Protein AF-A0A359EXN2-F1 (afdb_monomer_lite)

pLDDT: mean 73.9, std 18.59, range [25.0, 98.06]

Sequence (907 aa):
HVLEALAAQRRRSAAPAVPRDEPAVAEAGSRNLCIGRDELIGEAWLSVSHDRRREAVEIQGAPGIGKSTICRAILDRAESEGWRTVEVPLSDVKTKAEALQAILSSCGTEPLARSSTVIAKVGPEPDASLELEVERISNGAGRTILYLDNMEDPQADADFTRWFVDSVERSEWQILYSTQTTIRSPNVRHLHVGPLGPKSAEELFAMRWGPVSPDESDSLSELVRVTDCHPLSLVLISGQRDRWQTVPEVLAAWTTEVDQFTMHEANYRHRSVEIALRLALDRVIRDRSCMELLALMAHVSDYLPLPIMNRALDAYPSLRGESADPLGTLLHQGLVESAVRKEPCGNQTAYRMLGPLKRTVLDAAGHSTEARAVARLAHAYEQVFEAARDVARDGGANADDLERLAASSIHQAWSLMASALGADPLAARTLMRAMRDHVAYLPGPSQLIFRQLLREDSIVVHGSHSLRGSTSALPSGRAAIPLILCALLNHGGASVLTGLPYSEEINSFMELLRSMGVPSTWSVDHTELQIATPERILVTRLNVDQARRTWSTLLVCAVFPPGDSHWSVPLKGGAREAAAKFTEVARVLRDIAGTQLSFEGDAAHFHRSRGPRDASQHGGRIYTLRFPDEDAAIVGILLAAQFTHETEIRNVPWCYAIGELCFFLSVAGIEVRGLGTSTLVIRGSDKVSGDLRYTCTEDPTDAMSLIVSAIATKSEISISRTPIEYMRCELALLEQMGLGLTYASEYSAANGLARLVDLTVLPVEAESDSLHAVADKIHPMPHGGLAVSVMPLFAVTAVFADGSSLIHNWPGEGWFTQSSVQFLTALNALGASVEWLDPHRILVSGPRQPRGRIIGCPQEAILATSLVVTALGADGDVEIQHLGSLSTELESFLQRLRLLGAQIASA

Foldseek 3Di:
DLVVVVVVVVVPPDDDDDDDDDDDDDDDDDPPDPDPCVVLLVVQLVQLPDDPAQFEEEEEDDPPLCSVVSVVVSVVVLVVVPAAEQEFECPPPQAPQSSLQSSCVSVPHDRDDDDVVVVVPDDSDDDVVSVVVVQVSQVPGPRYEYEYEEPDDDNRDPCNLVVVLVVSVVGNHRYYYYYHDDRDDPRYDYDYGDHDDLVVLLVLLCVLLPDADPVQVVLSSVVCVQLVSQNQLSNLLSNVCVPPVGSVVSSVLLVVVVVPDDDDDDDSNLVSVQSSCVVRVLVLLVDLSSLLVLLVDLQPDLSQDLVSLLVSCVRDVVLQQPDDDPSSVSSLLSSLLSLLVPPPRSLVVNVVRLPSVLNVLVVLLPDDPLSVLLSLLSVLLVVLVVVLVVCVVVPPPDNSVLSNLSSVLCNLLSVLVVVSSVDDPVSSVVSVVVNLVSLVVRPPVSSVSSQVSSCFWKKKFFALDFFDEEDAFAFDQLLLLLVVLLQLQAPAAKEKEFRHDPAPLNVLVVLQQVQQPWDWDADPVRGIIITDHDPDGRLVRGDQVSLLPDPSNVLNLLSDPDPDQKDKTFYVDFQVVNCQQCVQVQVLCCQQQVWHWHGDGGMIMIGRPDHDDPPPPDAAAEAERPAQRASNLSSNQSSQQQDQHKYKYAQHFQALSSVLSVLQSVQLVWDWPDRLHRMIITRHDNHSHDYHYAYGAGDQLSVLLVLLLCLLNLYKYKYFRRQCQQCVQVVVVQVLQQWDKDWDDWDADPRSRTIGIIMITHGQDDPPRAGAADPDAAEADGRSHDDLLCLLSVLLSLQQHAAKHKYFHPPRQAQPDPLSVLLVVQCVVQPWDWDDPDSGIIITHDPDAGAADEGEHRPDLSSNSSVSSNQNNHDGMHMYGNCDSSCRVCVVVVVVSVVSPTDMDID

Structure (mmCIF, N/CA/C/O backbone):
data_AF-A0A359EXN2-F1
#
_entry.id   AF-A0A359EXN2-F1
#
loop_
_atom_site.group_PDB
_atom_site.id
_atom_site.type_symbol
_atom_site.label_atom_id
_atom_site.label_alt_id
_atom_site.label_comp_id
_atom_site.label_asym_id
_atom_site.label_entity_id
_atom_site.label_seq_id
_atom_site.pdbx_PDB_ins_code
_atom_site.Cartn_x
_atom_site.Cartn_y
_atom_site.Cartn_z
_atom_site.occupancy
_atom_site.B_iso_or_equiv
_atom_site.auth_seq_id
_atom_site.auth_comp_id
_atom_site.auth_asym_id
_atom_site.auth_atom_id
_atom_site.pdbx_PDB_model_num
ATOM 1 N N . HIS A 1 1 ? 31.407 49.471 -8.001 1.00 35.03 1 HIS A N 1
ATOM 2 C CA . HIS A 1 1 ? 30.624 48.536 -8.829 1.00 35.03 1 HIS A CA 1
ATOM 3 C C . HIS A 1 1 ? 29.157 48.939 -9.003 1.00 35.03 1 HIS A C 1
ATOM 5 O O . HIS A 1 1 ? 28.824 49.508 -10.036 1.00 35.03 1 HIS A O 1
ATOM 11 N N . VAL A 1 2 ? 28.263 48.683 -8.034 1.00 31.34 2 VAL A N 1
ATOM 12 C CA . VAL A 1 2 ? 26.797 48.704 -8.278 1.00 31.34 2 VAL A CA 1
ATOM 13 C C . VAL A 1 2 ? 26.257 50.042 -8.817 1.00 31.34 2 VAL A C 1
ATOM 15 O O . VAL A 1 2 ? 25.465 50.049 -9.755 1.00 31.34 2 VAL A O 1
ATOM 18 N N . LEU A 1 3 ? 26.732 51.186 -8.311 1.00 31.55 3 LEU A N 1
ATOM 19 C CA . LEU A 1 3 ? 26.304 52.507 -8.801 1.00 31.55 3 LEU A CA 1
ATOM 20 C C . LEU A 1 3 ? 27.116 53.051 -9.993 1.00 31.55 3 LEU A C 1
ATOM 22 O O . LEU A 1 3 ? 26.696 54.033 -10.602 1.00 31.55 3 LEU A O 1
ATOM 26 N N . GLU A 1 4 ? 28.227 52.413 -10.370 1.00 37.25 4 GLU A N 1
ATOM 27 C CA . GLU A 1 4 ? 29.009 52.788 -11.561 1.00 37.25 4 GLU A CA 1
ATOM 28 C C . GLU A 1 4 ? 28.361 52.230 -12.836 1.00 37.25 4 GLU A C 1
ATOM 30 O O . GLU A 1 4 ? 28.213 52.950 -13.826 1.00 37.25 4 GLU A O 1
ATOM 35 N N . ALA A 1 5 ? 27.869 50.986 -12.785 1.00 37.31 5 ALA A N 1
ATOM 36 C CA . ALA A 1 5 ? 27.118 50.372 -13.883 1.00 37.31 5 ALA A CA 1
ATOM 37 C C . ALA A 1 5 ? 25.824 51.150 -14.205 1.00 37.31 5 ALA A C 1
ATOM 39 O O . ALA A 1 5 ? 25.551 51.458 -15.369 1.00 37.31 5 ALA A O 1
ATOM 40 N N . LEU A 1 6 ? 25.083 51.565 -13.169 1.00 36.03 6 LEU A N 1
ATOM 41 C CA . LEU A 1 6 ? 23.851 52.357 -13.302 1.00 36.03 6 LEU A CA 1
ATOM 42 C C . LEU A 1 6 ? 24.079 53.739 -13.950 1.00 36.03 6 LEU A C 1
ATOM 44 O O . LEU A 1 6 ? 23.170 54.286 -14.580 1.00 36.03 6 LEU A O 1
ATOM 48 N N . ALA A 1 7 ? 25.291 54.297 -13.858 1.00 33.88 7 ALA A N 1
ATOM 49 C CA . ALA A 1 7 ? 25.661 55.540 -14.537 1.00 33.88 7 ALA A CA 1
ATOM 50 C C . ALA A 1 7 ? 26.118 55.319 -15.993 1.00 33.88 7 ALA A C 1
ATOM 52 O O . ALA A 1 7 ? 25.807 56.138 -16.861 1.00 33.88 7 ALA A O 1
ATOM 53 N N . ALA A 1 8 ? 26.812 54.214 -16.290 1.00 38.88 8 ALA A N 1
ATOM 54 C CA . ALA A 1 8 ? 27.240 53.880 -17.651 1.00 38.88 8 ALA A CA 1
ATOM 55 C C . ALA A 1 8 ? 26.046 53.646 -18.598 1.00 38.88 8 ALA A C 1
ATOM 57 O O . ALA A 1 8 ? 26.073 54.066 -19.757 1.00 38.88 8 ALA A O 1
ATOM 58 N N . GLN A 1 9 ? 24.970 53.036 -18.093 1.00 37.50 9 GLN A N 1
ATOM 59 C CA . GLN A 1 9 ? 23.781 52.697 -18.877 1.00 37.50 9 GLN A CA 1
ATOM 60 C C . GLN A 1 9 ? 22.968 53.931 -19.312 1.00 37.50 9 GLN A C 1
ATOM 62 O O . GLN A 1 9 ? 22.524 53.992 -20.458 1.00 37.50 9 GLN A O 1
ATOM 67 N N . ARG A 1 10 ? 22.850 54.965 -18.460 1.00 33.75 10 ARG A N 1
ATOM 68 C CA . ARG A 1 10 ? 22.173 56.234 -18.813 1.00 33.75 10 ARG A CA 1
ATOM 69 C C . ARG A 1 10 ? 22.906 57.047 -19.893 1.00 33.75 10 ARG A C 1
ATOM 71 O O . ARG A 1 10 ? 22.299 57.923 -20.495 1.00 33.75 10 ARG A O 1
ATOM 78 N N . ARG A 1 11 ? 24.190 56.769 -20.163 1.00 35.38 11 ARG A N 1
ATOM 79 C CA . ARG A 1 11 ? 25.008 57.506 -21.150 1.00 35.38 11 ARG A CA 1
ATOM 80 C C . ARG A 1 11 ? 24.904 56.987 -22.594 1.00 35.38 11 ARG A C 1
ATOM 82 O O . ARG A 1 11 ? 25.449 57.631 -23.482 1.00 35.38 11 ARG A O 1
ATOM 89 N N . ARG A 1 12 ? 24.236 55.853 -22.857 1.00 36.94 12 ARG A N 1
ATOM 90 C CA . ARG A 1 12 ? 24.164 55.235 -24.205 1.00 36.94 12 ARG A CA 1
ATOM 91 C C . ARG A 1 12 ? 22.854 55.471 -24.979 1.00 36.94 12 ARG A C 1
ATOM 93 O O . ARG A 1 12 ? 22.750 55.011 -26.110 1.00 36.94 12 ARG A O 1
ATOM 100 N N . SER A 1 13 ? 21.861 56.154 -24.405 1.00 30.30 13 SER A N 1
ATOM 101 C CA . SER A 1 13 ? 20.474 56.171 -24.917 1.00 30.30 13 SER A CA 1
ATOM 102 C C . SER A 1 13 ? 19.960 57.515 -25.473 1.00 30.30 13 SER A C 1
ATOM 104 O O . SER A 1 13 ? 18.755 57.668 -25.662 1.00 30.30 13 SER A O 1
ATOM 106 N N . ALA A 1 14 ? 20.843 58.464 -25.809 1.00 29.48 14 ALA A N 1
ATOM 107 C CA . ALA A 1 14 ? 20.511 59.656 -26.606 1.00 29.48 14 ALA A CA 1
ATOM 108 C C . ALA A 1 14 ? 21.476 59.772 -27.810 1.00 29.48 14 ALA A C 1
ATOM 110 O O . ALA A 1 14 ? 22.689 59.706 -27.637 1.00 29.48 14 ALA A O 1
ATOM 111 N N . ALA A 1 15 ? 20.924 59.855 -29.026 1.00 29.45 15 ALA A N 1
ATOM 112 C CA . ALA A 1 15 ? 21.588 59.565 -30.316 1.00 29.45 15 ALA A CA 1
ATOM 113 C C . ALA A 1 15 ? 22.148 60.831 -31.037 1.00 29.45 15 ALA A C 1
ATOM 115 O O . ALA A 1 15 ? 22.026 61.909 -30.452 1.00 29.45 15 ALA A O 1
ATOM 116 N N . PRO A 1 16 ? 22.640 60.803 -32.311 1.00 54.47 16 PRO A N 1
ATOM 117 C CA . PRO A 1 16 ? 23.051 59.697 -33.214 1.00 54.47 16 PRO A CA 1
ATOM 118 C C . PRO A 1 16 ? 24.403 59.928 -33.986 1.00 54.47 16 PRO A C 1
ATOM 120 O O . PRO A 1 16 ? 25.042 60.962 -33.833 1.00 54.47 16 PRO A O 1
ATOM 123 N N . ALA A 1 17 ? 24.731 59.009 -34.923 1.00 27.33 17 ALA A N 1
ATOM 124 C CA . ALA A 1 17 ? 25.569 59.153 -36.150 1.00 27.33 17 ALA A CA 1
ATOM 125 C C . ALA A 1 17 ? 26.979 58.487 -36.231 1.00 27.33 17 ALA A C 1
ATOM 127 O O . ALA A 1 17 ? 27.638 58.206 -35.240 1.00 27.33 17 ALA A O 1
ATOM 128 N N . VAL A 1 18 ? 27.369 58.184 -37.482 1.00 30.62 18 VAL A N 1
ATOM 129 C CA . VAL A 1 18 ? 28.436 57.293 -38.035 1.00 30.62 18 VAL A CA 1
ATOM 130 C C . VAL A 1 18 ? 29.489 58.197 -38.744 1.00 30.62 18 VAL A C 1
ATOM 132 O O . VAL A 1 18 ? 29.029 59.223 -39.253 1.00 30.62 18 VAL A O 1
ATOM 135 N N . PRO A 1 19 ? 30.832 57.930 -38.823 1.00 32.94 19 PRO A N 1
ATOM 136 C CA . PRO A 1 19 ? 31.454 56.735 -39.435 1.00 32.94 19 PRO A CA 1
ATOM 137 C C . PRO A 1 19 ? 32.795 56.191 -38.857 1.00 32.94 19 PRO A C 1
ATOM 139 O O . PRO A 1 19 ? 33.327 56.666 -37.862 1.00 32.94 19 PRO A O 1
ATOM 142 N N . ARG A 1 20 ? 33.275 55.137 -39.543 1.00 33.91 20 ARG A N 1
ATOM 143 C CA . ARG A 1 20 ? 34.540 54.368 -39.455 1.00 33.91 20 ARG A CA 1
ATOM 144 C C . ARG A 1 20 ? 35.824 55.177 -39.172 1.00 33.91 20 ARG A C 1
ATOM 146 O O . ARG A 1 20 ? 35.983 56.247 -39.745 1.00 33.91 20 ARG A O 1
ATOM 153 N N . ASP A 1 21 ? 36.778 54.592 -38.436 1.00 25.00 21 ASP A N 1
ATOM 154 C CA . ASP A 1 21 ? 37.959 53.889 -39.002 1.00 25.00 21 ASP A CA 1
ATOM 155 C C . ASP A 1 21 ? 38.807 53.191 -37.898 1.00 25.00 21 ASP A C 1
ATOM 157 O O . ASP A 1 21 ? 38.730 53.533 -36.720 1.00 25.00 21 ASP A O 1
ATOM 161 N N . GLU A 1 22 ? 39.573 52.168 -38.289 1.00 27.06 22 GLU A N 1
ATOM 162 C CA . GLU A 1 22 ? 40.579 51.411 -37.502 1.00 27.06 22 GLU A CA 1
ATOM 163 C C . GLU A 1 22 ? 42.006 51.988 -37.732 1.00 27.06 22 GLU A C 1
ATOM 165 O O . GLU A 1 22 ? 42.163 52.761 -38.680 1.00 27.06 22 GLU A O 1
ATOM 170 N N . PRO A 1 23 ? 43.096 51.560 -37.036 1.00 43.62 23 PRO A N 1
ATOM 171 C CA . PRO A 1 23 ? 43.223 50.800 -35.773 1.00 43.62 23 PRO A CA 1
ATOM 172 C C . PRO A 1 23 ? 44.321 51.340 -34.791 1.00 43.62 23 PRO A C 1
ATOM 174 O O . PRO A 1 23 ? 45.029 52.299 -35.086 1.00 43.62 23 PRO A O 1
ATOM 177 N N . ALA A 1 24 ? 44.552 50.593 -33.691 1.00 26.77 24 ALA A N 1
ATOM 178 C CA . ALA A 1 24 ? 45.738 50.599 -32.797 1.00 26.77 24 ALA A CA 1
ATOM 179 C C . ALA A 1 24 ? 45.880 51.788 -31.802 1.00 26.77 24 ALA A C 1
ATOM 181 O O . ALA A 1 24 ? 45.406 52.883 -32.063 1.00 26.77 24 ALA A O 1
ATOM 182 N N . VAL A 1 25 ? 46.491 51.661 -30.611 1.00 27.12 25 VAL A N 1
ATOM 183 C CA . VAL A 1 25 ? 47.327 50.602 -29.986 1.00 27.12 25 VAL A CA 1
ATOM 184 C C . VAL A 1 25 ? 46.792 50.269 -28.574 1.00 27.12 25 VAL A C 1
ATOM 186 O O . VAL A 1 25 ? 46.077 51.065 -27.976 1.00 27.12 25 VAL A O 1
ATOM 189 N N . ALA A 1 26 ? 47.130 49.091 -28.040 1.00 34.47 26 ALA A N 1
ATOM 190 C CA . ALA A 1 26 ? 46.698 48.610 -26.728 1.00 34.47 26 ALA A CA 1
ATOM 191 C C . ALA A 1 26 ? 47.128 49.487 -25.527 1.00 34.47 26 ALA A C 1
ATOM 193 O O . ALA A 1 26 ? 48.319 49.678 -25.291 1.00 34.47 26 ALA A O 1
ATOM 194 N N . GLU A 1 27 ? 46.159 49.848 -24.683 1.00 28.58 27 GLU A N 1
ATOM 195 C CA . GLU A 1 27 ? 46.332 49.910 -23.225 1.00 28.58 27 GLU A CA 1
ATOM 196 C C . GLU A 1 27 ? 45.338 48.930 -22.584 1.00 28.58 27 GLU A C 1
ATOM 198 O O . GLU A 1 27 ? 44.192 48.812 -23.025 1.00 28.58 27 GLU A O 1
ATOM 203 N N . ALA A 1 28 ? 45.799 48.170 -21.589 1.00 30.61 28 ALA A N 1
ATOM 204 C CA . ALA A 1 28 ? 45.033 47.076 -20.998 1.00 30.61 28 ALA A CA 1
ATOM 205 C C . ALA A 1 28 ? 43.793 47.572 -20.231 1.00 30.61 28 ALA A C 1
ATOM 207 O O . ALA A 1 28 ? 43.821 48.601 -19.553 1.00 30.61 28 ALA A O 1
ATOM 208 N N . GLY A 1 29 ? 42.700 46.810 -20.333 1.00 28.83 29 GLY A N 1
ATOM 209 C CA . GLY A 1 29 ? 41.444 47.106 -19.647 1.00 28.83 29 GLY A CA 1
ATOM 210 C C . GLY A 1 29 ? 41.546 47.030 -18.119 1.00 28.83 29 GLY A C 1
ATOM 211 O O . GLY A 1 29 ? 42.414 46.362 -17.567 1.00 28.83 29 GLY A O 1
ATOM 212 N N . SER A 1 30 ? 40.610 47.716 -17.453 1.00 32.44 30 SER A N 1
ATOM 213 C CA . SER A 1 30 ? 40.390 47.718 -15.996 1.00 32.44 30 SER A CA 1
ATOM 214 C C . SER A 1 30 ? 41.604 48.045 -15.111 1.00 32.44 30 SER A C 1
ATOM 216 O O . SER A 1 30 ? 42.067 47.219 -14.329 1.00 32.44 30 SER A O 1
ATOM 218 N N . ARG A 1 31 ? 41.986 49.331 -15.068 1.00 39.44 31 ARG A N 1
ATOM 219 C CA . ARG A 1 31 ? 42.448 49.921 -13.797 1.00 39.44 31 ARG A CA 1
ATOM 220 C C . ARG A 1 31 ? 41.274 49.955 -12.811 1.00 39.44 31 ARG A C 1
ATOM 222 O O . ARG A 1 31 ? 40.552 50.948 -12.744 1.00 39.44 31 ARG A O 1
ATOM 229 N N . ASN A 1 32 ? 41.090 48.881 -12.046 1.00 43.38 32 ASN A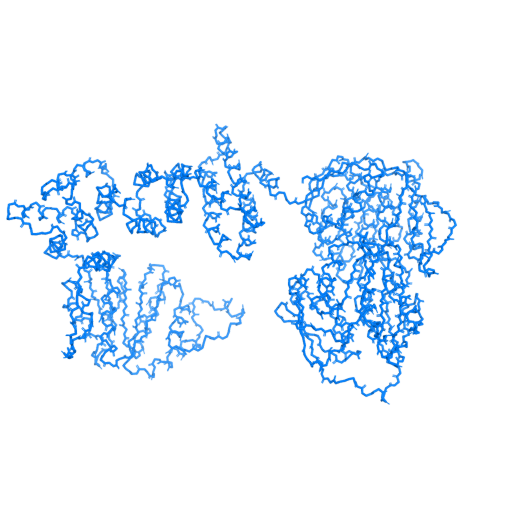 N 1
ATOM 230 C CA . ASN A 1 32 ? 40.236 48.891 -10.859 1.00 43.38 32 ASN A CA 1
ATOM 231 C C . ASN A 1 32 ? 40.911 49.750 -9.778 1.00 43.38 32 ASN A C 1
ATOM 233 O O . ASN A 1 32 ? 41.668 49.245 -8.953 1.00 43.38 32 ASN A O 1
ATOM 237 N N . LEU A 1 33 ? 40.668 51.064 -9.813 1.00 48.47 33 LEU A N 1
ATOM 238 C CA . LEU A 1 33 ? 41.210 52.014 -8.840 1.00 48.47 33 LEU A CA 1
ATOM 239 C C . LEU A 1 33 ? 40.679 51.708 -7.434 1.00 48.47 33 LEU A C 1
ATOM 241 O O . LEU A 1 33 ? 39.583 52.121 -7.053 1.00 48.47 33 LEU A O 1
ATOM 245 N N . CYS A 1 34 ? 41.501 51.035 -6.631 1.00 57.00 34 CYS A N 1
ATOM 246 C CA . CYS A 1 34 ? 41.351 50.993 -5.182 1.00 57.00 34 CYS A CA 1
ATOM 247 C C . CYS A 1 34 ? 41.772 52.358 -4.613 1.00 57.00 34 CYS A C 1
ATOM 249 O O . CYS A 1 34 ? 42.881 52.502 -4.106 1.00 57.00 34 CYS A O 1
ATOM 251 N N . ILE A 1 35 ? 40.893 53.360 -4.756 1.00 59.12 35 ILE A N 1
ATOM 252 C CA . ILE A 1 35 ? 41.147 54.785 -4.467 1.00 59.12 35 ILE A CA 1
ATOM 253 C C . ILE A 1 35 ? 41.953 54.956 -3.167 1.00 59.12 35 ILE A C 1
ATOM 255 O O . ILE A 1 35 ? 41.470 54.633 -2.081 1.00 59.12 35 ILE A O 1
ATOM 259 N N . GLY A 1 36 ? 43.182 55.468 -3.297 1.00 61.50 36 GLY A N 1
ATOM 260 C CA . GLY A 1 36 ? 44.067 55.790 -2.174 1.00 61.50 36 GLY A CA 1
ATOM 261 C C . GLY A 1 36 ? 44.728 54.595 -1.474 1.00 61.50 36 GLY A C 1
ATOM 262 O O . GLY A 1 36 ? 45.139 54.742 -0.326 1.00 61.50 36 GLY A O 1
ATOM 263 N N . ARG A 1 37 ? 44.809 53.412 -2.105 1.00 70.31 37 ARG A N 1
ATOM 264 C CA . ARG A 1 37 ? 45.339 52.176 -1.480 1.00 70.31 37 ARG A CA 1
ATOM 265 C C . ARG A 1 37 ? 46.481 51.493 -2.241 1.00 70.31 37 ARG A C 1
ATOM 267 O O . ARG A 1 37 ? 46.892 50.396 -1.863 1.00 70.31 37 ARG A O 1
ATOM 274 N N . ASP A 1 38 ? 47.011 52.133 -3.279 1.00 67.00 38 ASP A N 1
ATOM 275 C CA . ASP A 1 38 ? 48.025 51.548 -4.166 1.00 67.00 38 ASP A CA 1
ATOM 276 C C . ASP A 1 38 ? 49.340 51.193 -3.439 1.00 67.00 38 ASP A C 1
ATOM 278 O O . ASP A 1 38 ? 49.955 50.170 -3.739 1.00 67.00 38 ASP A O 1
ATOM 282 N N . GLU A 1 39 ? 49.742 51.978 -2.431 1.00 68.56 39 GLU A N 1
ATOM 283 C CA . GLU A 1 39 ? 50.935 51.701 -1.609 1.00 68.56 39 GLU A CA 1
ATOM 284 C C . GLU A 1 39 ? 50.800 50.395 -0.805 1.00 68.56 39 GLU A C 1
ATOM 286 O O . GLU A 1 39 ? 51.725 49.581 -0.787 1.00 68.56 39 GLU A O 1
ATOM 291 N N . LEU A 1 40 ? 49.625 50.146 -0.212 1.00 73.75 40 LEU A N 1
ATOM 292 C CA . LEU A 1 40 ? 49.343 48.943 0.585 1.00 73.75 40 LEU A CA 1
ATOM 293 C C . LEU A 1 40 ? 49.300 47.683 -0.295 1.00 73.75 40 LEU A C 1
ATOM 295 O O . LEU A 1 40 ? 49.820 46.638 0.095 1.00 73.75 40 LEU A O 1
ATOM 299 N N . ILE A 1 41 ? 48.745 47.790 -1.510 1.00 78.06 41 ILE A N 1
ATOM 300 C CA . ILE A 1 41 ? 48.794 46.719 -2.523 1.00 78.06 41 ILE A CA 1
ATOM 301 C C . ILE A 1 41 ? 50.252 46.413 -2.909 1.00 78.06 41 ILE A C 1
ATOM 303 O O . ILE A 1 41 ? 50.633 45.246 -3.017 1.00 78.06 41 ILE A O 1
ATOM 307 N N . GLY A 1 42 ? 51.085 47.446 -3.079 1.00 75.12 42 GLY A N 1
ATOM 308 C CA . GLY A 1 42 ? 52.511 47.298 -3.379 1.00 75.12 42 GLY A CA 1
ATOM 309 C C . GLY A 1 42 ? 53.303 46.594 -2.271 1.00 75.12 42 GLY A C 1
ATOM 310 O O . GLY A 1 42 ? 54.102 45.703 -2.563 1.00 75.12 42 GLY A O 1
ATOM 311 N N . GLU A 1 43 ? 53.063 46.948 -1.006 1.00 78.00 43 GLU A N 1
ATOM 312 C CA . GLU A 1 43 ? 53.715 46.322 0.154 1.00 78.00 43 GLU A CA 1
ATOM 313 C C . GLU A 1 43 ? 53.313 44.847 0.326 1.00 78.00 43 GLU A C 1
ATOM 315 O O . GLU A 1 43 ? 54.174 43.984 0.549 1.00 78.00 43 GLU A O 1
ATOM 320 N N . ALA A 1 44 ? 52.022 44.540 0.164 1.00 79.31 44 ALA A N 1
ATOM 321 C CA . ALA A 1 44 ? 51.517 43.172 0.187 1.00 79.31 44 ALA A CA 1
ATOM 322 C C . ALA A 1 44 ? 52.158 42.324 -0.924 1.00 79.31 44 ALA A C 1
ATOM 324 O O . ALA A 1 44 ? 52.705 41.255 -0.651 1.00 79.31 44 ALA A O 1
ATOM 325 N N . TRP A 1 45 ? 52.180 42.833 -2.162 1.00 83.19 45 TRP A N 1
ATOM 326 C CA . TRP A 1 45 ? 52.772 42.130 -3.301 1.00 83.19 45 TRP A CA 1
ATOM 327 C C . TRP A 1 45 ? 54.262 41.824 -3.110 1.00 83.19 45 TRP A C 1
ATOM 329 O O . TRP A 1 45 ? 54.700 40.699 -3.356 1.00 83.19 45 TRP A O 1
ATOM 339 N N . LEU A 1 46 ? 55.053 42.793 -2.636 1.00 78.00 46 LEU A N 1
ATOM 340 C CA . LEU A 1 46 ? 56.488 42.594 -2.389 1.00 78.00 46 LEU A CA 1
ATOM 341 C C . LEU A 1 46 ? 56.766 41.487 -1.363 1.00 78.00 46 LEU A C 1
ATOM 343 O O . LEU A 1 46 ? 57.797 40.822 -1.462 1.00 78.00 46 LEU A O 1
ATOM 347 N N . SER A 1 47 ? 55.848 41.288 -0.415 1.00 75.94 47 SER A N 1
ATOM 348 C CA . SER A 1 47 ? 55.962 40.284 0.645 1.00 75.94 47 SER A CA 1
ATOM 349 C C . SER A 1 47 ? 55.701 38.865 0.122 1.00 75.94 47 SER A C 1
ATOM 351 O O . SER A 1 47 ? 56.517 37.982 0.354 1.00 75.94 47 SER A O 1
ATOM 353 N N . VAL A 1 48 ? 54.633 38.663 -0.662 1.00 76.06 48 VAL A N 1
ATOM 354 C CA . VAL A 1 48 ? 54.263 37.342 -1.224 1.00 76.06 48 VAL A CA 1
ATOM 355 C C . VAL A 1 48 ? 55.174 36.916 -2.396 1.00 76.06 48 VAL A C 1
ATOM 357 O O . VAL A 1 48 ? 55.255 35.741 -2.741 1.00 76.06 48 VAL A O 1
ATOM 360 N N . SER A 1 49 ? 55.893 37.854 -3.025 1.00 73.81 49 SER A N 1
ATOM 361 C CA . SER A 1 49 ? 56.711 37.584 -4.223 1.00 73.81 49 SER A CA 1
ATOM 362 C C . SER A 1 49 ? 58.201 37.296 -3.965 1.00 73.81 49 SER A C 1
ATOM 364 O O . SER A 1 49 ? 58.902 36.888 -4.896 1.00 73.81 49 SER A O 1
ATOM 366 N N . HIS A 1 50 ? 58.722 37.490 -2.744 1.00 67.50 50 HIS A N 1
ATOM 367 C CA . HIS A 1 50 ? 60.161 37.352 -2.458 1.00 67.50 50 HIS A CA 1
ATOM 368 C C . HIS A 1 50 ? 60.586 35.944 -1.996 1.00 67.50 50 HIS A C 1
ATOM 370 O O . HIS A 1 50 ? 60.129 35.409 -0.994 1.00 67.50 50 HIS A O 1
ATOM 376 N N . ASP A 1 51 ? 61.582 35.384 -2.684 1.00 55.03 51 ASP A N 1
ATOM 377 C CA . ASP A 1 51 ? 61.976 33.963 -2.621 1.00 55.03 51 ASP A CA 1
ATOM 378 C C . ASP A 1 51 ? 62.873 33.566 -1.420 1.00 55.03 51 ASP A C 1
ATOM 380 O O . ASP A 1 51 ? 63.396 32.457 -1.361 1.00 55.03 51 ASP A O 1
ATOM 384 N N . ARG A 1 52 ? 63.150 34.482 -0.475 1.00 53.03 52 ARG A N 1
ATOM 385 C CA . ARG A 1 52 ? 64.170 34.273 0.586 1.00 53.03 52 ARG A CA 1
ATOM 386 C C . ARG A 1 52 ? 63.645 34.121 2.011 1.00 53.03 52 ARG A C 1
ATOM 388 O O . ARG A 1 52 ? 64.415 33.692 2.870 1.00 53.03 52 ARG A O 1
ATOM 395 N N . ARG A 1 53 ? 62.373 34.435 2.263 1.00 55.25 53 ARG A N 1
ATOM 396 C CA . ARG A 1 53 ? 61.618 34.045 3.464 1.00 55.25 53 ARG A CA 1
ATOM 397 C C . ARG A 1 53 ? 60.161 33.864 3.059 1.00 55.25 53 ARG A C 1
ATOM 399 O O . ARG A 1 53 ? 59.598 34.752 2.432 1.00 55.25 53 ARG A O 1
ATOM 406 N N . ARG A 1 54 ? 59.594 32.703 3.381 1.00 63.66 54 ARG A N 1
ATOM 407 C CA . ARG A 1 54 ? 58.199 32.355 3.099 1.00 63.66 54 ARG A CA 1
ATOM 408 C C . ARG A 1 54 ? 57.369 32.808 4.301 1.00 63.66 54 ARG A C 1
ATOM 410 O O . ARG A 1 54 ? 57.287 32.092 5.291 1.00 63.66 54 ARG A O 1
ATOM 417 N N . GLU A 1 55 ? 56.870 34.037 4.245 1.00 69.44 55 GLU A N 1
ATOM 418 C CA . GLU A 1 55 ? 56.026 34.648 5.281 1.00 69.44 55 GLU A CA 1
ATOM 419 C C . GLU A 1 55 ? 54.592 34.740 4.739 1.00 69.44 55 GLU A C 1
ATOM 421 O O . GLU A 1 55 ? 54.386 35.212 3.621 1.00 69.44 55 GLU A O 1
ATOM 426 N N . ALA A 1 56 ? 53.595 34.295 5.509 1.00 76.44 56 ALA A N 1
ATOM 427 C CA . ALA A 1 56 ? 52.196 34.420 5.096 1.00 76.44 56 ALA A CA 1
ATOM 428 C C . ALA A 1 56 ? 51.699 35.861 5.304 1.00 76.44 56 ALA A C 1
ATOM 430 O O . ALA A 1 56 ? 52.040 36.497 6.304 1.00 76.44 56 ALA A O 1
ATOM 431 N N . VAL A 1 57 ? 50.885 36.378 4.380 1.00 83.62 57 VAL A N 1
ATOM 432 C CA . VAL A 1 57 ? 50.389 37.764 4.421 1.00 83.62 57 VAL A CA 1
ATOM 433 C C . VAL A 1 57 ? 48.908 37.807 4.786 1.00 83.62 57 VAL A C 1
ATOM 435 O O . VAL A 1 57 ? 48.054 37.283 4.070 1.00 83.62 57 VAL A O 1
ATOM 438 N N . GLU A 1 58 ? 48.611 38.489 5.889 1.00 84.50 58 GLU A N 1
ATOM 439 C CA . GLU A 1 58 ? 47.264 38.714 6.409 1.00 84.50 58 GLU A CA 1
ATOM 440 C C . GLU A 1 58 ? 46.778 40.118 6.036 1.00 84.50 58 GLU A C 1
ATOM 442 O O . GLU A 1 58 ? 47.374 41.115 6.453 1.00 84.50 58 GLU A O 1
ATOM 447 N N . ILE A 1 59 ? 45.664 40.217 5.303 1.00 84.25 59 ILE A N 1
ATOM 448 C CA . ILE A 1 59 ? 44.972 41.490 5.066 1.00 84.25 59 ILE A CA 1
ATOM 449 C C . ILE A 1 59 ? 43.801 41.607 6.045 1.00 84.25 59 ILE A C 1
ATOM 451 O O . ILE A 1 59 ? 42.744 40.993 5.860 1.00 84.25 59 ILE A O 1
ATOM 455 N N . GLN A 1 60 ? 43.995 42.414 7.089 1.00 79.44 60 GLN A N 1
ATOM 456 C CA . GLN A 1 60 ? 43.057 42.562 8.200 1.00 79.44 60 GLN A CA 1
ATOM 457 C C . GLN A 1 60 ? 42.147 43.790 8.047 1.00 79.44 60 GLN A C 1
ATOM 459 O O . GLN A 1 60 ? 42.575 44.870 7.632 1.00 79.44 60 GLN A O 1
ATOM 464 N N . GLY A 1 61 ? 40.895 43.652 8.489 1.00 70.00 61 GLY A N 1
ATOM 465 C CA . GLY A 1 61 ? 40.084 44.781 8.945 1.00 70.00 61 GLY A CA 1
ATOM 466 C C . GLY A 1 61 ? 38.575 44.514 8.984 1.00 70.00 61 GLY A C 1
ATOM 467 O O . GLY A 1 61 ? 38.095 43.420 8.681 1.00 70.00 61 GLY A O 1
ATOM 468 N N . ALA A 1 62 ? 37.826 45.548 9.369 1.00 63.44 62 ALA A N 1
ATOM 469 C CA . ALA A 1 62 ? 36.378 45.514 9.585 1.00 63.44 62 ALA A CA 1
ATOM 470 C C . ALA A 1 62 ? 35.551 45.038 8.359 1.00 63.44 62 ALA A C 1
ATOM 472 O O . ALA A 1 62 ? 36.013 45.139 7.217 1.00 63.44 62 ALA A O 1
ATOM 473 N N . PRO A 1 63 ? 34.298 44.576 8.557 1.00 58.44 63 PRO A N 1
ATOM 474 C CA . PRO A 1 63 ? 33.384 44.251 7.462 1.00 58.44 63 PRO A CA 1
ATOM 475 C C . PRO A 1 63 ? 33.227 45.396 6.451 1.00 58.44 63 PRO A C 1
ATOM 477 O O . PRO A 1 63 ? 33.239 46.574 6.808 1.00 58.44 63 PRO A O 1
ATOM 480 N N . GLY A 1 64 ? 33.047 45.054 5.173 1.00 55.66 64 GLY A N 1
ATOM 481 C CA . GLY A 1 64 ? 32.693 46.018 4.122 1.00 55.66 64 GLY A CA 1
ATOM 482 C C . GLY A 1 64 ? 33.806 46.968 3.657 1.00 55.66 64 GLY A C 1
ATOM 483 O O . GLY A 1 64 ? 33.598 47.703 2.695 1.00 55.66 64 GLY A O 1
ATOM 484 N N . ILE A 1 65 ? 35.006 46.943 4.251 1.00 63.78 65 ILE A N 1
ATOM 485 C CA . ILE A 1 65 ? 36.103 47.849 3.857 1.00 63.78 65 ILE A CA 1
ATOM 486 C C . ILE A 1 65 ? 36.822 47.455 2.554 1.00 63.78 65 ILE A C 1
ATOM 488 O O . ILE A 1 65 ? 37.743 48.162 2.149 1.00 63.78 65 ILE A O 1
ATOM 492 N N . GLY A 1 66 ? 36.454 46.345 1.904 1.00 67.62 66 GLY A N 1
ATOM 493 C CA . GLY A 1 66 ? 37.033 45.904 0.624 1.00 67.62 66 GLY A CA 1
ATOM 494 C C . GLY A 1 66 ? 38.335 45.092 0.719 1.00 67.62 66 GLY A C 1
ATOM 495 O O . GLY A 1 66 ? 39.202 45.261 -0.135 1.00 67.62 66 GLY A O 1
ATOM 496 N N . LYS A 1 67 ? 38.483 44.224 1.733 1.00 76.38 67 LYS A N 1
ATOM 497 C CA . LYS A 1 67 ? 39.661 43.346 1.910 1.00 76.38 67 LYS A CA 1
ATOM 498 C C . LYS A 1 67 ? 39.890 42.414 0.717 1.00 76.38 67 LYS A C 1
ATOM 500 O O . LYS A 1 67 ? 40.961 42.439 0.117 1.00 76.38 67 LYS A O 1
ATOM 505 N N . SER A 1 68 ? 38.868 41.653 0.326 1.00 72.25 68 SER A N 1
ATOM 506 C CA . SER A 1 68 ? 38.946 40.701 -0.790 1.00 72.25 68 SER A CA 1
ATOM 507 C C . SER A 1 68 ? 39.198 41.400 -2.133 1.00 72.25 68 SER A C 1
ATOM 509 O O . SER A 1 68 ? 39.837 40.831 -3.007 1.00 72.25 68 SER A O 1
ATOM 511 N N . THR A 1 69 ? 38.801 42.672 -2.285 1.00 70.88 69 THR A N 1
ATOM 512 C CA . THR A 1 69 ? 39.151 43.499 -3.457 1.00 70.88 69 THR A CA 1
ATOM 513 C C . THR A 1 69 ? 40.655 43.770 -3.543 1.00 70.88 69 THR A C 1
ATOM 515 O O . THR A 1 69 ? 41.221 43.726 -4.631 1.00 70.88 69 THR A O 1
ATOM 518 N N . ILE A 1 70 ? 41.307 44.030 -2.403 1.00 75.69 70 ILE A N 1
ATOM 519 C CA . ILE A 1 70 ? 42.764 44.220 -2.320 1.00 75.69 70 ILE A CA 1
ATOM 520 C C . ILE A 1 70 ? 43.470 42.890 -2.599 1.00 75.69 70 ILE A C 1
ATOM 522 O O . ILE A 1 70 ? 44.394 42.856 -3.403 1.00 75.69 70 ILE A O 1
ATOM 526 N N . CYS A 1 71 ? 42.997 41.789 -2.003 1.00 81.56 71 CYS A N 1
ATOM 527 C CA . CYS A 1 71 ? 43.552 40.456 -2.249 1.00 81.56 71 CYS A CA 1
ATOM 528 C C . CYS A 1 71 ? 43.446 40.061 -3.729 1.00 81.56 71 CYS A C 1
ATOM 530 O O . CYS A 1 71 ? 44.441 39.659 -4.322 1.00 81.56 71 CYS A O 1
ATOM 532 N N . ARG A 1 72 ? 42.282 40.258 -4.360 1.00 79.31 72 ARG A N 1
ATOM 533 C CA . ARG A 1 72 ? 42.080 39.949 -5.782 1.00 79.31 72 ARG A CA 1
ATOM 534 C C . ARG A 1 72 ? 42.988 40.776 -6.693 1.00 79.31 72 ARG A C 1
ATOM 536 O O . ARG A 1 72 ? 43.634 40.200 -7.552 1.00 79.31 72 ARG A O 1
ATOM 543 N N . ALA A 1 73 ? 43.174 42.071 -6.422 1.00 77.50 73 ALA A N 1
ATOM 544 C CA . ALA A 1 73 ? 44.134 42.896 -7.166 1.00 77.50 73 ALA A CA 1
ATOM 545 C C . ALA A 1 73 ? 45.597 42.401 -7.057 1.00 77.50 73 ALA A C 1
ATOM 547 O O . ALA A 1 73 ? 46.400 42.640 -7.961 1.00 77.50 73 ALA A O 1
ATOM 548 N N . ILE A 1 74 ? 45.956 41.710 -5.968 1.00 80.88 74 ILE A N 1
ATOM 549 C CA . ILE A 1 74 ? 47.270 41.069 -5.790 1.00 80.88 74 ILE A CA 1
ATOM 550 C C . ILE A 1 74 ? 47.345 39.749 -6.579 1.00 80.88 74 ILE A C 1
ATOM 552 O O . ILE A 1 74 ? 48.378 39.468 -7.184 1.00 80.88 74 ILE A O 1
ATOM 556 N N . LEU A 1 75 ? 46.265 38.964 -6.621 1.00 81.94 75 LEU A N 1
ATOM 557 C CA . LEU A 1 75 ? 46.185 37.706 -7.379 1.00 81.94 75 LEU A CA 1
ATOM 558 C C . LEU A 1 75 ? 46.169 37.936 -8.893 1.00 81.94 75 LEU A C 1
ATOM 560 O O . LEU A 1 75 ? 46.976 37.329 -9.591 1.00 81.94 75 LEU A O 1
ATOM 564 N N . ASP A 1 76 ? 45.357 38.880 -9.378 1.00 78.81 76 ASP A N 1
ATOM 565 C CA . ASP A 1 76 ? 45.322 39.306 -10.785 1.00 78.81 76 ASP A CA 1
ATOM 566 C C . ASP A 1 76 ? 46.739 39.691 -11.260 1.00 78.81 76 ASP A C 1
ATOM 568 O O . ASP A 1 76 ? 47.185 39.346 -12.360 1.00 78.81 76 ASP A O 1
ATOM 572 N N . ARG A 1 77 ? 47.494 40.377 -10.388 1.00 81.75 77 ARG A N 1
ATOM 573 C CA . ARG A 1 77 ? 48.900 40.706 -10.627 1.00 81.75 77 ARG A CA 1
ATOM 574 C C . ARG A 1 77 ? 49.795 39.465 -10.623 1.00 81.75 77 ARG A C 1
ATOM 576 O O . ARG A 1 77 ? 50.629 39.335 -11.518 1.00 81.75 77 ARG A O 1
ATOM 583 N N . ALA A 1 78 ? 49.638 38.564 -9.659 1.00 79.19 78 ALA A N 1
ATOM 584 C CA . ALA A 1 78 ? 50.428 37.340 -9.571 1.00 79.19 78 ALA A CA 1
ATOM 585 C C . ALA A 1 78 ? 50.292 36.460 -10.823 1.00 79.19 78 ALA A C 1
ATOM 587 O O . ALA A 1 78 ? 51.303 36.025 -11.379 1.00 79.19 78 ALA A O 1
ATOM 588 N N . GLU A 1 79 ? 49.065 36.265 -11.307 1.00 79.12 79 GLU A N 1
ATOM 589 C CA . GLU A 1 79 ? 48.767 35.540 -12.547 1.00 79.12 79 GLU A CA 1
ATOM 590 C C . GLU A 1 79 ? 49.441 36.211 -13.750 1.00 79.12 79 GLU A C 1
ATOM 592 O O . GLU A 1 79 ? 50.086 35.540 -14.559 1.00 79.12 79 GLU A O 1
ATOM 597 N N . SER A 1 80 ? 49.392 37.549 -13.824 1.00 76.56 80 SER A N 1
ATOM 598 C CA . SER A 1 80 ? 50.068 38.316 -14.881 1.00 76.56 80 SER A CA 1
ATOM 599 C C . SER A 1 80 ? 51.602 38.188 -14.852 1.00 76.56 80 SER A C 1
ATOM 601 O O . SER A 1 80 ? 52.242 38.231 -15.903 1.00 76.56 80 SER A O 1
ATOM 603 N N . GLU A 1 81 ? 52.200 37.973 -13.672 1.00 77.69 81 GLU A N 1
ATOM 604 C CA . GLU A 1 81 ? 53.635 37.705 -13.483 1.00 77.69 81 GLU A CA 1
ATOM 605 C C . GLU A 1 81 ? 53.980 36.189 -13.535 1.00 77.69 81 GLU A C 1
ATOM 607 O O . GLU A 1 81 ? 55.124 35.793 -13.287 1.00 77.69 81 GLU A O 1
ATOM 612 N N . GLY A 1 82 ? 53.023 35.329 -13.916 1.00 73.56 82 GLY A N 1
ATOM 613 C CA . GLY A 1 82 ? 53.229 33.899 -14.183 1.00 73.56 82 GLY A CA 1
ATOM 614 C C . GLY A 1 82 ? 53.226 32.988 -12.952 1.00 73.56 82 GLY A C 1
ATOM 615 O O . GLY A 1 82 ? 53.815 31.905 -12.997 1.00 73.56 82 GLY A O 1
ATOM 616 N N . TRP A 1 83 ? 52.605 33.414 -11.852 1.00 81.19 83 TRP A N 1
ATOM 617 C CA . TRP A 1 83 ? 52.347 32.570 -10.683 1.00 81.19 83 TRP A CA 1
ATOM 618 C C . TRP A 1 83 ? 51.072 31.745 -10.872 1.00 81.19 83 TRP A C 1
ATOM 620 O O . TRP A 1 83 ? 50.118 32.196 -11.503 1.00 81.19 83 TRP A O 1
ATOM 630 N N . ARG A 1 84 ? 51.025 30.550 -10.271 1.00 80.31 84 ARG A N 1
ATOM 631 C CA . ARG A 1 84 ? 49.771 29.802 -10.116 1.00 80.31 84 ARG A CA 1
ATOM 632 C C . ARG A 1 84 ? 49.029 30.329 -8.890 1.00 80.31 84 ARG A C 1
ATOM 634 O O . ARG A 1 84 ? 49.593 30.355 -7.801 1.00 80.31 84 ARG A O 1
ATOM 641 N N . THR A 1 85 ? 47.768 30.690 -9.042 1.00 81.25 85 THR A N 1
ATOM 642 C CA . THR A 1 85 ? 46.859 31.031 -7.942 1.00 81.25 85 THR A CA 1
ATOM 643 C C . THR A 1 85 ? 45.957 29.838 -7.616 1.00 81.25 85 THR A C 1
ATOM 645 O O . THR A 1 85 ? 45.620 29.031 -8.487 1.00 81.25 85 THR A O 1
ATOM 648 N N . VAL A 1 86 ? 45.599 29.685 -6.341 1.00 78.75 86 VAL A N 1
ATOM 649 C CA . VAL A 1 86 ? 44.597 28.723 -5.861 1.00 78.75 86 VAL A CA 1
ATOM 650 C C . VAL A 1 86 ? 43.700 29.464 -4.875 1.00 78.75 86 VAL A C 1
ATOM 652 O O . VAL A 1 86 ? 44.106 29.708 -3.744 1.00 78.75 86 VAL A O 1
ATOM 655 N N . GLU A 1 87 ? 42.508 29.871 -5.312 1.00 81.75 87 GLU A N 1
ATOM 656 C CA . GLU A 1 87 ? 41.504 30.535 -4.469 1.00 81.75 87 GLU A CA 1
ATOM 657 C C . GLU A 1 87 ? 40.635 29.480 -3.774 1.00 81.75 87 GLU A C 1
ATOM 659 O O . GLU A 1 87 ? 40.035 28.628 -4.430 1.00 81.75 87 GLU A O 1
ATOM 664 N N . VAL A 1 88 ? 40.581 29.532 -2.441 1.00 76.25 88 VAL A N 1
ATOM 665 C CA . VAL A 1 88 ? 39.756 28.659 -1.601 1.00 76.25 88 VAL A CA 1
ATOM 666 C C . VAL A 1 88 ? 38.802 29.537 -0.785 1.00 76.25 88 VAL A C 1
ATOM 668 O O . VAL A 1 88 ? 39.248 30.245 0.125 1.00 76.25 88 VAL A O 1
ATOM 671 N N . PRO A 1 89 ? 37.491 29.527 -1.083 1.00 71.38 89 PRO A N 1
ATOM 672 C CA . PRO A 1 89 ? 36.505 30.212 -0.258 1.00 71.38 89 PRO A CA 1
ATOM 673 C C . PRO A 1 89 ? 36.286 29.408 1.028 1.00 71.38 89 PRO A C 1
ATOM 675 O O . PRO A 1 89 ? 35.843 28.262 0.970 1.00 71.38 89 PRO A O 1
ATOM 678 N N . LEU A 1 90 ? 36.587 29.996 2.189 1.00 66.81 90 LEU A N 1
ATOM 679 C CA . LEU A 1 90 ? 36.419 29.336 3.494 1.00 66.81 90 LEU A CA 1
ATOM 680 C C . LEU A 1 90 ? 35.127 29.738 4.222 1.00 66.81 90 LEU A C 1
ATOM 682 O O . LEU A 1 90 ? 34.962 29.474 5.412 1.00 66.81 90 LEU A O 1
ATOM 686 N N . SER A 1 91 ? 34.177 30.328 3.494 1.00 59.16 91 SER A N 1
ATOM 687 C CA . SER A 1 91 ? 32.810 30.540 3.968 1.00 59.16 91 SER A CA 1
ATOM 688 C C . SER A 1 91 ? 32.194 29.216 4.444 1.00 59.16 91 SER A C 1
ATOM 690 O O . SER A 1 91 ? 32.212 28.225 3.720 1.00 59.16 91 SER A O 1
ATOM 692 N N . ASP A 1 92 ? 31.658 29.215 5.667 1.00 55.59 92 ASP A N 1
ATOM 693 C CA . ASP A 1 92 ? 30.992 28.082 6.333 1.00 55.59 92 ASP A CA 1
ATOM 694 C C . ASP A 1 92 ? 31.857 26.851 6.693 1.00 55.59 92 ASP A C 1
ATOM 696 O O . ASP A 1 92 ? 31.315 25.864 7.198 1.00 55.59 92 ASP A O 1
ATOM 700 N N . VAL A 1 93 ? 33.186 26.902 6.530 1.00 61.91 93 VAL A N 1
ATOM 701 C CA . VAL A 1 93 ? 34.105 25.818 6.940 1.00 61.91 93 VAL A CA 1
ATOM 702 C C . VAL A 1 93 ? 34.272 25.787 8.465 1.00 61.91 93 VAL A C 1
ATOM 704 O O . VAL A 1 93 ? 34.584 26.808 9.076 1.00 61.91 93 VAL A O 1
ATOM 707 N N . LYS A 1 94 ? 34.080 24.619 9.104 1.00 56.06 94 LYS A N 1
ATOM 708 C CA . LYS A 1 94 ? 34.044 24.490 10.579 1.00 56.06 94 LYS A CA 1
ATOM 709 C C . LYS A 1 94 ? 35.091 23.540 11.160 1.00 56.06 94 LYS A C 1
ATOM 711 O O . LYS A 1 94 ? 35.332 23.577 12.364 1.00 56.06 94 LYS A O 1
ATOM 716 N N . THR A 1 95 ? 35.718 22.695 10.342 1.00 62.66 95 THR A N 1
ATOM 717 C CA . THR A 1 95 ? 36.656 21.653 10.794 1.00 62.66 95 THR A CA 1
ATOM 718 C C . THR A 1 95 ? 37.935 21.577 9.952 1.00 62.66 95 THR A C 1
ATOM 720 O O . THR A 1 95 ? 37.956 21.950 8.777 1.00 62.66 95 THR A O 1
ATOM 723 N N . LYS A 1 96 ? 39.007 21.007 10.534 1.00 64.81 96 LYS A N 1
ATOM 724 C CA . LYS A 1 96 ? 40.273 20.697 9.831 1.00 64.81 96 LYS A CA 1
ATOM 725 C C . LYS A 1 96 ? 40.041 19.878 8.556 1.00 64.81 96 LYS A C 1
ATOM 727 O O . LYS A 1 96 ? 40.627 20.173 7.519 1.00 64.81 96 LYS A O 1
ATOM 732 N N . ALA A 1 97 ? 39.170 18.870 8.632 1.00 63.09 97 ALA A N 1
ATOM 733 C CA . ALA A 1 97 ? 38.872 17.972 7.521 1.00 63.09 97 ALA A CA 1
ATOM 734 C C . ALA A 1 97 ? 38.163 18.686 6.355 1.00 63.09 97 ALA A C 1
ATOM 736 O O . ALA A 1 97 ? 38.535 18.477 5.203 1.00 63.09 97 ALA A O 1
ATOM 737 N N . GLU A 1 98 ? 37.193 19.562 6.640 1.00 67.12 98 GLU A N 1
ATOM 738 C CA . GLU A 1 98 ? 36.504 20.362 5.615 1.00 67.12 98 GLU A CA 1
ATOM 739 C C . GLU A 1 98 ? 37.464 21.339 4.919 1.00 67.12 98 GLU A C 1
ATOM 741 O O . GLU A 1 98 ? 37.455 21.430 3.692 1.00 67.12 98 GLU A O 1
ATOM 746 N N . ALA A 1 99 ? 38.341 22.010 5.675 1.00 66.00 99 ALA A N 1
ATOM 747 C CA . ALA A 1 99 ? 39.351 22.910 5.115 1.00 66.00 99 ALA A CA 1
ATOM 748 C C . ALA A 1 99 ? 40.344 22.169 4.200 1.00 66.00 99 ALA A C 1
ATOM 750 O O . ALA A 1 99 ? 40.587 22.595 3.070 1.00 66.00 99 ALA A O 1
ATOM 751 N N . LEU A 1 100 ? 40.873 21.026 4.655 1.00 69.69 100 LEU A N 1
ATOM 752 C CA . LEU A 1 100 ? 41.744 20.160 3.853 1.00 69.69 100 LEU A CA 1
ATOM 753 C C . LEU A 1 100 ? 41.041 19.686 2.574 1.00 69.69 100 LEU A C 1
ATOM 755 O O . LEU A 1 100 ? 41.622 19.746 1.492 1.00 69.69 100 LEU A O 1
ATOM 759 N N . GLN A 1 101 ? 39.776 19.271 2.669 1.00 69.06 101 GLN A N 1
ATOM 760 C CA . GLN A 1 101 ? 39.002 18.819 1.515 1.00 69.06 101 GLN A CA 1
ATOM 761 C C . GLN A 1 101 ? 38.710 19.953 0.517 1.00 69.06 101 GLN A C 1
ATOM 763 O O . GLN A 1 101 ? 38.746 19.716 -0.693 1.00 69.06 101 GLN A O 1
ATOM 768 N N . ALA A 1 102 ? 38.471 21.180 0.989 1.00 69.56 102 ALA A N 1
ATOM 769 C CA . ALA A 1 102 ? 38.304 22.359 0.137 1.00 69.56 102 ALA A CA 1
ATOM 770 C C . ALA A 1 102 ? 39.601 22.715 -0.615 1.00 69.56 102 ALA A C 1
ATOM 772 O O . ALA A 1 102 ? 39.560 22.988 -1.819 1.00 69.56 102 ALA A O 1
ATOM 773 N N . ILE A 1 103 ? 40.756 22.635 0.060 1.00 71.69 103 ILE A N 1
ATOM 774 C CA . ILE A 1 103 ? 42.080 22.836 -0.550 1.00 71.69 103 ILE A CA 1
ATOM 775 C C . ILE A 1 103 ? 42.348 21.764 -1.617 1.00 71.69 103 ILE A C 1
ATOM 777 O O . ILE A 1 103 ? 42.634 22.114 -2.759 1.00 71.69 103 ILE A O 1
ATOM 781 N N . LEU A 1 104 ? 42.183 20.473 -1.293 1.00 70.94 104 LEU A N 1
ATOM 782 C CA . LEU A 1 104 ? 42.366 19.365 -2.247 1.00 70.94 104 LEU A CA 1
ATOM 783 C C . LEU A 1 104 ? 41.464 19.522 -3.486 1.00 70.94 104 LEU A C 1
ATOM 785 O O . LEU A 1 104 ? 41.936 19.437 -4.621 1.00 70.94 104 LEU A O 1
ATOM 789 N N . SER A 1 105 ? 40.189 19.862 -3.276 1.00 69.62 105 SER A N 1
ATOM 790 C CA . SER A 1 105 ? 39.235 20.099 -4.368 1.00 69.62 105 SER A CA 1
ATOM 791 C C . SER A 1 105 ? 39.672 21.263 -5.269 1.00 69.62 105 SER A C 1
ATOM 793 O O . SER A 1 105 ? 39.640 21.140 -6.492 1.00 69.62 105 SER A O 1
ATOM 795 N N . SER A 1 106 ? 40.149 22.368 -4.684 1.00 70.94 106 SER A N 1
ATOM 796 C CA . SER A 1 106 ? 40.643 23.542 -5.427 1.00 70.94 106 SER A CA 1
ATOM 797 C C . SER A 1 106 ? 41.987 23.287 -6.126 1.00 70.94 106 SER A C 1
ATOM 799 O O . SER A 1 106 ? 42.291 23.903 -7.148 1.00 70.94 106 SER A O 1
ATOM 801 N N . CYS A 1 107 ? 42.792 22.344 -5.628 1.00 69.06 107 CYS A N 1
ATOM 802 C CA . CYS A 1 107 ? 44.012 21.885 -6.294 1.00 69.06 107 CYS A CA 1
ATOM 803 C C . CYS A 1 107 ? 43.751 20.939 -7.482 1.00 69.06 107 CYS A C 1
ATOM 805 O O . CYS A 1 107 ? 44.661 20.756 -8.300 1.00 69.06 107 CYS A O 1
ATOM 807 N N . GLY A 1 108 ? 42.535 20.391 -7.607 1.00 58.78 108 GLY A N 1
ATOM 808 C CA . GLY A 1 108 ? 42.109 19.522 -8.707 1.00 58.78 108 GLY A CA 1
ATOM 809 C C . GLY A 1 108 ? 42.338 18.022 -8.483 1.00 58.78 108 GLY A C 1
ATOM 810 O O . GLY A 1 108 ? 42.352 17.271 -9.458 1.00 58.78 108 GLY A O 1
ATOM 811 N N . THR A 1 109 ? 42.537 17.571 -7.240 1.00 56.84 109 THR A N 1
ATOM 812 C CA . THR A 1 109 ? 42.558 16.138 -6.900 1.00 56.84 109 THR A CA 1
ATOM 813 C C . THR A 1 109 ? 41.140 15.582 -6.736 1.00 56.84 109 THR A C 1
ATOM 815 O O . THR A 1 109 ? 40.230 16.284 -6.293 1.00 56.84 109 THR A O 1
ATOM 818 N N . GLU A 1 110 ? 40.924 14.315 -7.114 1.00 45.56 110 GLU A N 1
ATOM 819 C CA . GLU A 1 110 ? 39.612 13.673 -6.956 1.00 45.56 110 GLU A CA 1
ATOM 820 C C . GLU A 1 110 ? 39.225 13.579 -5.468 1.00 45.56 110 GLU A C 1
ATOM 822 O O . GLU A 1 110 ? 40.046 13.163 -4.646 1.00 45.56 110 GLU A O 1
ATOM 827 N N . PRO A 1 111 ? 37.977 13.914 -5.089 1.00 46.06 111 PRO A N 1
ATOM 828 C CA . PRO A 1 111 ? 37.533 13.771 -3.711 1.00 46.06 111 PRO A CA 1
ATOM 829 C C . PRO A 1 111 ? 37.478 12.287 -3.328 1.00 46.06 111 PRO A C 1
ATOM 831 O O . PRO A 1 111 ? 36.733 11.511 -3.932 1.00 46.06 111 PRO A O 1
ATOM 834 N N . LEU A 1 112 ? 38.236 11.909 -2.291 1.00 45.38 112 LEU A N 1
ATOM 835 C CA . LEU A 1 112 ? 38.291 10.544 -1.757 1.00 45.38 112 LEU A CA 1
ATOM 836 C C . LEU A 1 112 ? 36.885 9.942 -1.592 1.00 45.38 112 LEU A C 1
ATOM 838 O O . LEU A 1 112 ? 35.982 10.551 -1.009 1.00 45.38 112 LEU A O 1
ATOM 842 N N . ALA A 1 113 ? 36.705 8.741 -2.149 1.00 38.47 113 ALA A N 1
ATOM 843 C CA . ALA A 1 113 ? 35.394 8.149 -2.386 1.00 38.47 113 ALA A CA 1
ATOM 844 C C . ALA A 1 113 ? 34.534 8.064 -1.110 1.00 38.47 113 ALA A C 1
ATOM 846 O O . ALA A 1 113 ? 34.921 7.467 -0.102 1.00 38.47 113 ALA A O 1
ATOM 847 N N . ARG A 1 114 ? 33.322 8.629 -1.183 1.00 38.81 114 ARG A N 1
ATOM 848 C CA . ARG A 1 114 ? 32.355 8.684 -0.076 1.00 38.81 114 ARG A CA 1
ATOM 849 C C . ARG A 1 114 ? 31.864 7.287 0.326 1.00 38.81 114 ARG A C 1
ATOM 851 O O . ARG A 1 114 ? 30.824 6.837 -0.146 1.00 38.81 114 ARG A O 1
ATOM 858 N N . SER A 1 115 ? 32.549 6.640 1.270 1.00 31.69 115 SER A N 1
ATOM 859 C CA . SER A 1 115 ? 31.928 5.598 2.096 1.00 31.69 115 SER A CA 1
ATOM 860 C C . SER A 1 115 ? 31.334 6.232 3.359 1.00 31.69 115 SER A C 1
ATOM 862 O O . SER A 1 115 ? 32.014 6.915 4.127 1.00 31.69 115 SER A O 1
ATOM 864 N N . SER A 1 116 ? 30.036 6.020 3.575 1.00 34.75 116 SER A N 1
ATOM 865 C CA . SER A 1 116 ? 29.256 6.614 4.672 1.00 34.75 116 SER A CA 1
ATOM 866 C C . SER A 1 116 ? 29.612 6.078 6.069 1.00 34.75 116 SER A C 1
ATOM 868 O O . SER A 1 116 ? 29.006 6.478 7.058 1.00 34.75 116 SER A O 1
ATOM 870 N N . THR A 1 117 ? 30.612 5.202 6.170 1.00 32.16 117 THR A N 1
ATOM 871 C CA . THR A 1 117 ? 31.125 4.608 7.412 1.00 32.16 117 THR A CA 1
ATOM 872 C C . THR A 1 117 ? 32.384 5.284 7.964 1.00 32.16 117 THR A C 1
ATOM 874 O O . THR A 1 117 ? 32.744 5.003 9.105 1.00 32.16 117 THR A O 1
ATOM 877 N N . VAL A 1 118 ? 33.042 6.178 7.212 1.00 34.09 118 VAL A N 1
ATOM 878 C CA . VAL A 1 118 ? 34.258 6.885 7.676 1.00 34.09 118 VAL A CA 1
ATOM 879 C C . VAL A 1 118 ? 33.935 8.225 8.346 1.00 34.09 118 VAL A C 1
ATOM 881 O O . VAL A 1 118 ? 34.524 8.541 9.374 1.00 34.09 118 VAL A O 1
ATOM 884 N N . ILE A 1 119 ? 32.933 8.969 7.862 1.00 35.78 119 ILE A N 1
ATOM 885 C CA . ILE A 1 119 ? 32.540 10.277 8.438 1.00 35.78 119 ILE A CA 1
ATOM 886 C C . ILE A 1 119 ? 32.063 10.142 9.901 1.00 35.78 119 ILE A C 1
ATOM 888 O O . ILE A 1 119 ? 32.244 11.050 10.698 1.00 35.78 119 ILE A O 1
ATOM 892 N N . ALA A 1 120 ? 31.541 8.975 10.298 1.00 35.88 120 ALA A N 1
ATOM 893 C CA . ALA A 1 120 ? 31.173 8.674 11.687 1.00 35.88 120 ALA A CA 1
ATOM 894 C C . ALA A 1 120 ? 32.356 8.228 12.586 1.00 35.88 120 ALA A C 1
ATOM 896 O O . ALA A 1 120 ? 32.136 7.817 13.726 1.00 35.88 120 ALA A O 1
ATOM 897 N N . LYS A 1 121 ? 33.596 8.244 12.075 1.00 34.78 121 LYS A N 1
ATOM 898 C CA . LYS A 1 121 ? 34.817 7.839 12.799 1.00 34.78 121 LYS A CA 1
ATOM 899 C C . LYS A 1 121 ? 36.023 8.766 12.632 1.00 34.78 121 LYS A C 1
ATOM 901 O O . LYS A 1 121 ? 37.006 8.564 13.341 1.00 34.78 121 LYS A O 1
ATOM 906 N N . VAL A 1 122 ? 35.958 9.771 11.762 1.00 38.78 122 VAL A N 1
ATOM 907 C CA . VAL A 1 122 ? 36.911 10.887 11.786 1.00 38.78 122 VAL A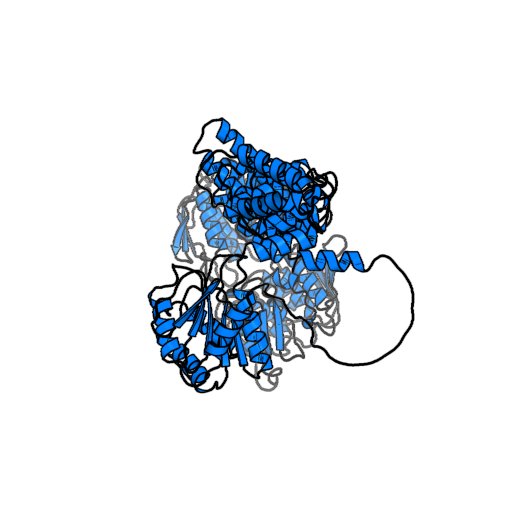 CA 1
ATOM 908 C C . VAL A 1 122 ? 36.502 11.798 12.943 1.00 38.78 122 VAL A C 1
ATOM 910 O O . VAL A 1 122 ? 35.400 12.343 12.953 1.00 38.78 122 VAL A O 1
ATOM 913 N N . GLY A 1 123 ? 37.358 11.881 13.963 1.00 43.16 123 GLY A N 1
ATOM 914 C CA . GLY A 1 123 ? 37.204 12.838 15.057 1.00 43.16 123 GLY A CA 1
ATOM 915 C C . GLY A 1 123 ? 37.570 14.263 14.613 1.00 43.16 123 GLY A C 1
ATOM 916 O O . GLY A 1 123 ? 37.664 14.533 13.420 1.00 43.16 123 GLY A O 1
ATOM 917 N N . PRO A 1 124 ? 37.835 15.192 15.548 1.00 46.81 124 PRO A N 1
ATOM 918 C CA . PRO A 1 124 ? 38.315 16.534 15.197 1.00 46.81 124 PRO A CA 1
ATOM 919 C C . PRO A 1 124 ? 39.723 16.555 14.563 1.00 46.81 124 PRO A C 1
ATOM 921 O O . PRO A 1 124 ? 40.149 17.595 14.061 1.00 46.81 124 PRO A O 1
ATOM 924 N N . GLU A 1 125 ? 40.450 15.432 14.569 1.00 49.25 125 GLU A N 1
ATOM 925 C CA . GLU A 1 125 ? 41.750 15.287 13.906 1.00 49.25 125 GLU A CA 1
ATOM 926 C C . GLU A 1 125 ? 41.599 14.690 12.494 1.00 49.25 125 GLU A C 1
ATOM 928 O O . GLU A 1 125 ? 40.829 13.740 12.314 1.00 49.25 125 GLU A O 1
ATOM 933 N N . PRO A 1 126 ? 42.317 15.225 11.487 1.00 51.75 126 PRO A N 1
ATOM 934 C CA . PRO A 1 126 ? 42.317 14.665 10.142 1.00 51.75 126 PRO A CA 1
ATOM 935 C C . PRO A 1 126 ? 42.947 13.267 10.129 1.00 51.75 126 PRO A C 1
ATOM 937 O O . PRO A 1 126 ? 43.882 12.978 10.874 1.00 51.75 126 PRO A O 1
ATOM 940 N N . ASP A 1 127 ? 42.454 12.396 9.247 1.00 56.34 127 ASP A N 1
ATOM 941 C CA . ASP A 1 127 ? 43.130 11.128 8.972 1.00 56.34 127 ASP A CA 1
ATOM 942 C C . ASP A 1 127 ? 44.512 11.419 8.363 1.00 56.34 127 ASP A C 1
ATOM 944 O O . ASP A 1 127 ? 44.626 12.242 7.452 1.00 56.34 127 ASP A O 1
ATOM 948 N N . ALA A 1 128 ? 45.563 10.743 8.838 1.00 56.88 128 ALA A N 1
ATOM 949 C CA . ALA A 1 128 ? 46.952 11.019 8.443 1.00 56.88 128 ALA A CA 1
ATOM 950 C C . ALA A 1 128 ? 47.193 10.844 6.926 1.00 56.88 128 ALA A C 1
ATOM 952 O O . ALA A 1 128 ? 48.163 11.358 6.371 1.00 56.88 128 ALA A O 1
ATOM 953 N N . SER A 1 129 ? 46.285 10.139 6.246 1.00 55.31 129 SER A N 1
ATOM 954 C CA . SER A 1 129 ? 46.206 10.034 4.789 1.00 55.31 129 SER A CA 1
ATOM 955 C C . SER A 1 129 ? 45.992 11.387 4.084 1.00 55.31 129 SER A C 1
ATOM 957 O O . SER A 1 129 ? 46.629 11.637 3.063 1.00 55.31 129 SER A O 1
ATOM 959 N N . LEU A 1 130 ? 45.150 12.271 4.633 1.00 57.09 130 LEU A N 1
ATOM 960 C CA . LEU A 1 130 ? 44.809 13.583 4.062 1.00 57.09 130 LEU A CA 1
ATOM 961 C C . LEU A 1 130 ? 45.943 14.599 4.228 1.00 57.09 130 LEU A C 1
ATOM 963 O O . LEU A 1 130 ? 46.240 15.345 3.294 1.00 57.09 130 LEU A O 1
ATOM 967 N N . GLU A 1 131 ? 46.601 14.609 5.391 1.00 60.16 131 GLU A N 1
ATOM 968 C CA . GLU A 1 131 ? 47.772 15.464 5.626 1.00 60.16 131 GLU A CA 1
ATOM 969 C C . GLU A 1 131 ? 48.914 15.091 4.667 1.00 60.16 131 GLU A C 1
ATOM 971 O O . GLU A 1 131 ? 49.493 15.968 4.028 1.00 60.16 131 GLU A O 1
ATOM 976 N N . LEU A 1 132 ? 49.152 13.788 4.458 1.00 61.25 132 LEU A N 1
ATOM 977 C CA . LEU A 1 132 ? 50.124 13.286 3.480 1.00 61.25 132 LEU A CA 1
ATOM 978 C C . LEU A 1 132 ? 49.786 13.657 2.026 1.00 61.25 132 LEU A C 1
ATOM 980 O O . LEU A 1 132 ? 50.704 13.830 1.223 1.00 61.25 132 LEU A O 1
ATOM 984 N N . GLU A 1 133 ? 48.513 13.782 1.638 1.00 60.22 133 GLU A N 1
ATOM 985 C CA . GLU A 1 133 ? 48.173 14.274 0.295 1.00 60.22 133 GLU A CA 1
ATOM 986 C C . GLU A 1 133 ? 48.452 15.771 0.146 1.00 60.22 133 GLU A C 1
ATOM 988 O O . GLU A 1 133 ? 49.057 16.172 -0.850 1.00 60.22 133 GLU A O 1
ATOM 993 N N . VAL A 1 134 ? 48.117 16.592 1.146 1.00 60.03 134 VAL A N 1
ATOM 994 C CA . VAL A 1 134 ? 48.445 18.026 1.117 1.00 60.03 134 VAL A CA 1
ATOM 995 C C . VAL A 1 134 ? 49.960 18.258 1.151 1.00 60.03 134 VAL A C 1
ATOM 997 O O . VAL A 1 134 ? 50.450 19.082 0.379 1.00 60.03 134 VAL A O 1
ATOM 1000 N N . GLU A 1 135 ? 50.733 17.476 1.914 1.00 61.91 135 GLU A N 1
ATOM 1001 C CA . GLU A 1 135 ? 52.203 17.489 1.838 1.00 61.91 135 GLU A CA 1
ATOM 1002 C C . GLU A 1 135 ? 52.732 17.093 0.446 1.00 61.91 135 GLU A C 1
ATOM 1004 O O . GLU A 1 135 ? 53.726 17.643 -0.031 1.00 61.91 135 GLU A O 1
ATOM 1009 N N . ARG A 1 136 ? 52.084 16.157 -0.257 1.00 61.19 136 ARG A N 1
ATOM 1010 C CA . ARG A 1 136 ? 52.518 15.745 -1.606 1.00 61.19 136 ARG A CA 1
ATOM 1011 C C . ARG A 1 136 ? 52.217 16.791 -2.675 1.00 61.19 136 ARG A C 1
ATOM 1013 O O . ARG A 1 136 ? 53.004 16.915 -3.612 1.00 61.19 136 ARG A O 1
ATOM 1020 N N . ILE A 1 137 ? 51.128 17.550 -2.544 1.00 60.31 137 ILE A N 1
ATOM 1021 C CA . ILE A 1 137 ? 50.853 18.694 -3.428 1.00 60.31 137 ILE A CA 1
ATOM 1022 C C . ILE A 1 137 ? 51.760 19.878 -3.048 1.00 60.31 137 ILE A C 1
ATOM 1024 O O . ILE A 1 137 ? 52.237 20.586 -3.939 1.00 60.31 137 ILE A O 1
ATOM 1028 N N . SER A 1 138 ? 52.067 20.075 -1.758 1.00 59.09 138 SER A N 1
ATOM 1029 C CA . SER A 1 138 ? 52.895 21.200 -1.313 1.00 59.09 138 SER A CA 1
ATOM 1030 C C . SER A 1 138 ? 54.341 21.111 -1.808 1.00 59.09 138 SER A C 1
ATOM 1032 O O . SER A 1 138 ? 54.826 22.059 -2.425 1.00 59.09 138 SER A O 1
ATOM 1034 N N . ASN A 1 139 ? 54.968 19.937 -1.687 1.00 56.91 139 ASN A N 1
ATOM 1035 C CA . ASN A 1 139 ? 56.332 19.657 -2.159 1.00 56.91 139 ASN A CA 1
ATOM 1036 C C . ASN A 1 139 ? 56.510 19.670 -3.700 1.00 56.91 139 ASN A C 1
ATOM 1038 O O . ASN A 1 139 ? 57.611 19.426 -4.195 1.00 56.91 139 ASN A O 1
ATOM 1042 N N . GLY A 1 140 ? 55.449 19.907 -4.484 1.00 54.81 140 GLY A N 1
ATOM 1043 C CA . GLY A 1 140 ? 55.498 19.939 -5.955 1.00 54.81 140 GLY A CA 1
ATOM 1044 C C . GLY A 1 140 ? 55.336 21.324 -6.595 1.00 54.81 140 GLY A C 1
ATOM 1045 O O . GLY A 1 140 ? 55.422 21.439 -7.818 1.00 54.81 140 GLY A O 1
ATOM 1046 N N . ALA A 1 141 ? 55.060 22.372 -5.814 1.00 56.53 141 ALA A N 1
ATOM 1047 C CA . ALA A 1 141 ? 54.353 23.563 -6.298 1.00 56.53 141 ALA A CA 1
ATOM 1048 C C . ALA A 1 141 ? 55.175 24.870 -6.266 1.00 56.53 141 ALA A C 1
ATOM 1050 O O . ALA A 1 141 ? 54.756 25.876 -5.688 1.00 56.53 141 ALA A O 1
ATOM 1051 N N . GLY A 1 142 ? 56.327 24.894 -6.943 1.00 61.62 142 GLY A N 1
ATOM 1052 C CA . GLY A 1 142 ? 57.098 26.131 -7.131 1.00 61.62 142 GLY A CA 1
ATOM 1053 C C . GLY A 1 142 ? 56.267 27.249 -7.791 1.00 61.62 142 GLY A C 1
ATOM 1054 O O . GLY A 1 142 ? 55.587 27.008 -8.785 1.00 61.62 142 GLY A O 1
ATOM 1055 N N . ARG A 1 143 ? 56.339 28.474 -7.243 1.00 75.06 143 ARG A N 1
ATOM 1056 C CA . ARG A 1 143 ? 55.548 29.662 -7.648 1.00 75.06 143 ARG A CA 1
ATOM 1057 C C . ARG A 1 143 ? 54.020 29.481 -7.610 1.00 75.06 143 ARG A C 1
ATOM 1059 O O . ARG A 1 143 ? 53.319 29.859 -8.550 1.00 75.06 143 ARG A O 1
ATOM 1066 N N . THR A 1 144 ? 53.501 28.957 -6.499 1.00 76.75 144 THR A N 1
ATOM 1067 C CA . THR A 1 144 ? 52.053 28.908 -6.228 1.00 76.75 144 THR A CA 1
ATOM 1068 C C . THR A 1 144 ? 51.676 29.795 -5.038 1.00 76.75 144 THR A C 1
ATOM 1070 O O . THR A 1 144 ? 52.332 29.722 -3.999 1.00 76.75 144 THR A O 1
ATOM 1073 N N . ILE A 1 145 ? 50.625 30.609 -5.194 1.00 82.31 145 ILE A N 1
ATOM 1074 C CA . ILE A 1 145 ? 49.974 31.381 -4.126 1.00 82.31 145 ILE A CA 1
ATOM 1075 C C . ILE A 1 145 ? 48.639 30.715 -3.780 1.00 82.31 145 ILE A C 1
ATOM 1077 O O . ILE A 1 145 ? 47.748 30.633 -4.627 1.00 82.31 145 ILE A O 1
ATOM 1081 N N . LEU A 1 146 ? 48.487 30.286 -2.529 1.00 82.31 146 LEU A N 1
ATOM 1082 C CA . LEU A 1 146 ? 47.200 29.905 -1.954 1.00 82.31 146 LEU A CA 1
ATOM 1083 C C . LEU A 1 146 ? 46.510 31.165 -1.411 1.00 82.31 146 LEU A C 1
ATOM 1085 O O . LEU A 1 146 ? 47.062 31.842 -0.540 1.00 82.31 146 LEU A O 1
ATOM 1089 N N . TYR A 1 147 ? 45.311 31.464 -1.908 1.00 85.00 147 TYR A N 1
ATOM 1090 C CA . TYR A 1 147 ? 44.442 32.501 -1.362 1.00 85.00 147 TYR A CA 1
ATOM 1091 C C . TYR A 1 147 ? 43.298 31.891 -0.558 1.00 85.00 147 TYR A C 1
ATOM 1093 O O . TYR A 1 147 ? 42.539 31.078 -1.084 1.00 85.00 147 TYR A O 1
ATOM 1101 N N . LEU A 1 148 ? 43.156 32.318 0.696 1.00 79.06 148 LEU A N 1
ATOM 1102 C CA . LEU A 1 148 ? 42.041 31.947 1.565 1.00 79.06 148 LEU A CA 1
ATOM 1103 C C . LEU A 1 148 ? 41.135 33.168 1.790 1.00 79.06 148 LEU A C 1
ATOM 1105 O O . LEU A 1 148 ? 41.529 34.122 2.471 1.00 79.06 148 LEU A O 1
ATOM 1109 N N . ASP A 1 149 ? 39.931 33.153 1.213 1.00 75.94 149 ASP A N 1
ATOM 1110 C CA . ASP A 1 149 ? 38.970 34.255 1.362 1.00 75.94 149 ASP A CA 1
ATOM 1111 C C . ASP A 1 149 ? 38.110 34.067 2.619 1.00 75.94 149 ASP A C 1
ATOM 1113 O O . ASP A 1 149 ? 37.519 33.006 2.835 1.00 75.94 149 ASP A O 1
ATOM 1117 N N . ASN A 1 150 ? 38.009 35.140 3.405 1.00 67.94 150 ASN A N 1
ATOM 1118 C CA . ASN A 1 150 ? 37.095 35.316 4.529 1.00 67.94 150 ASN A CA 1
ATOM 1119 C C . ASN A 1 150 ? 37.285 34.337 5.712 1.00 67.94 150 ASN A C 1
ATOM 1121 O O . ASN A 1 150 ? 36.333 33.706 6.171 1.00 67.94 150 ASN A O 1
ATOM 1125 N N . MET A 1 151 ? 38.514 34.268 6.241 1.00 68.56 151 MET A N 1
ATOM 1126 C CA . MET A 1 151 ? 38.902 33.517 7.451 1.00 68.56 151 MET A CA 1
ATOM 1127 C C . MET A 1 151 ? 38.321 34.142 8.737 1.00 68.56 151 MET A C 1
ATOM 1129 O O . MET A 1 151 ? 39.002 34.896 9.431 1.00 68.56 151 MET A O 1
ATOM 1133 N N . GLU A 1 152 ? 37.045 33.880 9.032 1.00 61.88 152 GLU A N 1
ATOM 1134 C CA . GLU A 1 152 ? 36.249 34.539 10.085 1.00 61.88 152 GLU A CA 1
ATOM 1135 C C . GLU A 1 152 ? 35.207 33.530 10.652 1.00 61.88 152 GLU A C 1
ATOM 1137 O O . GLU A 1 152 ? 34.534 32.871 9.868 1.00 61.88 152 GLU A O 1
ATOM 1142 N N . ASP A 1 153 ? 34.972 33.325 11.961 1.00 50.44 153 ASP A N 1
ATOM 1143 C CA . ASP A 1 153 ? 35.555 33.946 13.168 1.00 50.44 153 ASP A CA 1
ATOM 1144 C C . ASP A 1 153 ? 35.574 32.974 14.412 1.00 50.44 153 ASP A C 1
ATOM 1146 O O . ASP A 1 153 ? 35.782 31.771 14.228 1.00 50.44 153 ASP A O 1
ATOM 1150 N N . PRO A 1 154 ? 35.444 33.393 15.698 1.00 43.88 154 PRO A N 1
ATOM 1151 C CA . PRO A 1 154 ? 36.316 33.002 16.817 1.00 43.88 154 PRO A CA 1
ATOM 1152 C C . PRO A 1 154 ? 35.930 31.675 17.516 1.00 43.88 154 PRO A C 1
ATOM 1154 O O . PRO A 1 154 ? 36.305 31.436 18.664 1.00 43.88 154 PRO A O 1
ATOM 1157 N N . GLN A 1 155 ? 35.129 30.841 16.848 1.00 42.75 155 GLN A N 1
ATOM 1158 C CA . GLN A 1 155 ? 34.770 29.478 17.264 1.00 42.75 155 GLN A CA 1
ATOM 1159 C C . GLN A 1 155 ? 35.405 28.404 16.374 1.00 42.75 155 GLN A C 1
ATOM 1161 O O . GLN A 1 155 ? 35.296 27.221 16.695 1.00 42.75 155 GLN A O 1
ATOM 1166 N N . ALA A 1 156 ? 36.092 28.796 15.293 1.00 48.94 156 ALA A N 1
ATOM 1167 C CA . ALA A 1 156 ? 37.067 27.921 14.662 1.00 48.94 156 ALA A CA 1
ATOM 1168 C C . ALA A 1 156 ? 38.071 27.484 15.737 1.00 48.94 156 ALA A C 1
ATOM 1170 O O . ALA A 1 156 ? 38.694 28.324 16.390 1.00 48.94 156 ALA A O 1
ATOM 1171 N N . ASP A 1 157 ? 38.151 26.170 15.946 1.00 52.81 157 ASP A N 1
ATOM 1172 C CA . ASP A 1 157 ? 38.901 25.527 17.020 1.00 52.81 157 ASP A CA 1
ATOM 1173 C C . ASP A 1 157 ? 40.281 26.188 17.218 1.00 52.81 157 ASP A C 1
ATOM 1175 O O . ASP A 1 157 ? 41.008 26.449 16.251 1.00 52.81 157 ASP A O 1
ATOM 1179 N N . ALA A 1 158 ? 40.671 26.454 18.468 1.00 55.00 158 ALA A N 1
ATOM 1180 C CA . ALA A 1 158 ? 42.007 26.971 18.762 1.00 55.00 158 ALA A CA 1
ATOM 1181 C C . ALA A 1 158 ? 43.093 26.031 18.204 1.00 55.00 158 ALA A C 1
ATOM 1183 O O . ALA A 1 158 ? 44.164 26.489 17.797 1.00 55.00 158 ALA A O 1
ATOM 1184 N N . ASP A 1 159 ? 42.779 24.736 18.110 1.00 57.38 159 ASP A N 1
ATOM 1185 C CA . ASP A 1 159 ? 43.625 23.730 17.492 1.00 57.38 159 ASP A CA 1
ATOM 1186 C C . ASP A 1 159 ? 43.521 23.694 15.957 1.00 57.38 159 ASP A C 1
ATOM 1188 O O . ASP A 1 159 ? 44.445 23.172 15.340 1.00 57.38 159 ASP A O 1
ATOM 1192 N N . PHE A 1 160 ? 42.486 24.261 15.313 1.00 63.12 160 PHE A N 1
ATOM 1193 C CA . PHE A 1 160 ? 42.453 24.518 13.859 1.00 63.12 160 PHE A CA 1
ATOM 1194 C C . PHE A 1 160 ? 43.383 25.672 13.493 1.00 63.12 160 PHE A C 1
ATOM 1196 O O . PHE A 1 160 ? 44.277 25.491 12.672 1.00 63.12 160 PHE A O 1
ATOM 1203 N N . THR A 1 161 ? 43.234 26.830 14.142 1.00 58.06 161 THR A N 1
ATOM 1204 C CA . THR A 1 161 ? 44.071 28.008 13.854 1.00 58.06 161 THR A CA 1
ATOM 1205 C C . THR A 1 161 ? 45.545 27.732 14.168 1.00 58.06 161 THR A C 1
ATOM 1207 O O . THR A 1 161 ? 46.418 28.105 13.386 1.00 58.06 161 THR A O 1
ATOM 1210 N N . ARG A 1 162 ? 45.841 27.014 15.265 1.00 61.78 162 ARG A N 1
ATOM 1211 C CA . ARG A 1 162 ? 47.208 26.566 15.581 1.00 61.78 162 ARG A CA 1
ATOM 1212 C C . ARG A 1 162 ? 47.736 25.565 14.555 1.00 61.78 162 ARG A C 1
ATOM 1214 O O . ARG A 1 162 ? 48.830 25.764 14.052 1.00 61.78 162 ARG A O 1
ATOM 1221 N N . TRP A 1 163 ? 46.964 24.532 14.209 1.00 69.50 163 TRP A N 1
ATOM 1222 C CA . TRP A 1 163 ? 47.356 23.556 13.185 1.00 69.50 163 TRP A CA 1
ATOM 1223 C C . TRP A 1 163 ? 47.594 24.213 11.822 1.00 69.50 163 TRP A C 1
ATOM 1225 O O . TRP A 1 163 ? 48.543 23.846 11.136 1.00 69.50 163 TRP A O 1
ATOM 1235 N N . PHE A 1 164 ? 46.786 25.207 11.443 1.00 67.44 164 PHE A N 1
ATOM 1236 C CA . PHE A 1 164 ? 46.976 25.951 10.203 1.00 67.44 164 PHE A CA 1
ATOM 1237 C C . PHE A 1 164 ? 48.296 26.723 10.230 1.00 67.44 164 PHE A C 1
ATOM 1239 O O . PHE A 1 164 ? 49.083 26.578 9.304 1.00 67.44 164 PHE A O 1
ATOM 1246 N N . VAL A 1 165 ? 48.596 27.459 11.308 1.00 62.00 165 VAL A N 1
ATOM 1247 C CA . VAL A 1 165 ? 49.893 28.145 11.478 1.00 62.00 165 VAL A CA 1
ATOM 1248 C C . VAL A 1 165 ? 51.063 27.151 11.469 1.00 62.00 165 VAL A C 1
ATOM 1250 O O . VAL A 1 165 ? 52.012 27.346 10.714 1.00 62.00 165 VAL A O 1
ATOM 1253 N N . ASP A 1 166 ? 50.980 26.054 12.223 1.00 64.56 166 ASP A N 1
ATOM 1254 C CA . ASP A 1 166 ? 52.013 25.009 12.258 1.00 64.56 166 ASP A CA 1
ATOM 1255 C C . ASP A 1 166 ? 52.217 24.346 10.880 1.00 64.56 166 ASP A C 1
ATOM 1257 O O . ASP A 1 166 ? 53.325 23.915 10.555 1.00 64.56 166 ASP A O 1
ATOM 1261 N N . SER A 1 167 ? 51.159 24.252 10.066 1.00 64.50 167 SER A N 1
ATOM 1262 C CA . SER A 1 167 ? 51.198 23.697 8.706 1.00 64.50 167 SER A CA 1
ATOM 1263 C C . SER A 1 167 ? 51.738 24.705 7.693 1.00 64.50 167 SER A C 1
ATOM 1265 O O . SER A 1 167 ? 52.544 24.333 6.845 1.00 64.50 167 SER A O 1
ATOM 1267 N N . VAL A 1 168 ? 51.367 25.985 7.813 1.00 62.44 168 VAL A N 1
ATOM 1268 C CA . VAL A 1 168 ? 51.938 27.113 7.055 1.00 62.44 168 VAL A CA 1
ATOM 1269 C C . VAL A 1 168 ? 53.456 27.129 7.235 1.00 62.44 168 VAL A C 1
ATOM 1271 O O . VAL A 1 168 ? 54.178 27.109 6.240 1.00 62.44 168 VAL A O 1
ATOM 1274 N N . GLU A 1 169 ? 53.937 27.053 8.482 1.00 60.50 169 GLU A N 1
ATOM 1275 C CA . GLU A 1 169 ? 55.367 27.030 8.833 1.00 60.50 169 GLU A CA 1
ATOM 1276 C C . GLU A 1 169 ? 56.133 25.813 8.279 1.00 60.50 169 GLU A C 1
ATOM 1278 O O . GLU A 1 169 ? 57.356 25.872 8.133 1.00 60.50 169 GLU A O 1
ATOM 1283 N N . ARG A 1 170 ? 55.436 24.716 7.953 1.00 61.69 170 ARG A N 1
ATOM 1284 C CA . ARG A 1 170 ? 56.012 23.501 7.344 1.00 61.69 170 ARG A CA 1
ATOM 1285 C C . ARG A 1 170 ? 55.839 23.434 5.823 1.00 61.69 170 ARG A C 1
ATOM 1287 O O . ARG A 1 170 ? 56.496 22.617 5.182 1.00 61.69 170 ARG A O 1
ATOM 1294 N N . SER A 1 171 ? 54.962 24.251 5.244 1.00 63.53 171 SER A N 1
ATOM 1295 C CA . SER A 1 171 ? 54.604 24.196 3.823 1.00 63.53 171 SER A CA 1
ATOM 1296 C C . SER A 1 171 ? 55.592 24.943 2.915 1.00 63.53 171 SER A C 1
ATOM 1298 O O . SER A 1 171 ? 56.276 25.881 3.324 1.00 63.53 171 SER A O 1
ATOM 1300 N N . GLU A 1 172 ? 55.646 24.559 1.637 1.00 65.19 172 GLU A N 1
ATOM 1301 C CA . GLU A 1 172 ? 56.426 25.279 0.616 1.00 65.19 172 GLU A CA 1
ATOM 1302 C C . GLU A 1 172 ? 55.649 26.415 -0.085 1.00 65.19 172 GLU A C 1
ATOM 1304 O O . GLU A 1 172 ? 56.183 27.051 -0.996 1.00 65.19 172 GLU A O 1
ATOM 1309 N N . TRP A 1 173 ? 54.397 26.678 0.302 1.00 72.69 173 TRP A N 1
ATOM 1310 C CA . TRP A 1 173 ? 53.499 27.597 -0.409 1.00 72.69 173 TRP A CA 1
ATOM 1311 C C . TRP A 1 173 ? 53.649 29.061 0.018 1.00 72.69 173 T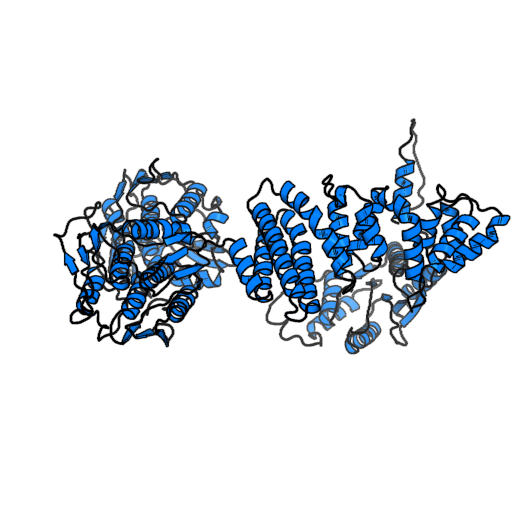RP A C 1
ATOM 1313 O O . TRP A 1 173 ? 53.922 29.368 1.175 1.00 72.69 173 TRP A O 1
ATOM 1323 N N . GLN A 1 174 ? 53.406 29.977 -0.926 1.00 79.44 174 GLN A N 1
ATOM 1324 C CA . GLN A 1 174 ? 53.118 31.377 -0.610 1.00 79.44 174 GLN A CA 1
ATOM 1325 C C . GLN A 1 174 ? 51.636 31.496 -0.238 1.00 79.44 174 GLN A C 1
ATOM 1327 O O . GLN A 1 174 ? 50.787 30.922 -0.921 1.00 79.44 174 GLN A O 1
ATOM 1332 N N . ILE A 1 175 ? 51.310 32.211 0.840 1.00 81.06 175 ILE A N 1
ATOM 1333 C CA . ILE A 1 175 ? 49.950 32.227 1.402 1.00 81.06 175 ILE A CA 1
ATOM 1334 C C . ILE A 1 175 ? 49.483 33.667 1.632 1.00 81.06 175 ILE A C 1
ATOM 1336 O O . ILE A 1 175 ? 50.162 34.462 2.283 1.00 81.06 175 ILE A O 1
ATOM 1340 N N . LEU A 1 176 ? 48.300 33.979 1.104 1.00 84.62 176 LEU A N 1
ATOM 1341 C CA . LEU A 1 176 ? 47.592 35.249 1.253 1.00 84.62 176 LEU A CA 1
ATOM 1342 C C . LEU A 1 176 ? 46.204 34.963 1.838 1.00 84.62 176 LEU A C 1
ATOM 1344 O O . LEU A 1 176 ? 45.526 34.047 1.374 1.00 84.62 176 LEU A O 1
ATOM 1348 N N . TYR A 1 177 ? 45.744 35.731 2.825 1.00 82.94 177 TYR A N 1
ATOM 1349 C CA . TYR A 1 177 ? 44.390 35.548 3.360 1.00 82.94 177 TYR A CA 1
ATOM 1350 C C . TYR A 1 177 ? 43.749 36.838 3.876 1.00 82.94 177 TYR A C 1
ATOM 1352 O O . TYR A 1 177 ? 44.433 37.791 4.259 1.00 82.94 177 TYR A O 1
ATOM 1360 N N . SER A 1 178 ? 42.413 36.867 3.874 1.00 81.12 178 SER A N 1
ATOM 1361 C CA . SER A 1 178 ? 41.605 37.989 4.367 1.00 81.12 178 SER A CA 1
ATOM 1362 C C . SER A 1 178 ? 40.865 37.610 5.660 1.00 81.12 178 SER A C 1
ATOM 1364 O O . SER A 1 178 ? 40.283 36.531 5.754 1.00 81.12 178 SER A O 1
ATOM 1366 N N . THR A 1 179 ? 40.890 38.479 6.682 1.00 72.81 179 THR A N 1
ATOM 1367 C CA . THR A 1 179 ? 40.235 38.211 7.985 1.00 72.81 179 THR A CA 1
ATOM 1368 C C . THR A 1 179 ? 39.779 39.482 8.725 1.00 72.81 179 THR A C 1
ATOM 1370 O O . THR A 1 179 ? 40.189 40.606 8.410 1.00 72.81 179 THR A O 1
ATOM 1373 N N . GLN A 1 180 ? 38.899 39.308 9.713 1.00 66.38 180 GLN A N 1
ATOM 1374 C CA . GLN A 1 180 ? 38.530 40.301 10.724 1.00 66.38 180 GLN A CA 1
ATOM 1375 C C . GLN A 1 180 ? 39.382 40.185 12.002 1.00 66.38 180 GLN A C 1
ATOM 1377 O O . GLN A 1 180 ? 39.630 41.209 12.647 1.00 66.38 180 GLN A O 1
ATOM 1382 N N . THR A 1 181 ? 39.876 38.995 12.356 1.00 61.44 181 THR A N 1
ATOM 1383 C CA . THR A 1 181 ? 40.544 38.721 13.639 1.00 61.44 181 THR A CA 1
ATOM 1384 C C . THR A 1 181 ? 42.024 38.367 13.479 1.00 61.44 181 THR A C 1
ATOM 1386 O O . THR A 1 181 ? 42.414 37.593 12.615 1.00 61.44 181 THR A O 1
ATOM 1389 N N . THR A 1 182 ? 42.878 38.962 14.322 1.00 61.19 182 THR A N 1
ATOM 1390 C CA . THR A 1 182 ? 44.340 38.831 14.198 1.00 61.19 182 THR A CA 1
ATOM 1391 C C . THR A 1 182 ? 44.826 37.450 14.635 1.00 61.19 182 THR A C 1
ATOM 1393 O O . THR A 1 182 ? 44.705 37.094 15.814 1.00 61.19 182 THR A O 1
ATOM 1396 N N . ILE A 1 183 ? 45.481 36.717 13.734 1.00 64.75 183 ILE A N 1
ATOM 1397 C CA . ILE A 1 183 ? 46.157 35.456 14.064 1.00 64.75 183 ILE A CA 1
ATOM 1398 C C . ILE A 1 183 ? 47.530 35.775 14.669 1.00 64.75 183 ILE A C 1
ATOM 1400 O O . ILE A 1 183 ? 48.354 36.434 14.051 1.00 64.75 183 ILE A O 1
ATOM 1404 N N . ARG A 1 184 ? 47.825 35.319 15.892 1.00 59.06 184 ARG A N 1
ATOM 1405 C CA . ARG A 1 184 ? 49.119 35.609 16.542 1.00 59.06 184 ARG A CA 1
ATOM 1406 C C . ARG A 1 184 ? 50.180 34.562 16.186 1.00 59.06 184 ARG A C 1
ATOM 1408 O O . ARG A 1 184 ? 50.312 33.573 16.902 1.00 59.06 184 ARG A O 1
ATOM 1415 N N . SER A 1 185 ? 50.968 34.814 15.141 1.00 65.88 185 SER A N 1
ATOM 1416 C CA . SER A 1 185 ? 52.161 34.025 14.784 1.00 65.88 185 SER A CA 1
ATOM 1417 C C . SER A 1 185 ? 53.361 34.933 14.470 1.00 65.88 185 SER A C 1
ATOM 1419 O O . SER A 1 185 ? 53.174 35.979 13.852 1.00 65.88 185 SER A O 1
ATOM 1421 N N . PRO A 1 186 ? 54.600 34.564 14.859 1.00 62.91 186 PRO A N 1
ATOM 1422 C CA . PRO A 1 186 ? 55.805 35.318 14.505 1.00 62.91 186 PRO A CA 1
ATOM 1423 C C . PRO A 1 186 ? 56.196 35.216 13.018 1.00 62.91 186 PRO A C 1
ATOM 1425 O O . PRO A 1 186 ? 57.062 35.974 12.589 1.00 62.91 186 PRO A O 1
ATOM 1428 N N . ASN A 1 187 ? 55.590 34.300 12.252 1.00 67.25 187 ASN A N 1
ATOM 1429 C CA . ASN A 1 187 ? 55.892 34.048 10.834 1.00 67.25 187 ASN A CA 1
ATOM 1430 C C . ASN A 1 187 ? 54.799 34.574 9.872 1.00 67.25 187 ASN A C 1
ATOM 1432 O O . ASN A 1 187 ? 54.786 34.238 8.686 1.00 67.25 187 ASN A O 1
ATOM 1436 N N . VAL A 1 188 ? 53.884 35.407 10.381 1.00 73.50 188 VAL A N 1
ATOM 1437 C CA . VAL A 1 188 ? 52.823 36.080 9.617 1.00 73.50 188 VAL A CA 1
ATOM 1438 C C . VAL A 1 188 ? 53.096 37.585 9.574 1.00 73.50 188 VAL A C 1
ATOM 1440 O O . VAL A 1 188 ? 53.436 38.196 10.587 1.00 73.50 188 VAL A O 1
ATOM 1443 N N . ARG A 1 189 ? 52.905 38.205 8.405 1.00 79.00 189 ARG A N 1
ATOM 1444 C CA . ARG A 1 189 ? 52.957 39.660 8.225 1.00 79.00 189 ARG A CA 1
ATOM 1445 C C . ARG A 1 189 ? 51.544 40.232 8.117 1.00 79.00 189 ARG A C 1
ATOM 1447 O O . ARG A 1 189 ? 50.812 39.919 7.181 1.00 79.00 189 ARG A O 1
ATOM 1454 N N . HIS A 1 190 ? 51.187 41.111 9.050 1.00 81.06 190 HIS A N 1
ATOM 1455 C CA . HIS A 1 190 ? 49.854 41.716 9.132 1.00 81.06 190 HIS A CA 1
ATOM 1456 C C . HIS A 1 190 ? 49.802 43.086 8.439 1.00 81.06 190 HIS A C 1
ATOM 1458 O O . HIS A 1 190 ? 50.607 43.969 8.743 1.00 81.06 190 HIS A O 1
ATOM 1464 N N . LEU A 1 191 ? 48.822 43.288 7.555 1.00 79.75 191 LEU A N 1
ATOM 1465 C CA . LEU A 1 191 ? 48.536 44.555 6.878 1.00 79.75 191 LEU A CA 1
ATOM 1466 C C . LEU A 1 191 ? 47.094 44.986 7.173 1.00 79.75 191 LEU A C 1
ATOM 1468 O O . LEU A 1 191 ? 46.135 44.342 6.749 1.00 79.75 191 LEU A O 1
ATOM 1472 N N . HIS A 1 192 ? 46.932 46.088 7.907 1.00 77.44 192 HIS A N 1
ATOM 1473 C CA . HIS A 1 192 ? 45.622 46.557 8.363 1.00 77.44 192 HIS A CA 1
ATOM 1474 C C . HIS A 1 192 ? 45.017 47.608 7.420 1.00 77.44 192 HIS A C 1
ATOM 1476 O O . HIS A 1 192 ? 45.629 48.638 7.132 1.00 77.44 192 HIS A O 1
ATOM 1482 N N . VAL A 1 193 ? 43.768 47.400 7.002 1.00 71.06 193 VAL A N 1
ATOM 1483 C CA . VAL A 1 193 ? 43.037 48.278 6.077 1.00 71.06 193 VAL A CA 1
ATOM 1484 C C . VAL A 1 193 ? 42.051 49.173 6.844 1.00 71.06 193 VAL A C 1
ATOM 1486 O O . VAL A 1 193 ? 41.284 48.712 7.686 1.00 71.06 193 VAL A O 1
ATOM 1489 N N . GLY A 1 194 ? 42.063 50.478 6.557 1.00 64.44 194 GLY A N 1
ATOM 1490 C CA . GLY A 1 194 ? 41.184 51.476 7.184 1.00 64.44 194 GLY A CA 1
ATOM 1491 C C . GLY A 1 194 ? 39.965 51.898 6.338 1.00 64.44 194 GLY A C 1
ATOM 1492 O O . GLY A 1 194 ? 39.855 51.518 5.163 1.00 64.44 194 GLY A O 1
ATOM 1493 N N . PRO A 1 195 ? 39.047 52.708 6.913 1.00 62.66 195 PRO A N 1
ATOM 1494 C CA . PRO A 1 195 ? 38.015 53.429 6.156 1.00 62.66 195 PRO A CA 1
ATOM 1495 C C . PRO A 1 195 ? 38.637 54.441 5.170 1.00 62.66 195 PRO A C 1
ATOM 1497 O O . PRO A 1 195 ? 39.843 54.684 5.203 1.00 62.66 195 PRO A O 1
ATOM 1500 N N . LEU A 1 196 ? 37.822 55.041 4.292 1.00 65.75 196 LEU A N 1
ATOM 1501 C CA . LEU A 1 196 ? 38.288 56.134 3.428 1.00 65.75 196 LEU A CA 1
ATOM 1502 C C . LEU A 1 196 ? 38.771 57.320 4.276 1.00 65.75 196 LEU A C 1
ATOM 1504 O O . LEU A 1 196 ? 38.125 57.688 5.256 1.00 65.75 196 LEU A O 1
ATOM 1508 N N . GLY A 1 197 ? 39.885 57.935 3.873 1.00 70.25 197 GLY A N 1
ATOM 1509 C CA . GLY A 1 197 ? 40.335 59.198 4.459 1.00 70.25 197 GLY A CA 1
ATOM 1510 C C . GLY A 1 197 ? 39.439 60.375 4.033 1.00 70.25 197 GLY A C 1
ATOM 1511 O O . GLY A 1 197 ? 38.826 60.297 2.965 1.00 70.25 197 GLY A O 1
ATOM 1512 N N . PRO A 1 198 ? 39.401 61.486 4.800 1.00 75.38 198 PRO A N 1
ATOM 1513 C CA . PRO A 1 198 ? 38.492 62.610 4.543 1.00 75.38 198 PRO A CA 1
ATOM 1514 C C . PRO A 1 198 ? 38.545 63.147 3.107 1.00 75.38 198 PRO A C 1
ATOM 1516 O O . PRO A 1 198 ? 37.509 63.254 2.461 1.00 75.38 198 PRO A O 1
ATOM 1519 N N . LYS A 1 199 ? 39.748 63.347 2.548 1.00 74.62 199 LYS A N 1
ATOM 1520 C CA . LYS A 1 199 ? 39.922 63.805 1.156 1.00 74.62 199 LYS A CA 1
ATOM 1521 C C . LYS A 1 199 ? 39.283 62.868 0.129 1.00 74.62 199 LYS A C 1
ATOM 1523 O O . LYS A 1 199 ? 38.578 63.323 -0.761 1.00 74.62 199 LYS A O 1
ATOM 1528 N N . SER A 1 200 ? 39.470 61.556 0.271 1.00 72.56 200 SER A N 1
ATOM 1529 C CA . SER A 1 200 ? 38.872 60.569 -0.640 1.00 72.56 200 SER A CA 1
ATOM 1530 C C . SER A 1 200 ? 37.348 60.480 -0.487 1.00 72.56 200 SER A C 1
ATOM 1532 O O . SER A 1 200 ? 36.653 60.109 -1.430 1.00 72.56 200 SER A O 1
ATOM 1534 N N . ALA A 1 201 ? 36.814 60.828 0.687 1.00 77.12 201 ALA A N 1
ATOM 1535 C CA . ALA A 1 201 ? 35.378 60.928 0.930 1.00 77.12 201 ALA A CA 1
ATOM 1536 C C . ALA A 1 201 ? 34.773 62.225 0.346 1.00 77.12 201 ALA A C 1
ATOM 1538 O O . ALA A 1 201 ? 33.698 62.177 -0.255 1.00 77.12 201 ALA A O 1
ATOM 1539 N N . GLU A 1 202 ? 35.481 63.354 0.438 1.00 81.31 202 GLU A N 1
ATOM 1540 C CA . GLU A 1 202 ? 35.146 64.615 -0.244 1.00 81.31 202 GLU A CA 1
ATOM 1541 C C . GLU A 1 202 ? 35.156 64.441 -1.773 1.00 81.31 202 GLU A C 1
ATOM 1543 O O . GLU A 1 202 ? 34.185 64.798 -2.441 1.00 81.31 202 GLU A O 1
ATOM 1548 N N . GLU A 1 203 ? 36.199 63.810 -2.326 1.00 76.88 203 GLU A N 1
ATOM 1549 C CA . GLU A 1 203 ? 36.304 63.449 -3.748 1.00 76.88 203 GLU A CA 1
ATOM 1550 C C . GLU A 1 203 ? 35.132 62.559 -4.197 1.00 76.88 203 GLU A C 1
ATOM 1552 O O . GLU A 1 203 ? 34.519 62.811 -5.238 1.00 76.88 203 GLU A O 1
ATOM 1557 N N . LEU A 1 204 ? 34.766 61.550 -3.394 1.00 77.44 204 LEU A N 1
ATOM 1558 C CA . LEU A 1 204 ? 33.629 60.666 -3.665 1.00 77.44 204 LEU A CA 1
ATOM 1559 C C . LEU A 1 204 ? 32.288 61.414 -3.689 1.00 77.44 204 LEU A C 1
ATOM 1561 O O . LEU A 1 204 ? 31.450 61.140 -4.552 1.00 77.44 204 LEU A O 1
ATOM 1565 N N . PHE A 1 205 ? 32.078 62.362 -2.772 1.00 81.12 205 PHE A N 1
ATOM 1566 C CA . PHE A 1 205 ? 30.874 63.194 -2.753 1.00 81.12 205 PHE A CA 1
ATOM 1567 C C . PHE A 1 205 ? 30.839 64.146 -3.960 1.00 81.12 205 PHE A C 1
ATOM 1569 O O . PHE A 1 205 ? 29.843 64.193 -4.688 1.00 81.12 205 PHE A O 1
ATOM 1576 N N . ALA A 1 206 ? 31.943 64.851 -4.230 1.00 78.12 206 ALA A N 1
ATOM 1577 C CA . ALA A 1 206 ? 32.066 65.807 -5.329 1.00 78.12 206 ALA A CA 1
ATOM 1578 C C . ALA A 1 206 ? 31.884 65.156 -6.713 1.00 78.12 206 ALA A C 1
ATOM 1580 O O . ALA A 1 206 ? 31.246 65.747 -7.587 1.00 78.12 206 ALA A O 1
ATOM 1581 N N . MET A 1 207 ? 32.342 63.910 -6.904 1.00 73.81 207 MET A N 1
ATOM 1582 C CA . MET A 1 207 ? 32.132 63.143 -8.144 1.00 73.81 207 MET A CA 1
ATOM 1583 C C . MET A 1 207 ? 30.652 62.964 -8.528 1.00 73.81 207 MET A C 1
ATOM 1585 O O . MET A 1 207 ? 30.353 62.752 -9.705 1.00 73.81 207 MET A O 1
ATOM 1589 N N . ARG A 1 208 ? 29.721 63.050 -7.565 1.00 72.88 208 ARG A N 1
ATOM 1590 C CA . ARG A 1 208 ? 28.273 62.892 -7.795 1.00 72.88 208 ARG A CA 1
ATOM 1591 C C . ARG A 1 208 ? 27.473 64.174 -7.568 1.00 72.88 208 ARG A C 1
ATOM 1593 O O . ARG A 1 208 ? 26.515 64.409 -8.300 1.00 72.88 208 ARG A O 1
ATOM 1600 N N . TRP A 1 209 ? 27.871 65.007 -6.607 1.00 79.06 209 TRP A N 1
ATOM 1601 C CA . TRP A 1 209 ? 27.243 66.307 -6.352 1.00 79.06 209 TRP A CA 1
ATOM 1602 C C . TRP A 1 209 ? 27.577 67.334 -7.442 1.00 79.06 209 TRP A C 1
ATOM 1604 O O . TRP A 1 209 ? 26.720 68.132 -7.820 1.00 79.06 209 TRP A O 1
ATOM 1614 N N . GLY A 1 210 ? 28.792 67.282 -7.995 1.00 76.00 210 GLY A N 1
ATOM 1615 C CA . GLY A 1 210 ? 29.377 68.325 -8.839 1.00 76.00 210 GLY A CA 1
ATOM 1616 C C . GLY A 1 210 ? 30.325 69.242 -8.050 1.00 76.00 210 GLY A C 1
ATOM 1617 O O . GLY A 1 210 ? 30.565 69.003 -6.866 1.00 76.00 210 GLY A O 1
ATOM 1618 N N . PRO A 1 211 ? 30.887 70.287 -8.690 1.00 74.12 211 PRO A N 1
ATOM 1619 C CA . PRO A 1 211 ? 31.817 71.200 -8.030 1.00 74.12 211 PRO A CA 1
ATOM 1620 C C . PRO A 1 211 ? 31.129 71.948 -6.881 1.00 74.12 211 PRO A C 1
ATOM 1622 O O . PRO A 1 211 ? 30.095 72.587 -7.082 1.00 74.12 211 PRO A O 1
ATOM 1625 N N . VAL A 1 212 ? 31.724 71.861 -5.692 1.00 79.69 212 VAL A N 1
ATOM 1626 C CA . VAL A 1 212 ? 31.297 72.561 -4.472 1.00 79.69 212 VAL A CA 1
ATOM 1627 C C . VAL A 1 212 ? 31.982 73.930 -4.429 1.00 79.69 212 VAL A C 1
ATOM 1629 O O . VAL A 1 212 ? 33.152 74.052 -4.799 1.00 79.69 212 VAL A O 1
ATOM 1632 N N . SER A 1 213 ? 31.249 74.975 -4.044 1.00 77.44 213 SER A N 1
ATOM 1633 C CA . SER A 1 213 ? 31.793 76.334 -3.941 1.00 77.44 213 SER A CA 1
ATOM 1634 C C . SER A 1 213 ? 32.718 76.470 -2.719 1.00 77.44 213 SER A C 1
ATOM 1636 O O . SER A 1 213 ? 32.557 75.728 -1.748 1.00 77.44 213 SER A O 1
ATOM 1638 N N . PRO A 1 214 ? 33.667 77.430 -2.711 1.00 76.75 214 PRO A N 1
ATOM 1639 C CA . PRO A 1 214 ? 34.517 77.674 -1.542 1.00 76.75 214 PRO A CA 1
ATOM 1640 C C . PRO A 1 214 ? 33.706 77.932 -0.263 1.00 76.75 214 PRO A C 1
ATOM 1642 O O . PRO A 1 214 ? 34.058 77.425 0.797 1.00 76.75 214 PRO A O 1
ATOM 1645 N N . ASP A 1 215 ? 32.581 78.639 -0.392 1.00 79.31 215 ASP A N 1
ATOM 1646 C CA . ASP A 1 215 ? 31.689 79.007 0.714 1.00 79.31 215 ASP A CA 1
ATOM 1647 C C . ASP A 1 215 ? 30.910 77.806 1.298 1.00 79.31 215 ASP A C 1
ATOM 1649 O O . ASP A 1 215 ? 30.408 77.873 2.418 1.00 79.31 215 ASP A O 1
ATOM 1653 N N . GLU A 1 216 ? 30.818 76.689 0.565 1.00 82.31 216 GLU A N 1
ATOM 1654 C CA . GLU A 1 216 ? 30.193 75.436 1.020 1.00 82.31 216 GLU A CA 1
ATOM 1655 C C . GLU A 1 216 ? 31.216 74.405 1.541 1.00 82.31 216 GLU A C 1
ATOM 1657 O O . GLU A 1 216 ? 30.825 73.375 2.097 1.00 82.31 216 GLU A O 1
ATOM 1662 N N . SER A 1 217 ? 32.523 74.671 1.406 1.00 83.00 217 SER A N 1
ATOM 1663 C CA . SER A 1 217 ? 33.600 73.717 1.721 1.00 83.00 217 SER A CA 1
ATOM 1664 C C . SER A 1 217 ? 33.615 73.277 3.191 1.00 83.00 217 SER A C 1
ATOM 1666 O O . SER A 1 217 ? 33.824 72.097 3.485 1.00 83.00 217 SER A O 1
ATOM 1668 N N . ASP A 1 218 ? 33.339 74.192 4.122 1.00 85.44 218 ASP A N 1
ATOM 1669 C CA . ASP A 1 218 ? 33.268 73.878 5.556 1.00 85.44 218 ASP A CA 1
ATOM 1670 C C . ASP A 1 218 ? 32.062 72.980 5.874 1.00 85.44 218 ASP A C 1
ATOM 1672 O O . ASP A 1 218 ? 32.161 72.048 6.672 1.00 85.44 218 ASP A O 1
ATOM 1676 N N . SER A 1 219 ? 30.933 73.198 5.189 1.00 86.12 219 SER A N 1
ATOM 1677 C CA . SER A 1 219 ? 29.734 72.358 5.328 1.00 86.12 219 SER A CA 1
ATOM 1678 C C . SER A 1 219 ? 29.923 70.973 4.706 1.00 86.12 219 SER A C 1
ATOM 1680 O O . SER A 1 219 ? 29.390 70.000 5.234 1.00 86.12 219 SER A O 1
ATOM 1682 N N . LEU A 1 220 ? 30.706 70.852 3.627 1.00 85.75 220 LEU A N 1
ATOM 1683 C CA . LEU A 1 220 ? 31.098 69.553 3.070 1.00 85.75 220 LEU A CA 1
ATOM 1684 C C . LEU A 1 220 ? 32.017 68.790 4.029 1.00 85.75 220 LEU A C 1
ATOM 1686 O O . LEU A 1 220 ? 31.791 67.606 4.272 1.00 85.75 220 LEU A O 1
ATOM 1690 N N . SER A 1 221 ? 33.014 69.472 4.592 1.00 86.38 221 SER A N 1
ATOM 1691 C CA . SER A 1 221 ? 33.952 68.895 5.564 1.00 86.38 221 SER A CA 1
ATOM 1692 C C . SER A 1 221 ? 33.205 68.375 6.797 1.00 86.38 221 SER A C 1
ATOM 1694 O O . SER A 1 221 ? 33.436 67.255 7.257 1.00 86.38 221 SER A O 1
ATOM 1696 N N . GLU A 1 222 ? 32.238 69.153 7.290 1.00 86.62 222 GLU A N 1
ATOM 1697 C CA . GLU A 1 222 ? 31.355 68.748 8.381 1.00 86.62 222 GLU A CA 1
ATOM 1698 C C . GLU A 1 222 ? 30.427 67.589 7.982 1.00 86.62 222 GLU A C 1
ATOM 1700 O O . GLU A 1 222 ? 30.301 66.633 8.743 1.00 86.62 222 GLU A O 1
ATOM 1705 N N . LEU A 1 223 ? 29.844 67.597 6.775 1.00 85.25 223 LEU A N 1
ATOM 1706 C CA . LEU A 1 223 ? 29.011 66.497 6.270 1.00 85.25 223 LEU A CA 1
ATOM 1707 C C . LEU A 1 223 ? 29.797 65.176 6.160 1.00 85.25 223 LEU A C 1
ATOM 1709 O O . LEU A 1 223 ? 29.305 64.117 6.557 1.00 85.25 223 LEU A O 1
ATOM 1713 N N . VAL A 1 224 ? 31.038 65.225 5.671 1.00 85.81 224 VAL A N 1
ATOM 1714 C CA . VAL A 1 224 ? 31.956 64.074 5.610 1.00 85.81 224 VAL A CA 1
ATOM 1715 C C . VAL A 1 224 ? 32.332 63.587 7.015 1.00 85.81 224 VAL A C 1
ATOM 1717 O O . VAL A 1 224 ? 32.410 62.377 7.248 1.00 85.81 224 VAL A O 1
ATOM 1720 N N . ARG A 1 225 ? 32.473 64.501 7.984 1.00 83.38 225 ARG A N 1
ATOM 1721 C CA . ARG A 1 225 ? 32.716 64.170 9.396 1.00 83.38 225 ARG A CA 1
ATOM 1722 C C . ARG A 1 225 ? 31.512 63.492 10.057 1.00 83.38 225 ARG A C 1
ATOM 1724 O O . ARG A 1 225 ? 31.677 62.418 10.632 1.00 83.38 225 ARG A O 1
ATOM 1731 N N . VAL A 1 226 ? 30.302 64.054 9.960 1.00 79.25 226 VAL A N 1
ATOM 1732 C CA . VAL A 1 226 ? 29.093 63.478 10.598 1.00 79.25 226 VAL A CA 1
ATOM 1733 C C . VAL A 1 226 ? 28.604 62.190 9.929 1.00 79.25 226 VAL A C 1
ATOM 1735 O O . VAL A 1 226 ? 27.856 61.428 10.540 1.00 79.25 226 VAL A O 1
ATOM 1738 N N . THR A 1 227 ? 29.038 61.913 8.696 1.00 75.88 227 THR A N 1
ATOM 1739 C CA . THR A 1 227 ? 28.788 60.636 8.008 1.00 75.88 227 THR A CA 1
ATOM 1740 C C . THR A 1 227 ? 29.841 59.557 8.304 1.00 75.88 227 THR A C 1
ATOM 1742 O O . THR A 1 227 ? 29.666 58.437 7.822 1.00 75.88 227 THR A O 1
ATOM 1745 N N . ASP A 1 228 ? 30.892 59.854 9.087 1.00 73.19 228 ASP A N 1
ATOM 1746 C CA . ASP A 1 228 ? 32.078 59.004 9.340 1.00 73.19 228 ASP A CA 1
ATOM 1747 C C . ASP A 1 228 ? 32.777 58.536 8.046 1.00 73.19 228 ASP A C 1
ATOM 1749 O O . ASP A 1 228 ? 33.139 57.368 7.891 1.00 73.19 228 ASP A O 1
ATOM 1753 N N . CYS A 1 229 ? 32.898 59.440 7.062 1.00 75.75 229 CYS A N 1
ATOM 1754 C CA . CYS A 1 229 ? 33.436 59.148 5.725 1.00 75.75 229 CYS A CA 1
ATOM 1755 C C . CYS A 1 229 ? 32.739 57.962 5.012 1.00 75.75 229 CYS A C 1
ATOM 1757 O O . CYS A 1 229 ? 33.325 57.330 4.127 1.00 75.75 229 CYS A O 1
ATOM 1759 N N . HIS A 1 230 ? 31.500 57.619 5.396 1.00 72.56 230 HIS A N 1
ATOM 1760 C CA . HIS A 1 230 ? 30.868 56.372 4.971 1.00 72.56 230 HIS A CA 1
ATOM 1761 C C . HIS A 1 230 ? 30.450 56.406 3.482 1.00 72.56 230 HIS A C 1
ATOM 1763 O O . HIS A 1 230 ? 29.563 57.188 3.117 1.00 72.56 230 HIS A O 1
ATOM 1769 N N . PRO A 1 231 ? 31.010 55.536 2.609 1.00 69.38 231 PRO A N 1
ATOM 1770 C CA . PRO A 1 231 ? 30.877 55.684 1.157 1.00 69.38 231 PRO A CA 1
ATOM 1771 C C . PRO A 1 231 ? 29.430 55.640 0.658 1.00 69.38 231 PRO A C 1
ATOM 1773 O O . PRO A 1 231 ? 29.019 56.469 -0.152 1.00 69.38 231 PRO A O 1
ATOM 1776 N N . LEU A 1 232 ? 28.631 54.689 1.156 1.00 70.75 232 LEU A N 1
ATOM 1777 C CA . LEU A 1 232 ? 27.242 54.523 0.719 1.00 70.75 232 LEU A CA 1
ATOM 1778 C C . LEU A 1 232 ? 26.367 55.710 1.142 1.00 70.75 232 LEU A C 1
ATOM 1780 O O . LEU A 1 232 ? 25.517 56.143 0.367 1.00 70.75 232 LEU A O 1
ATOM 1784 N N . SER A 1 233 ? 26.602 56.258 2.337 1.00 77.88 233 SER A N 1
ATOM 1785 C CA . SER A 1 233 ? 25.844 57.400 2.856 1.00 77.88 233 SER A CA 1
ATOM 1786 C C . SER A 1 233 ? 26.093 58.627 1.983 1.00 77.88 233 SER A C 1
ATOM 1788 O O . SER A 1 233 ? 25.151 59.200 1.439 1.00 77.88 233 SER A O 1
ATOM 1790 N N . LEU A 1 234 ? 27.367 58.956 1.743 1.00 79.56 234 LEU A N 1
ATOM 1791 C CA . LEU A 1 234 ? 27.775 60.073 0.887 1.00 79.56 234 LEU A CA 1
ATOM 1792 C C . LEU A 1 234 ? 27.195 59.959 -0.530 1.00 79.56 234 LEU A C 1
ATOM 1794 O O . LEU A 1 234 ? 26.719 60.951 -1.081 1.00 79.56 234 LEU A O 1
ATOM 1798 N N . VAL A 1 235 ? 27.160 58.756 -1.111 1.00 76.12 235 VAL A N 1
ATOM 1799 C CA . VAL A 1 235 ? 26.621 58.526 -2.463 1.00 76.12 235 VAL A CA 1
ATOM 1800 C C . VAL A 1 235 ? 25.081 58.579 -2.517 1.00 76.12 235 VAL A C 1
ATOM 1802 O O . VAL A 1 235 ? 24.524 59.079 -3.500 1.00 76.12 235 VAL A O 1
ATOM 1805 N N . LEU A 1 236 ? 24.374 58.106 -1.484 1.00 74.62 236 LEU A N 1
ATOM 1806 C CA . LEU A 1 236 ? 22.908 58.207 -1.391 1.00 74.62 236 LEU A CA 1
ATOM 1807 C C . LEU A 1 236 ? 22.448 59.663 -1.253 1.00 74.62 236 LEU A C 1
ATOM 1809 O O . LEU A 1 236 ? 21.520 60.081 -1.952 1.00 74.62 236 LEU A O 1
ATOM 1813 N N . ILE A 1 237 ? 23.125 60.424 -0.388 1.00 80.94 237 ILE A N 1
ATOM 1814 C CA . ILE A 1 237 ? 22.848 61.836 -0.099 1.00 80.94 237 ILE A CA 1
ATOM 1815 C C . ILE A 1 237 ? 23.179 62.713 -1.312 1.00 80.94 237 ILE A C 1
ATOM 1817 O O . ILE A 1 237 ? 22.326 63.469 -1.777 1.00 80.94 237 ILE A O 1
ATOM 1821 N N . SER A 1 238 ? 24.378 62.567 -1.891 1.00 80.00 238 SER A N 1
ATOM 1822 C CA . SER A 1 238 ? 24.784 63.345 -3.075 1.00 80.00 238 SER A CA 1
ATOM 1823 C C . SER A 1 238 ? 23.921 63.064 -4.316 1.00 80.00 238 SER A C 1
ATOM 1825 O O . SER A 1 238 ? 23.914 63.840 -5.268 1.00 80.00 238 SER A O 1
ATOM 1827 N N . GLY A 1 239 ? 23.137 61.980 -4.312 1.00 73.50 239 GLY A N 1
ATOM 1828 C CA . GLY A 1 239 ? 22.115 61.704 -5.322 1.00 73.50 239 GLY A CA 1
ATOM 1829 C C . GLY A 1 239 ? 20.825 62.535 -5.219 1.00 73.50 239 GLY A C 1
ATOM 1830 O O . GLY A 1 239 ? 19.982 62.399 -6.106 1.00 73.50 239 GLY A O 1
ATOM 1831 N N . GLN A 1 240 ? 20.646 63.360 -4.177 1.00 75.69 240 GLN A N 1
ATOM 1832 C CA . GLN A 1 240 ? 19.394 64.083 -3.877 1.00 75.69 240 GLN A CA 1
ATOM 1833 C C . GLN A 1 240 ? 19.404 65.572 -4.276 1.00 75.69 240 GLN A C 1
ATOM 1835 O O . GLN A 1 240 ? 18.627 66.357 -3.735 1.00 75.69 240 GLN A O 1
ATOM 1840 N N . ARG A 1 241 ? 20.244 65.979 -5.238 1.00 73.06 241 ARG A N 1
ATOM 1841 C CA . ARG A 1 241 ? 20.401 67.391 -5.652 1.00 73.06 241 ARG A CA 1
ATOM 1842 C C . ARG A 1 241 ? 19.121 68.060 -6.198 1.00 73.06 241 ARG A C 1
ATOM 1844 O O . ARG A 1 241 ? 19.015 69.279 -6.225 1.00 73.06 241 ARG A O 1
ATOM 1851 N N . ASP A 1 242 ? 18.117 67.268 -6.578 1.00 70.75 242 ASP A N 1
ATOM 1852 C CA . ASP A 1 242 ? 16.786 67.766 -6.968 1.00 70.75 242 ASP A CA 1
ATOM 1853 C C . ASP A 1 242 ? 15.941 68.236 -5.759 1.00 70.75 242 ASP A C 1
ATOM 1855 O O . ASP A 1 242 ? 14.939 68.926 -5.938 1.00 70.75 242 ASP A O 1
ATOM 1859 N N . ARG A 1 243 ? 16.312 67.824 -4.535 1.00 75.00 243 ARG A N 1
ATOM 1860 C CA . ARG A 1 243 ? 15.619 68.115 -3.264 1.00 75.00 243 ARG A CA 1
ATOM 1861 C C . ARG A 1 243 ? 16.334 69.184 -2.433 1.00 75.00 243 ARG A C 1
ATOM 1863 O O . ARG A 1 243 ? 15.658 69.953 -1.757 1.00 75.00 243 ARG A O 1
ATOM 1870 N N . TRP A 1 244 ? 17.664 69.219 -2.498 1.00 84.69 244 TRP A N 1
ATOM 1871 C CA . TRP A 1 244 ? 18.521 70.202 -1.831 1.00 84.69 244 TRP A CA 1
ATOM 1872 C C . TRP A 1 244 ? 19.534 70.744 -2.834 1.00 84.69 244 TRP A C 1
ATOM 1874 O O . TRP A 1 244 ? 20.223 69.961 -3.488 1.00 84.69 244 TRP A O 1
ATOM 1884 N N . GLN A 1 245 ? 19.618 72.065 -2.976 1.00 79.94 245 GLN A N 1
ATOM 1885 C CA . GLN A 1 245 ? 20.461 72.694 -4.000 1.00 79.94 245 GLN A CA 1
ATOM 1886 C C . GLN A 1 245 ? 21.880 72.994 -3.503 1.00 79.94 245 GLN A C 1
ATOM 1888 O O . GLN A 1 245 ? 22.799 73.068 -4.323 1.00 79.94 245 GLN A O 1
ATOM 1893 N N . THR A 1 246 ? 22.058 73.115 -2.185 1.00 87.31 246 THR A N 1
ATOM 1894 C CA . THR A 1 246 ? 23.308 73.508 -1.514 1.00 87.31 246 THR A CA 1
ATOM 1895 C C . THR A 1 246 ? 23.714 72.484 -0.443 1.00 87.31 246 THR A C 1
ATOM 1897 O O . THR A 1 246 ? 22.862 71.793 0.125 1.00 87.31 246 THR A O 1
ATOM 1900 N N . VAL A 1 247 ? 25.013 72.349 -0.144 1.00 86.44 247 VAL A N 1
ATOM 1901 C CA . VAL A 1 247 ? 25.487 71.424 0.912 1.00 86.44 247 VAL A CA 1
ATOM 1902 C C . VAL A 1 247 ? 24.957 71.773 2.326 1.00 86.44 247 VAL A C 1
ATOM 1904 O O . VAL A 1 247 ? 24.613 70.845 3.063 1.00 86.44 247 VAL A O 1
ATOM 1907 N N . PRO A 1 248 ? 24.799 73.052 2.733 1.00 89.75 248 PRO A N 1
ATOM 1908 C CA . PRO A 1 248 ? 24.198 73.405 4.024 1.00 89.75 248 PRO A CA 1
ATOM 1909 C C . PRO A 1 248 ? 22.758 72.900 4.218 1.00 89.75 248 PRO A C 1
ATOM 1911 O O . PRO A 1 248 ? 22.408 72.468 5.315 1.00 89.75 248 PRO A O 1
ATOM 1914 N N . GLU A 1 249 ? 21.922 72.898 3.171 1.00 86.81 249 GLU A N 1
ATOM 1915 C CA . GLU A 1 249 ? 20.553 72.352 3.236 1.00 86.81 249 GLU A CA 1
ATOM 1916 C C . GLU A 1 249 ? 20.547 70.848 3.546 1.00 86.81 249 GLU A C 1
ATOM 1918 O O . GLU A 1 249 ? 19.745 70.370 4.352 1.00 86.81 249 GLU A O 1
ATOM 1923 N N . VAL A 1 250 ? 21.476 70.111 2.930 1.00 86.31 250 VAL A N 1
ATOM 1924 C CA . VAL A 1 250 ? 21.689 68.681 3.179 1.00 86.31 250 VAL A CA 1
ATOM 1925 C C . VAL A 1 250 ? 22.110 68.440 4.627 1.00 86.31 250 VAL A C 1
ATOM 1927 O O . VAL A 1 250 ? 21.555 67.565 5.290 1.00 86.31 250 VAL A O 1
ATOM 1930 N N . LEU A 1 251 ? 23.065 69.226 5.131 1.00 87.50 251 LEU A N 1
ATOM 1931 C CA . LEU A 1 251 ? 23.564 69.110 6.500 1.00 87.50 251 LEU A CA 1
ATOM 1932 C C . LEU A 1 251 ? 22.471 69.442 7.535 1.00 87.50 251 LEU A C 1
ATOM 1934 O O . LEU A 1 251 ? 22.350 68.757 8.552 1.00 87.50 251 LEU A O 1
ATOM 1938 N N . ALA A 1 252 ? 21.618 70.432 7.259 1.00 86.25 252 ALA A N 1
ATOM 1939 C CA . ALA A 1 252 ? 20.467 70.764 8.099 1.00 86.25 252 ALA A CA 1
ATOM 1940 C C . ALA A 1 252 ? 19.411 69.640 8.127 1.00 86.25 252 ALA A C 1
ATOM 1942 O O . ALA A 1 252 ? 18.930 69.267 9.201 1.00 86.25 252 ALA A O 1
ATOM 1943 N N . ALA A 1 253 ? 19.082 69.053 6.969 1.00 84.12 253 ALA A N 1
ATOM 1944 C CA . ALA A 1 253 ? 18.174 67.907 6.886 1.00 84.12 253 ALA A CA 1
ATOM 1945 C C . ALA A 1 253 ? 18.737 66.666 7.603 1.00 84.12 253 ALA A C 1
ATOM 1947 O O . ALA A 1 253 ? 18.005 65.985 8.318 1.00 84.12 253 ALA A O 1
ATOM 1948 N N . TRP A 1 254 ? 20.043 66.414 7.470 1.00 87.06 254 TRP A N 1
ATOM 1949 C CA . TRP A 1 254 ? 20.752 65.363 8.203 1.00 87.06 254 TRP A CA 1
ATOM 1950 C C . TRP A 1 254 ? 20.647 65.558 9.718 1.00 87.06 254 TRP A C 1
ATOM 1952 O O . TRP A 1 254 ? 20.246 64.643 10.432 1.00 87.06 254 TRP A O 1
ATOM 1962 N N . THR A 1 255 ? 20.935 66.769 10.199 1.00 83.62 255 THR A N 1
ATOM 1963 C CA . THR A 1 255 ? 20.883 67.116 11.629 1.00 83.62 255 THR A CA 1
ATOM 1964 C C . THR A 1 255 ? 19.467 66.954 12.191 1.00 83.62 255 THR A C 1
ATOM 1966 O O . THR A 1 255 ? 19.285 66.359 13.247 1.00 83.62 255 THR A O 1
ATOM 1969 N N . THR A 1 256 ? 18.448 67.361 11.427 1.00 83.44 256 THR A N 1
ATOM 1970 C CA . THR A 1 256 ? 17.030 67.224 11.808 1.00 83.44 256 THR A CA 1
ATOM 1971 C C . THR A 1 256 ? 16.589 65.761 11.967 1.00 83.44 256 THR A C 1
ATOM 1973 O O . THR A 1 256 ? 15.723 65.466 12.790 1.00 83.44 256 THR A O 1
ATOM 1976 N N . GLU A 1 257 ? 17.153 64.827 11.193 1.00 79.50 257 GLU A N 1
ATOM 1977 C CA . GLU A 1 257 ? 16.920 63.388 11.393 1.00 79.50 257 GLU A CA 1
ATOM 1978 C C . GLU A 1 257 ? 17.743 62.840 12.571 1.00 79.50 257 GLU A C 1
ATOM 1980 O O . GLU A 1 257 ? 17.223 62.016 13.318 1.00 79.50 257 GLU A O 1
ATOM 1985 N N . VAL A 1 258 ? 18.983 63.308 12.791 1.00 75.81 258 VAL A N 1
ATOM 1986 C CA . VAL A 1 258 ? 19.811 62.925 13.958 1.00 75.81 258 VAL A CA 1
ATOM 1987 C C . VAL A 1 258 ? 19.107 63.263 15.277 1.00 75.81 258 VAL A C 1
ATOM 1989 O O . VAL A 1 258 ? 19.044 62.407 16.160 1.00 75.81 258 VAL A O 1
ATOM 1992 N N . ASP A 1 259 ? 18.520 64.458 15.389 1.00 68.69 259 ASP A N 1
ATOM 1993 C CA . ASP A 1 259 ? 17.821 64.930 16.596 1.00 68.69 259 ASP A CA 1
ATOM 1994 C C . ASP A 1 259 ? 16.581 64.085 16.965 1.00 68.69 259 ASP A C 1
ATOM 1996 O O . ASP A 1 259 ? 16.100 64.142 18.098 1.00 68.69 259 ASP A O 1
ATOM 2000 N N . GLN A 1 260 ? 16.066 63.267 16.039 1.00 65.31 260 GLN A N 1
ATOM 2001 C CA . GLN A 1 260 ? 14.933 62.363 16.280 1.00 65.31 260 GLN A CA 1
ATOM 2002 C C . GLN A 1 260 ? 15.346 61.011 16.898 1.00 65.31 260 GLN A C 1
ATOM 2004 O O . GLN A 1 260 ? 14.472 60.225 17.272 1.00 65.31 260 GLN A O 1
ATOM 2009 N N . PHE A 1 261 ? 16.646 60.716 17.039 1.00 63.09 261 PHE A N 1
ATOM 2010 C CA . PHE A 1 261 ? 17.132 59.479 17.664 1.00 63.09 261 PHE A CA 1
ATOM 2011 C C . PHE A 1 261 ? 17.435 59.662 19.158 1.00 63.09 261 PHE A C 1
ATOM 2013 O O . PHE A 1 261 ? 18.381 60.343 19.551 1.00 63.09 261 PHE A O 1
ATOM 2020 N N . THR A 1 262 ? 16.700 58.953 20.018 1.00 51.47 262 THR A N 1
ATOM 2021 C CA . THR A 1 262 ? 17.034 58.845 21.447 1.00 51.47 262 THR A CA 1
ATOM 2022 C C . THR A 1 262 ? 18.357 58.103 21.656 1.00 51.47 262 THR A C 1
ATOM 2024 O O . THR A 1 262 ? 18.559 57.019 21.106 1.00 51.47 262 THR A O 1
ATOM 2027 N N . MET A 1 263 ? 19.249 58.654 22.487 1.00 43.38 263 MET A N 1
ATOM 2028 C CA . MET A 1 263 ? 20.574 58.082 22.760 1.00 43.38 263 MET A CA 1
ATOM 2029 C C . MET A 1 263 ? 20.504 56.728 23.487 1.00 43.38 263 MET A C 1
ATOM 2031 O O . MET A 1 263 ? 20.507 56.698 24.714 1.00 43.38 263 MET A O 1
ATOM 2035 N N . HIS A 1 264 ? 20.514 55.616 22.752 1.00 42.53 264 HIS A N 1
ATOM 2036 C CA . HIS A 1 264 ? 20.950 54.298 23.240 1.00 42.53 264 HIS A CA 1
ATOM 2037 C C . HIS A 1 264 ? 21.969 53.686 22.268 1.00 42.53 264 HIS A C 1
ATOM 2039 O O . HIS A 1 264 ? 21.950 53.963 21.067 1.00 42.53 264 HIS A O 1
ATOM 2045 N N . GLU A 1 265 ? 22.923 52.939 22.816 1.00 41.81 265 GLU A N 1
ATOM 2046 C CA . GLU A 1 265 ? 24.209 52.584 22.204 1.00 41.81 265 GLU A CA 1
ATOM 2047 C C . GLU A 1 265 ? 24.054 51.790 20.897 1.00 41.81 265 GLU A C 1
ATOM 2049 O O . GLU A 1 265 ? 23.704 50.615 20.896 1.00 41.81 265 GLU A O 1
ATOM 2054 N N . ALA A 1 266 ? 24.338 52.431 19.758 1.00 42.22 266 ALA A N 1
ATOM 2055 C CA . ALA A 1 266 ? 24.344 51.771 18.456 1.00 42.22 266 ALA A CA 1
ATOM 2056 C C . ALA A 1 266 ? 25.476 52.321 17.583 1.00 42.22 266 ALA A C 1
ATOM 2058 O O . ALA A 1 266 ? 25.723 53.528 17.547 1.00 42.22 266 ALA A O 1
ATOM 2059 N N . ASN A 1 267 ? 26.146 51.408 16.883 1.00 50.56 267 ASN A N 1
ATOM 2060 C CA . ASN A 1 267 ? 27.353 51.632 16.094 1.00 50.56 267 ASN A CA 1
ATOM 2061 C C . ASN A 1 267 ? 27.164 52.772 15.063 1.00 50.56 267 ASN A C 1
ATOM 2063 O O . ASN A 1 267 ? 26.302 52.681 14.186 1.00 50.56 267 ASN A O 1
ATOM 2067 N N . TYR A 1 268 ? 27.958 53.850 15.163 1.00 51.47 268 TYR A N 1
ATOM 2068 C CA . TYR A 1 268 ? 27.725 55.130 14.460 1.00 51.47 268 TYR A CA 1
ATOM 2069 C C . TYR A 1 268 ? 27.547 54.989 12.933 1.00 51.47 268 TYR A C 1
ATOM 2071 O O . TYR A 1 268 ? 26.734 55.697 12.335 1.00 51.47 268 TYR A O 1
ATOM 2079 N N . ARG A 1 269 ? 28.233 54.029 12.299 1.00 55.19 269 ARG A N 1
ATOM 2080 C CA . ARG A 1 269 ? 28.125 53.767 10.850 1.00 55.19 269 ARG A CA 1
ATOM 2081 C C . ARG A 1 269 ? 26.751 53.268 10.409 1.00 55.19 269 ARG A C 1
ATOM 2083 O O . ARG A 1 269 ? 26.283 53.652 9.341 1.00 55.19 269 ARG A O 1
ATOM 2090 N N . HIS A 1 270 ? 26.080 52.465 11.235 1.00 59.78 270 HIS A N 1
ATOM 2091 C CA . HIS A 1 270 ? 24.745 51.950 10.920 1.00 59.78 270 HIS A CA 1
ATOM 2092 C C . HIS A 1 270 ? 23.724 53.099 10.915 1.00 59.78 270 HIS A C 1
ATOM 2094 O O . HIS A 1 270 ? 22.895 53.181 10.012 1.00 59.78 270 HIS A O 1
ATOM 2100 N N . ARG A 1 271 ? 23.861 54.048 11.856 1.00 68.19 271 ARG A N 1
ATOM 2101 C CA . ARG A 1 271 ? 23.040 55.270 11.913 1.00 68.19 271 ARG A CA 1
ATOM 2102 C C . ARG A 1 271 ? 23.226 56.147 10.672 1.00 68.19 271 ARG A C 1
ATOM 2104 O O . ARG A 1 271 ? 22.241 56.610 10.111 1.00 68.19 271 ARG A O 1
ATOM 2111 N N . SER A 1 272 ? 24.469 56.321 10.209 1.00 73.69 272 SER A N 1
ATOM 2112 C CA . SER A 1 272 ? 24.781 57.054 8.970 1.00 73.69 272 SER A CA 1
ATOM 2113 C C . SER A 1 272 ? 24.024 56.470 7.762 1.00 73.69 272 SER A C 1
ATOM 2115 O O . SER A 1 272 ? 23.376 57.202 7.016 1.00 73.69 272 SER A O 1
ATOM 2117 N N . VAL A 1 273 ? 24.012 55.143 7.592 1.00 72.56 273 VAL A N 1
ATOM 2118 C CA . VAL A 1 273 ? 23.262 54.506 6.492 1.00 72.56 273 VAL A CA 1
ATOM 2119 C C . VAL A 1 273 ? 21.747 54.623 6.678 1.00 72.56 273 VAL A C 1
ATOM 2121 O O . VAL A 1 273 ? 21.044 54.923 5.714 1.00 72.56 273 VAL A O 1
ATOM 2124 N N . GLU A 1 274 ? 21.232 54.432 7.895 1.00 71.44 274 GLU A N 1
ATOM 2125 C CA . GLU A 1 274 ? 19.800 54.576 8.189 1.00 71.44 274 GLU A CA 1
ATOM 2126 C C . GLU A 1 274 ? 19.282 55.987 7.863 1.00 71.44 274 GLU A C 1
ATOM 2128 O O . GLU A 1 274 ? 18.263 56.123 7.182 1.00 71.44 274 GLU A O 1
ATOM 2133 N N . ILE A 1 275 ? 19.987 57.034 8.300 1.00 76.38 275 ILE A N 1
ATOM 2134 C CA . ILE A 1 275 ? 19.600 58.428 8.046 1.00 76.38 275 ILE A CA 1
ATOM 2135 C C . ILE A 1 275 ? 19.665 58.728 6.542 1.00 76.38 275 ILE A C 1
ATOM 2137 O O . ILE A 1 275 ? 18.712 59.270 5.978 1.00 76.38 275 ILE A O 1
ATOM 2141 N N . ALA A 1 276 ? 20.729 58.294 5.855 1.00 77.62 276 ALA A N 1
ATOM 2142 C CA . ALA A 1 276 ? 20.845 58.440 4.403 1.00 77.62 276 ALA A CA 1
ATOM 2143 C C . ALA A 1 276 ? 19.689 57.755 3.647 1.00 77.62 276 ALA A C 1
ATOM 2145 O O . ALA A 1 276 ? 19.151 58.326 2.696 1.00 77.62 276 ALA A O 1
ATOM 2146 N N . LEU A 1 277 ? 19.266 56.561 4.083 1.00 74.44 277 LEU A N 1
ATOM 2147 C CA . LEU A 1 277 ? 18.127 55.847 3.501 1.00 74.44 277 LEU A CA 1
ATOM 2148 C C . LEU A 1 277 ? 16.794 56.549 3.787 1.00 74.44 277 LEU A C 1
ATOM 2150 O O . LEU A 1 277 ? 16.000 56.697 2.862 1.00 74.44 277 LEU A O 1
ATOM 2154 N N . ARG A 1 278 ? 16.547 57.036 5.012 1.00 75.19 278 ARG A N 1
ATOM 2155 C CA . ARG A 1 278 ? 15.330 57.803 5.364 1.00 75.19 278 ARG A CA 1
ATOM 2156 C C . ARG A 1 278 ? 15.168 59.052 4.500 1.00 75.19 278 ARG A C 1
ATOM 2158 O O . ARG A 1 278 ? 14.078 59.310 3.991 1.00 75.19 278 ARG A O 1
ATOM 2165 N N . LEU A 1 279 ? 16.262 59.783 4.290 1.00 78.56 279 LEU A N 1
ATOM 2166 C CA . LEU A 1 279 ? 16.314 60.991 3.464 1.00 78.56 279 LEU A CA 1
ATOM 2167 C C . LEU A 1 279 ? 16.127 60.709 1.959 1.00 78.56 279 LEU A C 1
ATOM 2169 O O . LEU A 1 279 ? 15.602 61.562 1.238 1.00 78.56 279 LEU A O 1
ATOM 2173 N N . ALA A 1 280 ? 16.520 59.520 1.487 1.00 75.88 280 ALA A N 1
ATOM 2174 C CA . ALA A 1 280 ? 16.465 59.112 0.079 1.00 75.88 280 ALA A CA 1
ATOM 2175 C C . ALA A 1 280 ? 15.255 58.227 -0.304 1.00 75.88 280 ALA A C 1
ATOM 2177 O O . ALA A 1 280 ? 15.032 58.000 -1.498 1.00 75.88 280 ALA A O 1
ATOM 2178 N N . LEU A 1 281 ? 14.483 57.719 0.666 1.00 72.88 281 LEU A N 1
ATOM 2179 C CA . LEU A 1 281 ? 13.521 56.620 0.480 1.00 72.88 281 LEU A CA 1
ATOM 2180 C C . LEU A 1 281 ? 12.497 56.870 -0.639 1.00 72.88 281 LEU A C 1
ATOM 2182 O O . LEU A 1 281 ? 12.303 56.014 -1.500 1.00 72.88 281 LEU A O 1
ATOM 2186 N N . ASP A 1 282 ? 11.902 58.064 -0.685 1.00 68.44 282 ASP A N 1
ATOM 2187 C CA . ASP A 1 282 ? 10.875 58.423 -1.677 1.00 68.44 282 ASP A CA 1
ATOM 2188 C C . ASP A 1 282 ? 11.392 58.405 -3.127 1.00 68.44 282 ASP A C 1
ATOM 2190 O O . ASP A 1 282 ? 10.605 58.286 -4.068 1.00 68.44 282 ASP A O 1
ATOM 2194 N N . ARG A 1 283 ? 12.714 58.530 -3.317 1.00 69.50 283 ARG A N 1
ATOM 2195 C CA . ARG A 1 283 ? 13.391 58.415 -4.616 1.00 69.50 283 ARG A CA 1
ATOM 2196 C C . ARG A 1 283 ? 13.828 56.978 -4.888 1.00 69.50 283 ARG A C 1
ATOM 2198 O O . ARG A 1 283 ? 13.650 56.508 -6.007 1.00 69.50 283 ARG A O 1
ATOM 2205 N N . VAL A 1 284 ? 14.331 56.278 -3.867 1.00 67.38 284 VAL A N 1
ATOM 2206 C CA . VAL A 1 284 ? 14.686 54.847 -3.928 1.00 67.38 284 VAL A CA 1
ATOM 2207 C C . VAL A 1 284 ? 13.489 54.005 -4.375 1.00 67.38 284 VAL A C 1
ATOM 2209 O O . VAL A 1 284 ? 13.649 53.157 -5.242 1.00 67.38 284 VAL A O 1
ATOM 2212 N N . ILE A 1 285 ? 12.283 54.293 -3.872 1.00 66.06 285 ILE A N 1
ATOM 2213 C CA . ILE A 1 285 ? 11.061 53.541 -4.209 1.00 66.06 285 ILE A CA 1
ATOM 2214 C C . ILE A 1 285 ? 10.548 53.819 -5.636 1.00 66.06 285 ILE A C 1
ATOM 2216 O O . ILE A 1 285 ? 9.848 52.993 -6.222 1.00 66.06 285 ILE A O 1
ATOM 2220 N N . ARG A 1 286 ? 10.911 54.964 -6.231 1.00 65.00 286 ARG A N 1
ATOM 2221 C CA . ARG A 1 286 ? 10.482 55.361 -7.587 1.00 65.00 286 ARG A CA 1
ATOM 2222 C C . ARG A 1 286 ? 11.421 54.894 -8.702 1.00 65.00 286 ARG A C 1
ATOM 2224 O O . ARG A 1 286 ? 11.024 54.942 -9.863 1.00 65.00 286 ARG A O 1
ATOM 2231 N N . ASP A 1 287 ? 12.643 54.469 -8.382 1.00 67.44 287 ASP A N 1
ATOM 2232 C CA . ASP A 1 287 ? 13.621 53.974 -9.357 1.00 67.44 287 ASP A CA 1
ATOM 2233 C C . ASP A 1 287 ? 13.715 52.440 -9.268 1.00 67.44 287 ASP A C 1
ATOM 2235 O O . ASP A 1 287 ? 14.085 51.882 -8.234 1.00 67.44 287 ASP A O 1
ATOM 2239 N N . ARG A 1 288 ? 13.359 51.742 -10.357 1.00 61.19 288 ARG A N 1
ATOM 2240 C CA . ARG A 1 288 ? 13.241 50.271 -10.396 1.00 61.19 288 ARG A CA 1
ATOM 2241 C C . ARG A 1 288 ? 14.529 49.567 -9.956 1.00 61.19 288 ARG A C 1
ATOM 2243 O O . ARG A 1 288 ? 14.465 48.609 -9.193 1.00 61.19 288 ARG A O 1
ATOM 2250 N N . SER A 1 289 ? 15.689 50.077 -10.365 1.00 60.00 289 SER A N 1
ATOM 2251 C CA . SER A 1 289 ? 16.980 49.480 -10.004 1.00 60.00 289 SER A CA 1
ATOM 2252 C C . SER A 1 289 ? 17.388 49.770 -8.556 1.00 60.00 289 SER A C 1
ATOM 2254 O O . SER A 1 289 ? 18.138 49.004 -7.953 1.00 60.00 289 SER A O 1
ATOM 2256 N N . CYS A 1 290 ? 16.871 50.846 -7.958 1.00 66.62 290 CYS A N 1
ATOM 2257 C CA . CYS A 1 290 ? 17.004 51.081 -6.521 1.00 66.62 290 CYS A CA 1
ATOM 2258 C C . CYS A 1 290 ? 16.069 50.173 -5.704 1.00 66.62 290 CYS A C 1
ATOM 2260 O O . CYS A 1 290 ? 16.434 49.782 -4.599 1.00 66.62 290 CYS A O 1
ATOM 2262 N N . MET A 1 291 ? 14.915 49.783 -6.255 1.00 64.56 291 MET A N 1
ATOM 2263 C CA . MET A 1 291 ? 14.007 48.801 -5.647 1.00 64.56 291 MET A CA 1
ATOM 2264 C C . MET A 1 291 ? 14.540 47.367 -5.705 1.00 64.56 291 MET A C 1
ATOM 2266 O O . MET A 1 291 ? 14.415 46.643 -4.722 1.00 64.56 291 MET A O 1
ATOM 2270 N N . GLU A 1 292 ? 15.204 46.977 -6.796 1.00 62.56 292 GLU A N 1
ATOM 2271 C CA . GLU A 1 292 ? 15.973 45.722 -6.880 1.00 62.56 292 GLU A CA 1
ATOM 2272 C C . GLU A 1 292 ? 17.042 45.660 -5.776 1.00 62.56 292 GLU A C 1
ATOM 2274 O O . GLU A 1 292 ? 17.140 44.667 -5.055 1.00 62.56 292 GLU A O 1
ATOM 2279 N N . LEU A 1 293 ? 17.778 46.757 -5.564 1.00 64.19 293 LEU A N 1
ATOM 2280 C CA . LEU A 1 293 ? 18.742 46.865 -4.467 1.00 64.19 293 LEU A CA 1
ATOM 2281 C C . LEU A 1 293 ? 18.071 46.803 -3.083 1.00 64.19 293 LEU A C 1
ATOM 2283 O O . LEU A 1 293 ? 18.575 46.119 -2.197 1.00 64.19 293 LEU A O 1
ATOM 2287 N N . LEU A 1 294 ? 16.939 47.489 -2.886 1.00 69.00 294 LEU A N 1
ATOM 2288 C CA . LEU A 1 294 ? 16.200 47.489 -1.618 1.00 69.00 294 LEU A CA 1
ATOM 2289 C C . LEU A 1 294 ? 15.680 46.084 -1.266 1.00 69.00 294 LEU A C 1
ATOM 2291 O O . LEU A 1 294 ? 15.770 45.675 -0.110 1.00 69.00 294 LEU A O 1
ATOM 2295 N N . ALA A 1 295 ? 15.192 45.334 -2.260 1.00 65.56 295 ALA A N 1
ATOM 2296 C CA . ALA A 1 295 ? 14.751 43.949 -2.099 1.00 65.56 295 ALA A CA 1
ATOM 2297 C C . ALA A 1 295 ? 15.914 43.040 -1.678 1.00 65.56 295 ALA A C 1
ATOM 2299 O O . ALA A 1 295 ? 15.814 42.324 -0.683 1.00 65.56 295 ALA A O 1
ATOM 2300 N N . LEU A 1 296 ? 17.051 43.135 -2.377 1.00 63.56 296 LEU A N 1
ATOM 2301 C CA . LEU A 1 296 ? 18.273 42.412 -2.020 1.00 63.56 296 LEU A CA 1
ATOM 2302 C C . LEU A 1 296 ? 18.756 42.764 -0.604 1.00 63.56 296 LEU A C 1
ATOM 2304 O O . LEU A 1 296 ? 19.092 41.869 0.165 1.00 63.56 296 LEU A O 1
ATOM 2308 N N . MET A 1 297 ? 18.736 44.045 -0.221 1.00 64.62 297 MET A N 1
ATOM 2309 C CA . MET A 1 297 ? 19.093 44.475 1.137 1.00 64.62 297 MET A CA 1
ATOM 2310 C C . MET A 1 297 ? 18.158 43.898 2.208 1.00 64.62 297 MET A C 1
ATOM 2312 O O . MET A 1 297 ? 18.631 43.582 3.297 1.00 64.62 297 MET A O 1
ATOM 2316 N N . ALA A 1 298 ? 16.865 43.740 1.908 1.00 66.88 298 ALA A N 1
ATOM 2317 C CA . ALA A 1 298 ? 15.887 43.172 2.835 1.00 66.88 298 ALA A CA 1
ATOM 2318 C C . ALA A 1 298 ? 16.102 41.664 3.062 1.00 66.88 298 ALA A C 1
ATOM 2320 O O . ALA A 1 298 ? 16.047 41.205 4.199 1.00 66.88 298 ALA A O 1
ATOM 2321 N N . HIS A 1 299 ? 16.435 40.907 2.013 1.00 58.31 299 HIS A N 1
ATOM 2322 C CA . HIS A 1 299 ? 16.779 39.484 2.137 1.00 58.31 299 HIS A CA 1
ATOM 2323 C C . HIS A 1 299 ? 18.120 39.243 2.851 1.00 58.31 299 HIS A C 1
ATOM 2325 O O . HIS A 1 299 ? 18.235 38.373 3.722 1.00 58.31 299 HIS A O 1
ATOM 2331 N N . VAL A 1 300 ? 19.150 40.003 2.467 1.00 54.00 300 VAL A N 1
ATOM 2332 C CA . VAL A 1 300 ? 20.544 39.717 2.839 1.00 54.00 300 VAL A CA 1
ATOM 2333 C C . VAL A 1 300 ? 20.891 40.205 4.249 1.00 54.00 300 VAL A C 1
ATOM 2335 O O . VAL A 1 300 ? 21.877 39.732 4.811 1.00 54.00 300 VAL A O 1
ATOM 2338 N N . SER A 1 301 ? 20.133 41.129 4.862 1.00 52.00 301 SER A N 1
ATOM 2339 C CA . SER A 1 301 ? 20.546 41.649 6.171 1.00 52.00 301 SER A CA 1
ATOM 2340 C C . SER A 1 301 ? 19.485 42.320 7.049 1.00 52.00 301 SER A C 1
ATOM 2342 O O . SER A 1 301 ? 18.517 42.925 6.591 1.00 52.00 301 SER A O 1
ATOM 2344 N N . ASP A 1 302 ? 19.783 42.339 8.347 1.00 53.06 302 ASP A N 1
ATOM 2345 C CA . ASP A 1 302 ? 19.066 43.079 9.384 1.00 53.06 302 ASP A CA 1
ATOM 2346 C C . ASP A 1 302 ? 19.309 44.604 9.322 1.00 53.06 302 ASP A C 1
ATOM 2348 O O . ASP A 1 302 ? 18.865 45.336 10.206 1.00 53.06 302 ASP A O 1
ATOM 2352 N N . TYR A 1 303 ? 19.985 45.134 8.294 1.00 55.31 303 TYR A N 1
ATOM 2353 C CA . TYR A 1 303 ? 20.249 46.577 8.161 1.00 55.31 303 TYR A CA 1
ATOM 2354 C C . TYR A 1 303 ? 18.990 47.446 8.002 1.00 55.31 303 TYR A C 1
ATOM 2356 O O . TYR A 1 303 ? 19.059 48.635 8.302 1.00 55.31 303 TYR A O 1
ATOM 2364 N N . LEU A 1 304 ? 17.854 46.910 7.533 1.00 64.25 304 LEU A N 1
ATOM 2365 C CA . LEU A 1 304 ? 16.646 47.703 7.261 1.00 64.25 304 LEU A CA 1
ATOM 2366 C C . LEU A 1 304 ? 15.843 48.005 8.548 1.00 64.25 304 LEU A C 1
ATOM 2368 O O . LEU A 1 304 ? 15.295 47.091 9.159 1.00 64.25 304 LEU A O 1
ATOM 2372 N N . PRO A 1 305 ? 15.739 49.263 9.013 1.00 65.69 305 PRO A N 1
ATOM 2373 C CA . PRO A 1 305 ? 15.006 49.601 10.235 1.00 65.69 305 PRO A CA 1
ATOM 2374 C C . PRO A 1 305 ? 13.489 49.485 10.034 1.00 65.69 305 PRO A C 1
ATOM 2376 O O . PRO A 1 305 ? 12.966 49.900 8.997 1.00 65.69 305 PRO A O 1
ATOM 2379 N N . LEU A 1 306 ? 12.759 49.015 11.055 1.00 63.25 306 LEU A N 1
ATOM 2380 C CA . LEU A 1 306 ? 11.296 48.835 11.005 1.00 63.25 306 LEU A CA 1
ATOM 2381 C C . LEU A 1 306 ? 10.512 50.074 10.503 1.00 63.25 306 LEU A C 1
ATOM 2383 O O . LEU A 1 306 ? 9.551 49.886 9.752 1.00 63.25 306 LEU A O 1
ATOM 2387 N N . PRO A 1 307 ? 10.892 51.334 10.815 1.00 65.25 307 PRO A N 1
ATOM 2388 C CA . PRO A 1 307 ? 10.230 52.511 10.243 1.00 65.25 307 PRO A CA 1
ATOM 2389 C C . PRO A 1 307 ? 10.416 52.670 8.725 1.00 65.25 307 PRO A C 1
ATOM 2391 O O . PRO A 1 307 ? 9.493 53.114 8.043 1.00 65.25 307 PRO A O 1
ATOM 2394 N N . ILE A 1 308 ? 11.578 52.283 8.178 1.00 69.75 308 ILE A N 1
ATOM 2395 C CA . ILE A 1 308 ? 11.832 52.301 6.726 1.00 69.75 308 ILE A CA 1
ATOM 2396 C C . ILE A 1 308 ? 10.990 51.219 6.044 1.00 69.75 308 ILE A C 1
ATOM 2398 O O . ILE A 1 308 ? 10.362 51.482 5.021 1.00 69.75 308 ILE A O 1
ATOM 2402 N N . MET A 1 309 ? 10.913 50.032 6.647 1.00 69.81 309 MET A N 1
ATOM 2403 C CA . MET A 1 309 ? 10.117 48.909 6.143 1.00 69.81 309 MET A CA 1
ATOM 2404 C C . MET A 1 309 ? 8.620 49.239 6.104 1.00 69.81 309 MET A C 1
ATOM 2406 O O . MET A 1 309 ? 7.968 49.021 5.086 1.00 69.81 309 MET A O 1
ATOM 2410 N N . ASN A 1 310 ? 8.084 49.839 7.173 1.00 68.31 310 ASN A N 1
ATOM 2411 C CA . ASN A 1 310 ? 6.691 50.291 7.212 1.00 68.31 310 ASN A CA 1
ATOM 2412 C C . ASN A 1 310 ? 6.409 51.380 6.161 1.00 68.31 310 ASN A C 1
ATOM 2414 O O . ASN A 1 310 ? 5.424 51.273 5.433 1.00 68.31 310 ASN A O 1
ATOM 2418 N N . ARG A 1 311 ? 7.297 52.376 5.993 1.00 69.19 311 ARG A N 1
ATOM 2419 C CA . ARG A 1 311 ? 7.156 53.361 4.901 1.00 69.19 311 ARG A CA 1
ATOM 2420 C C . ARG A 1 311 ? 7.218 52.720 3.511 1.00 69.19 311 ARG A C 1
ATOM 2422 O O . ARG A 1 311 ? 6.491 53.167 2.630 1.00 69.19 311 ARG A O 1
ATOM 2429 N N . ALA A 1 312 ? 8.044 51.693 3.304 1.00 69.25 312 ALA A N 1
ATOM 2430 C CA . ALA A 1 312 ? 8.134 51.003 2.018 1.00 69.25 312 ALA A CA 1
ATOM 2431 C C . ALA A 1 312 ? 6.816 50.297 1.643 1.00 69.25 312 ALA A C 1
ATOM 2433 O O . ALA A 1 312 ? 6.354 50.442 0.511 1.00 69.25 312 ALA A O 1
ATOM 2434 N N . LEU A 1 313 ? 6.165 49.627 2.605 1.00 66.19 313 LEU A N 1
ATOM 2435 C CA . LEU A 1 313 ? 4.812 49.069 2.435 1.00 66.19 313 LEU A CA 1
ATOM 2436 C C . LEU A 1 313 ? 3.777 50.144 2.103 1.00 66.19 313 LEU A C 1
ATOM 2438 O O . LEU A 1 313 ? 2.965 49.989 1.192 1.00 66.19 313 LEU A O 1
ATOM 2442 N N . ASP A 1 314 ? 3.799 51.246 2.854 1.00 65.81 314 ASP A N 1
ATOM 2443 C CA . ASP A 1 314 ? 2.819 52.314 2.698 1.00 65.81 314 ASP A CA 1
ATOM 2444 C C . ASP A 1 314 ? 3.012 53.105 1.382 1.00 65.81 314 ASP A C 1
ATOM 2446 O O . ASP A 1 314 ? 2.080 53.777 0.939 1.00 65.81 314 ASP A O 1
ATOM 2450 N N . ALA A 1 315 ? 4.169 52.999 0.718 1.00 63.41 315 ALA A N 1
ATOM 2451 C CA . ALA A 1 315 ? 4.485 53.745 -0.501 1.00 63.41 315 ALA A CA 1
ATOM 2452 C C . ALA A 1 315 ? 4.293 52.980 -1.830 1.00 63.41 315 ALA A C 1
ATOM 2454 O O . ALA A 1 315 ? 4.180 53.639 -2.865 1.00 63.41 315 ALA A O 1
ATOM 2455 N N . TYR A 1 316 ? 4.264 51.637 -1.854 1.00 65.44 316 TYR A N 1
ATOM 2456 C CA . TYR A 1 316 ? 4.291 50.869 -3.115 1.00 65.44 316 TYR A CA 1
ATOM 2457 C C . TYR A 1 316 ? 2.943 50.192 -3.467 1.00 65.44 316 TYR A C 1
ATOM 2459 O O . TYR A 1 316 ? 2.515 49.283 -2.752 1.00 65.44 316 TYR A O 1
ATOM 2467 N N . PRO A 1 317 ? 2.273 50.557 -4.584 1.00 58.06 317 PRO A N 1
ATOM 2468 C CA . PRO A 1 317 ? 0.937 50.042 -4.933 1.00 58.06 317 PRO A CA 1
ATOM 2469 C C . PRO A 1 317 ? 0.851 48.521 -5.128 1.00 58.06 317 PRO A C 1
ATOM 2471 O O . PRO A 1 317 ? -0.127 47.891 -4.733 1.00 58.06 317 PRO A O 1
ATOM 2474 N N . SER A 1 318 ? 1.890 47.891 -5.677 1.00 56.62 318 SER A N 1
ATOM 2475 C CA . SER A 1 318 ? 1.919 46.437 -5.889 1.00 56.62 318 SER A CA 1
ATOM 2476 C C . SER A 1 318 ? 2.141 45.640 -4.592 1.00 56.62 318 SER A C 1
ATOM 2478 O O . SER A 1 318 ? 1.731 44.486 -4.526 1.00 56.62 318 SER A O 1
ATOM 2480 N N . LEU A 1 319 ? 2.665 46.256 -3.515 1.00 54.25 319 LEU A N 1
ATOM 2481 C CA . LEU A 1 319 ? 2.627 45.667 -2.159 1.00 54.25 319 LEU A CA 1
ATOM 2482 C C . LEU A 1 319 ? 1.215 45.747 -1.539 1.00 54.25 319 LEU A C 1
ATOM 2484 O O . LEU A 1 319 ? 0.928 45.052 -0.571 1.00 54.25 319 LEU A O 1
ATOM 2488 N N . ARG A 1 320 ? 0.317 46.571 -2.099 1.00 54.28 320 ARG A N 1
ATOM 2489 C CA . ARG A 1 320 ? -1.085 46.724 -1.665 1.00 54.28 320 ARG A CA 1
ATOM 2490 C C . ARG A 1 320 ? -2.070 45.855 -2.457 1.00 54.28 320 ARG A C 1
ATOM 2492 O O . ARG A 1 320 ? -3.271 45.928 -2.214 1.00 54.28 320 ARG A O 1
ATOM 2499 N N . GLY A 1 321 ? -1.578 45.025 -3.380 1.00 52.50 321 GLY A N 1
ATOM 2500 C CA . GLY A 1 321 ? -2.402 44.115 -4.183 1.00 52.50 321 GLY A CA 1
ATOM 2501 C C . GLY A 1 321 ? -3.128 44.772 -5.365 1.00 52.50 321 GLY A C 1
ATOM 2502 O O . GLY A 1 321 ? -4.103 44.207 -5.856 1.00 52.50 321 GLY A O 1
ATOM 2503 N N . GLU A 1 322 ? -2.686 45.950 -5.823 1.00 46.88 322 GLU A N 1
ATOM 2504 C CA . GLU A 1 322 ? -3.282 46.645 -6.980 1.00 46.88 322 GLU A CA 1
ATOM 2505 C C . GLU A 1 322 ? -2.690 46.200 -8.334 1.00 46.88 322 GLU A C 1
ATOM 2507 O O . GLU A 1 322 ? -3.324 46.373 -9.375 1.00 46.88 322 GLU A O 1
ATOM 2512 N N . SER A 1 323 ? -1.499 45.589 -8.342 1.00 49.12 323 SER A N 1
ATOM 2513 C CA . SER A 1 323 ? -0.932 44.884 -9.502 1.00 49.12 323 SER A CA 1
ATOM 2514 C C . SER A 1 323 ? 0.128 43.859 -9.077 1.00 49.12 323 SER A C 1
ATOM 2516 O O . SER A 1 323 ? 0.759 44.005 -8.030 1.00 49.12 323 SER A O 1
ATOM 2518 N N . ALA A 1 324 ? 0.340 42.820 -9.888 1.00 51.75 324 ALA A N 1
ATOM 2519 C CA . ALA A 1 324 ? 1.369 41.807 -9.658 1.00 51.75 324 ALA A CA 1
ATOM 2520 C C . ALA A 1 324 ? 2.617 42.090 -10.519 1.00 51.75 324 ALA A C 1
ATOM 2522 O O . ALA A 1 324 ? 2.648 41.754 -11.701 1.00 51.75 324 ALA A O 1
ATOM 2523 N N . ASP A 1 325 ? 3.653 42.699 -9.929 1.00 59.12 325 ASP A N 1
ATOM 2524 C CA . ASP A 1 325 ? 5.010 42.755 -10.504 1.00 59.12 325 ASP A CA 1
ATOM 2525 C C . ASP A 1 325 ? 5.910 41.772 -9.724 1.00 59.12 325 ASP A C 1
ATOM 2527 O O . ASP A 1 325 ? 5.951 41.851 -8.486 1.00 59.12 325 ASP A O 1
ATOM 2531 N N . PRO A 1 326 ? 6.645 40.860 -10.394 1.00 57.44 326 PRO A N 1
ATOM 2532 C CA . PRO A 1 326 ? 7.645 40.002 -9.757 1.00 57.44 326 PRO A CA 1
ATOM 2533 C C . PRO A 1 326 ? 8.612 40.750 -8.827 1.00 57.44 326 PRO A C 1
ATOM 2535 O O . PRO A 1 326 ? 8.957 40.233 -7.765 1.00 57.44 326 PRO A O 1
ATOM 2538 N N . LEU A 1 327 ? 8.993 41.989 -9.165 1.00 60.06 327 LEU A N 1
ATOM 2539 C CA . LEU A 1 327 ? 9.876 42.798 -8.322 1.00 60.06 327 LEU A CA 1
ATOM 2540 C C . LEU A 1 327 ? 9.220 43.196 -6.991 1.00 60.06 327 LEU A C 1
ATOM 2542 O O . LEU A 1 327 ? 9.867 43.171 -5.945 1.00 60.06 327 LEU A O 1
ATOM 2546 N N . GLY A 1 328 ? 7.928 43.536 -7.026 1.00 64.19 328 GLY A N 1
ATOM 2547 C CA . GLY A 1 328 ? 7.152 43.826 -5.823 1.00 64.19 328 GLY A CA 1
ATOM 2548 C C . GLY A 1 328 ? 7.051 42.601 -4.918 1.00 64.19 328 GLY A C 1
ATOM 2549 O O . GLY A 1 328 ? 7.200 42.728 -3.709 1.00 64.19 328 GLY A O 1
ATOM 2550 N N . THR A 1 329 ? 6.890 41.412 -5.505 1.00 60.66 329 THR A N 1
ATOM 2551 C CA . THR A 1 329 ? 6.838 40.139 -4.766 1.00 60.66 329 THR A CA 1
ATOM 2552 C C . THR A 1 329 ? 8.170 39.832 -4.075 1.00 60.66 329 THR A C 1
ATOM 2554 O O . THR A 1 329 ? 8.174 39.515 -2.887 1.00 60.66 329 THR A O 1
ATOM 2557 N N . LEU A 1 330 ? 9.297 40.007 -4.778 1.00 61.62 330 LEU A N 1
ATOM 2558 C CA . LEU A 1 330 ? 10.643 39.832 -4.218 1.00 61.62 330 LEU A CA 1
ATOM 2559 C C . LEU A 1 330 ? 10.891 40.790 -3.039 1.00 61.62 330 LEU A C 1
ATOM 2561 O O . LEU A 1 330 ? 11.253 40.358 -1.949 1.00 61.62 330 LEU A O 1
ATOM 2565 N N . LEU A 1 331 ? 10.621 42.090 -3.221 1.00 67.31 331 LEU A N 1
ATOM 2566 C CA . LEU A 1 331 ? 10.750 43.070 -2.138 1.00 67.31 331 LEU A CA 1
ATOM 2567 C C . LEU A 1 331 ? 9.859 42.713 -0.943 1.00 67.31 331 LEU A C 1
ATOM 2569 O O . LEU A 1 331 ? 10.296 42.810 0.202 1.00 67.31 331 LEU A O 1
ATOM 2573 N N . HIS A 1 332 ? 8.621 42.292 -1.198 1.00 67.50 332 HIS A N 1
ATOM 2574 C CA . HIS A 1 332 ? 7.692 41.904 -0.146 1.00 67.50 332 HIS A CA 1
ATOM 2575 C C . HIS A 1 332 ? 8.206 40.711 0.667 1.00 67.50 332 HIS A C 1
ATOM 2577 O O . HIS A 1 332 ? 8.079 40.700 1.891 1.00 67.50 332 HIS A O 1
ATOM 2583 N N . GLN A 1 333 ? 8.788 39.713 -0.001 1.00 63.03 333 GLN A N 1
ATOM 2584 C CA . GLN A 1 333 ? 9.368 38.549 0.656 1.00 63.03 333 GLN A CA 1
ATOM 2585 C C . GLN A 1 333 ? 10.535 38.968 1.561 1.00 63.03 333 GLN A C 1
ATOM 2587 O O . GLN A 1 333 ? 10.495 38.690 2.758 1.00 63.03 333 GLN A O 1
ATOM 2592 N N . GLY A 1 334 ? 11.511 39.716 1.036 1.00 64.56 334 GLY A N 1
ATOM 2593 C CA . GLY A 1 334 ? 12.645 40.199 1.830 1.00 64.56 334 GLY A CA 1
ATOM 2594 C C . GLY A 1 334 ? 12.224 41.082 3.010 1.00 64.56 334 GLY A C 1
ATOM 2595 O O . GLY A 1 334 ? 12.804 40.993 4.089 1.00 64.56 334 GLY A O 1
ATOM 2596 N N . LEU A 1 335 ? 11.178 41.903 2.855 1.00 68.06 335 LEU A N 1
ATOM 2597 C CA . LEU A 1 335 ? 10.638 42.712 3.952 1.00 68.06 335 LEU A CA 1
ATOM 2598 C C . LEU A 1 335 ? 9.982 41.859 5.053 1.00 68.06 335 LEU A C 1
ATOM 2600 O O . LEU A 1 335 ? 10.174 42.169 6.227 1.00 68.06 335 LEU A O 1
ATOM 2604 N N . VAL A 1 336 ? 9.264 40.782 4.709 1.00 65.19 336 VAL A N 1
ATOM 2605 C CA . VAL A 1 336 ? 8.719 39.829 5.700 1.00 65.19 336 VAL A CA 1
ATOM 2606 C C . VAL A 1 336 ? 9.852 39.096 6.417 1.00 65.19 336 VAL A C 1
ATOM 2608 O O . VAL A 1 336 ? 9.853 39.020 7.643 1.00 65.19 336 VAL A O 1
ATOM 2611 N N . GLU A 1 337 ? 10.846 38.603 5.675 1.00 62.19 337 GLU A N 1
ATOM 2612 C CA . GLU A 1 337 ? 12.011 37.909 6.235 1.00 62.19 337 GLU A CA 1
ATOM 2613 C C . GLU A 1 337 ? 12.800 38.807 7.202 1.00 62.19 337 GLU A C 1
ATOM 2615 O O . GLU A 1 337 ? 13.080 38.401 8.330 1.00 62.19 337 GLU A O 1
ATOM 2620 N N . SER A 1 338 ? 13.082 40.054 6.811 1.00 66.06 338 SER A N 1
ATOM 2621 C CA . SER A 1 338 ? 13.752 41.042 7.668 1.00 66.06 338 SER A CA 1
ATOM 2622 C C . SER A 1 338 ? 12.901 41.440 8.884 1.00 66.06 338 SER A C 1
ATOM 2624 O O . SER A 1 338 ? 13.447 41.736 9.944 1.00 66.06 338 SER A O 1
ATOM 2626 N N . ALA A 1 339 ? 11.564 41.431 8.769 1.00 64.75 339 ALA A N 1
ATOM 2627 C CA . ALA A 1 339 ? 10.669 41.790 9.871 1.00 64.75 339 ALA A CA 1
ATOM 2628 C C . ALA A 1 339 ? 10.642 40.693 10.939 1.00 64.75 339 ALA A C 1
ATOM 2630 O O . ALA A 1 339 ? 10.779 41.002 12.120 1.00 64.75 339 ALA A O 1
ATOM 2631 N N . VAL A 1 340 ? 10.533 39.425 10.530 1.00 59.16 340 VAL A N 1
ATOM 2632 C CA . VAL A 1 340 ? 10.547 38.277 11.453 1.00 59.16 340 VAL A CA 1
ATOM 2633 C C . VAL A 1 340 ? 11.888 38.169 12.188 1.00 59.16 340 VAL A C 1
ATOM 2635 O O . VAL A 1 340 ? 11.895 37.927 13.387 1.00 59.16 340 VAL A O 1
ATOM 2638 N N . ARG A 1 341 ? 13.026 38.453 11.533 1.00 61.12 341 ARG A N 1
ATOM 2639 C CA . ARG A 1 341 ? 14.348 38.473 12.201 1.00 61.12 341 ARG A CA 1
ATOM 2640 C C . ARG A 1 341 ? 14.483 39.538 13.304 1.00 61.12 341 ARG A C 1
ATOM 2642 O O . ARG A 1 341 ? 15.386 39.445 14.129 1.00 61.12 341 ARG A O 1
ATOM 2649 N N . LYS A 1 342 ? 13.601 40.544 13.351 1.00 63.38 342 LYS A N 1
ATOM 2650 C CA . LYS A 1 342 ? 13.639 41.678 14.298 1.00 63.38 342 LYS A CA 1
ATOM 2651 C C . LYS A 1 342 ? 12.686 41.484 15.482 1.00 63.38 342 LYS A C 1
ATOM 2653 O O . LYS A 1 342 ? 11.968 42.413 15.870 1.00 63.38 342 LYS A O 1
ATOM 2658 N N . GLU A 1 343 ? 12.654 40.275 16.038 1.00 54.59 343 GLU A N 1
ATOM 2659 C CA . GLU A 1 343 ? 11.837 39.947 17.209 1.00 54.59 343 GLU A CA 1
ATOM 2660 C C . GLU A 1 343 ? 12.133 40.864 18.419 1.00 54.59 343 GLU A C 1
ATOM 2662 O O . GLU A 1 343 ? 13.266 41.320 18.594 1.00 54.59 343 GLU A O 1
ATOM 2667 N N . PRO A 1 344 ? 11.147 41.117 19.303 1.00 47.78 344 PRO A N 1
ATOM 2668 C CA . PRO A 1 344 ? 9.711 40.861 19.131 1.00 47.78 344 PRO A CA 1
ATOM 2669 C C . PRO A 1 344 ? 8.999 41.990 18.353 1.00 47.78 344 PRO A C 1
ATOM 2671 O O . PRO A 1 344 ? 7.875 41.830 17.883 1.00 47.78 344 PRO A O 1
ATOM 2674 N N . CYS A 1 345 ? 9.652 43.145 18.186 1.00 52.72 345 CYS A N 1
ATOM 2675 C CA . CYS A 1 345 ? 9.059 44.371 17.641 1.00 52.72 345 CYS A CA 1
ATOM 2676 C C . CYS A 1 345 ? 8.639 44.260 16.162 1.00 52.72 345 CYS A C 1
ATOM 2678 O O . CYS A 1 345 ? 7.784 45.016 15.696 1.00 52.72 345 CYS A O 1
ATOM 2680 N N . GLY A 1 346 ? 9.254 43.347 15.407 1.00 53.31 346 GLY A N 1
ATOM 2681 C CA . GLY A 1 346 ? 8.976 43.133 13.990 1.00 53.31 346 GLY A CA 1
ATOM 2682 C C . GLY A 1 346 ? 7.680 42.378 13.683 1.00 53.31 346 GLY A C 1
ATOM 2683 O O . GLY A 1 346 ? 7.151 42.536 12.580 1.00 53.31 346 GLY A O 1
ATOM 2684 N N . ASN A 1 347 ? 7.108 41.646 14.646 1.00 55.75 347 ASN A N 1
ATOM 2685 C CA . ASN A 1 347 ? 5.956 40.760 14.424 1.00 55.75 347 ASN A CA 1
ATOM 2686 C C . ASN A 1 347 ? 4.739 41.514 13.860 1.00 55.75 347 ASN A C 1
ATOM 2688 O O . ASN A 1 347 ? 4.196 41.128 12.829 1.00 55.75 347 ASN A O 1
ATOM 2692 N N . GLN A 1 348 ? 4.379 42.668 14.435 1.00 57.94 348 GLN A N 1
ATOM 2693 C CA . GLN A 1 348 ? 3.281 43.505 13.919 1.00 57.94 348 GLN A CA 1
ATOM 2694 C C . GLN A 1 348 ? 3.529 44.030 12.496 1.00 57.94 348 GLN A C 1
ATOM 2696 O O . GLN A 1 348 ? 2.589 44.190 11.714 1.00 57.94 348 GLN A O 1
ATOM 2701 N N . THR A 1 349 ? 4.792 44.281 12.146 1.00 57.69 349 THR A N 1
ATOM 2702 C CA . THR A 1 349 ? 5.176 44.709 10.795 1.00 57.69 349 THR A CA 1
ATOM 2703 C C . THR A 1 349 ? 5.018 43.544 9.812 1.00 57.69 349 THR A C 1
ATOM 2705 O O . THR A 1 349 ? 4.416 43.735 8.759 1.00 57.69 349 THR A O 1
ATOM 2708 N N . ALA A 1 350 ? 5.424 42.326 10.191 1.00 58.69 350 ALA A N 1
ATOM 2709 C CA . ALA A 1 350 ? 5.155 41.108 9.421 1.00 58.69 350 ALA A CA 1
ATOM 2710 C C . ALA A 1 350 ? 3.644 40.799 9.300 1.00 58.69 350 ALA A C 1
ATOM 2712 O O . ALA A 1 350 ? 3.182 40.398 8.235 1.00 58.69 350 ALA A O 1
ATOM 2713 N N . TYR A 1 351 ? 2.831 41.060 10.330 1.00 57.97 351 TYR A N 1
ATOM 2714 C CA . TYR A 1 351 ? 1.375 40.859 10.257 1.00 57.97 351 TYR A CA 1
ATOM 2715 C C . TYR A 1 351 ? 0.688 41.802 9.257 1.00 57.97 351 TYR A C 1
ATOM 2717 O O . TYR A 1 351 ? -0.183 41.359 8.508 1.00 57.97 351 TYR A O 1
ATOM 2725 N N . ARG A 1 352 ? 1.107 43.078 9.162 1.00 54.81 352 ARG A N 1
ATOM 2726 C CA . ARG A 1 352 ? 0.599 44.009 8.125 1.00 54.81 352 ARG A CA 1
ATOM 2727 C C . ARG A 1 352 ? 0.920 43.546 6.698 1.00 54.81 352 ARG A C 1
ATOM 2729 O O . ARG A 1 352 ? 0.214 43.929 5.770 1.00 54.81 352 ARG A O 1
ATOM 2736 N N . MET A 1 353 ? 1.973 42.747 6.529 1.00 58.97 353 MET A N 1
ATOM 2737 C CA . MET A 1 353 ? 2.468 42.271 5.238 1.00 58.97 353 MET A CA 1
ATOM 2738 C C . MET A 1 353 ? 1.664 41.076 4.686 1.00 58.97 353 MET A C 1
ATOM 2740 O O . MET A 1 353 ? 1.462 40.979 3.483 1.00 58.97 353 MET A O 1
ATOM 2744 N N . LEU A 1 354 ? 1.155 40.166 5.519 1.00 54.88 354 LEU A N 1
ATOM 2745 C CA . LEU A 1 354 ? 0.581 38.899 5.023 1.00 54.88 354 LEU A CA 1
ATOM 2746 C C . LEU A 1 354 ? -0.730 39.055 4.218 1.00 54.88 354 LEU A C 1
ATOM 2748 O O . LEU A 1 354 ? -0.976 38.294 3.281 1.00 54.88 354 LEU A O 1
ATOM 2752 N N . GLY A 1 355 ? -1.563 40.048 4.548 1.00 53.72 355 GLY A N 1
ATOM 2753 C CA . GLY A 1 355 ? -2.911 40.210 3.981 1.00 53.72 355 GLY A CA 1
ATOM 2754 C C . GLY A 1 355 ? -2.979 40.455 2.460 1.00 53.72 355 GLY A C 1
ATOM 2755 O O . GLY A 1 355 ? -3.698 39.727 1.773 1.00 53.72 355 GLY A O 1
ATOM 2756 N N . PRO A 1 356 ? -2.260 41.448 1.894 1.00 51.56 356 PRO A N 1
ATOM 2757 C CA . PRO A 1 356 ? -2.298 41.738 0.454 1.00 51.56 356 PRO A CA 1
ATOM 2758 C C . PRO A 1 356 ? -1.801 40.582 -0.428 1.00 51.56 356 PRO A C 1
ATOM 2760 O O . PRO A 1 356 ? -2.308 40.370 -1.531 1.00 51.56 356 PRO A O 1
ATOM 2763 N N . LEU A 1 357 ? -0.835 39.809 0.075 1.00 50.25 357 LEU A N 1
ATOM 2764 C CA . LEU A 1 357 ? -0.113 38.775 -0.670 1.00 50.25 357 LEU A CA 1
ATOM 2765 C C . LEU A 1 357 ? -0.987 37.551 -1.008 1.00 50.25 357 LEU A C 1
ATOM 2767 O O . LEU A 1 357 ? -0.825 36.935 -2.064 1.00 50.25 357 LEU A O 1
ATOM 2771 N N . LYS A 1 358 ? -1.980 37.255 -0.158 1.00 49.72 358 LYS A N 1
ATOM 2772 C CA . LYS A 1 358 ? -3.022 36.235 -0.377 1.00 49.72 358 LYS A CA 1
ATOM 2773 C C . LYS A 1 358 ? -3.676 36.351 -1.753 1.00 49.72 358 LYS A C 1
ATOM 2775 O O . LYS A 1 358 ? -3.876 35.342 -2.425 1.00 49.72 358 LYS A O 1
ATOM 2780 N N . ARG A 1 359 ? -3.989 37.577 -2.187 1.00 50.31 359 ARG A N 1
ATOM 2781 C CA . ARG A 1 359 ? -4.645 37.831 -3.475 1.00 50.31 359 ARG A CA 1
ATOM 2782 C C . ARG A 1 359 ? -3.717 37.498 -4.643 1.00 50.31 359 ARG A C 1
ATOM 2784 O O . ARG A 1 359 ? -4.105 36.743 -5.523 1.00 50.31 359 ARG A O 1
ATOM 2791 N N . THR A 1 360 ? -2.465 37.947 -4.573 1.00 49.41 360 THR A N 1
ATOM 2792 C CA . THR A 1 360 ? -1.429 37.678 -5.581 1.00 49.41 360 THR A CA 1
ATOM 2793 C C . THR A 1 360 ? -1.146 36.180 -5.752 1.00 49.41 360 THR A C 1
ATOM 2795 O O . THR A 1 360 ? -1.007 35.712 -6.879 1.00 49.41 360 THR A O 1
ATOM 2798 N N . VAL A 1 361 ? -1.104 35.406 -4.658 1.00 49.38 361 VAL A N 1
ATOM 2799 C CA . VAL A 1 361 ? -0.921 33.940 -4.717 1.00 49.38 361 VAL A CA 1
ATOM 2800 C C . VAL A 1 361 ? -2.140 33.245 -5.328 1.00 49.38 361 VAL A C 1
ATOM 2802 O O . VAL A 1 361 ? -1.977 32.343 -6.148 1.00 49.38 361 VAL A O 1
ATOM 2805 N N . LEU A 1 362 ? -3.358 33.666 -4.970 1.00 50.88 362 LEU A N 1
ATOM 2806 C CA . LEU A 1 362 ? -4.595 33.110 -5.529 1.00 50.88 362 LEU A CA 1
ATOM 2807 C C . LEU A 1 362 ? -4.741 33.413 -7.028 1.00 50.88 362 LEU A C 1
ATOM 2809 O O . LEU A 1 362 ? -5.072 32.508 -7.793 1.00 50.88 362 LEU A O 1
ATOM 2813 N N . ASP A 1 363 ? -4.428 34.639 -7.452 1.00 48.56 363 ASP A N 1
ATOM 2814 C CA . ASP A 1 363 ? -4.471 35.054 -8.860 1.00 48.56 363 ASP A CA 1
ATOM 2815 C C . ASP A 1 363 ? -3.389 34.338 -9.702 1.00 48.56 363 ASP A C 1
ATOM 2817 O O . ASP A 1 363 ? -3.612 34.026 -10.874 1.00 48.56 363 ASP A O 1
ATOM 2821 N N . ALA A 1 364 ? -2.239 33.992 -9.106 1.00 46.69 364 ALA A N 1
ATOM 2822 C CA . ALA A 1 364 ? -1.191 33.195 -9.752 1.00 46.69 364 ALA A CA 1
ATOM 2823 C C . ALA A 1 364 ? -1.510 31.684 -9.835 1.00 46.69 364 ALA A C 1
ATOM 2825 O O . ALA A 1 364 ? -1.027 30.996 -10.736 1.00 46.69 364 ALA A O 1
ATOM 2826 N N . ALA A 1 365 ? -2.334 31.141 -8.931 1.00 52.72 365 ALA A N 1
ATOM 2827 C CA . ALA A 1 365 ? -2.560 29.696 -8.775 1.00 52.72 365 ALA A CA 1
ATOM 2828 C C . ALA A 1 365 ? -3.479 29.041 -9.836 1.00 52.72 365 ALA A C 1
ATOM 2830 O O . ALA A 1 365 ? -3.858 27.875 -9.692 1.00 52.72 365 ALA A O 1
ATOM 2831 N N . GLY A 1 366 ? -3.844 29.753 -10.905 1.00 44.91 366 GLY A N 1
ATOM 2832 C CA . GLY A 1 366 ? -4.936 29.377 -11.814 1.00 44.91 366 GLY A CA 1
ATOM 2833 C C . GLY A 1 366 ? -4.777 28.093 -12.649 1.00 44.91 366 GLY A C 1
ATOM 2834 O O . GLY A 1 366 ? -5.747 27.703 -13.293 1.00 44.91 366 GLY A O 1
ATOM 2835 N N . HIS A 1 367 ? -3.605 27.438 -12.678 1.00 48.50 367 HIS A N 1
ATOM 2836 C CA . HIS A 1 367 ? -3.292 26.441 -13.723 1.00 48.50 367 HIS A CA 1
ATOM 2837 C C . HIS A 1 367 ? -2.672 25.098 -13.273 1.00 48.50 367 HIS A C 1
ATOM 2839 O O . HIS A 1 367 ? -2.481 24.235 -14.126 1.00 48.50 367 HIS A O 1
ATOM 2845 N N . SER A 1 368 ? -2.403 24.846 -11.982 1.00 51.28 368 SER A N 1
ATOM 2846 C CA . SER A 1 368 ? -1.945 23.513 -11.521 1.00 51.28 368 SER A CA 1
ATOM 2847 C C . SER A 1 368 ? -2.633 23.022 -10.242 1.00 51.28 368 SER A C 1
ATOM 2849 O O . SER A 1 368 ? -3.260 23.776 -9.493 1.00 51.28 368 SER A O 1
ATOM 2851 N N . THR A 1 369 ? -2.595 21.710 -10.019 1.00 46.12 369 THR A N 1
ATOM 2852 C CA . THR A 1 369 ? -3.090 21.034 -8.805 1.00 46.12 369 THR A CA 1
ATOM 2853 C C . THR A 1 369 ? -2.246 21.384 -7.582 1.00 46.12 369 THR A C 1
ATOM 2855 O O . THR A 1 369 ? -2.778 21.621 -6.499 1.00 46.12 369 THR A O 1
ATOM 2858 N N . GLU A 1 370 ? -0.941 21.496 -7.793 1.00 48.88 370 GLU A N 1
ATOM 2859 C CA . GLU A 1 370 ? 0.108 21.780 -6.826 1.00 48.88 370 GLU A CA 1
ATOM 2860 C C . GLU A 1 370 ? 0.027 23.237 -6.355 1.00 48.88 370 GLU A C 1
ATOM 2862 O O . GLU A 1 370 ? 0.001 23.488 -5.152 1.00 48.88 370 GLU A O 1
ATOM 2867 N N . ALA A 1 371 ? -0.145 24.200 -7.270 1.00 49.25 371 ALA A N 1
ATOM 2868 C CA . ALA A 1 371 ? -0.361 25.602 -6.903 1.00 49.25 371 ALA A CA 1
ATOM 2869 C C . ALA A 1 371 ? -1.666 25.788 -6.109 1.00 49.25 371 ALA A C 1
ATOM 2871 O O . ALA A 1 371 ? -1.708 26.557 -5.151 1.00 49.25 371 ALA A O 1
ATOM 2872 N N . ARG A 1 372 ? -2.720 25.022 -6.431 1.00 52.19 372 ARG A N 1
ATOM 2873 C CA . ARG A 1 372 ? -3.964 24.984 -5.641 1.00 52.19 372 ARG A CA 1
ATOM 2874 C C . ARG A 1 372 ? -3.816 24.271 -4.294 1.00 52.19 372 ARG A C 1
ATOM 2876 O O . ARG A 1 372 ? -4.612 24.535 -3.395 1.00 52.19 372 ARG A O 1
ATOM 2883 N N . ALA A 1 373 ? -2.853 23.366 -4.123 1.00 48.69 373 ALA A N 1
ATOM 2884 C CA . ALA A 1 373 ? -2.513 22.809 -2.813 1.00 48.69 373 ALA A CA 1
ATOM 2885 C C . ALA A 1 373 ? -1.776 23.859 -1.966 1.00 48.69 373 ALA A C 1
ATOM 2887 O O . ALA A 1 373 ? -2.211 24.155 -0.858 1.00 48.69 373 ALA A O 1
ATOM 2888 N N . VAL A 1 374 ? -0.761 24.514 -2.535 1.00 50.72 374 VAL A N 1
ATOM 2889 C CA . VAL A 1 374 ? -0.001 25.604 -1.898 1.00 50.72 374 VAL A CA 1
ATOM 2890 C C . VAL A 1 374 ? -0.899 26.794 -1.515 1.00 50.72 374 VAL A C 1
ATOM 2892 O O . VAL A 1 374 ? -0.788 27.316 -0.409 1.00 50.72 374 VAL A O 1
ATOM 2895 N N . ALA A 1 375 ? -1.856 27.185 -2.362 1.00 52.56 375 ALA A N 1
ATOM 2896 C CA . ALA A 1 375 ? -2.810 28.251 -2.039 1.00 52.56 375 ALA A CA 1
ATOM 2897 C C . ALA A 1 375 ? -3.774 27.877 -0.891 1.00 52.56 375 ALA A C 1
ATOM 2899 O O . ALA A 1 375 ? -4.076 28.714 -0.041 1.00 52.56 375 ALA A O 1
ATOM 2900 N N . ARG A 1 376 ? -4.229 26.614 -0.824 1.00 52.44 376 ARG A N 1
ATOM 2901 C CA . ARG A 1 376 ? -5.032 26.102 0.306 1.00 52.44 376 ARG A CA 1
ATOM 2902 C C . ARG A 1 376 ? -4.217 26.047 1.600 1.00 52.44 376 ARG A C 1
ATOM 2904 O O . ARG A 1 376 ? -4.724 26.413 2.654 1.00 52.44 376 ARG A O 1
ATOM 2911 N N . LEU A 1 377 ? -2.949 25.662 1.500 1.00 52.00 377 LEU A N 1
ATOM 2912 C CA . LEU A 1 377 ? -1.996 25.593 2.605 1.00 52.00 377 LEU A CA 1
ATOM 2913 C C . LEU A 1 377 ? -1.719 26.980 3.213 1.00 52.00 377 LEU A C 1
ATOM 2915 O O . LEU A 1 377 ? -1.779 27.140 4.430 1.00 52.00 377 LEU A O 1
ATOM 2919 N N . ALA A 1 378 ? -1.517 28.002 2.373 1.00 52.91 378 ALA A N 1
ATOM 2920 C CA . ALA A 1 378 ? -1.383 29.392 2.812 1.00 52.91 378 ALA A CA 1
ATOM 2921 C C . ALA A 1 378 ? -2.643 29.895 3.549 1.00 52.91 378 ALA A C 1
ATOM 2923 O O . ALA A 1 378 ? -2.537 30.559 4.580 1.00 52.91 378 ALA A O 1
ATOM 2924 N N . HIS A 1 379 ? -3.837 29.524 3.073 1.00 53.69 379 HIS A N 1
ATOM 2925 C CA . HIS A 1 379 ? -5.094 29.852 3.751 1.00 53.69 379 HIS A CA 1
ATOM 2926 C C . HIS A 1 379 ? -5.283 29.090 5.079 1.00 53.69 379 HIS A C 1
ATOM 2928 O O . HIS A 1 379 ? -5.838 29.639 6.030 1.00 53.69 379 HIS A O 1
ATOM 2934 N N . ALA A 1 380 ? -4.783 27.856 5.192 1.00 51.59 380 ALA A N 1
ATOM 2935 C CA . ALA A 1 380 ? -4.823 27.100 6.445 1.00 51.59 380 ALA A CA 1
ATOM 2936 C C . ALA A 1 380 ? -3.939 27.726 7.539 1.00 51.59 380 ALA A C 1
ATOM 2938 O O . ALA A 1 380 ? -4.359 27.801 8.693 1.00 51.59 380 ALA A O 1
ATOM 2939 N N . TYR A 1 381 ? -2.756 28.240 7.179 1.00 54.50 381 TYR A N 1
ATOM 2940 C CA . TYR A 1 381 ? -1.905 28.997 8.107 1.00 54.50 381 TYR A CA 1
ATOM 2941 C C . TYR A 1 381 ? -2.552 30.312 8.566 1.00 54.50 381 TYR A C 1
ATOM 2943 O O . TYR A 1 381 ? -2.449 30.656 9.740 1.00 54.50 381 TYR A O 1
ATOM 2951 N N . GLU A 1 382 ? -3.265 31.014 7.679 1.00 54.72 382 GLU A N 1
ATOM 2952 C CA . GLU A 1 382 ? -4.035 32.220 8.019 1.00 54.72 382 GLU A CA 1
ATOM 2953 C C . GLU A 1 382 ? -5.109 31.926 9.086 1.00 54.72 382 GLU A C 1
ATOM 2955 O O . GLU A 1 382 ? -5.163 32.617 10.100 1.00 54.72 382 GLU A O 1
ATOM 2960 N N . GLN A 1 383 ? -5.904 30.860 8.923 1.00 53.25 383 GLN A N 1
ATOM 2961 C CA . GLN A 1 383 ? -6.942 30.489 9.900 1.00 53.25 383 GLN A CA 1
ATOM 2962 C C . GLN A 1 383 ? -6.364 29.982 11.233 1.00 53.25 383 GLN A C 1
ATOM 2964 O O . GLN A 1 383 ? -6.864 30.334 12.303 1.00 53.25 383 GLN A O 1
ATOM 2969 N N . VAL A 1 384 ? -5.284 29.192 11.192 1.00 51.38 384 VAL A N 1
ATOM 2970 C CA . VAL A 1 384 ? -4.541 28.772 12.395 1.00 51.38 384 VAL A CA 1
ATOM 2971 C C . VAL A 1 384 ? -4.012 29.984 13.169 1.00 51.38 384 VAL A C 1
ATOM 2973 O O . VAL A 1 384 ? -4.057 29.992 14.400 1.00 51.38 384 VAL A O 1
ATOM 2976 N N . PHE A 1 385 ? -3.550 31.012 12.456 1.00 54.22 385 PHE A N 1
ATOM 2977 C CA . PHE A 1 385 ? -3.061 32.255 13.040 1.00 54.22 385 PHE A CA 1
ATOM 2978 C C . PHE A 1 385 ? -4.187 33.113 13.645 1.00 54.22 385 PHE A C 1
ATOM 2980 O O . PHE A 1 385 ? -4.027 33.620 14.755 1.00 54.22 385 PHE A O 1
ATOM 2987 N N . GLU A 1 386 ? -5.348 33.232 12.988 1.00 54.84 386 GLU A N 1
ATOM 2988 C CA . GLU A 1 386 ? -6.510 33.914 13.581 1.00 54.84 386 GLU A CA 1
ATOM 2989 C C . GLU A 1 386 ? -6.979 33.229 14.873 1.00 54.84 386 GLU A C 1
ATOM 2991 O O . GLU A 1 386 ? -7.196 33.908 15.878 1.00 54.84 386 GLU A O 1
ATOM 2996 N N . ALA A 1 387 ? -7.030 31.893 14.894 1.00 51.81 387 ALA A N 1
ATOM 2997 C CA . ALA A 1 387 ? -7.353 31.131 16.099 1.00 51.81 387 ALA A CA 1
ATOM 2998 C C . ALA A 1 387 ? -6.318 31.335 17.226 1.00 51.81 387 ALA A C 1
ATOM 3000 O O . ALA A 1 387 ? -6.693 31.482 18.388 1.00 51.81 387 ALA A O 1
ATOM 3001 N N . ALA A 1 388 ? -5.020 31.396 16.902 1.00 49.88 388 ALA A N 1
ATOM 3002 C CA . ALA A 1 388 ? -3.967 31.669 17.885 1.00 49.88 388 ALA A CA 1
ATOM 3003 C C . ALA A 1 388 ? -4.074 33.086 18.485 1.00 49.88 388 ALA A C 1
ATOM 3005 O O . ALA A 1 388 ? -3.910 33.258 19.693 1.00 49.88 388 ALA A O 1
ATOM 3006 N N . ARG A 1 389 ? -4.414 34.092 17.666 1.00 50.09 389 ARG A N 1
ATOM 3007 C CA . ARG A 1 389 ? -4.664 35.474 18.111 1.00 50.09 389 ARG A CA 1
ATOM 3008 C C . ARG A 1 389 ? -5.848 35.563 19.075 1.00 50.09 389 ARG A C 1
ATOM 3010 O O . ARG A 1 389 ? -5.808 36.334 20.034 1.00 50.09 389 ARG A O 1
ATOM 3017 N N . ASP A 1 390 ? -6.901 34.794 18.825 1.00 53.91 390 ASP A N 1
ATOM 3018 C CA . ASP A 1 390 ? -8.087 34.803 19.679 1.00 53.91 390 ASP A CA 1
ATOM 3019 C C . ASP A 1 390 ? -7.812 34.066 21.014 1.00 53.91 390 ASP A C 1
ATOM 3021 O O . ASP A 1 390 ? -8.197 34.564 22.069 1.00 53.91 390 ASP A O 1
ATOM 3025 N N . VAL A 1 391 ? -6.994 33.000 21.021 1.00 46.28 391 VAL A N 1
ATOM 3026 C CA . VAL A 1 391 ? -6.463 32.381 22.262 1.00 46.28 391 VAL A CA 1
ATOM 3027 C C . VAL A 1 391 ? -5.567 33.342 23.062 1.00 46.28 391 VAL A C 1
ATOM 3029 O O . VAL A 1 391 ? -5.664 33.396 24.290 1.00 46.28 391 VAL A O 1
ATOM 3032 N N . ALA A 1 392 ? -4.727 34.136 22.389 1.00 48.06 392 ALA A N 1
ATOM 3033 C CA . ALA A 1 392 ? -3.885 35.145 23.038 1.00 48.06 392 ALA A CA 1
ATOM 3034 C C . ALA A 1 392 ? -4.706 36.280 23.686 1.00 48.06 392 ALA A C 1
ATOM 3036 O O . ALA A 1 392 ? -4.305 36.821 24.717 1.00 48.06 392 ALA A O 1
ATOM 3037 N N . ARG A 1 393 ? -5.878 36.619 23.127 1.00 52.06 393 ARG A N 1
ATOM 3038 C CA . ARG A 1 393 ? -6.827 37.573 23.733 1.00 52.06 393 ARG A CA 1
ATOM 3039 C C . ARG A 1 393 ? -7.484 37.049 25.007 1.00 52.06 393 ARG A C 1
ATOM 3041 O O . ARG A 1 393 ? -7.697 37.838 25.925 1.00 52.06 393 ARG A O 1
ATOM 3048 N N . ASP A 1 394 ? -7.752 35.749 25.075 1.00 49.22 394 ASP A N 1
ATOM 3049 C CA . ASP A 1 394 ? -8.404 35.104 26.221 1.00 49.22 394 ASP A CA 1
ATOM 3050 C C . ASP A 1 394 ? -7.416 34.673 27.332 1.00 49.22 394 ASP A C 1
ATOM 3052 O O . ASP A 1 394 ? -7.808 34.060 28.326 1.00 49.22 394 ASP A O 1
ATOM 3056 N N . GLY A 1 395 ? -6.131 35.039 27.214 1.00 49.19 395 GLY A N 1
ATOM 3057 C CA . GLY A 1 395 ? -5.139 34.944 28.297 1.00 49.19 395 GLY A CA 1
ATOM 3058 C C . GLY A 1 395 ? -4.585 33.539 28.571 1.00 49.19 395 GLY A C 1
ATOM 3059 O O . GLY A 1 395 ? -4.048 33.293 29.654 1.00 49.19 395 GLY A O 1
ATOM 3060 N N . GLY A 1 396 ? -4.719 32.609 27.621 1.00 47.97 396 GLY A N 1
ATOM 3061 C CA . GLY A 1 396 ? -4.243 31.229 27.747 1.00 47.97 396 GLY A CA 1
ATOM 3062 C C . GLY A 1 396 ? -2.834 31.006 27.184 1.00 47.97 396 GLY A C 1
ATOM 3063 O O . GLY A 1 396 ? -2.648 31.046 25.973 1.00 47.97 396 GLY A O 1
ATOM 3064 N N . ALA A 1 397 ? -1.885 30.648 28.060 1.00 45.81 397 ALA A N 1
ATOM 3065 C CA . ALA A 1 397 ? -0.465 30.383 27.760 1.00 45.81 397 ALA A CA 1
ATOM 3066 C C . ALA A 1 397 ? 0.334 31.598 27.229 1.00 45.81 397 ALA A C 1
ATOM 3068 O O . ALA A 1 397 ? -0.217 32.658 26.948 1.00 45.81 397 ALA A O 1
ATOM 3069 N N . ASN A 1 398 ? 1.667 31.467 27.174 1.00 53.09 398 ASN A N 1
ATOM 3070 C CA . ASN A 1 398 ? 2.585 32.557 26.817 1.00 53.09 398 ASN A CA 1
ATOM 3071 C C . ASN A 1 398 ? 2.330 33.035 25.373 1.00 53.09 398 ASN A C 1
ATOM 3073 O O . ASN A 1 398 ? 2.798 32.416 24.414 1.00 53.09 398 ASN A O 1
ATOM 3077 N N . ALA A 1 399 ? 1.602 34.144 25.223 1.00 48.25 399 ALA A N 1
ATOM 3078 C CA . ALA A 1 399 ? 1.257 34.713 23.920 1.00 48.25 399 ALA A CA 1
ATOM 3079 C C . ALA A 1 399 ? 2.507 35.008 23.073 1.00 48.25 399 ALA A C 1
ATOM 3081 O O . ALA A 1 399 ? 2.533 34.665 21.896 1.00 48.25 399 ALA A O 1
ATOM 3082 N N . ASP A 1 400 ? 3.578 35.515 23.692 1.00 50.06 400 ASP A N 1
ATOM 3083 C CA . ASP A 1 400 ? 4.858 35.790 23.026 1.00 50.06 400 ASP A CA 1
ATOM 3084 C C . ASP A 1 400 ? 5.534 34.527 22.460 1.00 50.06 400 ASP A C 1
ATOM 3086 O O . ASP A 1 400 ? 6.240 34.598 21.456 1.00 50.06 400 ASP A O 1
ATOM 3090 N N . ASP A 1 401 ? 5.346 33.355 23.075 1.00 50.19 401 ASP A N 1
ATOM 3091 C CA . ASP A 1 401 ? 5.926 32.098 22.578 1.00 50.19 401 ASP A CA 1
ATOM 3092 C C . ASP A 1 401 ? 5.085 31.518 21.435 1.00 50.19 401 ASP A C 1
ATOM 3094 O O . ASP A 1 401 ? 5.631 30.989 20.467 1.00 50.19 401 ASP A O 1
ATOM 3098 N N . LEU A 1 402 ? 3.759 31.676 21.510 1.00 50.06 402 LEU A N 1
ATOM 3099 C CA . LEU A 1 402 ? 2.824 31.296 20.450 1.00 50.06 402 LEU A CA 1
ATOM 3100 C C . LEU A 1 402 ? 2.960 32.198 19.214 1.00 50.06 402 LEU A C 1
ATOM 3102 O O . LEU A 1 402 ? 2.991 31.687 18.096 1.00 50.06 402 LEU A O 1
ATOM 3106 N N . GLU A 1 403 ? 3.104 33.514 19.396 1.00 50.53 403 GLU A N 1
ATOM 3107 C CA . GLU A 1 403 ? 3.367 34.456 18.303 1.00 50.53 403 GLU A CA 1
ATOM 3108 C C . GLU A 1 403 ? 4.723 34.187 17.639 1.00 50.53 403 GLU A C 1
ATOM 3110 O O . GLU A 1 403 ? 4.794 34.193 16.409 1.00 50.53 403 GLU A O 1
ATOM 3115 N N . ARG A 1 404 ? 5.776 33.879 18.414 1.00 53.03 404 ARG A N 1
ATOM 3116 C CA . ARG A 1 404 ? 7.094 33.493 17.874 1.00 53.03 404 ARG A CA 1
ATOM 3117 C C . ARG A 1 404 ? 7.056 32.167 17.117 1.00 53.03 404 ARG A C 1
ATOM 3119 O O . ARG A 1 404 ? 7.554 32.094 15.995 1.00 53.03 404 ARG A O 1
ATOM 3126 N N . LEU A 1 405 ? 6.408 31.134 17.662 1.00 51.12 405 LEU A N 1
ATOM 3127 C CA . LEU A 1 405 ? 6.213 29.856 16.963 1.00 51.12 405 LEU A CA 1
ATOM 3128 C C . LEU A 1 405 ? 5.417 30.030 15.663 1.00 51.12 405 LEU A C 1
ATOM 3130 O O . LEU A 1 405 ? 5.797 29.461 14.636 1.00 51.12 405 LEU A O 1
ATOM 3134 N N . ALA A 1 406 ? 4.358 30.842 15.674 1.00 50.34 406 ALA A N 1
ATOM 3135 C CA . ALA A 1 406 ? 3.576 31.144 14.480 1.00 50.34 406 ALA A CA 1
ATOM 3136 C C . ALA A 1 406 ? 4.392 31.932 13.440 1.00 50.34 406 ALA A C 1
ATOM 3138 O O . ALA A 1 406 ? 4.425 31.538 12.276 1.00 50.34 406 ALA A O 1
ATOM 3139 N N . ALA A 1 407 ? 5.098 32.994 13.844 1.00 50.38 407 ALA A N 1
ATOM 3140 C CA . ALA A 1 407 ? 5.930 33.808 12.955 1.00 50.38 407 ALA A CA 1
ATOM 3141 C C . ALA A 1 407 ? 7.083 33.001 12.330 1.00 50.38 407 ALA A C 1
ATOM 3143 O O . ALA A 1 407 ? 7.301 33.077 11.120 1.00 50.38 407 ALA A O 1
ATOM 3144 N N . SER A 1 408 ? 7.762 32.169 13.125 1.00 51.00 408 SER A N 1
ATOM 3145 C CA . SER A 1 408 ? 8.818 31.260 12.662 1.00 51.00 408 SER A CA 1
ATOM 3146 C C . SER A 1 408 ? 8.284 30.215 11.671 1.00 51.00 408 SER A C 1
ATOM 3148 O O . SER A 1 408 ? 8.845 30.029 10.589 1.00 51.00 408 SER A O 1
ATOM 3150 N N . SER A 1 409 ? 7.124 29.614 11.967 1.00 50.31 409 SER A N 1
ATOM 3151 C CA . SER A 1 409 ? 6.479 28.642 11.072 1.00 50.31 409 SER A CA 1
ATOM 3152 C C . SER A 1 409 ? 6.011 29.277 9.755 1.00 50.31 409 SER A C 1
ATOM 3154 O O . SER A 1 409 ? 6.150 28.671 8.694 1.00 50.31 409 SER A O 1
ATOM 3156 N N . ILE A 1 410 ? 5.498 30.513 9.799 1.00 51.94 410 ILE A N 1
ATOM 3157 C CA . ILE A 1 410 ? 5.135 31.295 8.606 1.00 51.94 410 ILE A CA 1
ATOM 3158 C C . ILE A 1 410 ? 6.388 31.621 7.779 1.00 51.94 410 ILE A C 1
ATOM 3160 O O . ILE A 1 410 ? 6.364 31.473 6.560 1.00 51.94 410 ILE A O 1
ATOM 3164 N N . HIS A 1 411 ? 7.499 32.004 8.413 1.00 51.28 411 HIS A N 1
ATOM 3165 C CA . HIS A 1 411 ? 8.771 32.286 7.739 1.00 51.28 411 HIS A CA 1
ATOM 3166 C C . HIS A 1 411 ? 9.348 31.052 7.020 1.00 51.28 411 HIS A C 1
ATOM 3168 O O . HIS A 1 411 ? 9.773 31.147 5.864 1.00 51.28 411 HIS A O 1
ATOM 3174 N N . GLN A 1 412 ? 9.306 29.877 7.655 1.00 51.38 412 GLN A N 1
ATOM 3175 C CA . GLN A 1 412 ? 9.740 28.616 7.040 1.00 51.38 412 GLN A CA 1
ATOM 3176 C C . GLN A 1 412 ? 8.812 28.170 5.902 1.00 51.38 412 GLN A C 1
ATOM 3178 O O . GLN A 1 412 ? 9.292 27.811 4.829 1.00 51.38 412 GLN A O 1
ATOM 3183 N N . ALA A 1 413 ? 7.491 28.265 6.079 1.00 51.78 413 ALA A N 1
ATOM 3184 C CA . ALA A 1 413 ? 6.532 27.986 5.010 1.00 51.78 413 ALA A CA 1
ATOM 3185 C C . ALA A 1 413 ? 6.737 28.912 3.796 1.00 51.78 413 ALA A C 1
ATOM 3187 O O . ALA A 1 413 ? 6.740 28.465 2.648 1.00 51.78 413 ALA A O 1
ATOM 3188 N N . TRP A 1 414 ? 6.937 30.208 4.051 1.00 53.06 414 TRP A N 1
ATOM 3189 C CA . TRP A 1 414 ? 7.010 31.235 3.015 1.00 53.06 414 TRP A CA 1
ATOM 3190 C C . TRP A 1 414 ? 8.315 31.198 2.210 1.00 53.06 414 TRP A C 1
ATOM 3192 O O . TRP A 1 414 ? 8.277 31.239 0.980 1.00 53.06 414 TRP A O 1
ATOM 3202 N N . SER A 1 415 ? 9.462 31.046 2.881 1.00 51.84 415 SER A N 1
ATOM 3203 C CA . SER A 1 4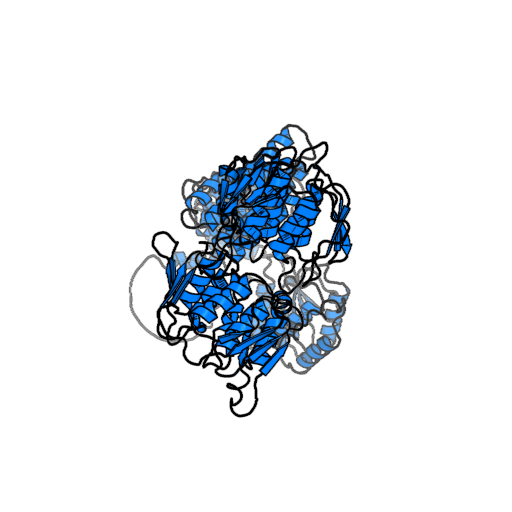15 ? 10.774 30.939 2.216 1.00 51.84 415 SER A CA 1
ATOM 3204 C C . SER A 1 415 ? 10.858 29.746 1.251 1.00 51.84 415 SER A C 1
ATOM 3206 O O . SER A 1 415 ? 11.521 29.827 0.217 1.00 51.84 415 SER A O 1
ATOM 3208 N N . LEU A 1 416 ? 10.130 28.662 1.536 1.00 47.62 416 LEU A N 1
ATOM 3209 C CA . LEU A 1 416 ? 10.063 27.469 0.691 1.00 47.62 416 LEU A CA 1
ATOM 3210 C C . LEU A 1 416 ? 8.988 27.553 -0.418 1.00 47.62 416 LEU A C 1
ATOM 3212 O O . LEU A 1 416 ? 9.130 26.901 -1.457 1.00 47.62 416 LEU A O 1
ATOM 3216 N N . MET A 1 417 ? 7.941 28.375 -0.257 1.00 52.19 417 MET A N 1
ATOM 3217 C CA . MET A 1 417 ? 6.896 28.566 -1.279 1.00 52.19 417 MET A CA 1
ATOM 3218 C C . MET A 1 417 ? 7.429 29.176 -2.583 1.00 52.19 417 MET A C 1
ATOM 3220 O O . MET A 1 417 ? 6.987 28.772 -3.660 1.00 52.19 417 MET A O 1
ATOM 3224 N N . ALA A 1 418 ? 8.394 30.099 -2.512 1.00 48.47 418 ALA A N 1
ATOM 3225 C CA . ALA A 1 418 ? 9.003 30.706 -3.699 1.00 48.47 418 ALA A CA 1
ATOM 3226 C C . ALA A 1 418 ? 9.716 29.665 -4.588 1.00 48.47 418 ALA A C 1
ATOM 3228 O O . ALA A 1 418 ? 9.562 29.688 -5.809 1.00 48.47 418 ALA A O 1
ATOM 3229 N N . SER A 1 419 ? 10.415 28.699 -3.981 1.00 48.69 419 SER A N 1
ATOM 3230 C CA . SER A 1 419 ? 11.034 27.575 -4.700 1.00 48.69 419 SER A CA 1
ATOM 3231 C C . SER A 1 419 ? 9.997 26.596 -5.260 1.00 48.69 419 SER A C 1
ATOM 3233 O O . SER A 1 419 ? 10.140 26.126 -6.385 1.00 48.69 419 SER A O 1
ATOM 3235 N N . ALA A 1 420 ? 8.919 26.313 -4.518 1.00 47.94 420 ALA A N 1
ATOM 3236 C CA . ALA A 1 420 ? 7.863 25.398 -4.964 1.00 47.94 420 ALA A CA 1
ATOM 3237 C C . ALA A 1 420 ? 7.041 25.943 -6.153 1.00 47.94 420 ALA A C 1
ATOM 3239 O O . ALA A 1 420 ? 6.614 25.173 -7.014 1.00 47.94 420 ALA A O 1
ATOM 3240 N N . LEU A 1 421 ? 6.855 27.265 -6.243 1.00 47.06 421 LEU A N 1
ATOM 3241 C CA . LEU A 1 421 ? 6.231 27.926 -7.399 1.00 47.06 421 LEU A CA 1
ATOM 3242 C C . LEU A 1 421 ? 7.145 27.944 -8.648 1.00 47.06 421 LEU A C 1
ATOM 3244 O O . LEU A 1 421 ? 6.666 28.216 -9.747 1.00 47.06 421 LEU A O 1
ATOM 3248 N N . GLY A 1 422 ? 8.434 27.615 -8.495 1.00 48.50 422 GLY A N 1
ATOM 3249 C CA . GLY A 1 422 ? 9.472 27.624 -9.535 1.00 48.50 422 GLY A CA 1
ATOM 3250 C C . GLY A 1 422 ? 9.603 26.357 -10.397 1.00 48.50 422 GLY A C 1
ATOM 3251 O O . GLY A 1 422 ? 10.591 26.238 -11.115 1.00 48.50 422 GLY A O 1
ATOM 3252 N N . ALA A 1 423 ? 8.615 25.451 -10.362 1.00 48.59 423 ALA A N 1
ATOM 3253 C CA . ALA A 1 423 ? 8.483 24.250 -11.210 1.00 48.59 423 ALA A CA 1
ATOM 3254 C C . ALA A 1 423 ? 9.258 22.963 -10.821 1.00 48.59 423 ALA A C 1
ATOM 3256 O O . ALA A 1 423 ? 9.630 22.191 -11.705 1.00 48.59 423 ALA A O 1
ATOM 3257 N N . ASP A 1 424 ? 9.398 22.650 -9.525 1.00 47.09 424 ASP A N 1
ATOM 3258 C CA . ASP A 1 424 ? 9.790 21.299 -9.071 1.00 47.09 424 ASP A CA 1
ATOM 3259 C C . ASP A 1 424 ? 8.703 20.609 -8.201 1.00 47.09 424 ASP A C 1
ATOM 3261 O O . ASP A 1 424 ? 8.444 21.031 -7.065 1.00 47.09 424 ASP A O 1
ATOM 3265 N N . PRO A 1 425 ? 8.082 19.507 -8.679 1.00 46.62 425 PRO A N 1
ATOM 3266 C CA . PRO A 1 425 ? 7.167 18.684 -7.886 1.00 46.62 425 PRO A CA 1
ATOM 3267 C C . PRO A 1 425 ? 7.800 18.067 -6.628 1.00 46.62 425 PRO A C 1
ATOM 3269 O O . PRO A 1 425 ? 7.084 17.795 -5.661 1.00 46.62 425 PRO A O 1
ATOM 3272 N N . LEU A 1 426 ? 9.117 17.830 -6.610 1.00 46.41 426 LEU A N 1
ATOM 3273 C CA . LEU A 1 426 ? 9.821 17.298 -5.442 1.00 46.41 426 LEU A CA 1
ATOM 3274 C C . LEU A 1 426 ? 9.953 18.367 -4.349 1.00 46.41 426 LEU A C 1
ATOM 3276 O O . LEU A 1 426 ? 9.663 18.071 -3.188 1.00 46.41 426 LEU A O 1
ATOM 3280 N N . ALA A 1 427 ? 10.283 19.612 -4.707 1.00 46.75 427 ALA A N 1
ATOM 3281 C CA . ALA A 1 427 ? 10.231 20.758 -3.799 1.00 46.75 427 ALA A CA 1
ATOM 3282 C C . ALA A 1 427 ? 8.826 20.952 -3.202 1.00 46.75 427 ALA A C 1
ATOM 3284 O O . ALA A 1 427 ? 8.694 21.082 -1.986 1.00 46.75 427 ALA A O 1
ATOM 3285 N N . ALA A 1 428 ? 7.763 20.865 -4.012 1.00 47.69 428 ALA A N 1
ATOM 3286 C CA . ALA A 1 428 ? 6.382 20.959 -3.525 1.00 47.69 428 ALA A CA 1
ATOM 3287 C C . ALA A 1 428 ? 5.995 19.813 -2.561 1.00 47.69 428 ALA A C 1
ATOM 3289 O O . ALA A 1 428 ? 5.348 20.049 -1.540 1.00 47.69 428 ALA A O 1
ATOM 3290 N N . ARG A 1 429 ? 6.425 18.570 -2.824 1.00 47.31 429 ARG A N 1
ATOM 3291 C CA . ARG A 1 429 ? 6.218 17.436 -1.895 1.00 47.31 429 ARG A CA 1
ATOM 3292 C C . ARG A 1 429 ? 7.048 17.567 -0.616 1.00 47.31 429 ARG A C 1
ATOM 3294 O O . ARG A 1 429 ? 6.573 17.200 0.455 1.00 47.31 429 ARG A O 1
ATOM 3301 N N . THR A 1 430 ? 8.263 18.100 -0.717 1.00 47.62 430 THR A N 1
ATOM 3302 C CA . THR A 1 430 ? 9.155 18.342 0.428 1.00 47.62 430 THR A CA 1
ATOM 3303 C C . THR A 1 430 ? 8.605 19.451 1.325 1.00 47.62 430 THR A C 1
ATOM 3305 O O . THR A 1 430 ? 8.566 19.273 2.538 1.00 47.62 430 THR A O 1
ATOM 3308 N N . LEU A 1 431 ? 8.068 20.525 0.733 1.00 49.53 431 LEU A N 1
ATOM 3309 C CA . LEU A 1 431 ? 7.298 21.572 1.411 1.00 49.53 431 LEU A CA 1
ATOM 3310 C C . LEU A 1 431 ? 6.104 20.975 2.173 1.00 49.53 431 LEU A C 1
ATOM 3312 O O . LEU A 1 431 ? 5.999 21.155 3.381 1.00 49.53 431 LEU A O 1
ATOM 3316 N N . MET A 1 432 ? 5.249 20.199 1.495 1.00 47.25 432 MET A N 1
ATOM 3317 C CA . MET A 1 432 ? 4.092 19.539 2.123 1.00 47.25 432 MET A CA 1
ATOM 3318 C C . MET A 1 432 ? 4.497 18.602 3.272 1.00 47.25 432 MET A C 1
ATOM 3320 O O . MET A 1 432 ? 3.782 18.513 4.267 1.00 47.25 432 MET A O 1
ATOM 3324 N N . ARG A 1 433 ? 5.644 17.917 3.163 1.00 47.72 433 ARG A N 1
ATOM 3325 C CA . ARG A 1 433 ? 6.176 17.048 4.221 1.00 47.72 433 ARG A CA 1
ATOM 3326 C C . ARG A 1 433 ? 6.680 17.849 5.421 1.00 47.72 433 ARG A C 1
ATOM 3328 O O . ARG A 1 433 ? 6.204 17.612 6.523 1.00 47.72 433 ARG A O 1
ATOM 3335 N N . ALA A 1 434 ? 7.552 18.833 5.202 1.00 47.47 434 ALA A N 1
ATOM 3336 C CA . ALA A 1 434 ? 8.056 19.702 6.265 1.00 47.47 434 ALA A CA 1
ATOM 3337 C C . ALA A 1 434 ? 6.907 20.424 6.991 1.00 47.47 434 ALA A C 1
ATOM 3339 O O . ALA A 1 434 ? 6.861 20.464 8.216 1.00 47.47 434 ALA A O 1
ATOM 3340 N N . MET A 1 435 ? 5.919 20.927 6.248 1.00 49.06 435 MET A N 1
ATOM 3341 C CA . MET A 1 435 ? 4.758 21.608 6.827 1.00 49.06 435 MET A CA 1
ATOM 3342 C C . MET A 1 435 ? 3.800 20.650 7.550 1.00 49.06 435 MET A C 1
ATOM 3344 O O . MET A 1 435 ? 3.164 21.071 8.512 1.00 49.06 435 MET A O 1
ATOM 3348 N N . ARG A 1 436 ? 3.746 19.360 7.176 1.00 48.84 436 ARG A N 1
ATOM 3349 C CA . ARG A 1 436 ? 3.079 18.312 7.973 1.00 48.84 436 ARG A CA 1
ATOM 3350 C C . ARG A 1 436 ? 3.826 18.047 9.287 1.00 48.84 436 ARG A C 1
ATOM 3352 O O . ARG A 1 436 ? 3.177 17.911 10.322 1.00 48.84 436 ARG A O 1
ATOM 3359 N N . ASP A 1 437 ? 5.158 18.040 9.269 1.00 47.53 437 ASP A N 1
ATOM 3360 C CA . ASP A 1 437 ? 5.981 17.872 10.476 1.00 47.53 437 ASP A CA 1
ATOM 3361 C C . ASP A 1 437 ? 5.820 19.075 11.438 1.00 47.53 437 ASP A C 1
ATOM 3363 O O . ASP A 1 437 ? 5.733 18.894 12.654 1.00 47.53 437 ASP A O 1
ATOM 3367 N N . HIS A 1 438 ? 5.642 20.297 10.912 1.00 50.19 438 HIS A N 1
ATOM 3368 C CA . HIS A 1 438 ? 5.337 21.493 11.714 1.00 50.19 438 HIS A CA 1
ATOM 3369 C C . HIS A 1 438 ? 3.997 21.432 12.470 1.00 50.19 438 HIS A C 1
ATOM 3371 O O . HIS A 1 438 ? 3.867 22.069 13.518 1.00 50.19 438 HIS A O 1
ATOM 3377 N N . VAL A 1 439 ? 3.018 20.636 12.017 1.00 48.00 439 VAL A N 1
ATOM 3378 C CA . VAL A 1 439 ? 1.711 20.498 12.696 1.00 48.00 439 VAL A CA 1
ATOM 3379 C C . VAL A 1 439 ? 1.871 19.995 14.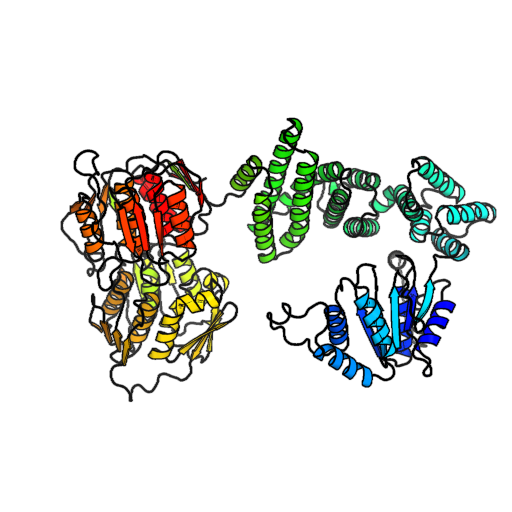127 1.00 48.00 439 VAL A C 1
ATOM 3381 O O . VAL A 1 439 ? 1.128 20.424 15.004 1.00 48.00 439 VAL A O 1
ATOM 3384 N N . ALA A 1 440 ? 2.859 19.135 14.392 1.00 43.25 440 ALA A N 1
ATOM 3385 C CA . ALA A 1 440 ? 3.107 18.586 15.724 1.00 43.25 440 ALA A CA 1
ATOM 3386 C C . ALA A 1 440 ? 3.427 19.659 16.786 1.00 43.25 440 ALA A C 1
ATOM 3388 O O . ALA A 1 440 ? 3.229 19.412 17.975 1.00 43.25 440 ALA A O 1
ATOM 3389 N N . TYR A 1 441 ? 3.881 20.844 16.361 1.00 43.28 441 TYR A N 1
ATOM 3390 C CA . TYR A 1 441 ? 4.274 21.959 17.226 1.00 43.28 441 TYR A CA 1
ATOM 3391 C C . TYR A 1 441 ? 3.174 23.022 17.402 1.00 43.28 441 TYR A C 1
ATOM 3393 O O . TYR A 1 441 ? 3.334 23.940 18.205 1.00 43.28 441 TYR A O 1
ATOM 3401 N N . LEU A 1 442 ? 2.049 22.912 16.683 1.00 45.19 442 LEU A N 1
ATOM 3402 C CA . LEU A 1 442 ? 0.895 23.800 16.859 1.00 45.19 442 LEU A CA 1
ATOM 3403 C C . LEU A 1 442 ? 0.074 23.413 18.108 1.00 45.19 442 LEU A C 1
ATOM 3405 O O . LEU A 1 442 ? 0.034 22.234 18.468 1.00 45.19 442 LEU A O 1
ATOM 3409 N N . PRO A 1 443 ? -0.657 24.351 18.744 1.00 44.69 443 PRO A N 1
ATOM 3410 C CA . PRO A 1 443 ? -1.619 24.026 19.798 1.00 44.69 443 PRO A CA 1
ATOM 3411 C C . PRO A 1 443 ? -2.695 23.040 19.320 1.00 44.69 443 PRO A C 1
ATOM 3413 O O . PRO A 1 443 ? -3.152 23.120 18.182 1.00 44.69 443 PRO A O 1
ATOM 3416 N N . GLY A 1 444 ? -3.153 22.142 20.199 1.00 41.50 444 GLY A N 1
ATOM 3417 C CA . GLY A 1 444 ? -4.109 21.073 19.861 1.00 41.50 444 GLY A CA 1
ATOM 3418 C C . GLY A 1 444 ? -5.345 21.499 19.038 1.00 41.50 444 GLY A C 1
ATOM 3419 O O . GLY A 1 444 ? -5.635 20.838 18.040 1.00 41.50 444 GLY A O 1
ATOM 3420 N N . PRO A 1 445 ? -6.044 22.607 19.367 1.00 41.41 445 PRO A N 1
ATOM 3421 C CA . PRO A 1 445 ? -7.164 23.102 18.557 1.00 41.41 445 PRO A CA 1
ATOM 3422 C C . PRO A 1 445 ? -6.749 23.497 17.130 1.00 41.41 445 PRO A C 1
ATOM 3424 O O . PRO A 1 445 ? -7.438 23.177 16.164 1.00 41.41 445 PRO A O 1
ATOM 3427 N N . SER A 1 446 ? -5.584 24.133 16.985 1.00 42.44 446 SER A N 1
ATOM 3428 C CA . SER A 1 446 ? -5.012 24.531 15.696 1.00 42.44 446 SER A CA 1
ATOM 3429 C C . SER A 1 446 ? -4.579 23.328 14.852 1.00 42.44 446 SER A C 1
ATOM 3431 O O . SER A 1 446 ? -4.743 23.358 13.634 1.00 42.44 446 SER A O 1
ATOM 3433 N N . GLN A 1 447 ? -4.090 22.246 15.475 1.00 48.44 447 GLN A N 1
ATOM 3434 C CA . GLN A 1 447 ? -3.792 20.989 14.770 1.00 48.44 447 GLN A CA 1
ATOM 3435 C C . GLN A 1 447 ? -5.046 20.387 14.123 1.00 48.44 447 GLN A C 1
ATOM 3437 O O . GLN A 1 447 ? -4.977 19.886 13.000 1.00 48.44 447 GLN A O 1
ATOM 3442 N N . LEU A 1 448 ? -6.187 20.446 14.819 1.00 42.94 448 LEU A N 1
ATOM 3443 C CA . LEU A 1 448 ? -7.462 19.919 14.331 1.00 42.94 448 LEU A CA 1
ATOM 3444 C C . LEU A 1 448 ? -7.942 20.692 13.092 1.00 42.94 448 LEU A C 1
ATOM 3446 O O . LEU A 1 448 ? -8.233 20.085 12.063 1.00 42.94 448 LEU A O 1
ATOM 3450 N N . ILE A 1 449 ? -7.930 22.028 13.172 1.00 42.97 449 ILE A N 1
ATOM 3451 C CA . ILE A 1 449 ? -8.285 22.934 12.067 1.00 42.97 449 ILE A CA 1
ATOM 3452 C C . ILE A 1 449 ? -7.374 22.685 10.855 1.00 42.97 449 ILE A C 1
ATOM 3454 O O . ILE A 1 449 ? -7.853 22.534 9.732 1.00 42.97 449 ILE A O 1
ATOM 3458 N N . PHE A 1 450 ? -6.061 22.572 11.072 1.00 44.50 450 PHE A N 1
ATOM 3459 C CA . PHE A 1 450 ? -5.100 22.355 9.990 1.00 44.50 450 PHE A CA 1
ATOM 3460 C C . PHE A 1 450 ? -5.297 21.008 9.271 1.00 44.50 450 PHE A C 1
ATOM 3462 O O . PHE A 1 450 ? -5.231 20.951 8.043 1.00 44.50 450 PHE A O 1
ATOM 3469 N N . ARG A 1 451 ? -5.596 19.930 10.013 1.00 49.81 451 ARG A N 1
ATOM 3470 C CA . ARG A 1 451 ? -5.895 18.607 9.430 1.00 49.81 451 ARG A CA 1
ATOM 3471 C C . ARG A 1 451 ? -7.203 18.605 8.635 1.00 49.81 451 ARG A C 1
ATOM 3473 O O . ARG A 1 451 ? -7.224 18.082 7.526 1.00 49.81 451 ARG A O 1
ATOM 3480 N N . GLN A 1 452 ? -8.254 19.252 9.145 1.00 42.19 452 GLN A N 1
ATOM 3481 C CA . GLN A 1 452 ? -9.534 19.391 8.433 1.00 42.19 452 GLN A CA 1
ATOM 3482 C C . GLN A 1 452 ? -9.398 20.196 7.126 1.00 42.19 452 GLN A C 1
ATOM 3484 O O . GLN A 1 452 ? -10.017 19.856 6.118 1.00 42.19 452 GLN A O 1
ATOM 3489 N N . LEU A 1 453 ? -8.564 21.243 7.110 1.00 39.72 453 LEU A N 1
ATOM 3490 C CA . LEU A 1 453 ? -8.350 22.090 5.927 1.00 39.72 453 LEU A CA 1
ATOM 3491 C C . LEU A 1 453 ? -7.452 21.452 4.859 1.00 39.72 453 LEU A C 1
ATOM 3493 O O . LEU A 1 453 ? -7.603 21.765 3.675 1.00 39.72 453 LEU A O 1
ATOM 3497 N N . LEU A 1 454 ? -6.542 20.553 5.248 1.00 46.28 454 LEU A N 1
ATOM 3498 C CA . LEU A 1 454 ? -5.703 19.815 4.301 1.00 46.28 454 LEU A CA 1
ATOM 3499 C C . LEU A 1 454 ? -6.489 18.815 3.441 1.00 46.28 454 LEU A C 1
ATOM 3501 O O . LEU A 1 454 ? -6.002 18.483 2.360 1.00 46.28 454 LEU A O 1
ATOM 3505 N N . ARG A 1 455 ? -7.672 18.365 3.897 1.00 49.66 455 ARG A N 1
ATOM 3506 C CA . ARG A 1 455 ? -8.482 17.298 3.276 1.00 49.66 455 ARG A CA 1
ATOM 3507 C C . ARG A 1 455 ? -7.620 16.153 2.752 1.00 49.66 455 ARG A C 1
ATOM 3509 O O . ARG A 1 455 ? -7.548 15.881 1.555 1.00 49.66 455 ARG A O 1
ATOM 3516 N N . GLU A 1 456 ? -6.945 15.492 3.679 1.00 53.25 456 GLU A N 1
ATOM 3517 C CA . GLU A 1 456 ? -6.534 14.116 3.438 1.00 53.25 456 GLU A CA 1
ATOM 3518 C C . GLU A 1 456 ? -7.813 13.281 3.441 1.00 53.25 456 GLU A C 1
ATOM 3520 O O . GLU A 1 456 ? -8.527 13.329 4.441 1.00 53.25 456 GLU A O 1
ATOM 3525 N N . ASP A 1 457 ? -8.108 12.574 2.341 1.00 64.94 457 ASP A N 1
ATOM 3526 C CA . ASP A 1 457 ? -9.310 11.740 2.204 1.00 64.94 457 ASP A CA 1
ATOM 3527 C C . ASP A 1 457 ? -9.552 10.955 3.503 1.00 64.94 457 ASP A C 1
ATOM 3529 O O . ASP A 1 457 ? -8.727 10.114 3.894 1.00 64.94 457 ASP A O 1
ATOM 3533 N N . SER A 1 458 ? -10.663 11.265 4.179 1.00 78.56 458 SER A N 1
ATOM 3534 C CA . SER A 1 458 ? -11.116 10.577 5.383 1.00 78.56 458 SER A CA 1
ATOM 3535 C C . SER A 1 458 ? -12.570 10.138 5.238 1.00 78.56 458 SER A C 1
ATOM 3537 O O . SER A 1 458 ? -13.376 10.749 4.525 1.00 78.56 458 SER A O 1
ATOM 3539 N N . ILE A 1 459 ? -12.893 9.021 5.885 1.00 89.06 459 ILE A N 1
ATOM 3540 C CA . ILE A 1 459 ? -14.255 8.492 5.946 1.00 89.06 459 ILE A CA 1
ATOM 3541 C C . ILE A 1 459 ? -14.697 8.404 7.400 1.00 89.06 459 ILE A C 1
ATOM 3543 O O . ILE A 1 459 ? -13.958 7.923 8.259 1.00 89.06 459 ILE A O 1
ATOM 3547 N N . VAL A 1 460 ? -15.916 8.861 7.663 1.00 92.50 460 VAL A N 1
ATOM 3548 C CA . VAL A 1 460 ? -16.588 8.723 8.952 1.00 92.50 460 VAL A CA 1
ATOM 3549 C C . VAL A 1 460 ? -17.566 7.564 8.837 1.00 92.50 460 VAL A C 1
ATOM 3551 O O . VAL A 1 460 ? -18.498 7.595 8.031 1.00 92.50 460 VAL A O 1
ATOM 3554 N N . VAL A 1 461 ? -17.332 6.524 9.631 1.00 95.62 461 VAL A N 1
ATOM 3555 C CA . VAL A 1 461 ? -18.207 5.361 9.769 1.00 95.62 461 VAL A CA 1
ATOM 3556 C C . VAL A 1 461 ? -18.978 5.520 11.073 1.00 95.62 461 VAL A C 1
ATOM 3558 O O . VAL A 1 461 ? -18.390 5.493 12.155 1.00 95.62 461 VAL A O 1
ATOM 3561 N N . HIS A 1 462 ? -20.295 5.680 10.973 1.00 94.38 462 HIS A N 1
ATOM 3562 C CA . HIS A 1 462 ? -21.179 5.724 12.133 1.00 94.38 462 HIS A CA 1
ATOM 3563 C C . HIS A 1 462 ? -21.489 4.282 12.556 1.00 94.38 462 HIS A C 1
ATOM 3565 O O . HIS A 1 462 ? -22.256 3.580 11.887 1.00 94.38 462 HIS A O 1
ATOM 3571 N N . GLY A 1 463 ? -20.856 3.816 13.634 1.00 90.75 463 GLY A N 1
ATOM 3572 C CA . GLY A 1 463 ? -20.981 2.436 14.103 1.00 90.75 463 GLY A CA 1
ATOM 3573 C C . GLY A 1 463 ? -22.373 2.080 14.644 1.00 90.75 463 GLY A C 1
ATOM 3574 O O . GLY A 1 463 ? -23.279 2.911 14.705 1.00 90.75 463 GLY A O 1
ATOM 3575 N N . SER A 1 464 ? -22.547 0.818 15.046 1.00 82.50 464 SER A N 1
ATOM 3576 C CA . SER A 1 464 ? -23.773 0.279 15.667 1.00 82.50 464 SER A CA 1
ATOM 3577 C C . SER A 1 464 ? -25.040 0.327 14.792 1.00 82.50 464 SER A C 1
ATOM 3579 O O . SER A 1 464 ? -26.159 0.221 15.297 1.00 82.50 464 SER A O 1
ATOM 3581 N N . HIS A 1 465 ? -24.879 0.417 13.469 1.00 88.25 465 HIS A N 1
ATOM 3582 C CA . HIS A 1 465 ? -25.967 0.293 12.498 1.00 88.25 465 HIS A CA 1
ATOM 3583 C C . HIS A 1 465 ? -26.072 -1.143 11.970 1.00 88.25 465 HIS A C 1
ATOM 3585 O O . HIS A 1 465 ? -25.102 -1.690 11.449 1.00 88.25 465 HIS A O 1
ATOM 3591 N N . SER A 1 466 ? -27.261 -1.746 12.067 1.00 90.69 466 SER A N 1
ATOM 3592 C CA . SER A 1 466 ? -27.526 -3.061 11.473 1.00 90.69 466 SER A CA 1
ATOM 3593 C C . SER A 1 466 ? -27.565 -2.989 9.948 1.00 90.69 466 SER A C 1
ATOM 3595 O O . SER A 1 466 ? -28.271 -2.151 9.381 1.00 90.69 466 SER A O 1
ATOM 3597 N N . LEU A 1 467 ? -26.882 -3.926 9.295 1.00 95.44 467 LEU A N 1
ATOM 3598 C CA . LEU A 1 467 ? -26.981 -4.158 7.858 1.00 95.44 467 LEU A CA 1
ATOM 3599 C C . LEU A 1 467 ? -28.236 -4.982 7.541 1.00 95.44 467 LEU A C 1
ATOM 3601 O O . LEU A 1 467 ? -28.680 -5.783 8.363 1.00 95.44 467 LEU A O 1
ATOM 3605 N N . ARG A 1 468 ? -28.833 -4.792 6.361 1.00 95.00 468 ARG A N 1
ATOM 3606 C CA . ARG A 1 468 ? -29.988 -5.577 5.893 1.00 95.00 468 ARG A CA 1
ATOM 3607 C C . ARG A 1 468 ? -29.987 -5.746 4.380 1.00 95.00 468 ARG A C 1
ATOM 3609 O O . ARG A 1 468 ? -29.658 -4.821 3.642 1.00 95.00 468 ARG A O 1
ATOM 3616 N N . GLY A 1 469 ? -30.480 -6.896 3.927 1.00 94.88 469 GLY A N 1
ATOM 3617 C CA . GLY A 1 469 ? -30.749 -7.174 2.517 1.00 94.88 469 GLY A CA 1
ATOM 3618 C C . GLY A 1 469 ? -29.688 -8.056 1.865 1.00 94.88 469 GLY A C 1
ATOM 3619 O O . GLY A 1 469 ? -29.070 -8.897 2.515 1.00 94.88 469 GLY A O 1
ATOM 3620 N N . SER A 1 470 ? -29.515 -7.890 0.555 1.00 95.38 470 SER A N 1
ATOM 3621 C CA . SER A 1 470 ? -28.686 -8.768 -0.271 1.00 95.38 470 SER A CA 1
ATOM 3622 C C . SER A 1 470 ? -27.682 -7.993 -1.113 1.00 95.38 470 SER A C 1
ATOM 3624 O O . SER A 1 470 ? -28.022 -6.962 -1.693 1.00 95.38 470 SER A O 1
ATOM 3626 N N . THR A 1 471 ? -26.482 -8.542 -1.265 1.00 96.06 471 THR A N 1
ATOM 3627 C CA . THR A 1 471 ? -25.443 -8.030 -2.167 1.00 96.06 471 THR A CA 1
ATOM 3628 C C . THR A 1 471 ? -24.765 -9.185 -2.916 1.00 96.06 471 THR A C 1
ATOM 3630 O O . THR A 1 471 ? -25.096 -10.353 -2.709 1.00 96.06 471 THR A O 1
ATOM 3633 N N . SER A 1 472 ? -23.835 -8.875 -3.815 1.00 94.25 472 SER A N 1
ATOM 3634 C CA . SER A 1 472 ? -23.009 -9.861 -4.521 1.00 94.25 472 SER A CA 1
ATOM 3635 C C . SER A 1 472 ? -21.545 -9.699 -4.137 1.00 94.25 472 SER A C 1
ATOM 3637 O O . SER A 1 472 ? -21.065 -8.569 -3.971 1.00 94.25 472 SER A O 1
ATOM 3639 N N . AL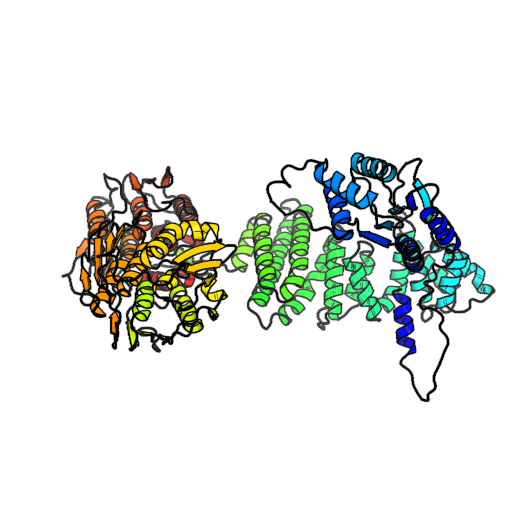A A 1 473 ? -20.832 -10.824 -4.073 1.00 93.00 473 ALA A N 1
ATOM 3640 C CA . ALA A 1 473 ? -19.381 -10.827 -4.194 1.00 93.00 473 ALA A CA 1
ATOM 3641 C C . ALA A 1 473 ? -18.979 -10.218 -5.551 1.00 93.00 473 ALA A C 1
ATOM 3643 O O . ALA A 1 473 ? -19.677 -10.415 -6.555 1.00 93.00 473 ALA A O 1
ATOM 3644 N N . LEU A 1 474 ? -17.894 -9.445 -5.572 1.00 90.25 474 LEU A N 1
ATOM 3645 C CA . LEU A 1 474 ? -17.346 -8.845 -6.790 1.00 90.25 474 LEU A CA 1
ATOM 3646 C C . LEU A 1 474 ? -16.259 -9.724 -7.431 1.00 90.25 474 LEU A C 1
ATOM 3648 O O . LEU A 1 474 ? -15.597 -10.484 -6.726 1.00 90.25 474 LEU A O 1
ATOM 3652 N N . PRO A 1 475 ? -16.025 -9.598 -8.752 1.00 85.00 475 PRO A N 1
ATOM 3653 C CA . PRO A 1 475 ? -14.892 -10.227 -9.430 1.00 85.00 475 PRO A CA 1
ATOM 3654 C C . PRO A 1 475 ? -13.530 -9.775 -8.886 1.00 85.00 475 PRO A C 1
ATOM 3656 O O . PRO A 1 475 ? -13.372 -8.630 -8.453 1.00 85.00 475 PRO A O 1
ATOM 3659 N N . SER A 1 476 ? -12.526 -10.653 -8.931 1.00 78.62 476 SER A N 1
ATOM 3660 C CA . SER A 1 476 ? -11.245 -10.370 -8.280 1.00 78.62 476 SER A CA 1
ATOM 3661 C C . SER A 1 476 ? -10.321 -9.406 -9.028 1.00 78.62 476 SER A C 1
ATOM 3663 O O . SER A 1 476 ? -9.942 -9.624 -10.180 1.00 78.62 476 SER A O 1
ATOM 3665 N N . GLY A 1 477 ? -9.838 -8.395 -8.296 1.00 76.81 477 GLY A N 1
ATOM 3666 C CA . GLY A 1 477 ? -8.739 -7.527 -8.723 1.00 76.81 477 GLY A CA 1
ATOM 3667 C C . GLY A 1 477 ? -7.354 -8.178 -8.635 1.00 76.81 477 GLY A C 1
ATOM 3668 O O . GLY A 1 477 ? -6.509 -7.907 -9.483 1.00 76.81 477 GLY A O 1
ATOM 3669 N N . ARG A 1 478 ? -7.114 -9.085 -7.676 1.00 81.12 478 ARG A N 1
ATOM 3670 C CA . ARG A 1 478 ? -5.805 -9.754 -7.516 1.00 81.12 478 ARG A CA 1
ATOM 3671 C C . ARG A 1 478 ? -5.488 -10.704 -8.671 1.00 81.12 478 ARG A C 1
ATOM 3673 O O . ARG A 1 478 ? -4.345 -10.769 -9.108 1.00 81.12 478 ARG A O 1
ATOM 3680 N N . ALA A 1 479 ? -6.498 -11.383 -9.214 1.00 88.38 479 ALA A N 1
ATOM 3681 C CA . ALA A 1 479 ? -6.337 -12.215 -10.407 1.00 88.38 479 ALA A CA 1
ATOM 3682 C C . ALA A 1 479 ? -6.177 -11.396 -11.707 1.00 88.38 479 ALA A C 1
ATOM 3684 O O . ALA A 1 479 ? -5.683 -11.925 -12.703 1.00 88.38 479 ALA A O 1
ATOM 3685 N N . ALA A 1 480 ? -6.536 -10.105 -11.717 1.00 91.50 480 ALA A N 1
ATOM 3686 C CA . ALA A 1 480 ? -6.546 -9.291 -12.933 1.00 91.50 480 ALA A CA 1
ATOM 3687 C C . ALA A 1 480 ? -5.162 -9.161 -13.583 1.00 91.50 480 ALA A C 1
ATOM 3689 O O . ALA A 1 480 ? -5.029 -9.392 -14.781 1.00 91.50 480 ALA A O 1
ATOM 3690 N N . ILE A 1 481 ? -4.121 -8.834 -12.813 1.00 92.31 481 ILE A N 1
ATOM 3691 C CA . ILE A 1 481 ? -2.759 -8.667 -13.347 1.00 92.31 481 ILE A CA 1
ATOM 3692 C C . ILE A 1 481 ? -2.173 -9.997 -13.865 1.00 92.31 481 ILE A C 1
ATOM 3694 O O . ILE A 1 481 ? -1.684 -10.008 -14.997 1.00 92.31 481 ILE A O 1
ATOM 3698 N N . PRO A 1 482 ? -2.271 -11.130 -13.139 1.00 93.38 482 PRO A N 1
ATOM 3699 C CA . PRO A 1 482 ? -1.961 -12.458 -13.674 1.00 93.38 482 PRO A CA 1
ATOM 3700 C C . PRO A 1 482 ? -2.673 -12.774 -15.000 1.00 93.38 482 PRO A C 1
ATOM 3702 O O . PRO A 1 482 ? -2.023 -13.230 -15.940 1.00 93.38 482 PRO A O 1
ATOM 3705 N N . LEU A 1 483 ? -3.975 -12.479 -15.116 1.00 94.44 483 LEU A N 1
ATOM 3706 C CA . LEU A 1 483 ? -4.760 -12.693 -16.342 1.00 94.44 483 LEU A CA 1
ATOM 3707 C C . LEU A 1 483 ? -4.333 -11.763 -17.492 1.00 94.44 483 LEU A C 1
ATOM 3709 O O . LEU A 1 483 ? -4.213 -12.211 -18.631 1.00 94.44 483 LEU A O 1
ATOM 3713 N N . ILE A 1 484 ? -4.042 -10.492 -17.201 1.00 94.50 484 ILE A N 1
ATOM 3714 C CA . ILE A 1 484 ? -3.504 -9.512 -18.159 1.00 94.50 484 ILE A CA 1
ATOM 3715 C C . ILE A 1 484 ? -2.140 -9.970 -18.697 1.00 94.50 484 ILE A C 1
ATOM 3717 O O . ILE A 1 484 ? -1.895 -9.889 -19.898 1.00 94.50 484 ILE A O 1
ATOM 3721 N N . LEU A 1 485 ? -1.261 -10.489 -17.835 1.00 92.75 485 LEU A N 1
ATOM 3722 C CA . LEU A 1 485 ? 0.019 -11.069 -18.250 1.00 92.75 485 LEU A CA 1
ATOM 3723 C C . LEU A 1 485 ? -0.197 -12.330 -19.102 1.00 92.75 485 LEU A C 1
ATOM 3725 O O . LEU A 1 485 ? 0.402 -12.468 -20.164 1.00 92.75 485 LEU A O 1
ATOM 3729 N N . CYS A 1 486 ? -1.111 -13.211 -18.699 1.00 91.88 486 CYS A N 1
ATOM 3730 C CA . CYS A 1 486 ? -1.510 -14.380 -19.483 1.00 91.88 486 CYS A CA 1
ATOM 3731 C C . CYS A 1 486 ? -1.998 -14.022 -20.897 1.00 91.88 486 CYS A C 1
ATOM 3733 O O . CYS A 1 486 ? -1.628 -14.680 -21.870 1.00 91.88 486 CYS A O 1
ATOM 3735 N N . ALA A 1 487 ? -2.777 -12.946 -21.031 1.00 92.50 487 ALA A N 1
ATOM 3736 C CA . ALA A 1 487 ? -3.258 -12.456 -22.317 1.00 92.50 487 ALA A CA 1
ATOM 3737 C C . ALA A 1 487 ? -2.122 -12.061 -23.282 1.00 92.50 487 ALA A C 1
ATOM 3739 O O . ALA A 1 487 ? -2.311 -12.189 -24.491 1.00 92.50 487 ALA A O 1
ATOM 3740 N N . LEU A 1 488 ? -0.953 -11.649 -22.768 1.00 90.44 488 LEU A N 1
ATOM 3741 C CA . LEU A 1 488 ? 0.242 -11.303 -23.554 1.00 90.44 488 LEU A CA 1
ATOM 3742 C C . LEU A 1 488 ? 1.014 -12.520 -24.090 1.00 90.44 488 LEU A C 1
ATOM 3744 O O . LEU A 1 488 ? 1.948 -12.344 -24.868 1.00 90.44 488 LEU A O 1
ATOM 3748 N N . LEU A 1 489 ? 0.634 -13.746 -23.712 1.00 88.12 489 LEU A N 1
ATOM 3749 C CA . LEU A 1 489 ? 1.174 -14.971 -24.315 1.00 88.12 489 LEU A CA 1
ATOM 3750 C C . LEU A 1 489 ? 0.478 -15.328 -25.643 1.00 88.12 489 LEU A C 1
ATOM 3752 O O . LEU A 1 489 ? 0.963 -16.177 -26.390 1.00 88.12 489 LEU A O 1
ATOM 3756 N N . ASN A 1 490 ? -0.658 -14.691 -25.953 1.00 88.38 490 ASN A N 1
ATOM 3757 C CA . ASN A 1 490 ? -1.452 -14.943 -27.156 1.00 88.38 490 ASN A CA 1
ATOM 3758 C C . ASN A 1 490 ? -0.832 -14.257 -28.387 1.00 88.38 490 ASN A C 1
ATOM 3760 O O . ASN A 1 490 ? -1.234 -13.160 -28.784 1.00 88.38 490 ASN A O 1
ATOM 3764 N N . HIS A 1 491 ? 0.179 -14.885 -28.982 1.00 79.12 491 HIS A N 1
ATOM 3765 C CA . HIS A 1 491 ? 0.884 -14.394 -30.164 1.00 79.12 491 HIS A CA 1
ATOM 3766 C C . HIS A 1 491 ? 0.092 -14.683 -31.452 1.00 79.12 491 HIS A C 1
ATOM 3768 O O . HIS A 1 491 ? 0.348 -15.660 -32.158 1.00 79.12 491 HIS A O 1
ATOM 3774 N N . GLY A 1 492 ? -0.853 -13.798 -31.785 1.00 70.38 492 GLY A N 1
ATOM 3775 C CA . GLY A 1 492 ? -1.561 -13.815 -33.074 1.00 70.38 492 GLY A CA 1
ATOM 3776 C C . GLY A 1 492 ? -3.079 -13.631 -33.017 1.00 70.38 492 GLY A C 1
ATOM 3777 O O . GLY A 1 492 ? -3.726 -13.789 -34.048 1.00 70.38 492 GLY A O 1
ATOM 3778 N N . GLY A 1 493 ? -3.647 -13.305 -31.855 1.00 78.62 493 GLY A N 1
ATOM 3779 C CA . GLY A 1 493 ? -5.070 -12.993 -31.695 1.00 78.62 493 GLY A CA 1
ATOM 3780 C C . GLY A 1 493 ? -5.315 -11.907 -30.649 1.00 78.62 493 GLY A C 1
ATOM 3781 O O . GLY A 1 493 ? -4.370 -11.362 -30.069 1.00 78.62 493 GLY A O 1
ATOM 3782 N N . ALA A 1 494 ? -6.588 -11.582 -30.417 1.00 87.94 494 ALA A N 1
ATOM 3783 C CA . ALA A 1 494 ? -6.990 -10.712 -29.317 1.00 87.94 494 ALA A CA 1
ATOM 3784 C C . ALA A 1 494 ? -7.516 -11.535 -28.134 1.00 87.94 494 ALA A C 1
ATOM 3786 O O . ALA A 1 494 ? -8.196 -12.547 -28.298 1.00 87.94 494 ALA A O 1
ATOM 3787 N N . SER A 1 495 ? -7.230 -11.061 -26.928 1.00 94.69 495 SER A N 1
ATOM 3788 C CA . SER A 1 495 ? -7.747 -11.605 -25.677 1.00 94.69 495 SER A CA 1
ATOM 3789 C C . SER A 1 495 ? -8.767 -10.622 -25.100 1.00 94.69 495 SER A C 1
ATOM 3791 O O . SER A 1 495 ? -8.458 -9.443 -24.930 1.00 94.69 495 SER A O 1
ATOM 3793 N N . VAL A 1 496 ? -9.978 -11.090 -24.802 1.00 95.44 496 VAL A N 1
ATOM 3794 C CA . VAL A 1 496 ? -11.038 -10.321 -24.139 1.00 95.44 496 VAL A CA 1
ATOM 3795 C C . VAL A 1 496 ? -11.223 -10.861 -22.727 1.00 95.44 496 VAL A C 1
ATOM 3797 O O . VAL A 1 496 ? -11.689 -11.986 -22.537 1.00 95.44 496 VAL A O 1
ATOM 3800 N N . LEU A 1 497 ? -10.847 -10.054 -21.741 1.00 95.38 497 LEU A N 1
ATOM 3801 C CA . LEU A 1 497 ? -11.022 -10.350 -20.326 1.00 95.38 497 LEU A CA 1
ATOM 3802 C C . LEU A 1 497 ? -12.278 -9.636 -19.823 1.00 95.38 497 LEU A C 1
ATOM 3804 O O . LEU A 1 497 ? -12.419 -8.430 -20.011 1.00 95.38 497 LEU A O 1
ATOM 3808 N N . THR A 1 498 ? -13.185 -10.359 -19.175 1.00 94.25 498 THR A N 1
ATOM 3809 C CA . THR A 1 498 ? -14.385 -9.789 -18.543 1.00 94.25 498 THR A CA 1
ATOM 3810 C C . THR A 1 498 ? -14.402 -10.097 -17.051 1.00 94.25 498 THR A C 1
ATOM 3812 O O . THR A 1 498 ? -13.718 -11.010 -16.586 1.00 94.25 498 THR A O 1
ATOM 3815 N N . GLY A 1 499 ? -15.165 -9.329 -16.272 1.00 88.69 499 GLY A N 1
ATOM 3816 C CA . GLY A 1 499 ? -15.144 -9.464 -14.811 1.00 88.69 499 GLY A CA 1
ATOM 3817 C C . GLY A 1 499 ? -13.821 -8.999 -14.195 1.00 88.69 499 GLY A C 1
ATOM 3818 O O . GLY A 1 499 ? -13.347 -9.591 -13.239 1.00 88.69 499 GLY A O 1
ATOM 3819 N N . LEU A 1 500 ? -13.191 -7.957 -14.736 1.00 90.75 500 LEU A N 1
ATOM 3820 C CA . LEU A 1 500 ? -12.067 -7.293 -14.071 1.00 90.75 500 LEU A CA 1
ATOM 3821 C C . LEU A 1 500 ? -12.567 -5.987 -13.439 1.00 90.75 500 LEU A C 1
ATOM 3823 O O . LEU A 1 500 ? -13.307 -5.260 -14.104 1.00 90.75 500 LEU A O 1
ATOM 3827 N N . PRO A 1 501 ? -12.197 -5.654 -12.189 1.00 85.19 501 PRO A N 1
ATOM 3828 C CA . PRO A 1 501 ? -12.592 -4.384 -11.597 1.00 85.19 501 PRO A CA 1
ATOM 3829 C C . PRO A 1 501 ? -11.851 -3.215 -12.257 1.00 85.19 501 PRO A C 1
ATOM 3831 O O . PRO A 1 501 ? -10.669 -3.302 -12.586 1.00 85.19 501 PRO A O 1
ATOM 3834 N N . TYR A 1 502 ? -12.535 -2.082 -12.403 1.00 83.44 502 TYR A N 1
ATOM 3835 C CA . TYR A 1 502 ? -11.950 -0.854 -12.939 1.00 83.44 502 TYR A CA 1
ATOM 3836 C C . TYR A 1 502 ? -11.240 -0.057 -11.824 1.00 83.44 502 TYR A C 1
ATOM 3838 O O . TYR A 1 502 ? -11.757 0.947 -11.338 1.00 83.44 502 TYR A O 1
ATOM 3846 N N . SER A 1 503 ? -10.074 -0.536 -11.372 1.00 80.25 503 SER A N 1
ATOM 3847 C CA . SER A 1 503 ? -9.290 0.075 -10.279 1.00 80.25 503 SER A CA 1
ATOM 3848 C C . SER A 1 503 ? -8.147 0.976 -10.771 1.00 80.25 503 SER A C 1
ATOM 3850 O O . SER A 1 503 ? -7.731 0.889 -11.930 1.00 80.25 503 SER A O 1
ATOM 3852 N N . GLU A 1 504 ? -7.603 1.836 -9.896 1.00 79.12 504 GLU A N 1
ATOM 3853 C CA . GLU A 1 504 ? -6.421 2.648 -10.234 1.00 79.12 504 GLU A CA 1
ATOM 3854 C C . GLU A 1 504 ? -5.208 1.758 -10.546 1.00 79.12 504 GLU A C 1
ATOM 3856 O O . GLU A 1 504 ? -4.556 1.981 -11.562 1.00 79.12 504 GLU A O 1
ATOM 3861 N N . GLU A 1 505 ? -4.941 0.710 -9.753 1.00 81.19 505 GLU A N 1
ATOM 3862 C CA . GLU A 1 505 ? -3.806 -0.187 -10.010 1.00 81.19 505 GLU A CA 1
ATOM 3863 C C . GLU A 1 505 ? -3.883 -0.836 -11.401 1.00 81.19 505 GLU A C 1
ATOM 3865 O O . GLU A 1 505 ? -2.909 -0.782 -12.158 1.00 81.19 505 GLU A O 1
ATOM 3870 N N . ILE A 1 506 ? -5.034 -1.416 -11.762 1.00 86.81 506 ILE A N 1
ATOM 3871 C CA . ILE A 1 506 ? -5.208 -2.081 -13.059 1.00 86.81 506 ILE A CA 1
ATOM 3872 C C . ILE A 1 506 ? -5.067 -1.058 -14.189 1.00 86.81 506 ILE A C 1
ATOM 3874 O O . ILE A 1 506 ? -4.370 -1.317 -15.167 1.00 86.81 506 ILE A O 1
ATOM 3878 N N . ASN A 1 507 ? -5.653 0.133 -14.053 1.00 87.06 507 ASN A N 1
ATOM 3879 C CA . ASN A 1 507 ? -5.557 1.169 -15.081 1.00 87.06 507 ASN A CA 1
ATOM 3880 C C . ASN A 1 507 ? -4.135 1.738 -15.232 1.00 87.06 507 ASN A C 1
ATOM 3882 O O . ASN A 1 507 ? -3.672 1.892 -16.364 1.00 87.06 507 ASN A O 1
ATOM 3886 N N . SER A 1 508 ? -3.401 1.956 -14.136 1.00 85.44 508 SER A N 1
ATOM 3887 C CA . SER A 1 508 ? -1.973 2.306 -14.161 1.00 85.44 508 SER A CA 1
ATOM 3888 C C . SER A 1 508 ? -1.130 1.220 -14.831 1.00 85.44 508 SER A C 1
ATOM 3890 O O . SER A 1 508 ? -0.250 1.530 -15.638 1.00 85.44 508 SER A O 1
ATOM 3892 N N . PHE A 1 509 ? -1.426 -0.056 -14.566 1.00 89.88 509 PHE A N 1
ATOM 3893 C CA . PHE A 1 509 ? -0.761 -1.183 -15.217 1.00 89.88 509 PHE A CA 1
ATOM 3894 C C . PHE A 1 509 ? -1.082 -1.252 -16.722 1.00 89.88 509 PHE A C 1
ATOM 3896 O O . PHE A 1 509 ? -0.183 -1.445 -17.540 1.00 89.88 509 PHE A O 1
ATOM 3903 N N . MET A 1 510 ? -2.328 -0.993 -17.129 1.00 91.38 510 MET A N 1
ATOM 3904 C CA . MET A 1 510 ? -2.696 -0.917 -18.547 1.00 91.38 510 MET A CA 1
ATOM 3905 C C . MET A 1 510 ? -2.106 0.315 -19.253 1.00 91.38 510 MET A C 1
ATOM 3907 O O . MET A 1 510 ? -1.754 0.240 -20.428 1.00 91.38 510 MET A O 1
ATOM 3911 N N . GLU A 1 511 ? -1.952 1.460 -18.582 1.00 90.12 511 GLU A N 1
ATOM 3912 C CA . GLU A 1 511 ? -1.210 2.614 -19.119 1.00 90.12 511 GLU A CA 1
ATOM 3913 C C . GLU A 1 511 ? 0.269 2.309 -19.336 1.00 90.12 511 GLU A C 1
ATOM 3915 O O . GLU A 1 511 ? 0.825 2.637 -20.388 1.00 90.12 511 GLU A O 1
ATOM 3920 N N . LEU A 1 512 ? 0.888 1.620 -18.381 1.00 90.94 512 LEU A N 1
ATOM 3921 C CA . LEU A 1 512 ? 2.242 1.111 -18.516 1.00 90.94 512 LEU A CA 1
ATOM 3922 C C . LEU A 1 512 ? 2.363 0.168 -19.729 1.00 90.94 512 LEU A C 1
ATOM 3924 O O . LEU A 1 512 ? 3.222 0.394 -20.583 1.00 90.94 512 LEU A O 1
ATOM 3928 N N . LEU A 1 513 ? 1.498 -0.844 -19.859 1.00 91.25 513 LEU A N 1
ATOM 3929 C CA . LEU A 1 513 ? 1.517 -1.761 -21.008 1.00 91.25 513 LEU A CA 1
ATOM 3930 C C . LEU A 1 513 ? 1.331 -1.013 -22.342 1.00 91.25 513 LEU A C 1
ATOM 3932 O O . LEU A 1 513 ? 2.098 -1.241 -23.284 1.00 91.25 513 LEU A O 1
ATOM 3936 N N . ARG A 1 514 ? 0.401 -0.047 -22.405 1.00 92.81 514 ARG A N 1
ATOM 3937 C CA . ARG A 1 514 ? 0.210 0.826 -23.578 1.00 92.81 514 ARG A CA 1
ATOM 3938 C C . ARG A 1 514 ? 1.460 1.634 -23.922 1.00 92.81 514 ARG A C 1
ATOM 3940 O O . ARG A 1 514 ? 1.808 1.724 -25.098 1.00 92.81 514 ARG A O 1
ATOM 3947 N N . SER A 1 515 ? 2.178 2.170 -22.931 1.00 90.88 515 SER A N 1
ATOM 3948 C CA . SER A 1 515 ? 3.435 2.905 -23.168 1.00 90.88 515 SER A CA 1
ATOM 3949 C C . SER A 1 515 ? 4.529 2.025 -23.793 1.00 90.88 515 SER A C 1
ATOM 3951 O O . SER A 1 515 ? 5.257 2.472 -24.679 1.00 90.88 515 SER A O 1
ATOM 3953 N N . MET A 1 516 ? 4.563 0.736 -23.438 1.00 88.88 516 MET A N 1
ATOM 3954 C CA . MET A 1 516 ? 5.454 -0.263 -24.041 1.00 88.88 516 MET A CA 1
ATOM 3955 C C . MET A 1 516 ? 4.949 -0.806 -25.393 1.00 88.88 516 MET A C 1
ATOM 3957 O O . MET A 1 516 ? 5.590 -1.676 -25.984 1.00 88.88 516 MET A O 1
ATOM 3961 N N . GLY A 1 517 ? 3.838 -0.282 -25.920 1.00 89.81 517 GLY A N 1
ATOM 3962 C CA . GLY A 1 517 ? 3.316 -0.608 -27.248 1.00 89.81 517 GLY A CA 1
ATOM 3963 C C . GLY A 1 517 ? 2.309 -1.758 -27.300 1.00 89.81 517 GLY A C 1
ATOM 3964 O O . GLY A 1 517 ? 2.018 -2.220 -28.398 1.00 89.81 517 GLY A O 1
ATOM 3965 N N . VAL A 1 518 ? 1.769 -2.214 -26.163 1.00 91.81 518 VAL A N 1
ATOM 3966 C CA . VAL A 1 518 ? 0.660 -3.185 -26.124 1.00 91.81 518 VAL A CA 1
ATOM 3967 C C . VAL A 1 518 ? -0.662 -2.470 -26.444 1.00 91.81 518 VAL A C 1
ATOM 3969 O O . VAL A 1 518 ? -1.065 -1.591 -25.678 1.00 91.81 518 VAL A O 1
ATOM 3972 N N . PRO A 1 519 ? -1.379 -2.816 -27.530 1.00 92.06 519 PRO A N 1
ATOM 3973 C CA . PRO A 1 519 ? -2.714 -2.284 -27.772 1.00 92.06 519 PRO A CA 1
ATOM 3974 C C . PRO A 1 519 ? -3.714 -2.878 -26.774 1.00 92.06 519 PRO A C 1
ATOM 3976 O O . PRO A 1 519 ? -3.911 -4.092 -26.723 1.00 92.06 519 PRO A O 1
ATOM 3979 N N . SER A 1 520 ? -4.370 -2.019 -25.996 1.00 93.88 520 SER A N 1
ATOM 3980 C CA . SER A 1 520 ? -5.416 -2.434 -25.063 1.00 93.88 520 SER A CA 1
ATOM 3981 C C . SER A 1 520 ? -6.504 -1.379 -24.910 1.00 93.88 520 SER A C 1
ATOM 3983 O O . SER A 1 520 ? -6.198 -0.189 -24.772 1.00 93.88 520 SER A O 1
ATOM 3985 N N . THR A 1 521 ? -7.758 -1.813 -24.858 1.00 93.88 521 THR A N 1
ATOM 3986 C CA . THR A 1 521 ? -8.935 -0.943 -24.752 1.00 93.88 521 THR A CA 1
ATOM 3987 C C . THR A 1 521 ? -9.985 -1.559 -23.838 1.00 93.88 521 THR A C 1
ATOM 3989 O O . THR A 1 521 ? -10.398 -2.698 -24.047 1.00 93.88 521 THR A O 1
ATOM 3992 N N . TRP A 1 522 ? -10.452 -0.779 -22.865 1.00 94.44 522 TRP A N 1
ATOM 3993 C CA . TRP A 1 522 ? -11.709 -1.050 -22.171 1.00 94.44 522 TRP A CA 1
ATOM 3994 C C . TRP A 1 522 ? -12.901 -0.783 -23.097 1.00 94.44 522 TRP A C 1
ATOM 3996 O O . TRP A 1 522 ? -12.843 0.109 -23.949 1.00 94.44 522 TRP A O 1
ATOM 4006 N N . SER A 1 523 ? -13.990 -1.519 -22.891 1.00 92.06 523 SER A N 1
ATOM 4007 C CA . SER A 1 523 ? -15.312 -1.183 -23.410 1.00 92.06 523 SER A CA 1
ATOM 4008 C C . SER A 1 523 ? -15.828 0.136 -22.812 1.00 92.06 523 SER A C 1
ATOM 4010 O O . SER A 1 523 ? -15.328 0.621 -21.796 1.00 92.06 523 SER A O 1
ATOM 4012 N N . VAL A 1 524 ? -16.842 0.736 -23.447 1.00 88.00 524 VAL A N 1
ATOM 4013 C CA . VAL A 1 524 ? -17.415 2.043 -23.048 1.00 88.00 524 VAL A CA 1
ATOM 4014 C C . VAL A 1 524 ? -18.025 2.016 -21.639 1.00 88.00 524 VAL A C 1
ATOM 4016 O O . VAL A 1 524 ? -18.076 3.038 -20.965 1.00 88.00 524 VAL A O 1
ATOM 4019 N N . ASP A 1 525 ? -18.479 0.846 -21.202 1.00 87.19 525 ASP A N 1
ATOM 4020 C CA . ASP A 1 525 ? -19.057 0.550 -19.890 1.00 87.19 525 ASP A CA 1
ATOM 4021 C C . ASP A 1 525 ? -18.047 -0.058 -18.895 1.00 87.19 525 ASP A C 1
ATOM 4023 O O . ASP A 1 525 ? -18.427 -0.394 -17.777 1.00 87.19 525 ASP A O 1
ATOM 4027 N N . HIS A 1 526 ? -16.771 -0.192 -19.280 1.00 87.31 526 HIS A N 1
ATOM 4028 C CA . HIS A 1 526 ? -15.684 -0.756 -18.466 1.00 87.31 526 HIS A CA 1
ATOM 4029 C C . HIS A 1 526 ? -15.897 -2.210 -17.985 1.00 87.31 526 HIS A C 1
ATOM 4031 O O . HIS A 1 526 ? -15.333 -2.615 -16.971 1.00 87.31 526 HIS A O 1
ATOM 4037 N N . THR A 1 527 ? -16.682 -3.015 -18.711 1.00 87.50 527 THR A N 1
ATOM 4038 C CA . THR A 1 527 ? -16.968 -4.425 -18.371 1.00 87.50 527 THR A CA 1
ATOM 4039 C C . THR A 1 527 ? -16.096 -5.437 -19.121 1.00 87.50 527 THR A C 1
ATOM 4041 O O . THR A 1 527 ? -15.825 -6.522 -18.593 1.00 87.50 527 THR A O 1
ATOM 4044 N N . GLU A 1 528 ? -15.619 -5.085 -20.322 1.00 93.88 528 GLU A N 1
ATOM 4045 C CA . GLU A 1 528 ? -14.698 -5.894 -21.125 1.00 93.88 528 GLU A CA 1
ATOM 4046 C C . GLU A 1 528 ? -13.366 -5.158 -21.331 1.00 93.88 528 GLU A C 1
ATOM 4048 O O . GLU A 1 528 ? -13.338 -3.995 -21.738 1.00 93.88 528 GLU A O 1
ATOM 4053 N N . LEU A 1 529 ? -12.248 -5.845 -21.097 1.00 95.75 529 LEU A N 1
ATOM 4054 C CA . LEU A 1 529 ? -10.899 -5.384 -21.412 1.00 95.75 529 LEU A CA 1
ATOM 4055 C C . LEU A 1 529 ? -10.346 -6.203 -22.580 1.00 95.75 529 LEU A C 1
ATOM 4057 O O . LEU A 1 529 ? -10.039 -7.387 -22.435 1.00 95.75 529 LEU A O 1
ATOM 4061 N N . GLN A 1 530 ? -10.189 -5.566 -23.738 1.00 95.31 530 GLN A N 1
ATOM 4062 C CA . GLN A 1 530 ? -9.532 -6.165 -24.894 1.00 95.31 530 GLN A CA 1
ATOM 4063 C C . GLN A 1 530 ? -8.031 -5.861 -24.868 1.00 95.31 530 GLN A C 1
ATOM 4065 O O . GLN A 1 530 ? -7.626 -4.710 -24.695 1.00 95.31 530 GLN A O 1
ATOM 4070 N N . ILE A 1 531 ? -7.209 -6.887 -25.079 1.00 94.94 531 ILE A N 1
ATOM 4071 C CA . ILE A 1 531 ? -5.746 -6.816 -25.148 1.00 94.94 531 ILE A CA 1
ATOM 4072 C C . ILE A 1 531 ? -5.296 -7.565 -26.402 1.00 94.94 531 ILE A C 1
ATOM 4074 O O . ILE A 1 531 ? -5.694 -8.707 -26.620 1.00 94.94 531 ILE A O 1
ATOM 4078 N N . ALA A 1 532 ? -4.455 -6.939 -27.220 1.00 90.88 532 ALA A N 1
ATOM 4079 C CA . ALA A 1 532 ? -3.763 -7.603 -28.319 1.00 90.88 532 ALA A CA 1
ATOM 4080 C C . ALA A 1 532 ? -2.266 -7.686 -28.010 1.00 90.88 532 ALA A C 1
ATOM 4082 O O . ALA A 1 532 ? -1.660 -6.715 -27.557 1.00 90.88 532 ALA A O 1
ATOM 4083 N N . THR A 1 533 ? -1.650 -8.832 -28.282 1.00 88.81 533 THR A N 1
ATOM 4084 C CA . THR A 1 533 ? -0.200 -8.997 -28.126 1.00 88.81 533 THR A CA 1
ATOM 4085 C C . THR A 1 533 ? 0.513 -8.423 -29.354 1.00 88.81 533 THR A C 1
ATOM 4087 O O . THR A 1 533 ? 0.275 -8.908 -30.463 1.00 88.81 533 THR A O 1
ATOM 4090 N N . PRO A 1 534 ? 1.386 -7.407 -29.221 1.00 85.88 534 PRO A N 1
ATOM 4091 C CA . PRO A 1 534 ? 2.157 -6.894 -30.352 1.00 85.88 534 PRO A CA 1
ATOM 4092 C C . PRO A 1 534 ? 3.293 -7.859 -30.732 1.00 85.88 534 PRO A C 1
ATOM 4094 O O . PRO A 1 534 ? 3.777 -8.619 -29.896 1.00 85.88 534 PRO A O 1
ATOM 4097 N N . GLU A 1 535 ? 3.799 -7.772 -31.968 1.00 80.94 535 GLU A N 1
ATOM 4098 C CA . GLU A 1 535 ? 4.973 -8.554 -32.411 1.00 80.94 535 GLU A CA 1
ATOM 4099 C C . GLU A 1 535 ? 6.232 -8.286 -31.566 1.00 80.94 535 GLU A C 1
ATOM 4101 O O . GLU A 1 535 ? 7.086 -9.159 -31.410 1.00 80.94 535 GLU A O 1
ATOM 4106 N N . ARG A 1 536 ? 6.368 -7.067 -31.024 1.00 78.88 536 ARG A N 1
ATOM 4107 C CA . ARG A 1 536 ? 7.465 -6.675 -30.134 1.00 78.88 536 ARG A CA 1
ATOM 4108 C C . ARG A 1 536 ? 6.974 -5.684 -29.085 1.00 78.88 536 ARG A C 1
ATOM 4110 O O . ARG A 1 536 ? 6.434 -4.635 -29.428 1.00 78.88 536 ARG A O 1
ATOM 4117 N N . ILE A 1 537 ? 7.247 -5.985 -27.818 1.00 82.38 537 ILE A N 1
ATOM 4118 C CA . ILE A 1 537 ? 7.022 -5.074 -26.690 1.00 82.38 537 ILE A CA 1
ATOM 4119 C C . ILE A 1 537 ? 8.288 -4.228 -26.472 1.00 82.38 537 ILE A C 1
ATOM 4121 O O . ILE A 1 537 ? 9.412 -4.730 -26.551 1.00 82.38 537 ILE A O 1
ATOM 4125 N N . LEU A 1 538 ? 8.118 -2.925 -26.247 1.00 82.38 538 LEU A N 1
ATOM 4126 C CA . LEU A 1 538 ? 9.191 -1.929 -26.209 1.00 82.38 538 LEU A CA 1
ATOM 4127 C C . LEU A 1 538 ? 9.408 -1.407 -24.785 1.00 82.38 538 LEU A C 1
ATOM 4129 O O . LEU A 1 538 ? 8.971 -0.313 -24.438 1.00 82.38 538 LEU A O 1
ATOM 4133 N N . VAL A 1 539 ? 10.132 -2.180 -23.970 1.00 79.00 539 VAL A N 1
ATOM 4134 C CA . VAL A 1 539 ? 10.449 -1.841 -22.564 1.00 79.00 539 VAL A CA 1
ATOM 4135 C C . VAL A 1 539 ? 11.125 -0.471 -22.429 1.00 79.00 539 VAL A C 1
ATOM 4137 O O . VAL A 1 539 ? 10.854 0.270 -21.493 1.00 79.00 539 VAL A O 1
ATOM 4140 N N . THR A 1 540 ? 11.933 -0.073 -23.416 1.00 79.12 540 THR A N 1
ATOM 4141 C CA . THR A 1 540 ? 12.594 1.244 -23.482 1.00 79.12 540 THR A CA 1
ATOM 4142 C C . THR A 1 540 ? 11.638 2.437 -23.590 1.00 79.12 540 THR A C 1
ATOM 4144 O O . THR A 1 540 ? 12.088 3.576 -23.499 1.00 79.12 540 THR A O 1
ATOM 4147 N N . ARG A 1 541 ? 10.335 2.204 -23.793 1.00 83.38 541 ARG A N 1
ATOM 4148 C CA . ARG A 1 541 ? 9.285 3.233 -23.829 1.00 83.38 541 ARG A CA 1
ATOM 4149 C C . ARG A 1 541 ? 8.402 3.257 -22.577 1.00 83.38 541 ARG A C 1
ATOM 4151 O O . ARG A 1 541 ? 7.411 3.984 -22.577 1.00 83.38 541 ARG A O 1
ATOM 4158 N N . LEU A 1 542 ? 8.712 2.469 -21.540 1.00 84.56 542 LEU A N 1
ATOM 4159 C CA . LEU A 1 542 ? 7.836 2.388 -20.371 1.00 84.56 542 LEU A CA 1
ATOM 4160 C C . LEU A 1 542 ? 7.682 3.750 -19.676 1.00 84.56 542 LEU A C 1
ATOM 4162 O O . LEU A 1 542 ? 8.653 4.475 -19.455 1.00 84.56 542 LEU A O 1
ATOM 4166 N N . ASN A 1 543 ? 6.449 4.092 -19.314 1.00 84.88 543 ASN A N 1
ATOM 4167 C CA . ASN A 1 543 ? 6.165 5.290 -18.539 1.00 84.88 543 ASN A CA 1
ATOM 4168 C C . ASN A 1 543 ? 6.717 5.117 -17.112 1.00 84.88 543 ASN A C 1
ATOM 4170 O O . ASN A 1 543 ? 6.217 4.300 -16.337 1.00 84.88 543 ASN A O 1
ATOM 4174 N N . VAL A 1 544 ? 7.752 5.895 -16.779 1.00 84.12 544 VAL A N 1
ATOM 4175 C CA . VAL A 1 544 ? 8.456 5.812 -15.491 1.00 84.12 544 VAL A CA 1
ATOM 4176 C C . VAL A 1 544 ? 7.532 6.160 -14.323 1.00 84.12 544 VAL A C 1
ATOM 4178 O O . VAL A 1 544 ? 7.557 5.461 -13.312 1.00 84.12 544 VAL A O 1
ATOM 4181 N N . ASP A 1 545 ? 6.681 7.177 -14.460 1.00 83.25 545 ASP A N 1
ATOM 4182 C CA . ASP A 1 545 ? 5.770 7.583 -13.388 1.00 83.25 545 ASP A CA 1
ATOM 4183 C C . ASP A 1 545 ? 4.739 6.494 -13.084 1.00 83.25 545 ASP A C 1
ATOM 4185 O O . ASP A 1 545 ? 4.481 6.215 -11.915 1.00 83.25 545 ASP A O 1
ATOM 4189 N N . GLN A 1 546 ? 4.193 5.832 -14.113 1.00 81.06 546 GLN A N 1
ATOM 4190 C CA . GLN A 1 546 ? 3.261 4.715 -13.919 1.00 81.06 546 GLN A CA 1
ATOM 4191 C C . GLN A 1 546 ? 3.958 3.466 -13.363 1.00 81.06 546 GLN A C 1
ATOM 4193 O O . GLN A 1 546 ? 3.430 2.833 -12.448 1.00 81.06 546 GLN A O 1
ATOM 4198 N N . ALA A 1 547 ? 5.174 3.149 -13.824 1.00 82.19 547 ALA A N 1
ATOM 4199 C CA . ALA A 1 547 ? 5.955 2.027 -13.296 1.00 82.19 547 ALA A CA 1
ATOM 4200 C C . ALA A 1 547 ? 6.216 2.145 -11.781 1.00 82.19 547 ALA A C 1
ATOM 4202 O O . ALA A 1 547 ? 6.211 1.141 -11.069 1.00 82.19 547 ALA A O 1
ATOM 4203 N N . ARG A 1 548 ? 6.377 3.373 -11.267 1.00 83.56 548 ARG A N 1
ATOM 4204 C CA . ARG A 1 548 ? 6.565 3.648 -9.833 1.00 83.56 548 ARG A CA 1
ATOM 4205 C C . ARG A 1 548 ? 5.274 3.598 -9.001 1.00 83.56 548 ARG A C 1
ATOM 4207 O O . ARG A 1 548 ? 5.363 3.673 -7.779 1.00 83.56 548 ARG A O 1
ATOM 4214 N N . ARG A 1 549 ? 4.078 3.460 -9.594 1.00 79.44 549 ARG A N 1
ATOM 4215 C CA . ARG A 1 549 ? 2.813 3.403 -8.823 1.00 79.44 549 ARG A CA 1
ATOM 4216 C C . ARG A 1 549 ? 2.481 2.028 -8.264 1.00 79.44 549 ARG A C 1
ATOM 4218 O O . ARG A 1 549 ? 1.843 1.950 -7.212 1.00 79.44 549 ARG A O 1
ATOM 4225 N N . THR A 1 550 ? 2.932 0.947 -8.898 1.00 79.56 550 THR A N 1
ATOM 4226 C CA . THR A 1 550 ? 2.681 -0.426 -8.430 1.00 79.56 550 THR A CA 1
ATOM 4227 C C . THR A 1 550 ? 3.955 -1.278 -8.387 1.00 79.56 550 THR A C 1
ATOM 4229 O O . THR A 1 550 ? 4.894 -1.083 -9.153 1.00 79.56 550 THR A O 1
ATOM 4232 N N . TRP A 1 551 ? 3.985 -2.239 -7.460 1.00 82.44 551 TRP A N 1
ATOM 4233 C CA . TRP A 1 551 ? 4.984 -3.310 -7.433 1.00 82.44 551 TRP A CA 1
ATOM 4234 C C . TRP A 1 551 ? 4.787 -4.322 -8.574 1.00 82.44 551 TRP A C 1
ATOM 4236 O O . TRP A 1 551 ? 5.739 -5.004 -8.954 1.00 82.44 551 TRP A O 1
ATOM 4246 N N . SER A 1 552 ? 3.582 -4.375 -9.144 1.00 86.38 552 SER A N 1
ATOM 4247 C CA . SER A 1 552 ? 3.161 -5.290 -10.205 1.00 86.38 552 SER A CA 1
ATOM 4248 C C . SER A 1 552 ? 3.904 -5.055 -11.531 1.00 86.38 552 SER A C 1
ATOM 4250 O O . SER A 1 552 ? 4.232 -6.022 -12.214 1.00 86.38 552 SER A O 1
ATOM 4252 N N . THR A 1 553 ? 4.324 -3.812 -11.818 1.00 86.69 553 THR A N 1
ATOM 4253 C CA . THR A 1 553 ? 5.765 -3.474 -11.864 1.00 86.69 553 THR A CA 1
ATOM 4254 C C . THR A 1 553 ? 6.667 -4.590 -12.410 1.00 86.69 553 THR A C 1
ATOM 4256 O O . THR A 1 553 ? 6.912 -4.764 -13.603 1.00 86.69 553 THR A O 1
ATOM 4259 N N . LEU A 1 554 ? 7.172 -5.391 -11.477 1.00 88.00 554 LEU A N 1
ATOM 4260 C CA . LEU A 1 554 ? 8.203 -6.383 -11.739 1.00 88.00 554 LEU A CA 1
ATOM 4261 C C . LEU A 1 554 ? 7.668 -7.673 -12.371 1.00 88.00 554 LEU A C 1
ATOM 4263 O O . LEU A 1 554 ? 8.425 -8.324 -13.085 1.00 88.00 554 LEU A O 1
ATOM 4267 N N . LEU A 1 555 ? 6.386 -8.023 -12.203 1.00 89.75 555 LEU A N 1
ATOM 4268 C CA . LEU A 1 555 ? 5.784 -9.249 -12.764 1.00 89.75 555 LEU A CA 1
ATOM 4269 C C . LEU A 1 555 ? 5.778 -9.266 -14.298 1.00 89.75 555 LEU A C 1
ATOM 4271 O O . LEU A 1 555 ? 5.804 -10.328 -14.915 1.00 89.75 555 LEU A O 1
ATOM 4275 N N . VAL A 1 556 ? 5.848 -8.085 -14.910 1.00 86.38 556 VAL A N 1
ATOM 4276 C CA . VAL A 1 556 ? 6.058 -7.865 -16.346 1.00 86.38 556 VAL A CA 1
ATOM 4277 C C . VAL A 1 556 ? 7.259 -8.658 -16.901 1.00 86.38 556 VAL A C 1
ATOM 4279 O O . VAL A 1 556 ? 7.243 -9.079 -18.057 1.00 86.38 556 VAL A O 1
ATOM 4282 N N . CYS A 1 557 ? 8.274 -8.954 -16.080 1.00 84.25 557 CYS A N 1
ATOM 4283 C CA . CYS A 1 557 ? 9.407 -9.802 -16.469 1.00 84.25 557 CYS A CA 1
ATOM 4284 C C . CYS A 1 557 ? 9.025 -11.234 -16.894 1.00 84.25 557 CYS A C 1
ATOM 4286 O O . CYS A 1 557 ? 9.804 -11.883 -17.590 1.00 84.25 557 CYS A O 1
ATOM 4288 N N . ALA A 1 558 ? 7.851 -11.728 -16.490 1.00 84.31 558 ALA A N 1
ATOM 4289 C CA . ALA A 1 558 ? 7.411 -13.094 -16.741 1.00 84.31 558 ALA A CA 1
ATOM 4290 C C . ALA A 1 558 ? 7.007 -13.351 -18.197 1.00 84.31 558 ALA A C 1
ATOM 4292 O O . ALA A 1 558 ? 7.076 -14.486 -18.656 1.00 84.31 558 ALA A O 1
ATOM 4293 N N . VAL A 1 559 ? 6.591 -12.307 -18.917 1.00 80.88 559 VAL A N 1
ATOM 4294 C CA . VAL A 1 559 ? 6.045 -12.379 -20.288 1.00 80.88 559 VAL A CA 1
ATOM 4295 C C . VAL A 1 559 ? 6.959 -11.717 -21.318 1.00 80.88 559 VAL A C 1
ATOM 4297 O O . VAL A 1 559 ? 6.593 -11.549 -22.478 1.00 80.88 559 VAL A O 1
ATOM 4300 N N . PHE A 1 560 ? 8.149 -11.292 -20.891 1.00 71.00 560 PHE A N 1
ATOM 4301 C CA . PHE A 1 560 ? 9.126 -10.629 -21.741 1.00 71.00 560 PHE A CA 1
ATOM 4302 C C . PHE A 1 560 ? 10.249 -11.599 -22.120 1.00 71.00 560 PHE A C 1
ATOM 4304 O O . PHE A 1 560 ? 11.124 -11.885 -21.300 1.00 71.00 560 PHE A O 1
ATOM 4311 N N . PRO A 1 561 ? 10.299 -12.031 -23.392 1.00 55.72 561 PRO A N 1
ATOM 4312 C CA . PRO A 1 561 ? 11.501 -12.552 -24.020 1.00 55.72 561 PRO A CA 1
ATOM 4313 C C . PRO A 1 561 ? 12.231 -11.413 -24.762 1.00 55.72 561 PRO A C 1
ATOM 4315 O O . PRO A 1 561 ? 12.079 -11.273 -25.978 1.00 55.72 561 PRO A O 1
ATOM 4318 N N . PRO A 1 562 ? 13.040 -10.568 -24.093 1.00 50.38 562 PRO A N 1
ATOM 4319 C CA . PRO A 1 562 ? 13.767 -9.522 -24.792 1.00 50.38 562 PRO A CA 1
ATOM 4320 C C . PRO A 1 562 ? 14.836 -10.130 -25.703 1.00 50.38 562 PRO A C 1
ATOM 4322 O O . PRO A 1 562 ? 15.585 -11.041 -25.325 1.00 50.38 562 PRO A O 1
ATOM 4325 N N . GLY A 1 563 ? 14.915 -9.577 -26.915 1.00 52.47 563 GLY A N 1
ATOM 4326 C CA . GLY A 1 563 ? 16.068 -9.745 -27.802 1.00 52.47 563 GLY A CA 1
ATOM 4327 C C . GLY A 1 563 ? 17.313 -9.006 -27.295 1.00 52.47 563 GLY A C 1
ATOM 4328 O O . GLY A 1 563 ? 18.421 -9.312 -27.725 1.00 52.47 563 GLY A O 1
ATOM 4329 N N . ASP A 1 564 ? 17.131 -8.075 -26.356 1.00 59.25 564 ASP A N 1
ATOM 4330 C CA . ASP A 1 564 ? 18.189 -7.297 -25.722 1.00 59.25 564 ASP A CA 1
ATOM 4331 C C . ASP A 1 564 ? 18.722 -8.035 -24.475 1.00 59.25 564 ASP A C 1
ATOM 4333 O O . ASP A 1 564 ? 17.963 -8.609 -23.691 1.00 59.25 564 ASP A O 1
ATOM 4337 N N . SER A 1 565 ? 20.044 -8.053 -24.280 1.00 72.50 565 SER A N 1
ATOM 4338 C CA . SER A 1 565 ? 20.696 -8.803 -23.190 1.00 72.50 565 SER A CA 1
ATOM 4339 C C . SER A 1 565 ? 20.599 -8.134 -21.812 1.00 72.50 565 SER A C 1
ATOM 4341 O O . SER A 1 565 ? 20.903 -8.774 -20.803 1.00 72.50 565 SER A O 1
ATOM 4343 N N . HIS A 1 566 ? 20.183 -6.867 -21.762 1.00 82.44 566 HIS A N 1
ATOM 4344 C CA . HIS A 1 566 ? 19.987 -6.096 -20.539 1.00 82.44 566 HIS A CA 1
ATOM 4345 C C . HIS A 1 566 ? 18.844 -5.085 -20.700 1.00 82.44 566 HIS A C 1
ATOM 4347 O O . HIS A 1 566 ? 18.752 -4.413 -21.727 1.00 82.44 566 HIS A O 1
ATOM 4353 N N . TRP A 1 567 ? 18.001 -4.965 -19.675 1.00 85.12 567 TRP A N 1
ATOM 4354 C CA . TRP A 1 567 ? 16.944 -3.956 -19.561 1.00 85.12 567 TRP A CA 1
ATOM 4355 C C . TRP A 1 567 ? 16.695 -3.616 -18.086 1.00 85.12 567 TRP A C 1
ATOM 4357 O O . TRP A 1 567 ? 17.089 -4.372 -17.198 1.00 85.12 567 TRP A O 1
ATOM 4367 N N . SER A 1 568 ? 16.030 -2.493 -17.815 1.00 86.38 568 SER A N 1
ATOM 4368 C CA . SER A 1 568 ? 15.678 -2.078 -16.455 1.00 86.38 568 SER A CA 1
ATOM 4369 C C . SER A 1 568 ? 14.249 -1.543 -16.347 1.00 86.38 568 SER A C 1
ATOM 4371 O O . SER A 1 568 ? 13.623 -1.186 -17.347 1.00 86.38 568 SER A O 1
ATOM 4373 N N . VAL A 1 569 ? 13.721 -1.540 -15.121 1.00 88.19 569 VAL A N 1
ATOM 4374 C CA . VAL A 1 569 ? 12.355 -1.123 -14.764 1.00 88.19 569 VAL A CA 1
ATOM 4375 C C . VAL A 1 569 ? 12.409 -0.294 -13.467 1.00 88.19 569 VAL A C 1
ATOM 4377 O O . VAL A 1 569 ? 13.070 -0.732 -12.525 1.00 88.19 569 VAL A O 1
ATOM 4380 N N . PRO A 1 570 ? 11.743 0.874 -13.368 1.00 87.81 570 PRO A N 1
ATOM 4381 C CA . PRO A 1 570 ? 11.697 1.670 -12.137 1.00 87.81 570 PRO A CA 1
ATOM 4382 C C . PRO A 1 570 ? 11.004 0.948 -10.977 1.00 87.81 570 PRO A C 1
ATOM 4384 O O . PRO A 1 570 ? 10.080 0.163 -11.185 1.00 87.81 570 PRO A O 1
ATOM 4387 N N . LEU A 1 571 ? 11.406 1.265 -9.747 1.00 83.94 571 LEU A N 1
ATOM 4388 C CA . LEU A 1 571 ? 10.822 0.716 -8.523 1.00 83.94 571 LEU A CA 1
ATOM 4389 C C . LEU A 1 571 ? 9.838 1.693 -7.861 1.00 83.94 571 LEU A C 1
ATOM 4391 O O . LEU A 1 571 ? 10.084 2.899 -7.803 1.00 83.94 571 LEU A O 1
ATOM 4395 N N . LYS A 1 572 ? 8.747 1.149 -7.300 1.00 79.69 572 LYS A N 1
ATOM 4396 C CA . LYS A 1 572 ? 7.810 1.874 -6.418 1.00 79.69 572 LYS A CA 1
ATOM 4397 C C . LYS A 1 572 ? 8.453 2.278 -5.086 1.00 79.69 572 LYS A C 1
ATOM 4399 O O . LYS A 1 572 ? 8.173 3.359 -4.576 1.00 79.69 572 LYS A O 1
ATOM 4404 N N . GLY A 1 573 ? 9.283 1.398 -4.528 1.00 76.56 573 GLY A N 1
ATOM 4405 C CA . GLY A 1 573 ? 10.025 1.602 -3.280 1.00 76.56 573 GLY A CA 1
ATOM 4406 C C . GLY A 1 573 ? 11.540 1.536 -3.482 1.00 76.56 573 GLY A C 1
ATOM 4407 O O . GLY A 1 573 ? 12.036 1.571 -4.608 1.00 76.56 573 GLY A O 1
ATOM 4408 N N . GLY A 1 574 ? 12.291 1.424 -2.389 1.00 79.19 574 GLY A N 1
ATOM 4409 C CA . GLY A 1 574 ? 13.753 1.350 -2.445 1.00 79.19 574 GLY A CA 1
ATOM 4410 C C . GLY A 1 574 ? 14.272 -0.003 -2.946 1.00 79.19 574 GLY A C 1
ATOM 4411 O O . GLY A 1 574 ? 13.651 -1.043 -2.715 1.00 79.19 574 GLY A O 1
ATOM 4412 N N . ALA A 1 575 ? 15.471 -0.030 -3.543 1.00 82.88 575 ALA A N 1
ATOM 4413 C CA . ALA A 1 575 ? 16.122 -1.272 -3.986 1.00 82.88 575 ALA A CA 1
ATOM 4414 C C . ALA A 1 575 ? 16.221 -2.356 -2.890 1.00 82.88 575 ALA A C 1
ATOM 4416 O O . ALA A 1 575 ? 16.112 -3.542 -3.188 1.00 82.88 575 ALA A O 1
ATOM 4417 N N . ARG A 1 576 ? 16.371 -1.970 -1.613 1.00 80.69 576 ARG A N 1
ATOM 4418 C CA . ARG A 1 576 ? 16.408 -2.909 -0.476 1.00 80.69 576 ARG A CA 1
ATOM 4419 C C . ARG A 1 576 ? 15.056 -3.585 -0.212 1.00 80.69 576 ARG A C 1
ATOM 4421 O O . ARG A 1 576 ? 15.029 -4.780 0.064 1.00 80.69 576 ARG A O 1
ATOM 4428 N N . GLU A 1 577 ? 13.959 -2.837 -0.305 1.00 77.56 577 GLU A N 1
ATOM 4429 C CA . GLU A 1 577 ? 12.588 -3.347 -0.143 1.00 77.56 577 GLU A CA 1
ATOM 4430 C C . GLU A 1 577 ? 12.227 -4.259 -1.319 1.00 77.56 577 GLU A C 1
ATOM 4432 O O . GLU A 1 577 ? 11.733 -5.369 -1.127 1.00 77.56 577 GLU A O 1
ATOM 4437 N N . ALA A 1 578 ? 12.566 -3.824 -2.538 1.00 84.31 578 ALA A N 1
ATOM 4438 C CA . ALA A 1 578 ? 12.396 -4.608 -3.754 1.00 84.31 578 ALA A CA 1
ATOM 4439 C C . ALA A 1 578 ? 13.171 -5.934 -3.688 1.00 84.31 578 ALA A C 1
ATOM 4441 O O . ALA A 1 578 ? 12.611 -6.988 -3.980 1.00 84.31 578 ALA A O 1
ATOM 4442 N N . ALA A 1 579 ? 14.430 -5.900 -3.237 1.00 84.75 579 ALA A N 1
ATOM 4443 C CA . ALA A 1 579 ? 15.245 -7.095 -3.056 1.00 84.75 579 ALA A CA 1
ATOM 4444 C C . ALA A 1 579 ? 14.652 -8.059 -2.020 1.00 84.75 579 ALA A C 1
ATOM 4446 O O . ALA A 1 579 ? 14.619 -9.261 -2.277 1.00 84.75 579 ALA A O 1
ATOM 4447 N N . ALA A 1 580 ? 14.157 -7.560 -0.882 1.00 81.31 580 ALA A N 1
ATOM 4448 C CA . ALA A 1 580 ? 13.497 -8.393 0.122 1.00 81.31 580 ALA A CA 1
ATOM 4449 C C . ALA A 1 580 ? 12.235 -9.064 -0.448 1.00 81.31 580 ALA A C 1
ATOM 4451 O O . ALA A 1 580 ? 12.131 -10.290 -0.417 1.00 81.31 580 ALA A O 1
ATOM 4452 N N . LYS A 1 581 ? 11.330 -8.277 -1.050 1.00 82.25 581 LYS A N 1
ATOM 4453 C CA . LYS A 1 581 ? 10.054 -8.768 -1.590 1.00 82.25 581 LYS A CA 1
ATOM 4454 C C . LYS A 1 581 ? 10.225 -9.724 -2.778 1.00 82.25 581 LYS A C 1
ATOM 4456 O O . LYS A 1 581 ? 9.583 -10.762 -2.821 1.00 82.25 581 LYS A O 1
ATOM 4461 N N . PHE A 1 582 ? 11.100 -9.410 -3.732 1.00 88.25 582 PHE A N 1
ATOM 4462 C CA . PHE A 1 582 ? 11.219 -10.143 -5.002 1.00 88.25 582 PHE A CA 1
ATOM 4463 C C . PHE A 1 582 ? 12.406 -11.124 -5.049 1.00 88.25 582 PHE A C 1
ATOM 4465 O O . PHE A 1 582 ? 12.796 -11.581 -6.126 1.00 88.25 582 PHE A O 1
ATOM 4472 N N . THR A 1 583 ? 12.976 -11.498 -3.895 1.00 89.62 583 THR A N 1
ATOM 4473 C CA . THR A 1 583 ? 14.089 -12.465 -3.809 1.00 89.62 583 THR A CA 1
ATOM 4474 C C . THR A 1 583 ? 13.755 -13.813 -4.461 1.00 89.62 583 THR A C 1
ATOM 4476 O O . THR A 1 583 ? 14.618 -14.404 -5.117 1.00 89.62 583 THR A O 1
ATOM 4479 N N . GLU A 1 584 ? 12.527 -14.318 -4.309 1.00 90.25 584 GLU A N 1
ATOM 4480 C CA . GLU A 1 584 ? 12.149 -15.614 -4.885 1.00 90.25 584 GLU A CA 1
ATOM 4481 C C . GLU A 1 584 ? 11.842 -15.513 -6.388 1.00 90.25 584 GLU A C 1
ATOM 4483 O O . GLU A 1 584 ? 12.322 -16.348 -7.157 1.00 90.25 584 GLU A O 1
ATOM 4488 N N . VAL A 1 585 ? 11.205 -14.427 -6.841 1.00 91.38 585 VAL A N 1
ATOM 4489 C CA . VAL A 1 585 ? 11.065 -14.086 -8.272 1.00 91.38 585 VAL A CA 1
ATOM 4490 C C . VAL A 1 585 ? 12.437 -13.994 -8.960 1.00 91.38 585 VAL A C 1
ATOM 4492 O O . VAL A 1 585 ? 12.652 -14.604 -10.008 1.00 91.38 585 VAL A O 1
ATOM 4495 N N . ALA A 1 586 ? 13.416 -13.325 -8.340 1.00 89.81 586 ALA A N 1
ATOM 4496 C CA . ALA A 1 586 ? 14.796 -13.225 -8.834 1.00 89.81 586 ALA A CA 1
ATOM 4497 C C . ALA A 1 586 ? 15.543 -14.575 -8.885 1.00 89.81 586 ALA A C 1
ATOM 4499 O O . ALA A 1 586 ? 16.576 -14.710 -9.556 1.00 89.81 586 ALA A O 1
ATOM 4500 N N . ARG A 1 587 ? 15.062 -15.589 -8.159 1.00 89.12 587 ARG A N 1
ATOM 4501 C CA . ARG A 1 587 ? 15.555 -16.964 -8.261 1.00 89.12 587 ARG A CA 1
ATOM 4502 C C . ARG A 1 587 ? 14.851 -17.710 -9.397 1.00 89.12 587 ARG A C 1
ATOM 4504 O O . ARG A 1 587 ? 15.535 -18.280 -10.238 1.00 89.12 587 ARG A O 1
ATOM 4511 N N . VAL A 1 588 ? 13.525 -17.628 -9.487 1.00 88.94 588 VAL A N 1
ATOM 4512 C CA . VAL A 1 588 ? 12.730 -18.242 -10.566 1.00 88.94 588 VAL A CA 1
ATOM 4513 C C . VAL A 1 588 ? 13.168 -17.743 -11.952 1.00 88.94 588 VAL A C 1
ATOM 4515 O O . VAL A 1 588 ? 13.433 -18.553 -12.836 1.00 88.94 588 VAL A O 1
ATOM 4518 N N . LEU A 1 589 ? 13.369 -16.434 -12.137 1.00 86.94 589 LEU A N 1
ATOM 4519 C CA . LEU A 1 589 ? 13.878 -15.855 -13.395 1.00 86.94 589 LEU A CA 1
ATOM 4520 C C . LEU A 1 589 ? 15.245 -16.413 -13.817 1.00 86.94 589 LEU A C 1
ATOM 4522 O O . LEU A 1 589 ? 15.497 -16.666 -14.998 1.00 86.94 589 LEU A O 1
ATOM 4526 N N . ARG A 1 590 ? 16.135 -16.620 -12.848 1.00 85.56 590 ARG A N 1
ATOM 4527 C CA . ARG A 1 590 ? 17.487 -17.147 -13.064 1.00 85.56 590 ARG A CA 1
ATOM 4528 C C . ARG A 1 590 ? 17.449 -18.623 -13.427 1.00 85.56 590 ARG A C 1
ATOM 4530 O O . ARG A 1 590 ? 18.133 -19.041 -14.360 1.00 85.56 590 ARG A O 1
ATOM 4537 N N . ASP A 1 591 ? 16.648 -19.385 -12.693 1.00 83.19 591 ASP A N 1
ATOM 4538 C CA . ASP A 1 591 ? 16.597 -20.838 -12.774 1.00 83.19 591 ASP A CA 1
ATOM 4539 C C . ASP A 1 591 ? 15.812 -21.294 -14.019 1.00 83.19 591 ASP A C 1
ATOM 4541 O O . ASP A 1 591 ? 16.230 -22.247 -14.686 1.00 83.19 591 ASP A O 1
ATOM 4545 N N . ILE A 1 592 ? 14.726 -20.594 -14.382 1.00 81.19 592 ILE A N 1
ATOM 4546 C CA . ILE A 1 592 ? 13.907 -20.876 -15.573 1.00 81.19 592 ILE A CA 1
ATOM 4547 C C . ILE A 1 592 ? 14.452 -20.167 -16.822 1.00 81.19 592 ILE A C 1
ATOM 4549 O O . ILE A 1 592 ? 14.899 -20.831 -17.765 1.00 81.19 592 ILE A O 1
ATOM 4553 N N . ALA A 1 593 ? 14.453 -18.829 -16.828 1.00 78.56 593 ALA A N 1
ATOM 4554 C CA . ALA A 1 593 ? 14.741 -18.020 -18.018 1.00 78.56 593 ALA A CA 1
ATOM 4555 C C . ALA A 1 593 ? 16.239 -17.729 -18.253 1.00 78.56 593 ALA A C 1
ATOM 4557 O O . ALA A 1 593 ? 16.618 -17.300 -19.346 1.00 78.56 593 ALA A O 1
ATOM 4558 N N . GLY A 1 594 ? 17.105 -17.969 -17.261 1.00 80.44 594 GLY A N 1
ATOM 4559 C CA . GLY A 1 594 ? 18.527 -17.606 -17.329 1.00 80.44 594 GLY A CA 1
ATOM 4560 C C . GLY A 1 594 ? 18.792 -16.105 -17.146 1.00 80.44 594 GLY A C 1
ATOM 4561 O O . GLY A 1 594 ? 19.848 -15.615 -17.557 1.00 80.44 594 GLY A O 1
ATOM 4562 N N . THR A 1 595 ? 17.841 -15.383 -16.549 1.00 84.62 595 THR A N 1
ATOM 4563 C CA . THR A 1 595 ? 17.897 -13.932 -16.328 1.00 84.62 595 THR A CA 1
ATOM 4564 C C . THR A 1 595 ? 18.252 -13.637 -14.876 1.00 84.62 595 THR A C 1
ATOM 4566 O O . THR A 1 595 ? 17.555 -14.059 -13.957 1.00 84.62 595 THR A O 1
ATOM 4569 N N . GLN A 1 596 ? 19.336 -12.899 -14.652 1.00 88.50 596 GLN A N 1
ATOM 4570 C CA . GLN A 1 596 ? 19.678 -12.365 -13.337 1.00 88.50 596 GLN A CA 1
ATOM 4571 C C . GLN A 1 596 ? 18.893 -11.075 -13.098 1.00 88.50 596 GLN A C 1
ATOM 4573 O O . GLN A 1 596 ? 18.889 -10.201 -13.959 1.00 88.50 596 GLN A O 1
ATOM 4578 N N . LEU A 1 597 ? 18.251 -10.967 -11.936 1.00 90.75 597 LEU A N 1
ATOM 4579 C CA . LEU A 1 597 ? 17.584 -9.757 -11.462 1.00 90.75 597 LEU A CA 1
ATOM 4580 C C . LEU A 1 597 ? 18.403 -9.168 -10.303 1.00 90.75 597 LEU A C 1
ATOM 4582 O O . LEU A 1 597 ? 18.614 -9.849 -9.296 1.00 90.75 597 LEU A O 1
ATOM 4586 N N . SER A 1 598 ? 18.874 -7.934 -10.467 1.00 89.69 598 SER A N 1
ATOM 4587 C CA . SER A 1 598 ? 19.524 -7.105 -9.444 1.00 89.69 598 SER A CA 1
ATOM 4588 C C . SER A 1 598 ? 18.711 -5.830 -9.187 1.00 89.69 598 SER A C 1
ATOM 4590 O O . SER A 1 598 ? 17.868 -5.437 -9.992 1.00 89.69 598 SER A O 1
ATOM 4592 N N . PHE A 1 599 ? 18.938 -5.190 -8.041 1.00 91.50 599 PHE A N 1
ATOM 4593 C CA . PHE A 1 599 ? 18.246 -3.965 -7.636 1.00 91.50 599 PHE A CA 1
ATOM 4594 C C . PHE A 1 599 ? 19.293 -2.919 -7.264 1.00 91.50 599 PHE A C 1
ATOM 4596 O O . PHE A 1 599 ? 20.081 -3.142 -6.344 1.00 91.50 599 PHE A O 1
ATOM 4603 N N . GLU A 1 600 ? 19.313 -1.798 -7.980 1.00 85.44 600 GLU A N 1
ATOM 4604 C CA . GLU A 1 600 ? 20.327 -0.751 -7.840 1.00 85.44 600 GLU A CA 1
ATOM 4605 C C . GLU A 1 600 ? 19.644 0.621 -7.860 1.00 85.44 600 GLU A C 1
ATOM 4607 O O . GLU A 1 600 ? 18.795 0.892 -8.707 1.00 85.44 600 GLU A O 1
ATOM 4612 N N . GLY A 1 601 ? 19.972 1.474 -6.884 1.00 85.69 601 GLY A N 1
ATOM 4613 C CA . GLY A 1 601 ? 19.326 2.777 -6.708 1.00 85.69 601 GLY A CA 1
ATOM 4614 C C . GLY A 1 601 ? 17.805 2.664 -6.554 1.00 85.69 601 GLY A C 1
ATOM 4615 O O . GLY A 1 601 ? 17.301 2.224 -5.517 1.00 85.69 601 GLY A O 1
ATOM 4616 N N . ASP A 1 602 ? 17.091 3.079 -7.595 1.00 84.44 602 ASP A N 1
ATOM 4617 C CA . ASP A 1 602 ? 15.635 3.108 -7.709 1.00 84.44 602 ASP A CA 1
ATOM 4618 C C . ASP A 1 602 ? 15.105 2.298 -8.914 1.00 84.44 602 ASP A C 1
ATOM 4620 O O . ASP A 1 602 ? 13.968 2.498 -9.353 1.00 84.44 602 ASP A O 1
ATOM 4624 N N . ALA A 1 603 ? 15.912 1.363 -9.432 1.00 87.88 603 ALA A N 1
ATOM 4625 C CA . ALA A 1 603 ? 15.574 0.492 -10.553 1.00 87.88 603 ALA A CA 1
ATOM 4626 C C . ALA A 1 603 ? 15.877 -0.997 -10.280 1.00 87.88 603 ALA A C 1
ATOM 4628 O O . ALA A 1 603 ? 16.802 -1.373 -9.556 1.00 87.88 603 ALA A O 1
ATOM 4629 N N . ALA A 1 604 ? 15.083 -1.863 -10.906 1.00 89.38 604 ALA A N 1
ATOM 4630 C CA . ALA A 1 604 ? 15.388 -3.271 -11.113 1.00 89.38 604 ALA A CA 1
ATOM 4631 C C . ALA A 1 604 ? 16.118 -3.444 -12.446 1.00 89.38 604 ALA A C 1
ATOM 4633 O O . ALA A 1 604 ? 15.650 -2.961 -13.477 1.00 89.38 604 ALA A O 1
ATOM 4634 N N . HIS A 1 605 ? 17.228 -4.171 -12.426 1.00 89.12 605 HIS A N 1
ATOM 4635 C CA . HIS A 1 605 ? 18.065 -4.466 -13.580 1.00 89.12 605 HIS A CA 1
ATOM 4636 C C . HIS A 1 605 ? 17.993 -5.952 -13.908 1.00 89.12 605 HIS A C 1
ATOM 4638 O O . HIS A 1 605 ? 18.153 -6.813 -13.043 1.00 89.12 605 HIS A O 1
ATOM 4644 N N . PHE A 1 606 ? 17.754 -6.259 -15.177 1.00 87.81 606 PHE A N 1
ATOM 4645 C CA . PHE A 1 606 ? 17.606 -7.615 -15.675 1.00 87.81 606 PHE A CA 1
ATOM 4646 C C . PHE A 1 606 ? 18.736 -7.903 -16.661 1.00 87.81 606 PHE A C 1
ATOM 4648 O O . PHE A 1 606 ? 18.817 -7.286 -17.720 1.00 87.81 606 PHE A O 1
ATOM 4655 N N . HIS A 1 607 ? 19.611 -8.847 -16.321 1.00 86.19 607 HIS A N 1
ATOM 4656 C CA . HIS A 1 607 ? 20.771 -9.238 -17.120 1.00 86.19 607 HIS A CA 1
ATOM 4657 C C . HIS A 1 607 ? 20.627 -10.686 -17.591 1.00 86.19 607 HIS A C 1
ATOM 4659 O O . HIS A 1 607 ? 20.702 -11.634 -16.804 1.00 86.19 607 HIS A O 1
ATOM 4665 N N . ARG A 1 608 ? 20.456 -10.886 -18.898 1.00 76.50 608 ARG A N 1
ATOM 4666 C CA . ARG A 1 608 ? 20.315 -12.215 -19.497 1.00 76.50 608 ARG A CA 1
ATOM 4667 C C . ARG A 1 608 ? 21.689 -12.793 -19.827 1.00 76.50 608 ARG A C 1
ATOM 4669 O O . ARG A 1 608 ? 22.330 -12.393 -20.795 1.00 76.50 608 ARG A O 1
ATOM 4676 N N . SER A 1 609 ? 22.155 -13.751 -19.025 1.00 62.50 609 SER A N 1
ATOM 4677 C CA . SER A 1 609 ? 23.557 -14.204 -19.068 1.00 62.50 609 SER A CA 1
ATOM 4678 C C . SER A 1 609 ? 23.918 -15.051 -20.299 1.00 62.50 609 SER A C 1
ATOM 4680 O O . SER A 1 609 ? 25.101 -15.222 -20.587 1.00 62.50 609 SER A O 1
ATOM 4682 N N . ARG A 1 610 ? 22.920 -15.626 -20.986 1.00 54.25 610 ARG A N 1
ATOM 4683 C CA . ARG A 1 610 ? 22.995 -16.378 -22.258 1.00 54.25 610 ARG A CA 1
ATOM 4684 C C . ARG A 1 610 ? 21.577 -16.524 -22.834 1.00 54.25 610 ARG A C 1
ATOM 4686 O O . ARG A 1 610 ? 20.600 -16.364 -22.105 1.00 54.25 610 ARG A O 1
ATOM 4693 N N . GLY A 1 611 ? 21.462 -16.853 -24.125 1.00 53.00 611 GLY A N 1
ATOM 4694 C CA . GLY A 1 611 ? 20.185 -17.269 -24.731 1.00 53.00 611 GLY A CA 1
ATOM 4695 C C . GLY A 1 611 ? 19.597 -18.524 -24.058 1.00 53.00 611 GLY A C 1
ATOM 4696 O O . GLY A 1 611 ? 20.245 -19.088 -23.169 1.00 53.00 611 GLY A O 1
ATOM 4697 N N . PRO A 1 612 ? 18.391 -18.982 -24.458 1.00 46.50 612 PRO A N 1
ATOM 4698 C CA . PRO A 1 612 ? 17.784 -20.179 -23.878 1.00 46.50 612 PRO A CA 1
ATOM 4699 C C . PRO A 1 612 ? 18.793 -21.327 -23.939 1.00 46.50 612 PRO A C 1
ATOM 4701 O O . PRO A 1 612 ? 19.296 -21.641 -25.019 1.00 46.50 612 PRO A O 1
ATOM 4704 N N . ARG A 1 613 ? 19.149 -21.911 -22.785 1.00 44.53 613 ARG A N 1
ATOM 4705 C CA . ARG A 1 613 ? 20.063 -23.062 -22.769 1.00 44.53 613 ARG A CA 1
ATOM 4706 C C . ARG A 1 613 ? 19.439 -24.158 -23.619 1.00 44.53 613 ARG A C 1
ATOM 4708 O O . ARG A 1 613 ? 18.304 -24.540 -23.341 1.00 44.53 613 ARG A O 1
ATOM 4715 N N . ASP A 1 614 ? 20.202 -24.600 -24.614 1.00 41.72 614 ASP A N 1
ATOM 4716 C CA . ASP A 1 614 ? 19.796 -25.489 -25.698 1.00 41.72 614 ASP A CA 1
ATOM 4717 C C . ASP A 1 614 ? 18.790 -26.554 -25.230 1.00 41.72 614 ASP A C 1
ATOM 4719 O O . ASP A 1 614 ? 19.081 -27.363 -24.340 1.00 41.72 614 ASP A O 1
ATOM 4723 N N . ALA A 1 615 ? 17.582 -26.510 -25.804 1.00 42.69 615 ALA A N 1
ATOM 4724 C CA . ALA A 1 615 ? 16.441 -27.326 -25.385 1.00 42.69 615 ALA A CA 1
ATOM 4725 C C . ALA A 1 615 ? 16.698 -28.838 -25.540 1.00 42.69 615 ALA A C 1
ATOM 4727 O O . ALA A 1 615 ? 15.977 -29.656 -24.977 1.00 42.69 615 ALA A O 1
ATOM 4728 N N . SER A 1 616 ? 17.753 -29.206 -26.270 1.00 40.31 616 SER A N 1
ATOM 4729 C CA . SER A 1 616 ? 18.178 -30.580 -26.526 1.00 40.31 616 SER A CA 1
ATOM 4730 C C . SER A 1 616 ? 18.851 -31.300 -25.344 1.00 40.31 616 SER A C 1
ATOM 4732 O O . SER A 1 616 ? 18.983 -32.521 -25.399 1.00 40.31 616 SER A O 1
ATOM 4734 N N . GLN A 1 617 ? 19.293 -30.601 -24.286 1.00 40.59 617 GLN A N 1
ATOM 4735 C CA . GLN A 1 617 ? 20.176 -31.209 -23.267 1.00 40.59 617 GLN A CA 1
ATOM 4736 C C . GLN A 1 617 ? 19.531 -31.612 -21.932 1.00 40.59 617 GLN A C 1
ATOM 4738 O O . GLN A 1 617 ? 20.189 -32.289 -21.144 1.00 40.59 617 GLN A O 1
ATOM 4743 N N . HIS A 1 618 ? 18.293 -31.208 -21.632 1.00 38.34 618 HIS A N 1
ATOM 4744 C CA . HIS A 1 618 ? 17.701 -31.439 -20.307 1.00 38.34 618 HIS A CA 1
ATOM 4745 C C . HIS A 1 618 ? 16.235 -31.868 -20.422 1.00 38.34 618 HIS A C 1
ATOM 4747 O O . HIS A 1 618 ? 15.403 -31.107 -20.910 1.00 38.34 618 HIS A O 1
ATOM 4753 N N . GLY A 1 619 ? 15.929 -33.080 -19.941 1.00 39.50 619 GLY A N 1
ATOM 4754 C CA . GLY A 1 619 ? 14.552 -33.516 -19.692 1.00 39.50 619 GLY A CA 1
ATOM 4755 C C . GLY A 1 619 ? 13.853 -32.631 -18.651 1.00 39.50 619 GLY A C 1
ATOM 4756 O O . GLY A 1 619 ? 14.505 -31.798 -18.019 1.00 39.50 619 GLY A O 1
ATOM 4757 N N . GLY A 1 620 ? 12.534 -32.817 -18.509 1.00 55.00 620 GLY A N 1
ATOM 4758 C CA . GLY A 1 620 ? 11.618 -31.888 -17.835 1.00 55.00 620 GLY A CA 1
ATOM 4759 C C . GLY A 1 620 ? 12.183 -31.229 -16.576 1.00 55.00 620 GLY A C 1
ATOM 4760 O O . GLY A 1 620 ? 12.681 -31.899 -15.667 1.00 55.00 620 GLY A O 1
ATOM 4761 N N . ARG A 1 621 ? 12.161 -29.894 -16.551 1.00 73.25 621 ARG A N 1
ATOM 4762 C CA . ARG A 1 621 ? 12.854 -29.125 -15.517 1.00 73.25 621 ARG A CA 1
ATOM 4763 C C . ARG A 1 621 ? 11.982 -29.001 -14.272 1.00 73.25 621 ARG A C 1
ATOM 4765 O O . ARG A 1 621 ? 10.859 -28.512 -14.347 1.00 73.25 621 ARG A O 1
ATOM 4772 N N . ILE A 1 622 ? 12.530 -29.418 -13.133 1.00 84.19 622 ILE A N 1
ATOM 4773 C CA . ILE A 1 622 ? 11.875 -29.346 -11.824 1.00 84.19 622 ILE A CA 1
ATOM 4774 C C . ILE A 1 622 ? 12.357 -28.091 -11.091 1.00 84.19 622 ILE A C 1
ATOM 4776 O O . ILE A 1 622 ? 13.555 -27.929 -10.849 1.00 84.19 622 ILE A O 1
ATOM 4780 N N . TYR A 1 623 ? 11.419 -27.243 -10.681 1.00 85.62 623 TYR A N 1
ATOM 4781 C CA . TYR A 1 623 ? 11.655 -26.006 -9.948 1.00 85.62 623 TYR A CA 1
ATOM 4782 C C . TYR A 1 623 ? 10.851 -25.991 -8.652 1.00 85.62 623 TYR A C 1
ATOM 4784 O O . TYR A 1 623 ? 9.641 -25.805 -8.657 1.00 85.62 623 TYR A O 1
ATOM 4792 N N . THR A 1 624 ? 11.521 -26.154 -7.515 1.00 89.12 624 THR A N 1
ATOM 4793 C CA . THR A 1 624 ? 10.874 -26.038 -6.200 1.00 89.12 624 THR A CA 1
ATOM 4794 C C . THR A 1 624 ? 10.960 -24.604 -5.705 1.00 89.12 624 THR A C 1
ATOM 4796 O O . THR A 1 624 ? 12.070 -24.082 -5.591 1.00 89.12 624 THR A O 1
ATOM 4799 N N . LEU A 1 625 ? 9.830 -23.967 -5.392 1.00 90.00 625 LEU A N 1
ATOM 4800 C CA . LEU A 1 625 ? 9.794 -22.699 -4.657 1.00 90.00 625 LEU A CA 1
ATOM 4801 C C . LEU A 1 625 ? 10.256 -22.935 -3.210 1.00 90.00 625 LEU A C 1
ATOM 4803 O O . LEU A 1 625 ? 9.818 -23.882 -2.557 1.00 90.00 625 LEU A O 1
ATOM 4807 N N . ARG A 1 626 ? 11.164 -22.102 -2.691 1.00 86.81 626 ARG A N 1
ATOM 4808 C CA . ARG A 1 626 ? 11.686 -22.236 -1.315 1.00 86.81 626 ARG A CA 1
ATOM 4809 C C . ARG A 1 626 ? 10.623 -21.909 -0.270 1.00 86.81 626 ARG A C 1
ATOM 4811 O O . ARG A 1 626 ? 10.611 -22.509 0.799 1.00 86.81 626 ARG A O 1
ATOM 4818 N N . PHE A 1 627 ? 9.728 -20.994 -0.618 1.00 82.00 627 PHE A N 1
ATOM 4819 C CA . PHE A 1 627 ? 8.577 -20.562 0.164 1.00 82.00 627 PHE A CA 1
ATOM 4820 C C . PHE A 1 627 ? 7.363 -20.501 -0.776 1.00 82.00 627 PHE A C 1
ATOM 4822 O O . PHE A 1 627 ? 7.568 -20.296 -1.975 1.00 82.00 627 PHE A O 1
ATOM 4829 N N . PRO A 1 628 ? 6.128 -20.685 -0.280 1.00 78.56 628 PRO A N 1
ATOM 4830 C CA . PRO A 1 628 ? 4.921 -20.618 -1.102 1.00 78.56 628 PRO A CA 1
ATOM 4831 C C . PRO A 1 628 ? 4.580 -19.154 -1.437 1.00 78.56 628 PRO A C 1
ATOM 4833 O O . PRO A 1 628 ? 3.689 -18.549 -0.849 1.00 78.56 628 PRO A O 1
ATOM 4836 N N . ASP A 1 629 ? 5.353 -18.586 -2.359 1.00 86.00 629 ASP A N 1
ATOM 4837 C CA . ASP A 1 629 ? 5.324 -17.192 -2.805 1.00 86.00 629 ASP A CA 1
ATOM 4838 C C . ASP A 1 629 ? 4.467 -17.055 -4.078 1.00 86.00 629 ASP A C 1
ATOM 4840 O O . ASP A 1 629 ? 4.700 -17.751 -5.071 1.00 86.00 629 ASP A O 1
ATOM 4844 N N . GLU A 1 630 ? 3.433 -16.207 -4.024 1.00 88.19 630 GLU A N 1
ATOM 4845 C CA . GLU A 1 630 ? 2.433 -16.051 -5.093 1.00 88.19 630 GLU A CA 1
ATOM 4846 C C . GLU A 1 630 ? 3.032 -15.382 -6.339 1.00 88.19 630 GLU A C 1
ATOM 4848 O O . GLU A 1 630 ? 2.870 -15.901 -7.444 1.00 88.19 630 GLU A O 1
ATOM 4853 N N . ASP A 1 631 ? 3.802 -14.303 -6.162 1.00 90.69 631 ASP A N 1
ATOM 4854 C CA . ASP A 1 631 ? 4.475 -13.581 -7.249 1.00 90.69 631 ASP A CA 1
ATOM 4855 C C . ASP A 1 631 ? 5.464 -14.513 -7.978 1.00 90.69 631 ASP A C 1
ATOM 4857 O O . ASP A 1 631 ? 5.464 -14.611 -9.208 1.00 90.69 631 ASP A O 1
ATOM 4861 N N . ALA A 1 632 ? 6.277 -15.271 -7.235 1.00 91.50 632 ALA A N 1
ATOM 4862 C CA . ALA A 1 632 ? 7.224 -16.237 -7.794 1.00 91.50 632 ALA A CA 1
ATOM 4863 C C . ALA A 1 632 ? 6.536 -17.414 -8.500 1.00 91.50 632 ALA A C 1
ATOM 4865 O O . ALA A 1 632 ? 7.050 -17.901 -9.513 1.00 91.50 632 ALA A O 1
ATOM 4866 N N . ALA A 1 633 ? 5.373 -17.851 -8.010 1.00 92.75 633 ALA A N 1
ATOM 4867 C CA . ALA A 1 633 ? 4.557 -18.853 -8.682 1.00 92.75 633 ALA A CA 1
ATOM 4868 C C . ALA A 1 633 ? 3.958 -18.318 -9.991 1.00 92.75 633 ALA A C 1
ATOM 4870 O O . ALA A 1 633 ? 4.115 -18.976 -11.018 1.00 92.75 633 ALA A O 1
ATOM 4871 N N . ILE A 1 634 ? 3.368 -17.115 -9.997 1.00 94.19 634 ILE A N 1
ATOM 4872 C CA . ILE A 1 634 ? 2.851 -16.451 -11.208 1.00 94.19 634 ILE A CA 1
ATOM 4873 C C . ILE A 1 634 ? 3.954 -16.344 -12.268 1.00 94.19 634 ILE A C 1
ATOM 4875 O O . ILE A 1 634 ? 3.770 -16.798 -13.400 1.00 94.19 634 ILE A O 1
ATOM 4879 N N . VAL A 1 635 ? 5.126 -15.809 -11.896 1.00 92.56 635 VAL A N 1
ATOM 4880 C CA . VAL A 1 635 ? 6.273 -15.690 -12.810 1.00 92.56 635 VAL A CA 1
ATOM 4881 C C . VAL A 1 635 ? 6.724 -17.063 -13.316 1.00 92.56 635 VAL A C 1
ATOM 4883 O O . VAL A 1 635 ? 6.967 -17.226 -14.511 1.00 92.56 635 VAL A O 1
ATOM 4886 N N . GLY A 1 636 ? 6.804 -18.069 -12.443 1.00 91.75 636 GLY A N 1
ATOM 4887 C CA . GLY A 1 636 ? 7.208 -19.423 -12.823 1.00 91.75 636 GLY A CA 1
ATOM 4888 C C . GLY A 1 636 ? 6.250 -20.085 -13.814 1.00 91.75 636 GLY A C 1
ATOM 4889 O O . GLY A 1 636 ? 6.697 -20.661 -14.806 1.00 91.75 636 GLY A O 1
ATOM 4890 N N . ILE A 1 637 ? 4.944 -19.964 -13.570 1.00 93.81 637 ILE A N 1
ATOM 4891 C CA . ILE A 1 637 ? 3.868 -20.524 -14.398 1.00 93.81 637 ILE A CA 1
ATOM 4892 C C . ILE A 1 637 ? 3.851 -19.866 -15.784 1.00 93.81 637 ILE A C 1
ATOM 4894 O O . ILE A 1 637 ? 3.841 -20.566 -16.796 1.00 93.81 637 ILE A O 1
ATOM 4898 N N . LEU A 1 638 ? 3.916 -18.531 -15.842 1.00 92.31 638 LEU A N 1
ATOM 4899 C CA . LEU A 1 638 ? 3.956 -17.769 -17.095 1.00 92.31 638 LEU A CA 1
ATOM 4900 C C . LEU A 1 638 ? 5.214 -18.070 -17.921 1.00 92.31 638 LEU A C 1
ATOM 4902 O O . LEU A 1 638 ? 5.130 -18.191 -19.142 1.00 92.31 638 LEU A O 1
ATOM 4906 N N . LEU A 1 639 ? 6.375 -18.234 -17.278 1.00 88.62 639 LEU A N 1
ATOM 4907 C CA . LEU A 1 639 ? 7.598 -18.656 -17.965 1.00 88.62 639 LEU A CA 1
ATOM 4908 C C . LEU A 1 639 ? 7.471 -20.091 -18.494 1.00 88.62 639 LEU A C 1
ATOM 4910 O O . LEU A 1 639 ? 7.771 -20.333 -19.658 1.00 88.62 639 LEU A O 1
ATOM 4914 N N . ALA A 1 640 ? 6.987 -21.036 -17.682 1.00 89.56 640 ALA A N 1
ATOM 4915 C CA . ALA A 1 640 ? 6.770 -22.424 -18.097 1.00 89.56 640 ALA A CA 1
ATOM 4916 C C . ALA A 1 640 ? 5.802 -22.545 -19.290 1.00 89.56 640 ALA A C 1
ATOM 4918 O O . ALA A 1 640 ? 6.038 -23.339 -20.199 1.00 89.56 640 ALA A O 1
ATOM 4919 N N . ALA A 1 641 ? 4.756 -21.716 -19.327 1.00 90.19 641 ALA A N 1
ATOM 4920 C CA . ALA A 1 641 ? 3.787 -21.638 -20.419 1.00 90.19 641 ALA A CA 1
ATOM 4921 C C . ALA A 1 641 ? 4.412 -21.276 -21.788 1.00 90.19 641 ALA A C 1
ATOM 4923 O O . ALA A 1 641 ? 3.903 -21.710 -22.822 1.00 90.19 641 ALA A O 1
ATOM 4924 N N . GLN A 1 642 ? 5.529 -20.539 -21.801 1.00 84.75 642 GLN A N 1
ATOM 4925 C CA . GLN A 1 642 ? 6.242 -20.109 -23.016 1.00 84.75 642 GLN A CA 1
ATOM 4926 C C . GLN A 1 642 ? 7.258 -21.132 -23.550 1.00 84.75 642 GLN A C 1
ATOM 4928 O O . GLN A 1 642 ? 7.831 -20.914 -24.617 1.00 84.75 642 GLN A O 1
ATOM 4933 N N . PHE A 1 643 ? 7.529 -22.226 -22.831 1.00 79.00 643 PHE A N 1
ATOM 4934 C CA . PHE A 1 643 ? 8.506 -23.226 -23.260 1.00 79.00 643 PHE A CA 1
ATOM 4935 C C . PHE A 1 643 ? 7.831 -24.540 -23.661 1.00 79.00 643 PHE A C 1
ATOM 4937 O O . PHE A 1 643 ? 7.097 -25.139 -22.885 1.00 79.00 643 PHE A O 1
ATOM 4944 N N . THR A 1 644 ? 8.170 -25.064 -24.839 1.00 75.25 644 THR A N 1
ATOM 4945 C CA . THR A 1 644 ? 7.643 -26.331 -25.390 1.00 75.25 644 THR A CA 1
ATOM 4946 C C . THR A 1 644 ? 7.977 -27.607 -24.600 1.00 75.25 644 THR A C 1
ATOM 4948 O O . THR A 1 644 ? 7.545 -28.697 -24.986 1.00 75.25 644 THR A O 1
ATOM 4951 N N . HIS A 1 645 ? 8.748 -27.513 -23.511 1.00 78.75 645 HIS A N 1
ATOM 4952 C CA . HIS A 1 645 ? 9.096 -28.647 -22.654 1.00 78.75 645 HIS A CA 1
ATOM 4953 C C . HIS A 1 645 ? 8.248 -28.686 -21.379 1.00 78.75 645 HIS A C 1
ATOM 4955 O O . HIS A 1 645 ? 7.836 -27.659 -20.847 1.00 78.75 645 HIS A O 1
ATOM 4961 N N . GLU A 1 646 ? 8.020 -29.895 -20.865 1.00 88.19 646 GLU A N 1
ATOM 4962 C CA . GLU A 1 646 ? 7.331 -30.090 -19.589 1.00 88.19 646 GLU A CA 1
ATOM 4963 C C . GLU A 1 646 ? 8.171 -29.497 -18.441 1.00 88.19 646 GLU A C 1
ATOM 4965 O O . GLU A 1 646 ? 9.367 -29.778 -18.310 1.00 88.19 646 GLU A O 1
ATOM 4970 N N . THR A 1 647 ? 7.541 -28.650 -17.632 1.00 89.31 647 THR A N 1
ATOM 4971 C CA . THR A 1 647 ? 8.139 -27.953 -16.492 1.00 89.31 647 THR A CA 1
ATOM 4972 C C . THR A 1 647 ? 7.320 -28.260 -15.244 1.00 89.31 647 THR A C 1
ATOM 4974 O O . THR A 1 647 ? 6.117 -28.010 -15.207 1.00 89.31 647 THR A O 1
ATOM 4977 N N . GLU A 1 648 ? 7.969 -28.799 -14.216 1.00 92.50 648 GLU A N 1
ATOM 4978 C CA . GLU A 1 648 ? 7.347 -29.134 -12.934 1.00 92.50 648 GLU A CA 1
ATOM 4979 C C . GLU A 1 648 ? 7.694 -28.050 -11.907 1.00 92.50 648 GLU A C 1
ATOM 4981 O O . GLU A 1 648 ? 8.861 -27.864 -11.565 1.00 92.50 648 GLU A O 1
ATOM 4986 N N . ILE A 1 649 ? 6.693 -27.338 -11.392 1.00 92.12 649 ILE A N 1
ATOM 4987 C CA . ILE A 1 649 ? 6.849 -26.304 -10.366 1.00 92.12 649 ILE A CA 1
ATOM 4988 C C . ILE A 1 649 ? 6.296 -26.847 -9.048 1.00 92.12 649 ILE A C 1
ATOM 4990 O O . ILE A 1 649 ? 5.095 -27.079 -8.922 1.00 92.12 649 ILE A O 1
ATOM 4994 N N . ARG A 1 650 ? 7.172 -27.060 -8.063 1.00 91.81 650 ARG A N 1
ATOM 4995 C CA . ARG A 1 650 ? 6.843 -27.600 -6.732 1.00 91.81 650 ARG A CA 1
ATOM 4996 C C . ARG A 1 650 ? 6.729 -26.498 -5.686 1.00 91.81 650 ARG A C 1
ATOM 4998 O O . ARG A 1 650 ? 7.415 -25.481 -5.773 1.00 91.81 650 ARG A O 1
ATOM 5005 N N . ASN A 1 651 ? 5.963 -26.783 -4.634 1.00 89.88 651 ASN A N 1
ATOM 5006 C CA . ASN A 1 651 ? 5.667 -25.882 -3.517 1.00 89.88 651 ASN A CA 1
ATOM 5007 C C . ASN A 1 651 ? 4.919 -24.604 -3.951 1.00 89.88 651 ASN A C 1
ATOM 5009 O O . ASN A 1 651 ? 5.161 -23.516 -3.433 1.00 89.88 651 ASN A O 1
ATOM 5013 N N . VAL A 1 652 ? 4.012 -24.741 -4.923 1.00 89.94 652 VAL A N 1
ATOM 5014 C CA . VAL A 1 652 ? 3.149 -23.649 -5.392 1.00 89.94 652 VAL A CA 1
ATOM 5015 C C . VAL A 1 652 ? 2.081 -23.334 -4.331 1.00 89.94 652 VAL A C 1
ATOM 5017 O O . VAL A 1 652 ? 1.382 -24.259 -3.897 1.00 89.94 652 VAL A O 1
ATOM 5020 N N . PRO A 1 653 ? 1.901 -22.064 -3.913 1.00 85.25 653 PRO A N 1
ATOM 5021 C CA . PRO A 1 653 ? 0.727 -21.658 -3.149 1.00 85.25 653 PRO A CA 1
ATOM 5022 C C . PRO A 1 653 ? -0.514 -21.814 -4.030 1.00 85.25 653 PRO A C 1
ATOM 5024 O O . PRO A 1 653 ? -0.707 -21.058 -4.977 1.00 85.25 653 PRO A O 1
ATOM 5027 N N . TRP A 1 654 ? -1.379 -22.784 -3.733 1.00 83.62 654 TRP A N 1
ATOM 5028 C CA . TRP A 1 654 ? -2.695 -22.807 -4.367 1.00 83.62 654 TRP A CA 1
ATOM 5029 C C . TRP A 1 654 ? -3.573 -21.732 -3.724 1.00 83.62 654 TRP A C 1
ATOM 5031 O O . TRP A 1 654 ? -4.066 -21.914 -2.611 1.00 83.62 654 TRP A O 1
ATOM 5041 N N . CYS A 1 655 ? -3.738 -20.620 -4.431 1.00 83.25 655 CYS A N 1
ATOM 5042 C CA . CYS A 1 655 ? -4.712 -19.573 -4.153 1.00 83.25 655 CYS A CA 1
ATOM 5043 C C . CYS A 1 655 ? -5.559 -19.324 -5.409 1.00 83.25 655 CYS A C 1
ATOM 5045 O O . CYS A 1 655 ? -5.235 -19.800 -6.500 1.00 83.25 655 CYS A O 1
ATOM 5047 N N . TYR A 1 656 ? -6.632 -18.549 -5.276 1.00 83.44 656 TYR A N 1
ATOM 5048 C CA . TYR A 1 656 ? -7.540 -18.272 -6.388 1.00 83.44 656 TYR A CA 1
ATOM 5049 C C . TYR A 1 656 ? -6.862 -17.545 -7.564 1.00 83.44 656 TYR A C 1
ATOM 5051 O O . TYR A 1 656 ? -7.182 -17.841 -8.708 1.00 83.44 656 TYR A O 1
ATOM 5059 N N . ALA A 1 657 ? -5.882 -16.663 -7.325 1.00 88.19 657 ALA A N 1
ATOM 5060 C CA . ALA A 1 657 ? -5.157 -15.978 -8.402 1.00 88.19 657 ALA A CA 1
ATOM 5061 C C . ALA A 1 657 ? -4.318 -16.957 -9.248 1.00 88.19 657 ALA A C 1
ATOM 5063 O O . ALA A 1 657 ? -4.279 -16.848 -10.474 1.00 88.19 657 ALA A O 1
ATOM 5064 N N . ILE A 1 658 ? -3.714 -17.966 -8.608 1.00 90.56 658 ILE A N 1
ATOM 5065 C CA . ILE A 1 658 ? -3.023 -19.077 -9.282 1.00 90.56 658 ILE A CA 1
ATOM 5066 C C . ILE A 1 658 ? -4.023 -20.000 -9.994 1.00 90.56 658 ILE A C 1
ATOM 5068 O O . ILE A 1 658 ? -3.738 -20.462 -11.100 1.00 90.56 658 ILE A O 1
ATOM 5072 N N . GLY A 1 659 ? -5.199 -20.231 -9.401 1.00 90.19 659 GLY A N 1
ATOM 5073 C CA . GLY A 1 659 ? -6.308 -20.963 -10.020 1.00 90.19 659 GLY A CA 1
ATOM 5074 C C . GLY A 1 659 ? -6.765 -20.320 -11.331 1.00 90.19 659 GLY A C 1
ATOM 5075 O O . GLY A 1 659 ? -6.677 -20.953 -12.380 1.00 90.19 659 GLY A O 1
ATOM 5076 N N . GLU A 1 660 ? -7.147 -19.042 -11.290 1.00 91.44 660 GLU A N 1
ATOM 5077 C CA . GLU A 1 660 ? -7.573 -18.261 -12.461 1.00 91.44 660 GLU A CA 1
ATOM 5078 C C . GLU A 1 660 ? -6.484 -18.184 -13.543 1.00 91.44 660 GLU A C 1
ATOM 5080 O O . GLU A 1 660 ? -6.779 -18.352 -14.727 1.00 91.44 660 GLU A O 1
ATOM 5085 N N . LEU A 1 661 ? -5.213 -18.013 -13.156 1.00 93.44 661 LEU A N 1
ATOM 5086 C CA . LEU A 1 661 ? -4.072 -18.063 -14.075 1.00 93.44 661 LEU A CA 1
ATOM 5087 C C . LEU A 1 661 ? -3.992 -19.421 -14.802 1.00 93.44 661 LEU A C 1
ATOM 5089 O O . LEU A 1 661 ? -3.876 -19.473 -16.026 1.00 93.44 661 LEU A O 1
ATOM 5093 N N . CYS A 1 662 ? -4.091 -20.533 -14.068 1.00 92.81 662 CYS A N 1
ATOM 5094 C CA . CYS A 1 662 ? -4.046 -21.879 -14.647 1.00 92.81 662 CYS A CA 1
ATOM 5095 C C . CYS A 1 662 ? -5.282 -22.204 -15.502 1.00 92.81 662 CYS A C 1
ATOM 5097 O O . CYS A 1 662 ? -5.169 -22.887 -16.525 1.00 92.81 662 CYS A O 1
ATOM 5099 N N . PHE A 1 663 ? -6.456 -21.711 -15.109 1.00 92.06 663 PHE A N 1
ATOM 5100 C CA . PHE A 1 663 ? -7.700 -21.833 -15.864 1.00 92.06 663 PHE A CA 1
ATOM 5101 C C . PHE A 1 663 ? -7.632 -21.067 -17.188 1.00 92.06 663 PHE A C 1
ATOM 5103 O O . PHE A 1 663 ? -7.947 -21.645 -18.229 1.00 92.06 663 PHE A O 1
ATOM 5110 N N . PHE A 1 664 ? -7.128 -19.828 -17.191 1.00 93.00 664 PHE A N 1
ATOM 5111 C CA . PHE A 1 664 ? -6.894 -19.079 -18.428 1.00 93.00 664 PHE A CA 1
ATOM 5112 C C . PHE A 1 664 ? -5.924 -19.813 -19.361 1.00 93.00 664 PHE A C 1
ATOM 5114 O O . PHE A 1 664 ? -6.222 -19.977 -20.542 1.00 93.00 664 PHE A O 1
ATOM 5121 N N . LEU A 1 665 ? -4.792 -20.309 -18.844 1.00 92.31 665 LEU A N 1
ATOM 5122 C CA . LEU A 1 665 ? -3.824 -21.080 -19.638 1.00 92.31 665 LEU A CA 1
ATOM 5123 C C . LEU A 1 665 ? -4.456 -22.337 -20.255 1.00 92.31 665 LEU A C 1
ATOM 5125 O O . LEU A 1 665 ? -4.202 -22.648 -21.418 1.00 92.31 665 LEU A O 1
ATOM 5129 N N . SER A 1 666 ? -5.333 -23.012 -19.509 1.00 90.94 666 SER A N 1
ATOM 5130 C CA . SER A 1 666 ? -6.079 -24.179 -19.997 1.00 90.94 666 SER A CA 1
ATOM 5131 C C . SER A 1 666 ? -7.049 -23.808 -21.129 1.00 90.94 666 SER A C 1
ATOM 5133 O O . SER A 1 666 ? -7.110 -24.508 -22.140 1.00 90.94 666 SER A O 1
ATOM 5135 N N . VAL A 1 667 ? -7.758 -22.676 -21.014 1.00 89.38 667 VAL A N 1
ATOM 5136 C CA . VAL A 1 667 ? -8.612 -22.117 -22.086 1.00 89.38 667 VAL A CA 1
ATOM 5137 C C . VAL A 1 667 ? -7.780 -21.689 -23.303 1.00 89.38 667 VAL A C 1
ATOM 5139 O O . VAL A 1 667 ? -8.212 -21.871 -24.439 1.00 89.38 667 VAL A O 1
ATOM 5142 N N . ALA A 1 668 ? -6.558 -21.200 -23.084 1.00 89.38 668 ALA A N 1
ATOM 5143 C CA . ALA A 1 668 ? -5.584 -20.874 -24.124 1.00 89.38 668 ALA A CA 1
ATOM 5144 C C . ALA A 1 668 ? -4.928 -22.111 -24.785 1.00 89.38 668 ALA A C 1
ATOM 5146 O O . ALA A 1 668 ? -4.084 -21.962 -25.671 1.00 89.38 668 ALA A O 1
ATOM 5147 N N . GLY A 1 669 ? -5.307 -23.331 -24.384 1.00 88.75 669 GLY A N 1
ATOM 5148 C CA . GLY A 1 669 ? -4.824 -24.587 -24.965 1.00 88.75 669 GLY A CA 1
ATOM 5149 C C . GLY A 1 669 ? -3.483 -25.087 -24.416 1.00 88.75 669 GLY A C 1
ATOM 5150 O O . GLY A 1 669 ? -2.907 -26.012 -24.990 1.00 88.75 669 GLY A O 1
ATOM 5151 N N . ILE A 1 670 ? -2.980 -24.508 -23.322 1.00 91.38 670 ILE A N 1
ATOM 5152 C CA . ILE A 1 670 ? -1.782 -24.987 -22.622 1.00 91.38 670 ILE A CA 1
ATOM 5153 C C . ILE A 1 670 ? -2.173 -26.095 -21.641 1.00 91.38 670 ILE A C 1
ATOM 5155 O O . ILE A 1 670 ? -3.110 -25.961 -20.857 1.00 91.38 670 ILE A O 1
ATOM 5159 N N . GLU A 1 671 ? -1.434 -27.205 -21.666 1.00 91.75 671 GLU A N 1
ATOM 5160 C CA . GLU A 1 671 ? -1.685 -28.332 -20.770 1.00 91.75 671 GLU A CA 1
ATOM 5161 C C . GLU A 1 671 ? -1.115 -28.033 -19.373 1.00 91.75 671 GLU A C 1
ATOM 5163 O O . GLU A 1 671 ? 0.104 -28.014 -19.171 1.00 91.75 671 GLU A O 1
ATOM 5168 N N . VAL A 1 672 ? -2.013 -27.825 -18.404 1.00 93.94 672 VAL A N 1
ATOM 5169 C CA . VAL A 1 672 ? -1.694 -27.651 -16.980 1.00 93.94 672 VAL A CA 1
ATOM 5170 C C . VAL A 1 672 ? -2.245 -28.838 -16.187 1.00 93.94 672 VAL A C 1
ATOM 5172 O O . VAL A 1 672 ? -3.446 -29.103 -16.189 1.00 93.94 672 VAL A O 1
ATOM 5175 N N . ARG A 1 673 ? -1.370 -29.559 -15.483 1.00 94.62 673 ARG A N 1
ATOM 5176 C CA . ARG A 1 673 ? -1.722 -30.669 -14.582 1.00 94.62 673 ARG A CA 1
ATOM 5177 C C . ARG A 1 673 ? -1.366 -30.310 -13.137 1.00 94.62 673 ARG A C 1
ATOM 5179 O O . ARG A 1 673 ? -0.470 -29.506 -12.896 1.00 94.62 673 ARG A O 1
ATOM 5186 N N . GLY A 1 674 ? -2.033 -30.948 -12.173 1.00 90.94 674 GLY A N 1
ATOM 5187 C CA . GLY A 1 674 ? -1.769 -30.745 -10.740 1.00 90.94 674 GLY A CA 1
ATOM 5188 C C . GLY A 1 674 ? -2.518 -29.570 -10.100 1.00 90.94 674 GLY A C 1
ATOM 5189 O O . GLY A 1 674 ? -2.150 -29.152 -9.002 1.00 90.94 674 GLY A O 1
ATOM 5190 N N . LEU A 1 675 ? -3.566 -29.055 -10.757 1.00 89.00 675 LEU A N 1
ATOM 5191 C CA . LEU A 1 675 ? -4.487 -28.052 -10.203 1.00 89.00 675 LEU A CA 1
ATOM 5192 C C . LEU A 1 675 ? -4.966 -28.463 -8.797 1.00 89.00 675 LEU A C 1
ATOM 5194 O O . LEU A 1 675 ? -5.229 -29.641 -8.553 1.00 89.00 675 LEU A O 1
ATOM 5198 N N . GLY A 1 676 ? -5.045 -27.509 -7.868 1.00 81.50 676 GLY A N 1
ATOM 5199 C CA . GLY A 1 676 ? -5.371 -27.766 -6.458 1.00 81.50 676 GLY A CA 1
ATOM 5200 C C . GLY A 1 676 ? -4.222 -28.316 -5.603 1.00 81.50 676 GLY A C 1
ATOM 5201 O O . GLY A 1 676 ? -4.338 -28.338 -4.381 1.00 81.50 676 GLY A O 1
ATOM 5202 N N . THR A 1 677 ? -3.105 -28.754 -6.196 1.00 88.44 677 THR A N 1
ATOM 5203 C CA . THR A 1 677 ? -2.003 -29.397 -5.457 1.00 88.44 677 THR A CA 1
ATOM 5204 C C . THR A 1 677 ? -0.816 -28.459 -5.212 1.00 88.44 677 THR A C 1
ATOM 5206 O O . THR A 1 677 ? -0.773 -27.322 -5.674 1.00 88.44 677 THR A O 1
ATOM 5209 N N . SER A 1 678 ? 0.192 -28.955 -4.490 1.00 88.94 678 SER A N 1
ATOM 5210 C CA . SER A 1 678 ? 1.472 -28.266 -4.287 1.00 88.94 678 SER A CA 1
ATOM 5211 C C . SER A 1 678 ? 2.389 -28.256 -5.508 1.00 88.94 678 SER A C 1
ATOM 5213 O O . SER A 1 678 ? 3.438 -27.612 -5.464 1.00 88.94 678 SER A O 1
ATOM 5215 N N . THR A 1 679 ? 2.055 -29.009 -6.558 1.00 92.38 679 THR A N 1
ATOM 5216 C CA . THR A 1 679 ? 2.943 -29.259 -7.693 1.00 92.38 679 THR A CA 1
ATOM 5217 C C . THR A 1 679 ? 2.181 -29.115 -9.000 1.00 92.38 679 THR A C 1
ATOM 5219 O O . THR A 1 679 ? 1.334 -29.942 -9.329 1.00 92.38 679 THR A O 1
ATOM 5222 N N . LEU A 1 680 ? 2.509 -28.074 -9.762 1.00 93.88 680 LEU A N 1
ATOM 5223 C CA . LEU A 1 680 ? 1.978 -27.870 -11.104 1.00 93.88 680 LEU A CA 1
ATOM 5224 C C . LEU A 1 680 ? 2.942 -28.457 -12.129 1.00 93.88 680 LEU A C 1
ATOM 5226 O O . LEU A 1 680 ? 4.147 -28.235 -12.054 1.00 93.88 680 LEU A O 1
ATOM 5230 N N . VAL A 1 681 ? 2.409 -29.177 -13.109 1.00 94.00 681 VAL A N 1
ATOM 5231 C CA . VAL A 1 681 ? 3.164 -29.637 -14.277 1.00 94.00 681 VAL A CA 1
ATOM 5232 C C . VAL A 1 681 ? 2.581 -28.939 -15.493 1.00 94.00 681 VAL A C 1
ATOM 5234 O O . VAL A 1 681 ? 1.419 -29.153 -15.838 1.00 94.00 681 VAL A O 1
ATOM 5237 N N . ILE A 1 682 ? 3.381 -28.077 -16.110 1.00 92.94 682 ILE A N 1
ATOM 5238 C CA . ILE A 1 682 ? 2.982 -27.230 -17.233 1.00 92.94 682 ILE A CA 1
ATOM 5239 C C . ILE A 1 682 ? 3.756 -27.674 -18.459 1.00 92.94 682 ILE A C 1
ATOM 5241 O O . ILE A 1 682 ? 4.984 -27.768 -18.435 1.00 92.94 682 ILE A O 1
ATOM 5245 N N . ARG A 1 683 ? 3.038 -27.908 -19.550 1.00 90.50 683 ARG A N 1
ATOM 5246 C CA . ARG A 1 683 ? 3.624 -28.140 -20.863 1.00 90.50 683 ARG A CA 1
ATOM 5247 C C . ARG A 1 683 ? 3.260 -26.964 -21.758 1.00 90.50 683 ARG A C 1
ATOM 5249 O O . ARG A 1 683 ? 2.159 -26.912 -22.304 1.00 90.50 683 ARG A O 1
ATOM 5256 N N . GLY A 1 684 ? 4.183 -26.010 -21.850 1.00 84.31 684 GLY A N 1
ATOM 5257 C CA . GLY A 1 684 ? 4.012 -24.801 -22.643 1.00 84.31 684 GLY A CA 1
ATOM 5258 C C . GLY A 1 684 ? 3.972 -25.057 -24.150 1.00 84.31 684 GLY A C 1
ATOM 5259 O O . GLY A 1 684 ? 4.184 -26.173 -24.635 1.00 84.31 684 GLY A O 1
ATOM 5260 N N . SER A 1 685 ? 3.696 -23.992 -24.898 1.00 80.94 685 SER A N 1
ATOM 5261 C CA . SER A 1 685 ? 3.573 -24.011 -26.356 1.00 80.94 685 SER A CA 1
ATOM 5262 C C . SER A 1 685 ? 4.297 -22.813 -26.961 1.00 80.94 685 SER A C 1
ATOM 5264 O O . SER A 1 685 ? 4.096 -21.686 -26.521 1.00 80.94 685 SER A O 1
ATOM 5266 N N . ASP A 1 686 ? 5.058 -23.036 -28.035 1.00 68.62 686 ASP A N 1
ATOM 5267 C CA . ASP A 1 686 ? 5.692 -21.956 -28.808 1.00 68.62 686 ASP A CA 1
ATOM 5268 C C . ASP A 1 686 ? 4.648 -21.078 -29.541 1.00 68.62 686 ASP A C 1
ATOM 5270 O O . ASP A 1 686 ? 4.995 -20.053 -30.129 1.00 68.62 686 ASP A O 1
ATOM 5274 N N . LYS A 1 687 ? 3.378 -21.516 -29.584 1.00 65.88 687 LYS A N 1
ATOM 5275 C CA . LYS A 1 687 ? 2.260 -20.842 -30.257 1.00 65.88 687 LYS A CA 1
ATOM 5276 C C . LYS A 1 687 ? 0.961 -21.025 -29.473 1.00 65.88 687 LYS A C 1
ATOM 5278 O O . LYS A 1 687 ? 0.240 -22.001 -29.675 1.00 65.88 687 LYS A O 1
ATOM 5283 N N . VAL A 1 688 ? 0.650 -20.061 -28.612 1.00 71.88 688 VAL A N 1
ATOM 5284 C CA . VAL A 1 688 ? -0.737 -19.748 -28.244 1.00 71.88 688 VAL A CA 1
ATOM 5285 C C . VAL A 1 688 ? -1.219 -18.704 -29.245 1.00 71.88 688 VAL A C 1
ATOM 5287 O O . VAL A 1 688 ? -0.618 -17.637 -29.347 1.00 71.88 688 VAL A O 1
ATOM 5290 N N . SER A 1 689 ? -2.253 -19.020 -30.020 1.00 71.75 689 SER A N 1
ATOM 5291 C CA . SER A 1 689 ? -2.778 -18.119 -31.051 1.00 71.75 689 SER A CA 1
ATOM 5292 C C . SER A 1 689 ? -4.264 -18.370 -31.298 1.00 71.75 689 SER A C 1
ATOM 5294 O O . SER A 1 689 ? -4.635 -19.457 -31.749 1.00 71.75 689 SER A O 1
ATOM 5296 N N . GLY A 1 690 ? -5.098 -17.364 -31.055 1.00 79.38 690 GLY A N 1
ATOM 5297 C CA . GLY A 1 690 ? -6.532 -17.389 -31.350 1.00 79.38 690 GLY A CA 1
ATOM 5298 C C . GLY A 1 690 ? -7.272 -16.255 -30.647 1.00 79.38 690 GLY A C 1
ATOM 5299 O O . GLY A 1 690 ? -6.687 -15.543 -29.834 1.00 79.38 690 GLY A O 1
ATOM 5300 N N . ASP A 1 691 ? -8.559 -16.087 -30.936 1.00 83.62 691 ASP A N 1
ATOM 5301 C CA . ASP A 1 691 ? -9.395 -15.156 -30.176 1.00 83.62 691 ASP A CA 1
ATOM 5302 C C . ASP A 1 691 ? -9.801 -15.811 -28.851 1.00 83.62 691 ASP A C 1
ATOM 5304 O O . ASP A 1 691 ? -10.540 -16.797 -28.827 1.00 83.62 691 ASP A O 1
ATOM 5308 N N . LEU A 1 692 ? -9.287 -15.277 -27.742 1.00 91.31 692 LEU A N 1
ATOM 5309 C CA . LEU A 1 692 ? -9.543 -15.789 -26.397 1.00 91.31 692 LEU A CA 1
ATOM 5310 C C . LEU A 1 692 ? -10.570 -14.901 -25.697 1.00 91.31 692 LEU A C 1
ATOM 5312 O O . LEU A 1 692 ? -10.449 -13.679 -25.705 1.00 91.31 692 LEU A O 1
ATOM 5316 N N . ARG A 1 693 ? -11.560 -15.506 -25.036 1.00 93.50 693 ARG A N 1
ATOM 5317 C CA . ARG A 1 693 ? -12.484 -14.809 -24.133 1.00 93.50 693 ARG A CA 1
ATOM 5318 C C . ARG A 1 693 ? -12.506 -15.535 -22.794 1.00 93.50 693 ARG A C 1
ATOM 5320 O O . ARG A 1 693 ? -12.729 -16.742 -22.764 1.00 93.50 693 ARG A O 1
ATOM 5327 N N . TYR A 1 694 ? -12.274 -14.805 -21.708 1.00 94.62 694 TYR A N 1
ATOM 5328 C CA . TYR A 1 694 ? -12.216 -15.358 -20.356 1.00 94.62 694 TYR A CA 1
ATOM 5329 C C . TYR A 1 694 ? -12.877 -14.408 -19.355 1.00 94.62 694 TYR A C 1
ATOM 5331 O O . TYR A 1 694 ? -12.681 -13.196 -19.432 1.00 94.62 694 TYR A O 1
ATOM 5339 N N . THR A 1 695 ? -13.621 -14.964 -18.398 1.00 93.88 695 THR A N 1
ATOM 5340 C CA . THR A 1 695 ? -14.267 -14.199 -17.323 1.00 93.88 695 THR A CA 1
ATOM 5341 C C . THR A 1 695 ? -13.603 -14.531 -15.995 1.00 93.88 695 THR A C 1
ATOM 5343 O O . THR A 1 695 ? -13.600 -15.694 -15.608 1.00 93.88 695 THR A O 1
ATOM 5346 N N . CYS A 1 696 ? -13.071 -13.538 -15.287 1.00 93.12 696 CYS A N 1
ATOM 5347 C CA . CYS A 1 696 ? -12.519 -13.752 -13.949 1.00 93.12 696 CYS A CA 1
ATOM 5348 C C . CYS A 1 696 ? -13.627 -14.119 -12.945 1.00 93.12 696 CYS A C 1
ATOM 5350 O O . CYS A 1 696 ? -14.741 -13.593 -13.017 1.00 93.12 696 CYS A O 1
ATOM 5352 N N . THR A 1 697 ? -13.315 -15.020 -12.016 1.00 91.75 697 THR A N 1
ATOM 5353 C CA . THR A 1 697 ? -14.203 -15.410 -10.910 1.00 91.75 697 THR A CA 1
ATOM 5354 C C . THR A 1 697 ? -14.294 -14.347 -9.799 1.00 91.75 697 THR A C 1
ATOM 5356 O O . THR A 1 697 ? -13.478 -13.427 -9.692 1.00 91.75 697 THR A O 1
ATOM 5359 N N . GLU A 1 698 ? -15.294 -14.499 -8.934 1.00 92.06 698 GLU A N 1
ATOM 5360 C CA . GLU A 1 698 ? -15.517 -13.701 -7.727 1.00 92.06 698 GLU A CA 1
ATOM 5361 C C . GLU A 1 698 ? -14.387 -13.826 -6.687 1.00 92.06 698 GLU A C 1
ATOM 5363 O O . GLU A 1 698 ? -13.753 -14.874 -6.554 1.00 92.06 698 GLU A O 1
ATOM 5368 N N . ASP A 1 699 ? -14.130 -12.749 -5.937 1.00 90.31 699 ASP A N 1
ATOM 5369 C CA . ASP A 1 699 ? -13.054 -12.683 -4.945 1.00 90.31 699 ASP A CA 1
ATOM 5370 C C . ASP A 1 699 ? -13.496 -13.255 -3.582 1.00 90.31 699 ASP A C 1
ATOM 5372 O O . ASP A 1 699 ? -14.446 -12.746 -2.973 1.00 90.31 699 ASP A O 1
ATOM 5376 N N . PRO A 1 700 ? -12.798 -14.272 -3.040 1.00 92.12 700 PRO A N 1
ATOM 5377 C CA . PRO A 1 700 ? -13.127 -14.827 -1.729 1.00 92.12 700 PRO A CA 1
ATOM 5378 C C . PRO A 1 700 ? -12.875 -13.836 -0.584 1.00 92.12 700 PRO A C 1
ATOM 5380 O O . PRO A 1 700 ? -13.550 -13.883 0.443 1.00 92.12 700 PRO A O 1
ATOM 5383 N N . THR A 1 701 ? -11.939 -12.901 -0.756 1.00 92.12 701 THR A N 1
ATOM 5384 C CA . THR A 1 701 ? -11.615 -11.866 0.234 1.00 92.12 701 THR A CA 1
ATOM 5385 C C . THR A 1 701 ? -12.724 -10.811 0.312 1.00 92.12 701 THR A C 1
ATOM 5387 O O . THR A 1 701 ? -13.021 -10.302 1.395 1.00 92.12 701 THR A O 1
ATOM 5390 N N . ASP A 1 702 ? -13.377 -10.507 -0.814 1.00 93.44 702 ASP A N 1
ATOM 5391 C CA . ASP A 1 702 ? -14.528 -9.597 -0.872 1.00 93.44 702 ASP A CA 1
ATOM 5392 C C . ASP A 1 702 ? -15.755 -10.199 -0.174 1.00 93.44 702 ASP A C 1
ATOM 5394 O O . ASP A 1 702 ? -16.335 -9.583 0.724 1.00 93.44 702 ASP A O 1
ATOM 5398 N N . ALA A 1 703 ? -16.090 -11.448 -0.512 1.00 95.44 703 ALA A N 1
ATOM 5399 C CA . ALA A 1 703 ? -17.160 -12.187 0.150 1.00 95.44 703 ALA A CA 1
ATOM 5400 C C . ALA A 1 703 ? -16.899 -12.337 1.662 1.00 95.44 703 ALA A C 1
ATOM 5402 O O . ALA A 1 703 ? -17.793 -12.081 2.468 1.00 95.44 703 ALA A O 1
ATOM 5403 N N . MET A 1 704 ? -15.664 -12.656 2.070 1.00 96.38 704 MET A N 1
ATOM 5404 C CA . MET A 1 704 ? -15.282 -12.713 3.486 1.00 96.38 704 MET A CA 1
ATOM 5405 C C . MET A 1 704 ? -15.434 -11.350 4.181 1.00 96.38 704 MET A C 1
ATOM 5407 O O . MET A 1 704 ? -15.911 -11.290 5.311 1.00 96.38 704 MET A O 1
ATOM 5411 N N . SER A 1 705 ? -15.093 -10.243 3.513 1.00 96.75 705 SER A N 1
ATOM 5412 C CA . SER A 1 705 ? -15.251 -8.891 4.077 1.00 96.75 705 SER A CA 1
ATOM 5413 C C . SER A 1 705 ? -16.720 -8.560 4.364 1.00 96.75 705 SER A C 1
ATOM 5415 O O . SER A 1 705 ? -17.034 -7.960 5.395 1.00 96.75 705 SER A O 1
ATOM 5417 N N . LEU A 1 706 ? -17.638 -9.001 3.499 1.00 97.38 706 LEU A N 1
ATOM 5418 C CA . LEU A 1 706 ? -19.082 -8.889 3.716 1.00 97.38 706 LEU A CA 1
ATOM 5419 C C . LEU A 1 706 ? -19.565 -9.789 4.867 1.00 97.38 706 LEU A C 1
ATOM 5421 O O . LEU A 1 706 ? -20.309 -9.316 5.723 1.00 97.38 706 LEU A O 1
ATOM 5425 N N . ILE A 1 707 ? -19.097 -11.041 4.951 1.00 97.62 707 ILE A N 1
ATOM 5426 C CA . ILE A 1 707 ? -19.438 -11.949 6.062 1.00 97.62 707 ILE A CA 1
ATOM 5427 C C . ILE A 1 707 ? -19.001 -11.350 7.408 1.00 97.62 707 ILE A C 1
ATOM 5429 O O . ILE A 1 707 ? -19.795 -11.285 8.344 1.00 97.62 707 ILE A O 1
ATOM 5433 N N . VAL A 1 708 ? -17.775 -10.826 7.510 1.00 97.44 708 VAL A N 1
ATOM 5434 C CA . VAL A 1 708 ? -17.302 -10.198 8.757 1.00 97.44 708 VAL A CA 1
ATOM 5435 C C . VAL A 1 708 ? -18.008 -8.859 9.030 1.00 97.44 708 VAL A C 1
ATOM 5437 O O . VAL A 1 708 ? -18.190 -8.502 10.192 1.00 97.44 708 VAL A O 1
ATOM 5440 N N . SER A 1 709 ? -18.518 -8.163 8.005 1.00 97.25 709 SER A N 1
ATOM 5441 C CA . SER A 1 709 ? -19.415 -7.006 8.196 1.00 97.25 709 SER A CA 1
ATOM 5442 C C . SER A 1 709 ? -20.729 -7.403 8.876 1.00 97.25 709 SER A C 1
ATOM 5444 O O . SER A 1 709 ? -21.191 -6.693 9.770 1.00 97.25 709 SER A O 1
ATOM 5446 N N . ALA A 1 710 ? -21.309 -8.549 8.507 1.00 96.00 710 ALA A N 1
ATOM 5447 C CA . ALA A 1 710 ? -22.494 -9.100 9.166 1.00 96.00 710 ALA A CA 1
ATOM 5448 C C . ALA A 1 710 ? -22.217 -9.505 10.621 1.00 96.00 710 ALA A C 1
ATOM 5450 O O . ALA A 1 710 ? -23.017 -9.188 11.499 1.00 96.00 710 ALA A O 1
ATOM 5451 N N . ILE A 1 711 ? -21.056 -10.113 10.893 1.00 95.50 711 ILE A N 1
ATOM 5452 C CA . ILE A 1 711 ? -20.606 -10.447 12.256 1.00 95.50 711 ILE A CA 1
ATOM 5453 C C . ILE A 1 711 ? -20.472 -9.179 13.111 1.00 95.50 711 ILE A C 1
ATOM 5455 O O . ILE A 1 711 ? -21.088 -9.082 14.173 1.00 95.50 711 ILE A O 1
ATOM 5459 N N . ALA A 1 712 ? -19.717 -8.183 12.633 1.00 95.06 712 ALA A N 1
ATOM 5460 C CA . ALA A 1 712 ? -19.458 -6.934 13.354 1.00 95.06 712 ALA A CA 1
ATOM 5461 C C . ALA A 1 712 ? -20.744 -6.150 13.676 1.00 95.06 712 ALA A C 1
ATOM 5463 O O . ALA A 1 712 ? -20.835 -5.499 14.714 1.00 95.06 712 ALA A O 1
ATOM 5464 N N . THR A 1 713 ? -21.753 -6.237 12.804 1.00 94.69 713 THR A N 1
ATOM 5465 C CA . THR A 1 713 ? -23.050 -5.550 12.947 1.00 94.69 713 THR A CA 1
ATOM 5466 C C . THR A 1 713 ? -24.179 -6.448 13.467 1.00 94.69 713 THR A C 1
ATOM 5468 O O . THR A 1 713 ? -25.328 -6.004 13.512 1.00 94.69 713 THR A O 1
ATOM 5471 N N . LYS A 1 714 ? -23.882 -7.703 13.844 1.00 93.50 714 LYS A N 1
ATOM 5472 C CA . LYS A 1 714 ? -24.844 -8.733 14.296 1.00 93.50 714 LYS A CA 1
ATOM 5473 C C . LYS A 1 714 ? -26.089 -8.826 13.405 1.00 93.50 714 LYS A C 1
ATOM 5475 O O . LYS A 1 714 ? -27.221 -8.807 13.883 1.00 93.50 714 LYS A O 1
ATOM 5480 N N . SER A 1 715 ? -25.871 -8.836 12.095 1.00 94.12 715 SER A N 1
ATOM 5481 C CA . SER A 1 715 ? -26.907 -8.590 11.090 1.00 94.12 715 SER A CA 1
ATOM 5482 C C . SER A 1 715 ? -27.109 -9.765 10.144 1.00 94.12 715 SER A C 1
ATOM 5484 O O . SER A 1 715 ? -26.159 -10.459 9.798 1.00 94.12 715 SER A O 1
ATOM 5486 N N . GLU A 1 716 ? -28.344 -9.941 9.674 1.00 95.44 716 GLU A N 1
ATOM 5487 C CA . GLU A 1 716 ? -28.663 -10.884 8.603 1.00 95.44 716 GLU A CA 1
ATOM 5488 C C . GLU A 1 716 ? -28.419 -10.227 7.237 1.00 95.44 716 GLU A C 1
ATOM 5490 O O . GLU A 1 716 ? -29.049 -9.215 6.907 1.00 95.44 716 GLU A O 1
ATOM 5495 N N . ILE A 1 717 ? -27.519 -10.804 6.434 1.00 96.56 717 ILE A N 1
ATOM 5496 C CA . ILE A 1 717 ? -27.319 -10.408 5.032 1.00 96.56 717 ILE A CA 1
ATOM 5497 C C . ILE A 1 717 ? -27.178 -11.637 4.133 1.00 96.56 717 ILE A C 1
ATOM 5499 O O . ILE A 1 717 ? -26.555 -12.635 4.506 1.00 96.56 717 ILE A O 1
ATOM 5503 N N . SER A 1 718 ? -27.692 -11.530 2.910 1.00 97.69 718 SER A N 1
ATOM 5504 C CA . SER A 1 718 ? -27.470 -12.523 1.855 1.00 97.69 718 SER A CA 1
ATOM 5505 C C . SER A 1 718 ? -26.354 -12.071 0.911 1.00 97.69 718 SER A C 1
ATOM 5507 O O . SER A 1 718 ? -26.357 -10.941 0.417 1.00 97.69 718 SER A O 1
ATOM 5509 N N . ILE A 1 719 ? -25.407 -12.962 0.627 1.00 98.00 719 ILE A N 1
ATOM 5510 C CA . ILE A 1 719 ? -24.278 -12.735 -0.276 1.00 98.00 719 ILE A CA 1
ATOM 5511 C C . ILE A 1 719 ? -24.398 -13.724 -1.433 1.00 98.00 719 ILE A C 1
ATOM 5513 O O . ILE A 1 719 ? -24.166 -14.927 -1.289 1.00 98.00 719 ILE A O 1
ATOM 5517 N N . SER A 1 720 ? -24.777 -13.196 -2.591 1.00 97.25 720 SER A N 1
ATOM 5518 C CA . SER A 1 720 ? -24.820 -13.949 -3.843 1.00 97.25 720 SER A CA 1
ATOM 5519 C C . SER A 1 720 ? -23.431 -14.088 -4.470 1.00 97.25 720 SER A C 1
ATOM 5521 O O . SER A 1 720 ? -22.539 -13.269 -4.225 1.00 97.25 720 SER A O 1
ATOM 5523 N N . ARG A 1 721 ? -23.261 -15.127 -5.295 1.00 95.94 721 ARG A N 1
ATOM 5524 C CA . ARG A 1 721 ? -22.037 -15.421 -6.064 1.00 95.94 721 ARG A CA 1
ATOM 5525 C C . ARG A 1 721 ? -20.785 -15.636 -5.200 1.00 95.94 721 ARG A C 1
ATOM 5527 O O . ARG A 1 721 ? -19.672 -15.384 -5.647 1.00 95.94 721 ARG A O 1
ATOM 5534 N N . THR A 1 722 ? -20.942 -16.124 -3.970 1.00 96.56 722 THR A N 1
ATOM 5535 C CA . THR A 1 722 ? -19.804 -16.423 -3.090 1.00 96.56 722 THR A CA 1
ATOM 5536 C C . THR A 1 722 ? -18.963 -17.555 -3.698 1.00 96.56 722 THR A C 1
ATOM 5538 O O . THR A 1 722 ? -19.519 -18.625 -3.962 1.00 96.56 722 THR A O 1
ATOM 5541 N N . PRO A 1 723 ? -17.643 -17.383 -3.907 1.00 93.38 723 PRO A N 1
ATOM 5542 C CA . PRO A 1 723 ? -16.793 -18.377 -4.561 1.00 93.38 723 PRO A CA 1
ATOM 5543 C C . PRO A 1 723 ? -16.434 -19.533 -3.616 1.00 93.38 723 PRO A C 1
ATOM 5545 O O . PRO A 1 723 ? -15.311 -19.641 -3.119 1.00 93.38 723 PRO A O 1
ATOM 5548 N N . ILE A 1 724 ? -17.401 -20.425 -3.371 1.00 93.00 724 ILE A N 1
ATOM 5549 C CA . ILE A 1 724 ? -17.256 -21.569 -2.460 1.00 93.00 724 ILE A CA 1
ATOM 5550 C C . ILE A 1 724 ? -16.084 -22.485 -2.832 1.00 93.00 724 ILE A C 1
ATOM 5552 O O . ILE A 1 724 ? -15.523 -23.109 -1.940 1.00 93.00 724 ILE A O 1
ATOM 5556 N N . GLU A 1 725 ? -15.652 -22.523 -4.098 1.00 88.44 725 GLU A N 1
ATOM 5557 C CA . GLU A 1 725 ? -14.433 -23.234 -4.521 1.00 88.44 725 GLU A CA 1
ATOM 5558 C C . GLU A 1 725 ? -13.185 -22.842 -3.707 1.00 88.44 725 GLU A C 1
ATOM 5560 O O . GLU A 1 725 ? -12.344 -23.694 -3.430 1.00 88.44 725 GLU A O 1
ATOM 5565 N N . TYR A 1 726 ? -13.092 -21.580 -3.274 1.00 88.50 726 TYR A N 1
ATOM 5566 C CA . TYR A 1 726 ? -11.929 -21.026 -2.573 1.00 88.50 726 TYR A CA 1
ATOM 5567 C C . TYR A 1 726 ? -12.190 -20.653 -1.106 1.00 88.50 726 TYR A C 1
ATOM 5569 O O . TYR A 1 726 ? -11.288 -20.124 -0.469 1.00 88.50 726 TYR A O 1
ATOM 5577 N N . MET A 1 727 ? -13.401 -20.887 -0.579 1.00 92.25 727 MET A N 1
ATOM 5578 C CA . MET A 1 727 ? -13.814 -20.418 0.759 1.00 92.25 727 MET A CA 1
ATOM 5579 C C . MET A 1 727 ? -14.209 -21.527 1.742 1.00 92.25 727 MET A C 1
ATOM 5581 O O . MET A 1 727 ? -14.685 -21.242 2.840 1.00 92.25 727 MET A O 1
ATOM 5585 N N . ARG A 1 728 ? -14.072 -22.811 1.382 1.00 91.50 728 ARG A N 1
ATOM 5586 C CA . ARG A 1 728 ? -14.566 -23.907 2.242 1.00 91.50 728 ARG A CA 1
ATOM 5587 C C . ARG A 1 728 ? -13.908 -23.944 3.623 1.00 91.50 728 ARG A C 1
ATOM 5589 O O . ARG A 1 728 ? -14.579 -24.304 4.584 1.00 91.50 728 ARG A O 1
ATOM 5596 N N . CYS A 1 729 ? -12.629 -23.587 3.734 1.00 92.19 729 CYS A N 1
ATOM 5597 C CA . CYS A 1 729 ? -11.928 -23.562 5.020 1.00 92.19 729 CYS A CA 1
ATOM 5598 C C . CYS A 1 729 ? -12.328 -22.353 5.869 1.00 92.19 729 CYS A C 1
ATOM 5600 O O . CYS A 1 729 ? -12.515 -22.489 7.074 1.00 92.19 729 CYS A O 1
ATOM 5602 N N . GLU A 1 730 ? -12.492 -21.195 5.237 1.00 94.75 730 GLU A N 1
ATOM 5603 C CA . GLU A 1 730 ? -12.963 -19.951 5.833 1.00 94.75 730 GLU A CA 1
ATOM 5604 C C . GLU A 1 730 ? -14.351 -20.144 6.455 1.00 94.75 730 GLU A C 1
ATOM 5606 O O . GLU A 1 730 ? -14.546 -19.871 7.637 1.00 94.75 730 GLU A O 1
ATOM 5611 N N . LEU A 1 731 ? -15.291 -20.679 5.670 1.00 95.50 731 LEU A N 1
ATOM 5612 C CA . LEU A 1 731 ? -16.675 -20.908 6.082 1.00 95.50 731 LEU A CA 1
ATOM 5613 C C . LEU A 1 731 ? -16.764 -21.976 7.183 1.00 95.50 731 LEU A C 1
ATOM 5615 O O . LEU A 1 731 ? -17.399 -21.732 8.204 1.00 95.50 731 LEU A O 1
ATOM 5619 N N . ALA A 1 732 ? -16.058 -23.104 7.043 1.00 94.50 732 ALA A N 1
ATOM 5620 C CA . ALA A 1 732 ? -16.050 -24.158 8.061 1.00 94.50 732 ALA A CA 1
ATOM 5621 C C . ALA A 1 732 ? -15.439 -23.701 9.402 1.00 94.50 732 ALA A C 1
ATOM 5623 O O . ALA A 1 732 ? -15.886 -24.139 10.461 1.00 94.50 732 ALA A O 1
ATOM 5624 N N . LEU A 1 733 ? -14.440 -22.808 9.383 1.00 95.00 733 LEU A N 1
ATOM 5625 C CA . LEU A 1 733 ? -13.912 -22.201 10.609 1.00 95.00 733 LEU A CA 1
ATOM 5626 C C . LEU A 1 733 ? -14.921 -21.248 11.251 1.00 95.00 733 LEU A C 1
ATOM 5628 O O . LEU A 1 733 ? -15.067 -21.272 12.468 1.00 95.00 733 LEU A O 1
ATOM 5632 N N . LEU A 1 734 ? -15.646 -20.449 10.466 1.00 95.69 734 LEU A N 1
ATOM 5633 C CA . LEU A 1 734 ? -16.710 -19.591 10.994 1.00 95.69 734 LEU A CA 1
ATOM 5634 C C . LEU A 1 734 ? -17.870 -20.410 11.589 1.00 95.69 734 LEU A C 1
ATOM 5636 O O . LEU A 1 734 ? -18.341 -20.088 12.677 1.00 95.69 734 LEU A O 1
ATOM 5640 N N . GLU A 1 735 ? -18.279 -21.502 10.942 1.00 94.44 735 GLU A N 1
ATOM 5641 C CA . GLU A 1 735 ? -19.263 -22.453 11.484 1.00 94.44 735 GLU A CA 1
ATOM 5642 C C . GLU A 1 735 ? -18.760 -23.113 12.778 1.00 94.44 735 GLU A C 1
ATOM 5644 O O . GLU A 1 735 ? -19.512 -23.237 13.743 1.00 94.44 735 GLU A O 1
ATOM 5649 N N . GLN A 1 736 ? -17.471 -23.471 12.852 1.00 93.62 736 GLN A N 1
ATOM 5650 C CA . GLN A 1 736 ? -16.839 -23.965 14.083 1.00 93.62 736 GLN A CA 1
ATOM 5651 C C . GLN A 1 736 ? -16.821 -22.903 15.199 1.00 93.62 736 GLN A C 1
ATOM 5653 O O . GLN A 1 736 ? -16.929 -23.255 16.373 1.00 93.62 736 GLN A O 1
ATOM 5658 N N . MET A 1 737 ? -16.709 -21.617 14.851 1.00 94.06 737 MET A N 1
ATOM 5659 C CA . MET A 1 737 ? -16.878 -20.493 15.781 1.00 94.06 737 MET A CA 1
ATOM 5660 C C . MET A 1 737 ? -18.347 -20.261 16.178 1.00 94.06 737 MET A C 1
ATOM 5662 O O . MET A 1 737 ? -18.609 -19.394 17.003 1.00 94.06 737 MET A O 1
ATOM 5666 N N . GLY A 1 738 ? -19.310 -21.012 15.634 1.00 92.75 738 GLY A N 1
ATOM 5667 C CA . GLY A 1 738 ? -20.737 -20.873 15.936 1.00 92.75 738 GLY A CA 1
ATOM 5668 C C . GLY A 1 738 ? -21.498 -19.909 15.021 1.00 92.75 738 GLY A C 1
ATOM 5669 O O . GLY A 1 738 ? -22.641 -19.575 15.320 1.00 92.75 738 GLY A O 1
ATOM 5670 N N . LEU A 1 739 ? -20.911 -19.453 13.907 1.00 94.94 739 LEU A N 1
ATOM 5671 C CA . LEU A 1 739 ? -21.632 -18.622 12.943 1.00 94.94 739 LEU A CA 1
ATOM 5672 C C . LEU A 1 739 ? -22.692 -19.444 12.198 1.00 94.94 739 LEU A C 1
ATOM 5674 O O . LEU A 1 739 ? -22.370 -20.395 11.486 1.00 94.94 739 LEU A O 1
ATOM 5678 N N . GLY A 1 740 ? -23.954 -19.029 12.299 1.00 94.62 740 GLY A N 1
ATOM 5679 C CA . GLY A 1 740 ? -25.032 -19.593 11.495 1.00 94.62 740 GLY A CA 1
ATOM 5680 C C . GLY A 1 740 ? -24.908 -19.184 10.026 1.00 94.62 740 GLY A C 1
ATOM 5681 O O . GLY A 1 740 ? -25.017 -18.004 9.692 1.00 94.62 740 GLY A O 1
ATOM 5682 N N . LEU A 1 741 ? -24.722 -20.162 9.139 1.00 95.88 741 LEU A N 1
ATOM 5683 C CA . LEU A 1 741 ? -24.709 -19.977 7.688 1.00 95.88 741 LEU A CA 1
ATOM 5684 C C . LEU A 1 741 ? -25.777 -20.859 7.036 1.00 95.88 741 LEU A C 1
ATOM 5686 O O . LEU A 1 741 ? -25.976 -22.013 7.416 1.00 95.88 741 LEU A O 1
ATOM 5690 N N . THR A 1 742 ? -26.459 -20.324 6.025 1.00 96.88 742 THR A N 1
ATOM 5691 C CA . THR A 1 742 ? -27.348 -21.108 5.152 1.00 96.88 742 THR A CA 1
ATOM 5692 C C . THR A 1 742 ? -26.912 -20.974 3.700 1.00 96.88 742 THR A C 1
ATOM 5694 O O . THR A 1 742 ? -26.458 -19.909 3.283 1.00 96.88 742 THR A O 1
ATOM 5697 N N . TYR A 1 743 ? -27.048 -22.055 2.930 1.00 96.56 743 TYR A N 1
ATOM 5698 C CA . TYR A 1 743 ? -26.537 -22.162 1.563 1.00 96.56 743 TYR A CA 1
ATOM 5699 C C . TYR A 1 743 ? -27.650 -22.513 0.576 1.00 96.56 743 TYR A C 1
ATOM 5701 O O . TYR A 1 743 ? -28.463 -23.408 0.824 1.00 96.56 743 TYR A O 1
ATOM 5709 N N . ALA A 1 744 ? -27.645 -21.849 -0.577 1.00 96.56 744 ALA A N 1
ATOM 5710 C CA . ALA A 1 744 ? -28.357 -22.295 -1.766 1.00 96.56 744 ALA A CA 1
ATOM 5711 C C . ALA A 1 744 ? -27.642 -23.496 -2.426 1.00 96.56 744 ALA A C 1
ATOM 5713 O O . ALA A 1 744 ? -26.635 -24.007 -1.937 1.00 96.56 744 ALA A O 1
ATOM 5714 N N . SER A 1 745 ? -28.160 -23.965 -3.564 1.00 96.50 745 SER A N 1
ATOM 5715 C CA . SER A 1 745 ? -27.462 -24.974 -4.375 1.00 96.50 745 SER A CA 1
ATOM 5716 C C . SER A 1 745 ? -26.207 -24.385 -5.028 1.00 96.50 745 SER A C 1
ATOM 5718 O O . SER A 1 745 ? -26.251 -23.257 -5.514 1.00 96.50 745 SER A O 1
ATOM 5720 N N . GLU A 1 746 ? -25.113 -25.151 -5.079 1.00 97.06 746 GLU A N 1
ATOM 5721 C CA . GLU A 1 746 ? -23.901 -24.750 -5.808 1.00 97.06 746 GLU A CA 1
ATOM 5722 C C . GLU A 1 746 ? -24.169 -24.625 -7.320 1.00 97.06 746 GLU A C 1
ATOM 5724 O O . GLU A 1 746 ? -24.913 -25.421 -7.901 1.00 97.06 746 GLU A O 1
ATOM 5729 N N . TYR A 1 747 ? -23.524 -23.655 -7.970 1.00 96.56 747 TYR A N 1
ATOM 5730 C CA . TYR A 1 747 ? -23.595 -23.426 -9.417 1.00 96.56 747 TYR A CA 1
ATOM 5731 C C . TYR A 1 747 ? -22.237 -22.983 -9.986 1.00 96.56 747 TYR A C 1
ATOM 5733 O O . TYR A 1 747 ? -21.354 -22.559 -9.246 1.00 96.56 747 TYR A O 1
ATOM 5741 N N . SER A 1 748 ? -22.026 -23.098 -11.301 1.00 95.81 748 SER A N 1
ATOM 5742 C CA . SER A 1 748 ? -20.765 -22.661 -11.927 1.00 95.81 748 SER A CA 1
ATOM 5743 C C . SER A 1 748 ? -20.657 -21.140 -12.034 1.00 95.81 748 SER A C 1
ATOM 5745 O O . SER A 1 748 ? -21.624 -20.454 -12.374 1.00 95.81 748 SER A O 1
ATOM 5747 N N . ALA A 1 749 ? -19.442 -20.630 -11.840 1.00 92.88 749 ALA A N 1
ATOM 5748 C CA . ALA A 1 749 ? -19.056 -19.274 -12.206 1.00 92.88 749 ALA A CA 1
ATOM 5749 C C . ALA A 1 749 ? -19.103 -19.059 -13.729 1.00 92.88 749 ALA A C 1
ATOM 5751 O O . ALA A 1 749 ? -19.243 -19.997 -14.517 1.00 92.88 749 ALA A O 1
ATOM 5752 N N . ALA A 1 750 ? -18.941 -17.808 -14.166 1.00 91.38 750 ALA A N 1
ATOM 5753 C CA . ALA A 1 750 ? -19.010 -17.443 -15.583 1.00 91.38 750 ALA A CA 1
ATOM 5754 C C . ALA A 1 750 ? -17.877 -18.041 -16.447 1.00 91.38 750 ALA A C 1
ATOM 5756 O O . ALA A 1 750 ? -18.037 -18.140 -17.662 1.00 91.38 750 ALA A O 1
ATOM 5757 N N . ASN A 1 751 ? -16.760 -18.469 -15.842 1.00 88.75 751 ASN A N 1
ATOM 5758 C CA . ASN A 1 751 ? -15.710 -19.247 -16.516 1.00 88.75 751 ASN A CA 1
ATOM 5759 C C . ASN A 1 751 ? -16.047 -20.744 -16.671 1.00 88.75 751 ASN A C 1
ATOM 5761 O O . ASN A 1 751 ? -15.331 -21.453 -17.371 1.00 88.75 751 ASN A O 1
ATOM 5765 N N . GLY A 1 752 ? -17.112 -21.238 -16.028 1.00 89.25 752 GLY A N 1
ATOM 5766 C CA . GLY A 1 752 ? -17.494 -22.653 -16.021 1.00 89.25 752 GLY A CA 1
ATOM 5767 C C . GLY A 1 752 ? -16.597 -23.568 -15.174 1.00 89.25 752 GLY A C 1
ATOM 5768 O O . GLY A 1 752 ? -16.854 -24.769 -15.129 1.00 89.25 752 GLY A O 1
ATOM 5769 N N . LEU A 1 753 ? -15.568 -23.027 -14.512 1.00 85.50 753 LEU A N 1
ATOM 5770 C CA . LEU A 1 753 ? -14.505 -23.785 -13.841 1.00 85.50 753 LEU A CA 1
ATOM 5771 C C . LEU A 1 753 ? -14.554 -23.643 -12.315 1.00 85.50 753 LEU A C 1
ATOM 5773 O O . LEU A 1 753 ? -14.401 -24.639 -11.611 1.00 85.50 753 LEU A O 1
ATOM 5777 N N . ALA A 1 754 ? -14.820 -22.441 -11.799 1.00 88.81 754 ALA A N 1
ATOM 5778 C CA . ALA A 1 754 ? -15.050 -22.227 -10.372 1.00 88.81 754 ALA A CA 1
ATOM 5779 C C . ALA A 1 754 ? -16.509 -22.531 -9.983 1.00 88.81 754 ALA A C 1
ATOM 5781 O O . ALA A 1 754 ? -17.437 -22.367 -10.783 1.00 88.81 754 ALA A O 1
ATOM 5782 N N . ARG A 1 755 ? -16.720 -22.952 -8.730 1.00 92.94 755 ARG A N 1
ATOM 5783 C CA . ARG A 1 755 ? -18.047 -23.130 -8.121 1.00 92.94 755 ARG A CA 1
ATOM 5784 C C . ARG A 1 755 ? -18.391 -21.961 -7.210 1.00 92.94 755 ARG A C 1
ATOM 5786 O O . ARG A 1 755 ? -17.568 -21.524 -6.403 1.00 92.94 755 ARG A O 1
ATOM 5793 N N . LEU A 1 756 ? -19.634 -21.518 -7.324 1.00 96.25 756 LEU A N 1
ATOM 5794 C CA . LEU A 1 756 ? -20.255 -20.453 -6.554 1.00 96.25 756 LEU A CA 1
ATOM 5795 C C . LEU A 1 756 ? -21.409 -21.006 -5.713 1.00 96.25 756 LEU A C 1
ATOM 5797 O O . LEU A 1 756 ? -21.988 -22.049 -6.024 1.00 96.25 756 LEU A O 1
ATOM 5801 N N . VAL A 1 757 ? -21.766 -20.267 -4.670 1.00 97.56 757 VAL A N 1
ATOM 5802 C CA . VAL A 1 757 ? -22.971 -20.475 -3.869 1.00 97.56 757 VAL A CA 1
ATOM 5803 C C . VAL A 1 757 ? -23.565 -19.116 -3.507 1.00 97.56 757 VAL A C 1
ATOM 5805 O O . VAL A 1 757 ? -22.833 -18.140 -3.330 1.00 97.56 757 VAL A O 1
ATOM 5808 N N . ASP A 1 758 ? -24.882 -19.046 -3.353 1.00 98.06 758 ASP A N 1
ATOM 5809 C CA . ASP A 1 758 ? -25.507 -17.930 -2.644 1.00 98.06 758 ASP A CA 1
ATOM 5810 C C . ASP A 1 758 ? -25.663 -18.349 -1.181 1.00 98.06 758 ASP A C 1
ATOM 5812 O O . ASP A 1 758 ? -26.193 -19.430 -0.908 1.00 98.06 758 ASP A O 1
ATOM 5816 N N . LEU A 1 759 ? -25.189 -17.529 -0.244 1.00 97.50 759 LEU A N 1
ATOM 5817 C CA . LEU A 1 759 ? -25.290 -17.812 1.188 1.00 97.50 759 LEU A CA 1
ATOM 5818 C C . LEU A 1 759 ? -25.985 -16.683 1.942 1.00 97.50 759 LEU A C 1
ATOM 5820 O O . LEU A 1 759 ? -25.997 -15.540 1.491 1.00 97.50 759 LEU A O 1
ATOM 5824 N N . THR A 1 760 ? -26.562 -16.999 3.097 1.00 97.88 760 THR A N 1
ATOM 5825 C CA . THR A 1 760 ? -27.079 -15.999 4.041 1.00 97.88 760 THR A CA 1
ATOM 5826 C C . THR A 1 760 ? -26.413 -16.201 5.389 1.00 97.88 760 THR A C 1
ATOM 5828 O O . THR A 1 760 ? -26.429 -17.312 5.927 1.00 97.88 760 THR A O 1
ATOM 5831 N N . VAL A 1 761 ? -25.823 -15.123 5.906 1.00 96.88 761 VAL A N 1
ATOM 5832 C CA . VAL A 1 761 ? -25.261 -15.061 7.255 1.00 96.88 761 VAL A CA 1
ATOM 5833 C C . VAL A 1 761 ? -26.403 -14.780 8.219 1.00 96.88 761 VAL A C 1
ATOM 5835 O O . VAL A 1 761 ? -27.134 -13.810 8.025 1.00 96.88 761 VAL A O 1
ATOM 5838 N N . LEU A 1 762 ? -26.568 -15.630 9.228 1.00 93.62 762 LEU A N 1
ATOM 5839 C CA . LEU A 1 762 ? -27.568 -15.464 10.280 1.00 93.62 762 LEU A CA 1
ATOM 5840 C C . LEU A 1 762 ? -27.026 -14.541 11.390 1.00 93.62 762 LEU A C 1
ATOM 5842 O O . LEU A 1 762 ? -25.811 -14.493 11.608 1.00 93.62 762 LEU A O 1
ATOM 5846 N N . PRO A 1 763 ? -27.894 -13.797 12.099 1.00 89.19 763 PRO A N 1
ATOM 5847 C CA . PRO A 1 763 ? -27.461 -12.895 13.160 1.00 89.19 763 PRO A CA 1
ATOM 5848 C C . PRO A 1 763 ? -26.908 -13.672 14.365 1.00 89.19 763 PRO A C 1
ATOM 5850 O O . PRO A 1 763 ? -27.455 -14.693 14.771 1.00 89.19 763 PRO A O 1
ATOM 5853 N N . VAL A 1 764 ? -25.833 -13.153 14.963 1.00 81.62 764 VAL A N 1
ATOM 5854 C CA . VAL A 1 764 ? -25.221 -13.700 16.187 1.00 81.62 764 VAL A CA 1
ATOM 5855 C C . VAL A 1 764 ? -25.980 -13.160 17.405 1.00 81.62 764 VAL A C 1
ATOM 5857 O O . VAL A 1 764 ? -25.839 -11.981 17.754 1.00 81.62 764 VAL A O 1
ATOM 5860 N N . GLU A 1 765 ? -26.801 -14.001 18.038 1.00 70.56 765 GLU A N 1
ATOM 5861 C CA . GLU A 1 765 ? -27.627 -13.619 19.192 1.00 70.56 765 GLU A CA 1
ATOM 5862 C C . GLU A 1 765 ? -26.870 -13.685 20.534 1.00 70.56 765 GLU A C 1
ATOM 5864 O O . GLU A 1 765 ? -25.799 -14.275 20.663 1.00 70.56 765 GLU A O 1
ATOM 5869 N N . ALA A 1 766 ? -27.406 -13.010 21.556 1.00 53.94 766 ALA A N 1
ATOM 5870 C CA . ALA A 1 766 ? -26.663 -12.692 22.779 1.00 53.94 766 ALA A CA 1
ATOM 5871 C C . ALA A 1 766 ? -26.718 -13.753 23.899 1.00 53.94 766 ALA A C 1
ATOM 5873 O O . ALA A 1 766 ? -25.948 -13.631 24.850 1.00 53.94 766 ALA A O 1
ATOM 5874 N N . GLU A 1 767 ? -27.623 -14.739 23.835 1.00 49.50 767 GLU A N 1
ATOM 5875 C CA . GLU A 1 767 ? -27.940 -15.608 24.991 1.00 49.50 767 GLU A CA 1
ATOM 5876 C C . GLU A 1 767 ? -27.731 -17.122 24.768 1.00 49.50 767 GLU A C 1
ATOM 5878 O O . GLU A 1 767 ? -27.660 -17.861 25.751 1.00 49.50 767 GLU A O 1
ATOM 5883 N N . SER A 1 768 ? -27.576 -17.600 23.524 1.00 45.06 768 SER A N 1
ATOM 5884 C CA . SER A 1 768 ? -27.230 -19.011 23.234 1.00 45.06 768 SER A CA 1
ATOM 5885 C C . SER A 1 768 ? -26.340 -19.228 22.007 1.00 45.06 768 SER A C 1
ATOM 5887 O O . SER A 1 768 ? -25.527 -20.148 22.025 1.00 45.06 768 SER A O 1
ATOM 5889 N N . ASP A 1 769 ? -26.453 -18.373 20.986 1.00 61.31 769 ASP A N 1
ATOM 5890 C CA . ASP A 1 769 ? -25.752 -18.507 19.699 1.00 61.31 769 ASP A CA 1
ATOM 5891 C C . ASP A 1 769 ? -24.640 -17.450 19.562 1.00 61.31 769 ASP A C 1
ATOM 5893 O O . ASP A 1 769 ? -24.545 -16.722 18.572 1.00 61.31 769 ASP A O 1
ATOM 5897 N N . SER A 1 770 ? -23.808 -17.320 20.599 1.00 75.12 770 SER A N 1
ATOM 5898 C CA . SER A 1 770 ? -22.674 -16.395 20.593 1.00 75.12 770 SER A CA 1
ATOM 5899 C C . SER A 1 770 ? -21.513 -16.945 19.768 1.00 75.12 770 SER A C 1
ATOM 5901 O O . SER A 1 770 ? -21.124 -18.098 19.935 1.00 75.12 770 SER A O 1
ATOM 5903 N N . LEU A 1 771 ? -20.890 -16.098 18.948 1.00 92.19 771 LEU A N 1
ATOM 5904 C CA . LEU A 1 771 ? -19.651 -16.442 18.253 1.00 92.19 771 LEU A CA 1
ATOM 5905 C C . LEU A 1 771 ? -18.532 -16.709 19.278 1.00 92.19 771 LEU A C 1
ATOM 5907 O O . LEU A 1 771 ? -18.280 -15.863 20.133 1.00 92.19 771 LEU A O 1
ATOM 5911 N N . HIS A 1 772 ? -17.837 -17.839 19.178 1.00 94.12 772 HIS A N 1
ATOM 5912 C CA . HIS A 1 772 ? -16.777 -18.276 20.092 1.00 94.12 772 HIS A CA 1
ATOM 5913 C C . HIS A 1 772 ? -15.395 -18.281 19.425 1.00 94.12 772 HIS A C 1
ATOM 5915 O O . HIS A 1 772 ? -15.258 -18.473 18.218 1.00 94.12 772 HIS A O 1
ATOM 5921 N N . ALA A 1 773 ? -14.344 -18.096 20.222 1.00 93.38 773 ALA A N 1
ATOM 5922 C CA . ALA A 1 773 ? -12.961 -18.254 19.791 1.00 93.38 773 ALA A CA 1
ATOM 5923 C C . ALA A 1 773 ? -12.670 -19.700 19.351 1.00 93.38 773 ALA A C 1
ATOM 5925 O O . ALA A 1 773 ? -13.120 -20.664 19.977 1.00 93.38 773 ALA A O 1
ATOM 5926 N N . VAL A 1 774 ? -11.862 -19.862 18.299 1.00 89.94 774 VAL A N 1
ATOM 5927 C CA . VAL A 1 774 ? -11.411 -21.190 17.855 1.00 89.94 774 VAL A CA 1
ATOM 5928 C C . VAL A 1 774 ? -10.496 -21.793 18.928 1.00 89.94 774 VAL A C 1
ATOM 5930 O O . VAL A 1 774 ? -9.587 -21.132 19.426 1.00 89.94 774 VAL A O 1
ATOM 5933 N N . ALA A 1 775 ? -10.728 -23.060 19.285 1.00 84.06 775 ALA A N 1
ATOM 5934 C CA . ALA A 1 775 ? -9.959 -23.757 20.324 1.00 84.06 775 ALA A CA 1
ATOM 5935 C C . ALA A 1 775 ? -8.497 -24.069 19.927 1.00 84.06 775 ALA A C 1
ATOM 5937 O O . ALA A 1 775 ? -7.656 -24.294 20.796 1.00 84.06 775 ALA A O 1
ATOM 5938 N N . ASP A 1 776 ? -8.203 -24.095 18.624 1.00 91.06 776 ASP A N 1
ATOM 5939 C CA . ASP A 1 776 ? -6.853 -24.155 18.048 1.00 91.06 776 ASP A CA 1
ATOM 5940 C C . ASP A 1 776 ? -6.532 -22.819 17.347 1.00 91.06 776 ASP A C 1
ATOM 5942 O O . ASP A 1 776 ? -7.386 -21.948 17.182 1.00 91.06 776 ASP A O 1
ATOM 5946 N N . LYS A 1 777 ? -5.281 -22.638 16.932 1.00 93.44 777 LYS A N 1
ATOM 5947 C CA . LYS A 1 777 ? -4.802 -21.428 16.264 1.00 93.44 777 LYS A CA 1
ATOM 5948 C C . LYS A 1 777 ? -5.416 -21.259 14.864 1.00 93.44 777 LYS A C 1
ATOM 5950 O O . LYS A 1 777 ? -5.451 -22.191 14.060 1.00 93.44 777 LYS A O 1
ATOM 5955 N N . ILE A 1 778 ? -5.772 -20.029 14.517 1.00 95.94 778 ILE A N 1
ATOM 5956 C CA . ILE A 1 778 ? -6.114 -19.640 13.147 1.00 95.94 778 ILE A CA 1
ATOM 5957 C C . ILE A 1 778 ? -4.802 -19.352 12.412 1.00 95.94 778 ILE A C 1
ATOM 5959 O O . ILE A 1 778 ? -4.000 -18.532 12.861 1.00 95.94 778 ILE A O 1
ATOM 5963 N N . HIS A 1 779 ? -4.534 -20.037 11.302 1.00 93.12 779 HIS A N 1
ATOM 5964 C CA . HIS A 1 779 ? -3.316 -19.821 10.520 1.00 93.12 779 HIS A CA 1
ATOM 5965 C C . HIS A 1 779 ? -3.533 -20.148 9.043 1.00 93.12 779 HIS A C 1
ATOM 5967 O O . HIS A 1 779 ? -4.320 -21.047 8.739 1.00 93.12 779 HIS A O 1
ATOM 5973 N N . PRO A 1 780 ? -2.818 -19.489 8.113 1.00 89.69 780 PRO A N 1
ATOM 5974 C CA . PRO A 1 780 ? -2.944 -19.821 6.713 1.00 89.69 780 PRO A CA 1
ATOM 5975 C C . PRO A 1 780 ? -2.324 -21.194 6.443 1.00 89.69 780 PRO A C 1
ATOM 5977 O O . PRO A 1 780 ? -1.325 -21.594 7.063 1.00 89.69 780 PRO A O 1
ATOM 5980 N N . MET A 1 781 ? -2.919 -21.917 5.502 1.00 84.44 781 MET A N 1
ATOM 5981 C CA . MET A 1 781 ? -2.504 -23.256 5.098 1.00 84.44 781 MET A CA 1
ATOM 5982 C C . MET A 1 781 ? -2.358 -23.302 3.575 1.00 84.44 781 MET A C 1
ATOM 5984 O O . MET A 1 781 ? -3.271 -22.879 2.869 1.00 84.44 781 MET A O 1
ATOM 5988 N N . PRO A 1 782 ? -1.238 -23.811 3.039 1.00 71.12 782 PRO A N 1
ATOM 5989 C CA . PRO A 1 782 ? -1.079 -23.931 1.598 1.00 71.12 782 PRO A CA 1
ATOM 5990 C C . PRO A 1 782 ? -1.992 -25.037 1.037 1.00 71.12 782 PRO A C 1
ATOM 5992 O O . PRO A 1 782 ? -2.415 -25.934 1.764 1.00 71.12 782 PRO A O 1
ATOM 5995 N N . HIS A 1 783 ? -2.226 -25.007 -0.278 1.00 68.19 783 HIS A N 1
ATOM 5996 C CA . HIS A 1 783 ? -2.899 -26.077 -1.039 1.00 68.19 783 HIS A CA 1
ATOM 5997 C C . HIS A 1 783 ? -4.405 -26.225 -0.741 1.00 68.19 783 HIS A C 1
ATOM 5999 O O . HIS A 1 783 ? -4.880 -27.310 -0.418 1.00 68.19 783 HIS A O 1
ATOM 6005 N N . GLY A 1 784 ? -5.159 -25.123 -0.855 1.00 67.75 784 GLY A N 1
ATOM 6006 C CA . GLY A 1 784 ? -6.618 -25.117 -0.654 1.00 67.75 784 GLY A CA 1
ATOM 6007 C C . GLY A 1 784 ? -7.064 -25.072 0.811 1.00 67.75 784 GLY A C 1
ATOM 6008 O O . GLY A 1 784 ? -8.236 -25.294 1.098 1.00 67.75 784 GLY A O 1
ATOM 6009 N N . GLY A 1 785 ? -6.133 -24.802 1.728 1.00 81.44 785 GLY A N 1
ATOM 6010 C CA . GLY A 1 785 ? -6.446 -24.389 3.090 1.00 81.44 785 GLY A CA 1
ATOM 6011 C C . GLY A 1 785 ? -6.658 -22.874 3.207 1.00 81.44 785 GLY A C 1
ATOM 6012 O O . GLY A 1 785 ? -6.703 -22.160 2.209 1.00 81.44 785 GLY A O 1
ATOM 6013 N N . LEU A 1 786 ? -6.763 -22.398 4.450 1.00 88.25 786 LEU A N 1
ATOM 6014 C CA . LEU A 1 786 ? -7.081 -21.010 4.793 1.00 88.25 786 LEU A CA 1
ATOM 6015 C C . LEU A 1 786 ? -6.143 -19.996 4.109 1.00 88.25 786 LEU A C 1
ATOM 6017 O O . LEU A 1 786 ? -4.918 -20.091 4.252 1.00 88.25 786 LEU A O 1
ATOM 6021 N N . ALA A 1 787 ? -6.703 -19.016 3.399 1.00 85.81 787 ALA A N 1
ATOM 6022 C CA . ALA A 1 787 ? -5.920 -18.052 2.632 1.00 85.81 787 ALA A CA 1
ATOM 6023 C C . ALA A 1 787 ? -5.168 -17.037 3.519 1.00 85.81 787 ALA A C 1
ATOM 6025 O O . ALA A 1 787 ? -5.612 -16.646 4.598 1.00 85.81 787 ALA A O 1
ATOM 6026 N N . VAL A 1 788 ? -4.025 -16.532 3.038 1.00 86.88 788 VAL A N 1
ATOM 6027 C CA . VAL A 1 788 ? -3.265 -15.476 3.742 1.00 86.88 788 VAL A CA 1
ATOM 6028 C C . VAL A 1 788 ? -4.028 -14.145 3.739 1.00 86.88 788 VAL A C 1
ATOM 6030 O O . VAL A 1 788 ? -3.996 -13.412 4.725 1.00 86.88 788 VAL A O 1
ATOM 6033 N N . SER A 1 789 ? -4.758 -13.839 2.657 1.00 86.62 789 SER A N 1
ATOM 6034 C CA . SER A 1 789 ? -5.485 -12.570 2.496 1.00 86.62 789 SER A CA 1
ATOM 6035 C C . SER A 1 789 ? -6.588 -12.352 3.533 1.00 86.62 789 SER A C 1
ATOM 6037 O O . SER A 1 789 ? -6.889 -11.207 3.849 1.00 86.62 789 SER A O 1
ATOM 6039 N N . VAL A 1 790 ? -7.161 -13.419 4.097 1.00 91.94 790 VAL A N 1
ATOM 6040 C CA . VAL A 1 790 ? -8.250 -13.332 5.085 1.00 91.94 790 VAL A CA 1
ATOM 6041 C C . VAL A 1 790 ? -7.760 -13.261 6.537 1.00 91.94 790 VAL A C 1
ATOM 6043 O O . VAL A 1 790 ? -8.575 -13.051 7.433 1.00 91.94 790 VAL A O 1
ATOM 6046 N N . MET A 1 791 ? -6.450 -13.367 6.808 1.00 94.69 791 MET A N 1
ATOM 6047 C CA . MET A 1 791 ? -5.911 -13.275 8.180 1.00 94.69 791 MET A CA 1
ATOM 6048 C C . MET A 1 791 ? -6.323 -11.988 8.927 1.00 94.69 791 MET A C 1
ATOM 6050 O O . MET A 1 791 ? -6.693 -12.089 10.099 1.00 94.69 791 MET A O 1
ATOM 6054 N N . PRO A 1 792 ? -6.339 -10.792 8.299 1.00 96.00 792 PRO A N 1
ATOM 6055 C CA . PRO A 1 792 ? -6.820 -9.568 8.947 1.00 96.00 792 PRO A CA 1
ATOM 6056 C C . PRO A 1 792 ? -8.314 -9.619 9.290 1.00 96.00 792 PRO A C 1
ATOM 6058 O O . PRO A 1 792 ? -8.714 -9.171 10.361 1.00 96.00 792 PRO A O 1
ATOM 6061 N N . LEU A 1 793 ? -9.133 -10.233 8.431 1.00 97.38 793 LEU A N 1
ATOM 6062 C CA . LEU A 1 793 ? -10.572 -10.401 8.655 1.00 97.38 793 LEU A CA 1
ATOM 6063 C C . LEU A 1 793 ? -10.857 -11.378 9.806 1.00 97.38 793 LEU A C 1
ATOM 6065 O O . LEU A 1 793 ? -11.762 -11.135 10.603 1.00 97.38 793 LEU A O 1
ATOM 6069 N N . PHE A 1 794 ? -10.048 -12.431 9.969 1.00 97.44 794 PHE A N 1
ATOM 6070 C CA . PHE A 1 794 ? -10.103 -13.284 11.161 1.00 97.44 794 PHE A CA 1
ATOM 6071 C C . PHE A 1 794 ? -9.639 -12.562 12.431 1.00 97.44 794 PHE A C 1
ATOM 6073 O O . PHE A 1 794 ? -10.225 -12.784 13.489 1.00 97.44 794 PHE A O 1
ATOM 6080 N N . ALA A 1 795 ? -8.659 -11.653 12.344 1.00 97.19 795 ALA A N 1
ATOM 6081 C CA . ALA A 1 795 ? -8.281 -10.809 13.478 1.00 97.19 795 ALA A CA 1
ATOM 6082 C C . ALA A 1 795 ? -9.440 -9.911 13.931 1.00 97.19 795 ALA A C 1
ATOM 6084 O O . ALA A 1 795 ? -9.704 -9.843 15.127 1.00 97.19 795 ALA A O 1
ATOM 6085 N N . VAL A 1 796 ? -10.184 -9.310 12.994 1.00 97.62 796 VAL A N 1
ATOM 6086 C CA . VAL A 1 796 ? -11.418 -8.558 13.291 1.00 97.62 796 VAL A CA 1
ATOM 6087 C C . VAL A 1 796 ? -12.510 -9.468 13.859 1.00 97.62 796 VAL A C 1
ATOM 6089 O O . VAL A 1 796 ? -13.108 -9.141 14.878 1.00 97.62 796 VAL A O 1
ATOM 6092 N N . THR A 1 797 ? -12.732 -10.640 13.260 1.00 97.25 797 THR A N 1
ATOM 6093 C CA . THR A 1 797 ? -13.720 -11.628 13.735 1.00 97.25 797 THR A CA 1
ATOM 6094 C C . THR A 1 797 ? -13.457 -12.026 15.193 1.00 97.25 797 THR A C 1
ATOM 6096 O O . THR A 1 797 ? -14.375 -12.050 16.009 1.00 97.25 797 THR A O 1
ATOM 6099 N N . ALA A 1 798 ? -12.190 -12.249 15.555 1.00 96.88 798 ALA A N 1
ATOM 6100 C CA . ALA A 1 798 ? -11.776 -12.582 16.915 1.00 96.88 798 ALA A CA 1
ATOM 6101 C C . ALA A 1 798 ? -11.937 -11.433 17.933 1.00 96.88 798 ALA A C 1
ATOM 6103 O O . ALA A 1 798 ? -11.938 -11.697 19.133 1.00 96.88 798 ALA A O 1
ATOM 6104 N N . VAL A 1 799 ? -12.113 -10.174 17.500 1.00 96.69 799 VAL A N 1
ATOM 6105 C CA . VAL A 1 799 ? -12.504 -9.071 18.404 1.00 96.69 799 VAL A CA 1
ATOM 6106 C C . VAL A 1 799 ? -13.938 -9.267 18.904 1.00 96.69 799 VAL A C 1
ATOM 6108 O O . VAL A 1 799 ? -14.224 -8.965 20.061 1.00 96.69 799 VAL A O 1
ATOM 6111 N N . PHE A 1 800 ? -14.827 -9.794 18.058 1.00 94.50 800 PHE A N 1
ATOM 6112 C CA . PHE A 1 800 ? -16.248 -9.988 18.365 1.00 94.50 800 PHE A CA 1
ATOM 6113 C C . PHE A 1 800 ? -16.578 -11.372 18.952 1.00 94.50 800 PHE A C 1
ATOM 6115 O O . PHE A 1 800 ? -17.656 -11.539 19.518 1.00 94.50 800 PHE A O 1
ATOM 6122 N N . ALA A 1 801 ? -15.669 -12.344 18.840 1.00 94.94 801 ALA A N 1
ATOM 6123 C CA . ALA A 1 801 ? -15.840 -13.704 19.352 1.00 94.94 801 ALA A CA 1
ATOM 6124 C C . ALA A 1 801 ? -15.511 -13.828 20.853 1.00 94.94 801 ALA A C 1
ATOM 6126 O O . ALA A 1 801 ? -14.583 -13.192 21.344 1.00 94.94 801 ALA A O 1
ATOM 6127 N N . ASP A 1 802 ? -16.231 -14.681 21.578 1.00 94.12 802 ASP A N 1
ATOM 6128 C CA . ASP A 1 802 ? -16.015 -14.948 23.001 1.00 94.12 802 ASP A CA 1
ATOM 6129 C C . ASP A 1 802 ? -14.800 -15.852 23.253 1.00 94.12 802 ASP A C 1
ATOM 6131 O O . ASP A 1 802 ? -14.722 -16.973 22.746 1.00 94.12 802 ASP A O 1
ATOM 6135 N N . GLY A 1 803 ? -13.842 -15.367 24.048 1.00 94.38 803 GLY A N 1
ATOM 6136 C CA . GLY A 1 803 ? -12.599 -16.066 24.371 1.00 94.38 803 GLY A CA 1
ATOM 6137 C C . GLY A 1 803 ? -11.364 -15.469 23.688 1.00 94.38 803 GLY A C 1
ATOM 6138 O O . GLY A 1 803 ? -11.359 -14.334 23.220 1.00 94.38 803 GLY A O 1
ATOM 6139 N N . SER A 1 804 ? -10.257 -16.219 23.676 1.00 95.62 804 SER A N 1
ATOM 6140 C CA . SER A 1 804 ? -8.976 -15.758 23.113 1.00 95.62 804 SER A CA 1
ATOM 6141 C C . SER A 1 804 ? -8.544 -16.618 21.930 1.00 95.62 804 SER A C 1
ATOM 6143 O O . SER A 1 804 ? -8.263 -17.800 22.105 1.00 95.62 804 SER A O 1
ATOM 6145 N N . SER A 1 805 ? -8.457 -16.016 20.743 1.00 97.31 805 SER A N 1
ATOM 6146 C CA . SER A 1 805 ? -8.008 -16.677 19.512 1.00 97.31 805 SER A CA 1
ATOM 6147 C C . SER A 1 805 ? -6.530 -16.386 19.247 1.00 97.31 805 SER A C 1
ATOM 6149 O O . SER A 1 805 ? -6.119 -15.226 19.174 1.00 97.31 805 SER A O 1
ATOM 6151 N N . LEU A 1 806 ? -5.726 -17.434 19.059 1.00 97.38 806 LEU A N 1
ATOM 6152 C CA . LEU A 1 806 ? -4.338 -17.320 18.604 1.00 97.38 806 LEU A CA 1
ATOM 6153 C C . LEU A 1 806 ? -4.309 -17.257 17.073 1.00 97.38 806 LEU A C 1
ATOM 6155 O O . LEU A 1 806 ? -4.725 -18.211 16.421 1.00 97.38 806 LEU A O 1
ATOM 6159 N N . ILE A 1 807 ? -3.781 -16.177 16.494 1.00 97.25 807 ILE A N 1
ATOM 6160 C CA . ILE A 1 807 ? -3.683 -16.002 15.039 1.00 97.25 807 ILE A CA 1
ATOM 6161 C C . ILE A 1 807 ? -2.214 -15.980 14.620 1.00 97.25 807 ILE A C 1
ATOM 6163 O O . ILE A 1 807 ? -1.433 -15.134 15.060 1.00 97.25 807 ILE A O 1
ATOM 6167 N N . HIS A 1 808 ? -1.832 -16.924 13.762 1.00 95.25 808 HIS A N 1
ATOM 6168 C CA . HIS A 1 808 ? -0.455 -17.165 13.342 1.00 95.25 808 HIS A CA 1
ATOM 6169 C C . HIS A 1 808 ? -0.285 -16.917 11.839 1.00 95.25 808 HIS A C 1
ATOM 6171 O O . HIS A 1 808 ? -0.452 -17.822 11.023 1.00 95.25 808 HIS A O 1
ATOM 6177 N N . ASN A 1 809 ? 0.094 -15.693 11.472 1.00 92.25 809 ASN A N 1
ATOM 6178 C CA . ASN A 1 809 ? 0.435 -15.319 10.103 1.00 92.25 809 ASN A CA 1
ATOM 6179 C C . ASN A 1 809 ? 1.912 -15.658 9.822 1.00 92.25 809 ASN A C 1
ATOM 6181 O O . ASN A 1 809 ? 2.804 -14.818 9.922 1.00 92.25 809 ASN A O 1
ATOM 6185 N N . TRP A 1 810 ? 2.184 -16.935 9.552 1.00 86.62 810 TRP A N 1
ATOM 6186 C CA . TRP A 1 810 ? 3.542 -17.451 9.342 1.00 86.62 810 TRP A CA 1
ATOM 6187 C C . TRP A 1 810 ? 4.234 -17.067 8.012 1.00 86.62 810 TRP A C 1
ATOM 6189 O O . TRP A 1 810 ? 5.465 -17.047 8.009 1.00 86.62 810 TRP A O 1
ATOM 6199 N N . PRO A 1 811 ? 3.543 -16.785 6.884 1.00 82.19 811 PRO A N 1
ATOM 6200 C CA . PRO A 1 811 ? 4.218 -16.459 5.625 1.00 82.19 811 PRO A CA 1
ATOM 6201 C C . PRO A 1 811 ? 4.914 -15.091 5.640 1.00 82.19 811 PRO A C 1
ATOM 6203 O O . PRO A 1 811 ? 4.419 -14.126 6.224 1.00 82.19 811 PRO A O 1
ATOM 6206 N N . GLY A 1 812 ? 6.040 -14.989 4.928 1.00 77.06 812 GLY A N 1
ATOM 6207 C CA . GLY A 1 812 ? 6.775 -13.732 4.749 1.00 77.06 812 GLY A CA 1
ATOM 6208 C C . GLY A 1 812 ? 7.277 -13.143 6.071 1.00 77.06 812 GLY A C 1
ATOM 6209 O O . GLY A 1 812 ? 7.931 -13.831 6.847 1.00 77.06 812 GLY A O 1
ATOM 6210 N N . GLU A 1 813 ? 6.966 -11.869 6.318 1.00 77.62 813 GLU A N 1
ATOM 6211 C CA . GLU A 1 813 ? 7.262 -11.151 7.573 1.00 77.62 813 GLU A CA 1
ATOM 6212 C C . GLU A 1 813 ? 6.100 -11.216 8.590 1.00 77.62 813 GLU A C 1
ATOM 6214 O O . GLU A 1 813 ? 6.158 -10.594 9.652 1.00 77.62 813 GLU A O 1
ATOM 6219 N N . GLY A 1 814 ? 5.031 -11.958 8.275 1.00 85.75 814 GLY A N 1
ATOM 6220 C CA . GLY A 1 814 ? 3.850 -12.090 9.123 1.00 85.75 814 GLY A CA 1
ATOM 6221 C C . GLY A 1 814 ? 3.154 -10.761 9.404 1.00 85.75 814 GLY A C 1
ATOM 6222 O O . GLY A 1 814 ? 2.704 -10.074 8.490 1.00 85.75 814 GLY A O 1
ATOM 6223 N N . TRP A 1 815 ? 3.038 -10.412 10.684 1.00 88.12 815 TRP A N 1
ATOM 6224 C CA . TRP A 1 815 ? 2.442 -9.159 11.150 1.00 88.12 815 TRP A CA 1
ATOM 6225 C C . TRP A 1 815 ? 3.454 -8.016 11.275 1.00 88.12 815 TRP A C 1
ATOM 6227 O O . TRP A 1 815 ? 3.055 -6.885 11.534 1.00 88.12 815 TRP A O 1
ATOM 6237 N N . PHE A 1 816 ? 4.754 -8.261 11.094 1.00 86.00 816 PHE A N 1
ATOM 6238 C CA . PHE A 1 816 ? 5.792 -7.251 11.336 1.00 86.00 816 PHE A CA 1
ATOM 6239 C C . PHE A 1 816 ? 5.986 -6.251 10.177 1.00 86.00 816 PHE A C 1
ATOM 6241 O O . PHE A 1 816 ? 6.850 -5.377 10.251 1.00 86.00 816 PHE A O 1
ATOM 6248 N N . THR A 1 817 ? 5.154 -6.320 9.129 1.00 83.44 817 THR A N 1
ATOM 6249 C CA . THR A 1 817 ? 5.127 -5.303 8.066 1.00 83.44 817 THR A CA 1
ATOM 6250 C C . THR A 1 817 ? 4.601 -3.966 8.595 1.00 83.44 817 THR A C 1
ATOM 6252 O O . THR A 1 817 ? 3.758 -3.922 9.494 1.00 83.44 817 THR A O 1
ATOM 6255 N N . GLN A 1 818 ? 5.046 -2.847 8.012 1.00 81.69 818 GLN A N 1
ATOM 6256 C CA . GLN A 1 818 ? 4.628 -1.505 8.443 1.00 81.69 818 GLN A CA 1
ATOM 6257 C C . GLN A 1 818 ? 3.097 -1.332 8.456 1.00 81.69 818 GLN A C 1
ATOM 6259 O O . GLN A 1 818 ? 2.545 -0.815 9.429 1.00 81.69 818 GLN A O 1
ATOM 6264 N N . SER A 1 819 ? 2.407 -1.792 7.409 1.00 85.50 819 SER A N 1
ATOM 6265 C CA . SER A 1 819 ? 0.946 -1.714 7.297 1.00 85.50 819 SER A CA 1
ATOM 6266 C C . SER A 1 819 ? 0.246 -2.576 8.354 1.00 85.50 819 SER A C 1
ATOM 6268 O O . SER A 1 819 ? -0.744 -2.142 8.941 1.00 85.50 819 SER A O 1
ATOM 6270 N N . SER A 1 820 ? 0.774 -3.771 8.643 1.00 89.56 820 SER A N 1
ATOM 6271 C CA . SER A 1 820 ? 0.237 -4.670 9.673 1.00 89.56 820 SER A CA 1
ATOM 6272 C C . SER A 1 820 ? 0.405 -4.092 11.080 1.00 89.56 820 SER A C 1
ATOM 6274 O O . SER A 1 820 ? -0.535 -4.119 11.874 1.00 89.56 820 SER A O 1
ATOM 6276 N N . VAL A 1 821 ? 1.557 -3.480 11.377 1.00 90.31 821 VAL A N 1
ATOM 6277 C CA . VAL A 1 821 ? 1.785 -2.760 12.640 1.00 90.31 821 VAL A CA 1
ATOM 6278 C C . VAL A 1 821 ? 0.798 -1.597 12.791 1.00 90.31 821 VAL A C 1
ATOM 6280 O O . VAL A 1 821 ? 0.200 -1.442 13.857 1.00 90.31 821 VAL A O 1
ATOM 6283 N N . GLN A 1 822 ? 0.576 -0.804 11.735 1.00 91.38 822 GLN A N 1
ATOM 6284 C CA . GLN A 1 822 ? -0.439 0.260 11.722 1.00 91.38 822 GLN A CA 1
ATOM 6285 C C . GLN A 1 822 ? -1.854 -0.291 11.970 1.00 91.38 822 GLN A C 1
ATOM 6287 O O . GLN A 1 822 ? -2.561 0.219 12.838 1.00 91.38 822 GLN A O 1
ATOM 6292 N N . PHE A 1 823 ? -2.240 -1.363 11.274 1.00 95.56 823 PHE A N 1
ATOM 6293 C CA . PHE A 1 823 ? -3.537 -2.032 11.411 1.00 95.56 823 PHE A CA 1
ATOM 6294 C C . PHE A 1 823 ? -3.806 -2.533 12.837 1.00 95.56 823 PHE A C 1
ATOM 6296 O O . PHE A 1 823 ? -4.812 -2.167 13.445 1.00 95.56 823 PHE A O 1
ATOM 6303 N N . LEU A 1 824 ? -2.893 -3.323 13.409 1.00 95.56 824 LEU A N 1
ATOM 6304 C CA . LEU A 1 824 ? -3.066 -3.892 14.750 1.00 95.56 824 LEU A CA 1
ATOM 6305 C C . LEU A 1 824 ? -3.015 -2.810 15.844 1.00 95.56 824 LEU A C 1
ATOM 6307 O O . LEU A 1 824 ? -3.715 -2.907 16.853 1.00 95.56 824 LEU A O 1
ATOM 6311 N N . THR A 1 825 ? -2.252 -1.733 15.620 1.00 94.62 825 THR A N 1
ATOM 6312 C CA . THR A 1 825 ? -2.259 -0.545 16.489 1.00 94.62 825 THR A CA 1
ATOM 6313 C C . THR A 1 825 ? -3.606 0.181 16.424 1.00 94.62 825 THR A C 1
ATOM 6315 O O . THR A 1 825 ? -4.132 0.572 17.464 1.00 94.62 825 THR A O 1
ATOM 6318 N N . ALA A 1 826 ? -4.203 0.319 15.235 1.00 95.06 826 ALA A N 1
ATOM 6319 C CA . ALA A 1 826 ? -5.523 0.921 15.052 1.00 95.06 826 ALA A CA 1
ATOM 6320 C C . ALA A 1 826 ? -6.649 0.076 15.684 1.00 95.06 826 ALA A C 1
ATOM 6322 O O . ALA A 1 826 ? -7.518 0.641 16.346 1.00 95.06 826 ALA A O 1
ATOM 6323 N N . LEU A 1 827 ? -6.599 -1.262 15.593 1.00 96.62 827 LEU A N 1
ATOM 6324 C CA . LEU A 1 827 ? -7.527 -2.146 16.319 1.00 96.62 827 LEU A CA 1
ATOM 6325 C C . LEU A 1 827 ? -7.451 -1.938 17.840 1.00 96.62 827 LEU A C 1
ATOM 6327 O O . LEU A 1 827 ? -8.477 -1.729 18.492 1.00 96.62 827 LEU A O 1
ATOM 6331 N N . ASN A 1 828 ? -6.244 -1.937 18.415 1.00 96.19 828 ASN A N 1
ATOM 6332 C CA . ASN A 1 828 ? -6.057 -1.651 19.842 1.00 96.19 828 ASN A CA 1
ATOM 6333 C C . ASN A 1 828 ? -6.499 -0.222 20.204 1.00 96.19 828 ASN A C 1
ATOM 6335 O O . ASN A 1 828 ? -7.078 -0.006 21.270 1.00 96.19 828 ASN A O 1
ATOM 6339 N N . ALA A 1 829 ? -6.301 0.757 19.314 1.00 94.69 829 ALA A N 1
ATOM 6340 C CA . ALA A 1 829 ? -6.802 2.113 19.510 1.00 94.69 829 ALA A CA 1
ATOM 6341 C C . ALA A 1 829 ? -8.338 2.152 19.570 1.00 94.69 829 ALA A C 1
ATOM 6343 O O . ALA A 1 829 ? -8.867 2.842 20.438 1.00 94.69 829 ALA A O 1
ATOM 6344 N N . LEU A 1 830 ? -9.046 1.381 18.738 1.00 95.88 830 LEU A N 1
ATOM 6345 C CA . LEU A 1 830 ? -10.506 1.221 18.799 1.00 95.88 830 LEU A CA 1
ATOM 6346 C C . LEU A 1 830 ? -10.998 0.472 20.055 1.00 95.88 830 LEU A C 1
ATOM 6348 O O . LEU A 1 830 ? -12.197 0.462 20.316 1.00 95.88 830 LEU A O 1
ATOM 6352 N N . GLY A 1 831 ? -10.111 -0.119 20.862 1.00 93.75 831 GLY A N 1
ATOM 6353 C CA . GLY A 1 831 ? -10.469 -0.843 22.088 1.00 93.75 831 GLY A CA 1
ATOM 6354 C C . GLY A 1 831 ? -10.532 -2.366 21.946 1.00 93.75 831 GLY A C 1
ATOM 6355 O O . GLY A 1 831 ? -11.024 -3.036 22.858 1.00 93.75 831 GLY A O 1
ATOM 6356 N N . ALA A 1 832 ? -10.017 -2.925 20.845 1.00 95.88 832 ALA A N 1
ATOM 6357 C CA . ALA A 1 832 ? -9.700 -4.348 20.780 1.00 95.88 832 ALA A CA 1
ATOM 6358 C C . ALA A 1 832 ? -8.594 -4.717 21.792 1.00 95.88 832 ALA A C 1
ATOM 6360 O O . ALA A 1 832 ? -7.920 -3.856 22.357 1.00 95.88 832 ALA A O 1
ATOM 6361 N N . SER A 1 833 ? -8.415 -6.018 22.022 1.00 96.56 833 SER A N 1
ATOM 6362 C CA . SER A 1 833 ? -7.418 -6.565 22.948 1.00 96.56 833 SER A CA 1
ATOM 6363 C C . SER A 1 833 ? -6.484 -7.497 22.182 1.00 96.56 833 SER A C 1
ATOM 6365 O O . SER A 1 833 ? -6.645 -8.714 22.239 1.00 96.56 833 SER A O 1
ATOM 6367 N N . VAL A 1 834 ? -5.556 -6.908 21.424 1.00 97.12 834 VAL A N 1
ATOM 6368 C CA . VAL A 1 834 ? -4.559 -7.609 20.605 1.00 97.12 834 VAL A CA 1
ATOM 6369 C C . VAL A 1 834 ? -3.194 -7.564 21.292 1.00 97.12 834 VAL A C 1
ATOM 6371 O O . VAL A 1 834 ? -2.563 -6.506 21.379 1.00 97.12 834 VAL A O 1
ATOM 6374 N N . GLU A 1 835 ? -2.722 -8.720 21.747 1.00 96.56 835 GLU A N 1
ATOM 6375 C CA . GLU A 1 835 ? -1.378 -8.925 22.288 1.00 96.56 835 GLU A CA 1
ATOM 6376 C C . GLU A 1 835 ? -0.457 -9.522 21.214 1.00 96.56 835 GLU A C 1
ATOM 6378 O O . GLU A 1 835 ? -0.842 -10.426 20.472 1.00 96.56 835 GLU A O 1
ATOM 6383 N N . TRP A 1 836 ? 0.775 -9.020 21.128 1.00 94.88 836 TRP A N 1
ATOM 6384 C CA . TRP A 1 836 ? 1.802 -9.557 20.236 1.00 94.88 836 TRP A CA 1
ATOM 6385 C C . TRP A 1 836 ? 2.646 -10.582 20.985 1.00 94.88 836 TRP A C 1
ATOM 6387 O O . TRP A 1 836 ? 3.235 -10.256 22.013 1.00 94.88 836 TRP A O 1
ATOM 6397 N N . LEU A 1 837 ? 2.747 -11.796 20.446 1.00 95.00 837 LEU A N 1
ATOM 6398 C CA . LEU A 1 837 ? 3.599 -12.845 21.007 1.00 95.00 837 LEU A CA 1
ATOM 6399 C C . LEU A 1 837 ? 4.971 -12.872 20.317 1.00 95.00 837 LEU A C 1
ATOM 6401 O O . LEU A 1 837 ? 5.987 -13.080 20.975 1.00 95.00 837 LEU A O 1
ATOM 6405 N N . ASP A 1 838 ? 4.997 -12.659 18.997 1.00 93.31 838 ASP A N 1
ATOM 6406 C CA . ASP A 1 838 ? 6.193 -12.522 18.152 1.00 93.31 838 ASP A CA 1
ATOM 6407 C C . ASP A 1 838 ? 5.804 -11.914 16.772 1.00 93.31 838 ASP A C 1
ATOM 6409 O O . ASP A 1 838 ? 4.626 -11.611 16.569 1.00 93.31 838 ASP A O 1
ATOM 6413 N N . PRO A 1 839 ? 6.734 -11.721 15.807 1.00 91.88 839 PRO A N 1
ATOM 6414 C CA . PRO A 1 839 ? 6.432 -11.182 14.471 1.00 91.88 839 PRO A CA 1
ATOM 6415 C C . PRO A 1 839 ? 5.316 -11.881 13.677 1.00 91.88 839 PRO A C 1
ATOM 6417 O O . PRO A 1 839 ? 4.720 -11.261 12.800 1.00 91.88 839 PRO A O 1
ATOM 6420 N N . HIS A 1 840 ? 5.017 -13.151 13.961 1.00 93.81 840 HIS A N 1
ATOM 6421 C CA . HIS A 1 840 ? 4.035 -13.956 13.229 1.00 93.81 840 HIS A CA 1
ATOM 6422 C C . HIS A 1 840 ? 2.782 -14.278 14.047 1.00 93.81 840 HIS A C 1
ATOM 6424 O O . HIS A 1 840 ? 1.761 -14.649 13.466 1.00 93.81 840 HIS A O 1
ATOM 6430 N N . ARG A 1 841 ? 2.827 -14.169 15.380 1.00 95.94 841 ARG A N 1
ATOM 6431 C CA . ARG A 1 841 ? 1.738 -14.590 16.275 1.00 95.94 841 ARG A CA 1
ATOM 6432 C C . ARG A 1 841 ? 1.166 -13.436 17.090 1.00 95.94 841 ARG A C 1
ATOM 6434 O O . ARG A 1 841 ? 1.876 -12.805 17.871 1.00 95.94 841 ARG A O 1
ATOM 6441 N N . ILE A 1 842 ? -0.148 -13.260 16.979 1.00 97.56 842 ILE A N 1
ATOM 6442 C CA . ILE A 1 842 ? -0.947 -12.387 17.843 1.00 97.56 842 ILE A CA 1
ATOM 6443 C C . ILE A 1 842 ? -2.004 -13.190 18.602 1.00 97.56 842 ILE A C 1
ATOM 6445 O O . ILE A 1 842 ? -2.514 -14.194 18.101 1.00 97.56 842 ILE A O 1
ATOM 6449 N N . LEU A 1 843 ? -2.348 -12.732 19.800 1.00 97.62 843 LEU A N 1
ATOM 6450 C CA . LEU A 1 843 ? -3.462 -13.231 20.596 1.00 97.62 843 LEU A CA 1
ATOM 6451 C C . LEU A 1 843 ? -4.547 -12.151 20.626 1.00 97.62 843 LEU A C 1
ATOM 6453 O O . LEU A 1 843 ? -4.289 -11.029 21.059 1.00 97.62 843 LEU A O 1
ATOM 6457 N N . VAL A 1 844 ? -5.747 -12.475 20.146 1.00 97.75 844 VAL A N 1
ATOM 6458 C CA . VAL A 1 844 ? -6.897 -11.559 20.145 1.00 97.75 844 VAL A CA 1
ATOM 6459 C C . VAL A 1 844 ? -7.918 -12.061 21.157 1.00 97.75 844 VAL A C 1
ATOM 6461 O O . VAL A 1 844 ? -8.402 -13.184 21.029 1.00 97.75 844 VAL A O 1
ATOM 6464 N N . SER A 1 845 ? -8.236 -11.242 22.162 1.00 96.50 845 SER A N 1
ATOM 6465 C CA . SER A 1 845 ? -9.154 -11.604 23.252 1.00 96.50 845 SER A CA 1
ATOM 6466 C C . SER A 1 845 ? -10.466 -10.820 23.178 1.00 96.50 845 SER A C 1
ATOM 6468 O O . SER A 1 845 ? -10.512 -9.632 23.526 1.00 96.50 845 SER A O 1
ATOM 6470 N N . GLY A 1 846 ? -11.528 -11.504 22.764 1.00 94.00 846 GLY A N 1
ATOM 6471 C CA . GLY A 1 846 ? -12.898 -11.009 22.720 1.00 94.00 846 GLY A CA 1
ATOM 6472 C C . GLY A 1 846 ? -13.806 -11.611 23.814 1.00 94.00 846 GLY A C 1
ATOM 6473 O O . GLY A 1 846 ? -13.339 -12.378 24.663 1.00 94.00 846 GLY A O 1
ATOM 6474 N N . PRO A 1 847 ? -15.090 -11.212 23.848 1.00 93.38 847 PRO A N 1
ATOM 6475 C CA . PRO A 1 847 ? -15.688 -10.236 22.950 1.00 93.38 847 PRO A CA 1
ATOM 6476 C C . PRO A 1 847 ? -15.369 -8.813 23.440 1.00 93.38 847 PRO A C 1
ATOM 6478 O O . PRO A 1 847 ? -15.405 -8.510 24.637 1.00 93.38 847 PRO A O 1
ATOM 6481 N N . ARG A 1 848 ? -15.041 -7.906 22.520 1.00 93.44 848 ARG A N 1
ATOM 6482 C CA . ARG A 1 848 ? -14.827 -6.478 22.791 1.00 93.44 848 ARG A CA 1
ATOM 6483 C C . ARG A 1 848 ? -15.779 -5.653 21.941 1.00 93.44 848 ARG A C 1
ATOM 6485 O O . ARG A 1 848 ? -15.979 -5.949 20.772 1.00 93.44 848 ARG A O 1
ATOM 6492 N N . GLN A 1 849 ? -16.307 -4.585 22.531 1.00 92.56 849 GLN A N 1
ATOM 6493 C CA . GLN A 1 849 ? -17.041 -3.549 21.814 1.00 92.56 849 GLN A CA 1
ATOM 6494 C C . GLN A 1 849 ? -16.036 -2.472 21.365 1.00 92.56 849 GLN A C 1
ATOM 6496 O O . GLN A 1 849 ? -15.488 -1.786 22.238 1.00 92.56 849 GLN A O 1
ATOM 6501 N N . PRO A 1 850 ? -15.758 -2.312 20.055 1.00 95.88 850 PRO A N 1
ATOM 6502 C CA . PRO A 1 850 ? -14.948 -1.205 19.558 1.00 95.88 850 PRO A CA 1
ATOM 6503 C C . PRO A 1 850 ? -15.625 0.135 19.877 1.00 95.88 850 PRO A C 1
ATOM 6505 O O . PRO A 1 850 ? -16.835 0.188 20.092 1.00 95.88 850 PRO A O 1
ATOM 6508 N N . ARG A 1 851 ? -14.868 1.232 19.916 1.00 95.38 851 ARG A N 1
ATOM 6509 C CA . ARG A 1 851 ? -15.377 2.571 20.252 1.00 95.38 851 ARG A CA 1
ATOM 6510 C C . ARG A 1 851 ? -14.988 3.607 19.211 1.00 95.38 851 ARG A C 1
ATOM 6512 O O . ARG A 1 851 ? -13.868 3.578 18.702 1.00 95.38 851 ARG A O 1
ATOM 6519 N N . GLY A 1 852 ? -15.886 4.561 18.990 1.00 92.38 852 GLY A N 1
ATOM 6520 C CA . GLY A 1 852 ? -15.682 5.706 18.115 1.00 92.38 852 GLY A CA 1
ATOM 6521 C C . GLY A 1 852 ? -14.411 6.490 18.450 1.00 92.38 852 GLY A C 1
ATOM 6522 O O . GLY A 1 852 ? -14.235 6.951 19.583 1.00 92.38 852 GLY A O 1
ATOM 6523 N N . ARG A 1 853 ? -13.501 6.595 17.474 1.00 93.38 853 ARG A N 1
ATOM 6524 C CA . ARG A 1 853 ? -12.217 7.313 17.545 1.00 93.38 853 ARG A CA 1
ATOM 6525 C C . ARG A 1 853 ? -11.728 7.708 16.154 1.00 93.38 853 ARG A C 1
ATOM 6527 O O . ARG A 1 853 ? -12.123 7.119 15.156 1.00 93.38 853 ARG A O 1
ATOM 6534 N N . ILE A 1 854 ? -10.784 8.644 16.118 1.00 90.44 854 ILE A N 1
ATOM 6535 C CA . ILE A 1 854 ? -9.986 8.944 14.927 1.00 90.44 854 ILE A CA 1
ATOM 6536 C C . ILE A 1 854 ? -8.809 7.957 14.859 1.00 90.44 854 ILE A C 1
ATOM 6538 O O . ILE A 1 854 ? -8.077 7.808 15.843 1.00 90.44 854 ILE A O 1
ATOM 6542 N N . ILE A 1 855 ? -8.623 7.289 13.718 1.00 91.44 855 ILE A N 1
ATOM 6543 C CA . ILE A 1 855 ? -7.538 6.330 13.451 1.00 91.44 855 ILE A CA 1
ATOM 6544 C C . ILE A 1 855 ? -6.908 6.565 12.069 1.00 91.44 855 ILE A C 1
ATOM 6546 O O . ILE A 1 855 ? -7.550 7.078 11.157 1.00 91.44 855 ILE A O 1
ATOM 6550 N N . GLY A 1 856 ? -5.642 6.176 11.901 1.00 85.94 856 GLY A N 1
ATOM 6551 C CA . GLY A 1 856 ? -4.949 6.237 10.609 1.00 85.94 856 GLY A CA 1
ATOM 6552 C C . GLY A 1 856 ? -5.167 4.981 9.759 1.00 85.94 856 GLY A C 1
ATOM 6553 O O . GLY A 1 856 ? -5.212 3.870 10.288 1.00 85.94 856 GLY A O 1
ATOM 6554 N N . CYS A 1 857 ? -5.262 5.156 8.442 1.00 85.81 857 CYS A N 1
ATOM 6555 C CA . CYS A 1 857 ? -5.446 4.080 7.472 1.00 85.81 857 CYS A CA 1
ATOM 6556 C C . CYS A 1 857 ? -4.109 3.393 7.096 1.00 85.81 857 CYS A C 1
ATOM 6558 O O . CYS A 1 857 ? -3.173 4.074 6.654 1.00 85.81 857 CYS A O 1
ATOM 6560 N N . PRO A 1 858 ? -3.992 2.055 7.224 1.00 87.62 858 PRO A N 1
ATOM 6561 C CA . PRO A 1 858 ? -2.851 1.300 6.713 1.00 87.62 858 PRO A CA 1
ATOM 6562 C C . PRO A 1 858 ? -2.859 1.288 5.180 1.00 87.62 858 PRO A C 1
ATOM 6564 O O . PRO A 1 858 ? -3.912 1.220 4.554 1.00 87.62 858 PRO A O 1
ATOM 6567 N N . GLN A 1 859 ? -1.679 1.295 4.559 1.00 79.88 859 GLN A N 1
ATOM 6568 C CA . GLN A 1 859 ? -1.527 1.422 3.099 1.00 79.88 859 GLN A CA 1
ATOM 6569 C C . GLN A 1 859 ? -1.669 0.083 2.339 1.00 79.88 859 GLN A C 1
ATOM 6571 O O . GLN A 1 859 ? -0.965 -0.176 1.365 1.00 79.88 859 GLN A O 1
ATOM 6576 N N . GLU A 1 860 ? -2.594 -0.769 2.788 1.00 83.62 860 GLU A N 1
ATOM 6577 C CA . GLU A 1 860 ? -2.984 -2.025 2.138 1.00 83.62 860 GLU A CA 1
ATOM 6578 C C . GLU A 1 860 ? -4.509 -2.172 2.180 1.00 83.62 860 GLU A C 1
ATOM 6580 O O . GLU A 1 860 ? -5.103 -2.179 3.262 1.00 83.62 860 GLU A O 1
ATOM 6585 N N . ALA A 1 861 ? -5.141 -2.337 1.012 1.00 84.81 861 ALA A N 1
ATOM 6586 C CA . ALA A 1 861 ? -6.598 -2.317 0.860 1.00 84.81 861 ALA A CA 1
ATOM 6587 C C . ALA A 1 861 ? -7.335 -3.254 1.828 1.00 84.81 861 ALA A C 1
ATOM 6589 O O . ALA A 1 861 ? -8.298 -2.844 2.462 1.00 84.81 861 ALA A O 1
ATOM 6590 N N . ILE A 1 862 ? -6.857 -4.489 2.015 1.00 89.25 862 ILE A N 1
ATOM 6591 C CA . ILE A 1 862 ? -7.514 -5.461 2.903 1.00 89.25 862 ILE A CA 1
ATOM 6592 C C . ILE A 1 862 ? -7.407 -5.095 4.392 1.00 89.25 862 ILE A C 1
ATOM 6594 O O . ILE A 1 862 ? -8.335 -5.350 5.161 1.00 89.25 862 ILE A O 1
ATOM 6598 N N . LEU A 1 863 ? -6.315 -4.450 4.808 1.00 93.75 863 LEU A N 1
ATOM 6599 C CA . LEU A 1 863 ? -6.163 -3.952 6.176 1.00 93.75 863 LEU A CA 1
ATOM 6600 C C . LEU A 1 863 ? -7.076 -2.743 6.411 1.00 93.75 863 LEU A C 1
ATOM 6602 O O . LEU A 1 863 ? -7.723 -2.652 7.452 1.00 93.75 863 LEU A O 1
ATOM 6606 N N . ALA A 1 864 ? -7.189 -1.856 5.419 1.00 93.12 864 ALA A N 1
ATOM 6607 C CA . ALA A 1 864 ? -8.106 -0.722 5.452 1.00 93.12 864 ALA A CA 1
ATOM 6608 C C . ALA A 1 864 ? -9.578 -1.177 5.487 1.00 93.12 864 ALA A C 1
ATOM 6610 O O . ALA A 1 864 ? -10.328 -0.756 6.368 1.00 93.12 864 ALA A O 1
ATOM 6611 N N . THR A 1 865 ? -9.968 -2.117 4.617 1.00 94.62 865 THR A N 1
ATOM 6612 C CA . THR A 1 865 ? -11.279 -2.789 4.636 1.00 94.62 865 THR A CA 1
ATOM 6613 C C . THR A 1 865 ? -11.564 -3.396 6.007 1.00 94.62 865 THR A C 1
ATOM 6615 O O . THR A 1 865 ? -12.637 -3.182 6.562 1.00 94.62 865 THR A O 1
ATOM 6618 N N . SER A 1 866 ? -10.592 -4.084 6.610 1.00 96.81 866 SER A N 1
ATOM 6619 C CA . SER A 1 866 ? -10.742 -4.686 7.942 1.00 96.81 866 SER A CA 1
ATOM 6620 C C . SER A 1 866 ? -11.009 -3.640 9.043 1.00 96.81 866 SER A C 1
ATOM 6622 O O . SER A 1 866 ? -11.808 -3.890 9.948 1.00 96.81 866 SER A O 1
ATOM 6624 N N . LEU A 1 867 ? -10.419 -2.439 8.961 1.00 96.56 867 LEU A N 1
ATOM 6625 C CA . LEU A 1 867 ? -10.744 -1.336 9.880 1.00 96.56 867 LEU A CA 1
ATOM 6626 C C . LEU A 1 867 ? -12.135 -0.747 9.630 1.00 96.56 867 LEU A C 1
ATOM 6628 O O . LEU A 1 867 ? -12.840 -0.485 10.601 1.00 96.56 867 LEU A O 1
ATOM 6632 N N . VAL A 1 868 ? -12.564 -0.599 8.371 1.00 96.44 868 VAL A N 1
ATOM 6633 C CA . VAL A 1 868 ? -13.948 -0.202 8.038 1.00 96.44 868 VAL A CA 1
ATOM 6634 C C . VAL A 1 868 ? -14.942 -1.197 8.639 1.00 96.44 868 VAL A C 1
ATOM 6636 O O . VAL A 1 868 ? -15.888 -0.792 9.309 1.00 96.44 868 VAL A O 1
ATOM 6639 N N . VAL A 1 869 ? -14.697 -2.498 8.473 1.00 97.19 869 VAL A N 1
ATOM 6640 C CA . VAL A 1 869 ? -15.531 -3.568 9.042 1.00 97.19 869 VAL A CA 1
ATOM 6641 C C . VAL A 1 869 ? -15.560 -3.510 10.574 1.00 97.19 869 VAL A C 1
ATOM 6643 O O . VAL A 1 869 ? -16.628 -3.622 11.172 1.00 97.19 869 VAL A O 1
ATOM 6646 N N . THR A 1 870 ? -14.417 -3.259 11.221 1.00 97.25 870 THR A N 1
ATOM 6647 C CA . THR A 1 870 ? -14.350 -3.067 12.683 1.00 97.25 870 THR A CA 1
ATOM 6648 C C . THR A 1 870 ? -15.154 -1.841 13.130 1.00 97.25 870 THR A C 1
ATOM 6650 O O . THR A 1 870 ? -15.837 -1.886 14.152 1.00 97.25 870 THR A O 1
ATOM 6653 N N . ALA A 1 871 ? -15.096 -0.753 12.359 1.00 96.81 871 ALA A N 1
ATOM 6654 C CA . ALA A 1 871 ? -15.788 0.498 12.641 1.00 96.81 871 ALA A CA 1
ATOM 6655 C C . ALA A 1 871 ? -17.319 0.386 12.541 1.00 96.81 871 ALA A C 1
ATOM 6657 O O . ALA A 1 871 ? -18.018 1.006 13.338 1.00 96.81 871 ALA A O 1
ATOM 6658 N N . LEU A 1 872 ? -17.853 -0.448 11.638 1.00 96.81 872 LEU A N 1
ATOM 6659 C CA . LEU A 1 872 ? -19.297 -0.731 11.578 1.00 96.81 872 LEU A CA 1
ATOM 6660 C C . LEU A 1 872 ? -19.831 -1.277 12.915 1.00 96.81 872 LEU A C 1
ATOM 6662 O O . LEU A 1 872 ? -20.928 -0.919 13.342 1.00 96.81 872 LEU A O 1
ATOM 6666 N N . GLY A 1 873 ? -19.040 -2.114 13.590 1.00 94.25 873 GLY A N 1
ATOM 6667 C CA . GLY A 1 873 ? -19.367 -2.688 14.896 1.00 94.25 873 GLY A CA 1
ATOM 6668 C C . GLY A 1 873 ? -19.053 -1.792 16.099 1.00 94.25 873 GLY A C 1
ATOM 6669 O O . GLY A 1 873 ? -19.218 -2.245 17.230 1.00 94.25 873 GLY A O 1
ATOM 6670 N N . ALA A 1 874 ? -18.579 -0.557 15.901 1.00 96.19 874 ALA A N 1
ATOM 6671 C CA . ALA A 1 874 ? -18.178 0.329 16.992 1.00 96.19 874 ALA A CA 1
ATOM 6672 C C . ALA A 1 874 ? -19.365 0.993 17.715 1.00 96.19 874 ALA A C 1
ATOM 6674 O O . ALA A 1 874 ? -20.411 1.272 17.133 1.00 96.19 874 ALA A O 1
ATOM 6675 N N . ASP A 1 875 ? -19.179 1.285 19.001 1.00 94.94 875 ASP A N 1
ATOM 6676 C CA . ASP A 1 875 ? -20.013 2.208 19.771 1.00 94.94 875 ASP A CA 1
ATOM 6677 C C . ASP A 1 875 ? -19.544 3.653 19.510 1.00 94.94 875 ASP A C 1
ATOM 6679 O O . ASP A 1 875 ? -18.482 4.068 19.990 1.00 94.94 875 ASP A O 1
ATOM 6683 N N . GLY A 1 876 ? -20.304 4.389 18.696 1.00 93.31 876 GLY A N 1
ATOM 6684 C CA . GLY A 1 876 ? -19.989 5.747 18.241 1.00 93.31 876 GLY A CA 1
ATOM 6685 C C . GLY A 1 876 ? -19.239 5.827 16.903 1.00 93.31 876 GLY A C 1
ATOM 6686 O O . GLY A 1 876 ? -19.001 4.826 16.226 1.00 93.31 876 GLY A O 1
ATOM 6687 N N . ASP A 1 877 ? -18.872 7.051 16.525 1.00 94.00 877 ASP A N 1
ATOM 6688 C CA . ASP A 1 877 ? -18.330 7.377 15.200 1.00 94.00 877 ASP A CA 1
ATOM 6689 C C . ASP A 1 877 ? -16.820 7.127 15.106 1.00 94.00 877 ASP A C 1
ATOM 6691 O O . ASP A 1 877 ? -16.043 7.607 15.937 1.00 94.00 877 ASP A O 1
ATOM 6695 N N . VAL A 1 878 ? -16.387 6.416 14.065 1.00 95.31 878 VAL A N 1
ATOM 6696 C CA . VAL A 1 878 ? -14.969 6.197 13.752 1.00 95.31 878 VAL A CA 1
ATOM 6697 C C . VAL A 1 878 ? -14.586 7.004 12.517 1.00 95.31 878 VAL A C 1
ATOM 6699 O O . VAL A 1 878 ? -15.164 6.816 11.449 1.00 95.31 878 VAL A O 1
ATOM 6702 N N . GLU A 1 879 ? -13.578 7.863 12.644 1.00 93.62 879 GLU A N 1
ATOM 6703 C CA . GLU A 1 879 ? -12.979 8.572 11.511 1.00 93.62 879 GLU A CA 1
ATOM 6704 C C . GLU A 1 879 ? -11.690 7.859 11.091 1.00 93.62 879 GLU A C 1
ATOM 6706 O O . GLU A 1 879 ? -10.744 7.751 11.872 1.00 93.62 879 GLU A O 1
ATOM 6711 N N . ILE A 1 880 ? -11.642 7.378 9.851 1.00 92.00 880 ILE A N 1
ATOM 6712 C CA . ILE A 1 880 ? -10.460 6.749 9.259 1.00 92.00 880 ILE A CA 1
ATOM 6713 C C . ILE A 1 880 ? -9.783 7.787 8.363 1.00 92.00 880 ILE A C 1
ATOM 6715 O O . ILE A 1 880 ? -10.346 8.179 7.344 1.00 92.00 880 ILE A O 1
ATOM 6719 N N . GLN A 1 881 ? -8.590 8.238 8.751 1.00 86.62 881 GLN A N 1
ATOM 6720 C CA . GLN A 1 881 ? -7.808 9.278 8.069 1.00 86.62 881 GLN A CA 1
ATOM 6721 C C . GLN A 1 881 ? -6.695 8.689 7.192 1.00 86.62 881 GLN A C 1
ATOM 6723 O O . GLN A 1 881 ? -6.254 7.560 7.400 1.00 86.62 881 GLN A O 1
ATOM 6728 N N . HIS A 1 882 ? -6.176 9.488 6.256 1.00 78.50 882 HIS A N 1
ATOM 6729 C CA . HIS A 1 882 ? -5.050 9.140 5.377 1.00 78.50 882 HIS A CA 1
ATOM 6730 C C . HIS A 1 882 ? -5.334 7.999 4.371 1.00 78.50 882 HIS A C 1
ATOM 6732 O O . HIS A 1 882 ? -4.454 7.170 4.125 1.00 78.50 882 HIS A O 1
ATOM 6738 N N . LEU A 1 883 ? -6.530 7.935 3.761 1.00 74.12 883 LEU A N 1
ATOM 6739 C CA . LEU A 1 883 ? -6.844 6.868 2.790 1.00 74.12 883 LEU A CA 1
ATOM 6740 C C . LEU A 1 883 ? -5.886 6.853 1.583 1.00 74.12 883 LEU A C 1
ATOM 6742 O O . LEU A 1 883 ? -5.534 5.779 1.095 1.00 74.12 883 LEU A O 1
ATOM 6746 N N . GLY A 1 884 ? -5.425 8.018 1.118 1.00 72.00 884 GLY A N 1
ATOM 6747 C CA . GLY A 1 884 ? -4.509 8.102 -0.024 1.00 72.00 884 GLY A CA 1
ATOM 6748 C C . GLY A 1 884 ? -5.130 7.492 -1.285 1.00 72.00 884 GLY A C 1
ATOM 6749 O O . GLY A 1 884 ? -6.297 7.727 -1.566 1.00 72.00 884 GLY A O 1
ATOM 6750 N N . SER A 1 885 ? -4.380 6.673 -2.029 1.00 64.38 885 SER A N 1
ATOM 6751 C CA . SER A 1 885 ? -4.909 5.990 -3.225 1.00 64.38 885 SER A CA 1
ATOM 6752 C C . SER A 1 885 ? -5.961 4.912 -2.918 1.00 64.38 885 SER A C 1
ATOM 6754 O O . SER A 1 885 ? -6.657 4.466 -3.827 1.00 64.38 885 SER A O 1
ATOM 6756 N N . LEU A 1 886 ? -6.113 4.490 -1.654 1.00 72.00 886 LEU A N 1
ATOM 6757 C CA . LEU A 1 886 ? -7.100 3.471 -1.277 1.00 72.00 886 LEU A CA 1
ATOM 6758 C C . LEU A 1 886 ? -8.543 3.991 -1.305 1.00 72.00 886 LEU A C 1
ATOM 6760 O O . LEU A 1 886 ? -9.459 3.173 -1.270 1.00 72.00 886 LEU A O 1
ATOM 6764 N N . SER A 1 887 ? -8.780 5.308 -1.381 1.00 65.44 887 SER A N 1
ATOM 6765 C CA . SER A 1 887 ? -10.142 5.859 -1.464 1.00 65.44 887 SER A CA 1
ATOM 6766 C C . SER A 1 887 ? -10.896 5.305 -2.680 1.00 65.44 887 SER A C 1
ATOM 6768 O O . SER A 1 887 ? -12.004 4.791 -2.531 1.00 65.44 887 SER A O 1
ATOM 6770 N N . THR A 1 888 ? -10.254 5.273 -3.851 1.00 66.44 888 THR A N 1
ATOM 6771 C CA . THR A 1 888 ? -10.808 4.680 -5.084 1.00 66.44 888 THR A CA 1
ATOM 6772 C C . THR A 1 888 ? -11.052 3.170 -4.967 1.00 66.44 888 THR A C 1
ATOM 6774 O O . THR A 1 888 ? -12.053 2.666 -5.473 1.00 66.44 888 THR A O 1
ATOM 6777 N N . GLU A 1 889 ? -10.151 2.433 -4.311 1.00 71.00 889 GLU A N 1
ATOM 6778 C CA . GLU A 1 889 ? -10.253 0.971 -4.160 1.00 71.00 889 GLU A CA 1
ATOM 6779 C C . GLU A 1 889 ? -11.359 0.566 -3.174 1.00 71.00 889 GLU A C 1
ATOM 6781 O O . GLU A 1 889 ? -12.066 -0.418 -3.396 1.00 71.00 889 GLU A O 1
ATOM 6786 N N . LEU A 1 890 ? -11.549 1.349 -2.108 1.00 81.19 890 LEU A N 1
ATOM 6787 C CA . LEU A 1 890 ? -12.572 1.109 -1.094 1.00 81.19 890 LEU A CA 1
ATOM 6788 C C . LEU A 1 890 ? -13.972 1.542 -1.543 1.00 81.19 890 LEU A C 1
ATOM 6790 O O . LEU A 1 890 ? -14.944 0.939 -1.094 1.00 81.19 890 LEU A O 1
ATOM 6794 N N . GLU A 1 891 ? -14.117 2.540 -2.421 1.00 82.12 891 GLU A N 1
ATOM 6795 C CA . GLU A 1 891 ? -15.420 3.163 -2.708 1.00 82.12 891 GLU A CA 1
ATOM 6796 C C . GLU A 1 891 ? -16.497 2.162 -3.169 1.00 82.12 891 GLU A C 1
ATOM 6798 O O . GLU A 1 891 ? -17.642 2.252 -2.733 1.00 82.12 891 GLU A O 1
ATOM 6803 N N . SER A 1 892 ? -16.147 1.135 -3.954 1.00 83.69 892 SER A N 1
ATOM 6804 C CA . SER A 1 892 ? -17.102 0.085 -4.363 1.00 83.69 892 SER A CA 1
ATOM 6805 C C . SER A 1 892 ? -17.560 -0.816 -3.199 1.00 83.69 892 SER A C 1
ATOM 6807 O O . SER A 1 892 ? -18.699 -1.298 -3.169 1.00 83.69 892 SER A O 1
ATOM 6809 N N . PHE A 1 893 ? -16.699 -1.036 -2.203 1.00 90.75 893 PHE A N 1
ATOM 6810 C CA . PHE A 1 893 ? -17.062 -1.719 -0.960 1.00 90.75 893 PHE A CA 1
ATOM 6811 C C . PHE A 1 893 ? -17.918 -0.807 -0.065 1.00 90.75 893 PHE A C 1
ATOM 6813 O O . PHE A 1 893 ? -18.998 -1.215 0.364 1.00 90.75 893 PHE A O 1
ATOM 6820 N N . LEU A 1 894 ? -17.514 0.456 0.121 1.00 91.81 894 LEU A N 1
ATOM 6821 C CA . LEU A 1 894 ? -18.273 1.456 0.883 1.00 91.81 894 LEU A CA 1
ATOM 6822 C C . LEU A 1 894 ? -19.676 1.673 0.298 1.00 91.81 894 LEU A C 1
ATOM 6824 O O . LEU A 1 894 ? -20.654 1.713 1.041 1.00 91.81 894 LEU A O 1
ATOM 6828 N N . GLN A 1 895 ? -19.812 1.750 -1.027 1.00 90.31 895 GLN A N 1
ATOM 6829 C CA . GLN A 1 895 ? -21.103 1.886 -1.700 1.00 90.31 895 GLN A CA 1
ATOM 6830 C C . GLN A 1 895 ? -22.019 0.682 -1.432 1.00 90.31 895 GLN A C 1
ATOM 6832 O O . GLN A 1 895 ? -23.197 0.880 -1.136 1.00 90.31 895 GLN A O 1
ATOM 6837 N N . ARG A 1 896 ? -21.501 -0.555 -1.474 1.00 93.12 896 ARG A N 1
ATOM 6838 C CA . ARG A 1 896 ? -22.292 -1.753 -1.136 1.00 93.12 896 ARG A CA 1
ATOM 6839 C C . ARG A 1 896 ? -22.684 -1.790 0.341 1.00 93.12 896 ARG A C 1
ATOM 6841 O O . ARG A 1 896 ? -23.826 -2.125 0.634 1.00 93.12 896 ARG A O 1
ATOM 6848 N N . LEU A 1 897 ? -21.810 -1.367 1.256 1.00 95.31 897 LEU A N 1
ATOM 6849 C CA . LEU A 1 897 ? -22.171 -1.204 2.668 1.00 95.31 897 LEU A CA 1
ATOM 6850 C C . LEU A 1 897 ? -23.287 -0.164 2.859 1.00 95.31 897 LEU A C 1
ATOM 6852 O O . LEU A 1 897 ? -24.256 -0.439 3.564 1.00 95.31 897 LEU A O 1
ATOM 6856 N N . ARG A 1 898 ? -23.209 0.995 2.185 1.00 94.50 898 ARG A N 1
ATOM 6857 C CA . ARG A 1 898 ? -24.276 2.016 2.203 1.00 94.50 898 ARG A CA 1
ATOM 6858 C C . ARG A 1 898 ? -25.604 1.467 1.660 1.00 94.50 898 ARG A C 1
ATOM 6860 O O . ARG A 1 898 ? -26.650 1.750 2.235 1.00 94.50 898 ARG A O 1
ATOM 6867 N N . LEU A 1 899 ? -25.578 0.642 0.605 1.00 93.62 899 LEU A N 1
ATOM 6868 C CA . LEU A 1 899 ? -26.772 -0.039 0.072 1.00 93.62 899 LEU A CA 1
ATOM 6869 C C . LEU A 1 899 ? -27.375 -1.058 1.055 1.00 93.62 899 LEU A C 1
ATOM 6871 O O . LEU A 1 899 ? -28.593 -1.211 1.083 1.00 93.62 899 LEU A O 1
ATOM 6875 N N . LEU A 1 900 ? -26.549 -1.706 1.883 1.00 95.25 900 LEU A N 1
ATOM 6876 C CA . LEU A 1 900 ? -26.993 -2.566 2.988 1.00 95.25 900 LEU A CA 1
ATOM 6877 C C . LEU A 1 900 ? -27.442 -1.775 4.235 1.00 95.25 900 LEU A C 1
ATOM 6879 O O . LEU A 1 900 ? -27.845 -2.385 5.221 1.00 95.25 900 LEU A O 1
ATOM 6883 N N . GLY A 1 901 ? -27.392 -0.437 4.216 1.00 93.06 901 GLY A N 1
ATOM 6884 C CA . GLY A 1 901 ? -27.856 0.431 5.305 1.00 93.06 901 GLY A CA 1
ATOM 6885 C C . GLY A 1 901 ? -26.766 1.013 6.212 1.00 93.06 901 GLY A C 1
ATOM 6886 O O . GLY A 1 901 ? -27.102 1.704 7.174 1.00 93.06 901 GLY A O 1
ATOM 6887 N N . ALA A 1 902 ? -25.479 0.792 5.923 1.00 94.94 902 ALA A N 1
ATOM 6888 C CA . ALA A 1 902 ? -24.393 1.409 6.685 1.00 94.94 902 ALA A CA 1
ATOM 6889 C C . ALA A 1 902 ? -24.371 2.936 6.511 1.00 94.94 902 ALA A C 1
ATOM 6891 O O . ALA A 1 902 ? -24.404 3.456 5.392 1.00 94.94 902 ALA A O 1
ATOM 6892 N N . GLN A 1 903 ? -24.232 3.666 7.616 1.00 93.62 903 GLN A N 1
ATOM 6893 C CA . GLN A 1 903 ? -24.058 5.116 7.594 1.00 93.62 903 GLN A CA 1
ATOM 6894 C C . GLN A 1 903 ? -22.565 5.459 7.482 1.00 93.62 903 GLN A C 1
ATOM 6896 O O . GLN A 1 903 ? -21.824 5.404 8.461 1.00 93.62 903 GLN A O 1
ATOM 6901 N N . ILE A 1 904 ? -22.120 5.784 6.262 1.00 92.56 904 ILE A N 1
ATOM 6902 C CA . ILE A 1 904 ? -20.719 6.111 5.952 1.00 92.56 904 ILE A CA 1
ATOM 6903 C C . ILE A 1 904 ? -20.650 7.410 5.146 1.00 92.56 904 ILE A C 1
ATOM 6905 O O . ILE A 1 904 ? -21.093 7.446 3.992 1.00 92.56 904 ILE A O 1
ATOM 6909 N N . ALA A 1 905 ? -20.042 8.445 5.725 1.00 84.25 905 ALA A N 1
ATOM 6910 C CA . ALA A 1 905 ? -19.809 9.742 5.095 1.00 84.25 905 ALA A CA 1
ATOM 6911 C C . ALA A 1 905 ? -18.342 9.903 4.653 1.00 84.25 905 ALA A C 1
ATOM 6913 O O . ALA A 1 905 ? -17.424 9.469 5.342 1.00 84.25 905 ALA A O 1
ATOM 6914 N N . SER A 1 906 ? -18.121 10.550 3.509 1.00 71.75 906 SER A N 1
ATOM 6915 C CA . SER A 1 906 ? -16.816 11.084 3.084 1.00 71.75 906 SER A CA 1
ATOM 6916 C C . SER A 1 906 ? -16.693 12.545 3.535 1.00 71.75 906 SER A C 1
ATOM 6918 O O . SER A 1 906 ? -17.651 13.297 3.318 1.00 71.75 906 SER A O 1
ATOM 6920 N N . ALA A 1 907 ? -15.560 12.948 4.118 1.00 48.62 907 ALA A N 1
ATOM 6921 C CA . ALA A 1 907 ? -15.344 14.296 4.675 1.00 48.62 907 ALA A CA 1
ATOM 6922 C C . ALA A 1 907 ? -14.577 15.259 3.733 1.00 48.62 907 ALA A C 1
ATOM 6924 O O . ALA A 1 907 ? -13.653 14.801 3.027 1.00 48.62 907 ALA A O 1
#

Secondary structure (DSSP, 8-state):
-HHHHHHHHHTSSS--------------S-----TT-HHHHHHHHHHHT-TT---EEEEE--TTS-HHHHHHHHHHHHHHTTPEEEEEE-TT--SHHHHHHHHHHHHTPPP----TTTTTT--SSPPHHHHHHHHHHHTT-TTEEEEEE----TTS-HHHHHHHHHHHTT---EEEEEESS----TTEEEEEPPPPPHHHHHHHHHHHH-PPPGGGHHHHHHHHHHTTT-HHHHHHHHTTTTT-SSHHHHHHHHHHHHTTS------HHHHHHHHHHHHHHHHHTTSHHHHHHHHHHHHH-TTS-HHHHHHHHHH-GGGGTS---HHHHHHHHHHHHHHHTTTTTTHHHHHHHHHHHHHHHHHHTTT-HHHHHHHHHHHHHHHHHHHHHHHHHTT-S-HHHHHHHHHHHHHHHHHHHHHHTTS-HHHHHHHHHHHHHHGGGS-HHHHHHHHHHHT---EEEE-SPPP-EEEEPPBPSTTHHHHHHHHTTBTTSEEEEES----HHHHHHHHHHHHTT--EEE-TTSSEEEEE--SS--GGG--HHHHTT-SGGGGGGGG---SSSEEEEE-SS-HHHHHHHTTTHHHHIIIII-EEEEEETTEEEEEE-SSS--TTS-SSEEEE-SS--HHHHHHHHHHHHTSSSEEEEES----HHHHHHHHHHHHTT-EEE-TTSSEEEEE--S-B-S-EEEEPPBPHHHHHHHHHHHHHTT--EEEEEE-GGGTHHHHHHHHHTT--EEE---EE-TTSSSEEEEEEEPP--SSS---B--SS-B---TTTSS-STTHHHHHHHHHHSBEEEEEE--STTTT-SHHHHHHHHHHHHTT--EEESSSSEEEEEE----B--EEEPPSSHHHHHHHHHHHHTSBSEEEEE--TTHHHHHHHHHHHHHHTT-EEEE-

Radius of gyration: 38.77 Å; chains: 1; bounding box: 95×112×68 Å